Protein AF-G3B6I0-F1 (afdb_monomer_lite)

Radius of gyration: 33.05 Å; chains: 1; bounding box: 108×90×81 Å

Foldseek 3Di:
DDDDDDDDDDADQAFPVCVVVVHDFPNDQLTVVCVVVVNSVRRHGPPDDDDDDDDDDDDDDDDDDDDDDDPDDPDDDDDDDDDDDDDDDDDDDDDDDDDDDDDDDPPVVQLVVQFLFDDDDDQQDFFALCVQDPQWDCQDVPDTDGFASLFVVVVLSQFLLSVLVLLLVPVVDPVEVCVSVVNVVVVPDPDDPPQVVVVQLLCVLPPNNVVDDPVVVPPPDPPPDPPPPQPPDDDPVCVVVVNDDDPCVVVVVVLQVVLLVQAAFLQLLLLLLVLCQVQVCLVQVLFFSVVLQVLVCQFQNHNDNDRGRRPGGPDDDLLNLLSLLLSLLSSVLSLLLQDALDPVVLVCLLVPPDPDPVSVSSNVNSVGDRDPVSNVSSVVSLVSDPLVDQDDPSSLSSLVSSLVCLCLAQQHHCPSRNPCVVVSLLSSVVNLVVVVLLEQLVVDPVSPPALQVSLSSLVSVLVSQVVQLLSCLNTNDDRPDDPVRGDHDQRDDDVRRASGPPSPSSHLSSVLSVLCVQQVVLSVVLSVQRSDPPDGHRSVVNSNSVSVNSVSLCVSQNALVVLLDFPVPDPDPALVSSLSSNLVSLSVLSSSLSVLSSQLSSCLVVVNLVSVLSSLSVNLSSLFLRPLLCLCCQRVVCCGSRNSSNNSRRVSSVLSSLLVSLSSLLSVLSLLLLQLLVLVPDPCNVVCCVPPVSVLLSVLSVLLNLLSLLSSLSSLLSLLSSLLRHVVSLLSSQLSVVSSVVSPDCSSNVSDDSPSSNVSVVPDDPVSSVSSSVSSVSSLVSNVVVDVDDVVVVVVVVVVPDDDDDDDDDDDDDDDDDDDDDDDDDDDDDDDPPDDPCVSVVSVVSSVVSNPPPPSVVVSVVVSVVVVPVVDDDDDDDDDDDPVVVVPDDDDDDDSVSCSVVSD

InterPro domains:
  IPR001138 Zn(2)Cys(6) fungal-type DNA-binding domain [PF00172] (14-46)
  IPR001138 Zn(2)Cys(6) fungal-type DNA-binding domain [PS00463] (14-43)
  IPR001138 Zn(2)Cys(6) fungal-type DNA-binding domain [PS50048] (14-45)
  IPR001138 Zn(2)Cys(6) fungal-type DNA-binding domain [SM00066] (9-54)
  IPR001138 Zn(2)Cys(6) fungal-type DNA-binding domain [cd00067] (10-46)
  IPR007219 Xylanolytic transcriptional activator, regulatory domain [PF04082] (274-542)
  IPR036864 Zn(2)-C6 fungal-type DNA-binding domain superfamily [G3DSA:4.10.240.10] (7-47)
  IPR036864 Zn(2)-C6 fungal-type DNA-binding domain superfamily [SSF57701] (6-46)

Structure (mmCIF, N/CA/C/O backbone):
data_AF-G3B6I0-F1
#
_entry.id   AF-G3B6I0-F1
#
loop_
_atom_site.group_PDB
_atom_site.id
_atom_site.type_symbol
_atom_site.label_atom_id
_atom_site.label_alt_id
_atom_site.label_comp_id
_atom_site.label_asym_id
_atom_site.label_entity_id
_atom_site.label_seq_id
_atom_site.pdbx_PDB_ins_code
_atom_site.Cartn_x
_atom_site.Cartn_y
_atom_site.Cartn_z
_atom_site.occupancy
_atom_site.B_iso_or_equiv
_atom_site.auth_seq_id
_atom_site.auth_comp_id
_atom_site.auth_asym_id
_atom_site.auth_atom_id
_atom_site.pdbx_PDB_model_num
ATOM 1 N N . MET A 1 1 ? -33.763 -47.789 20.246 1.00 34.88 1 MET A N 1
ATOM 2 C CA . MET A 1 1 ? -33.576 -48.501 18.957 1.00 34.88 1 MET A CA 1
ATOM 3 C C . MET A 1 1 ? -32.457 -47.794 18.205 1.00 34.88 1 MET A C 1
ATOM 5 O O . MET A 1 1 ? -32.290 -46.603 18.428 1.00 34.88 1 MET A O 1
ATOM 9 N N . SER A 1 2 ? -31.655 -48.495 17.405 1.00 32.78 2 SER A N 1
ATOM 10 C CA . SER A 1 2 ? -30.485 -47.924 16.720 1.00 32.78 2 SER A CA 1
ATOM 11 C C . SER A 1 2 ? -30.821 -47.489 15.292 1.00 32.78 2 SER A C 1
ATOM 13 O O . SER A 1 2 ? -31.123 -48.325 14.442 1.00 32.78 2 SER A O 1
ATOM 15 N N . GLU A 1 3 ? -30.739 -46.189 15.009 1.00 36.25 3 GLU A N 1
ATOM 16 C CA . GLU A 1 3 ? -30.888 -45.678 13.643 1.00 36.25 3 GLU A CA 1
ATOM 17 C C . GLU A 1 3 ? -29.595 -45.860 12.831 1.00 36.25 3 GLU A C 1
ATOM 19 O O . GLU A 1 3 ? -28.481 -45.656 13.318 1.00 36.25 3 GLU A O 1
ATOM 24 N N . GLY A 1 4 ? -29.740 -46.310 11.582 1.00 38.72 4 GLY A N 1
ATOM 25 C CA . GLY A 1 4 ? -28.621 -46.753 10.750 1.00 38.72 4 GLY A CA 1
ATOM 26 C C . GLY A 1 4 ? -27.949 -45.628 9.959 1.00 38.72 4 GLY A C 1
ATOM 27 O O . GLY A 1 4 ? -28.597 -44.916 9.193 1.00 38.72 4 GLY A O 1
ATOM 28 N N . VAL A 1 5 ? -26.620 -45.531 10.058 1.00 39.25 5 VAL A N 1
ATOM 29 C CA . VAL A 1 5 ? -25.805 -44.575 9.287 1.00 39.25 5 VAL A CA 1
ATOM 30 C C . VAL A 1 5 ? -25.972 -44.796 7.774 1.00 39.25 5 VAL A C 1
ATOM 32 O O . VAL A 1 5 ? -25.608 -45.848 7.238 1.00 39.25 5 VAL A O 1
ATOM 35 N N . ARG A 1 6 ? -26.465 -43.777 7.054 1.00 46.31 6 ARG A N 1
ATOM 36 C CA . ARG A 1 6 ? -26.560 -43.784 5.582 1.00 46.31 6 ARG A CA 1
ATOM 37 C C . ARG A 1 6 ? -25.166 -43.908 4.946 1.00 46.31 6 ARG A C 1
ATOM 39 O O . ARG A 1 6 ? -24.341 -43.000 5.043 1.00 46.31 6 ARG A O 1
ATOM 46 N N . LYS A 1 7 ? -24.913 -45.013 4.236 1.00 38.62 7 LYS A N 1
ATOM 47 C CA . LYS A 1 7 ? -23.689 -45.202 3.433 1.00 38.62 7 LYS A CA 1
ATOM 48 C C . LYS A 1 7 ? -23.652 -44.200 2.270 1.00 38.62 7 LYS A C 1
ATOM 50 O O . LYS A 1 7 ? -24.627 -44.067 1.536 1.00 38.62 7 LYS A O 1
ATOM 55 N N . ARG A 1 8 ? -22.513 -43.523 2.077 1.00 47.44 8 ARG A N 1
ATOM 56 C CA . ARG A 1 8 ? -22.296 -42.575 0.966 1.00 47.44 8 ARG A CA 1
ATOM 57 C C . ARG A 1 8 ? -22.329 -43.308 -0.384 1.00 47.44 8 ARG A C 1
ATOM 59 O O . ARG A 1 8 ? -21.623 -44.301 -0.559 1.00 47.44 8 ARG A O 1
ATOM 66 N N . ASN A 1 9 ? -23.098 -42.799 -1.348 1.00 53.50 9 ASN A N 1
ATOM 67 C CA . ASN A 1 9 ? -23.122 -43.334 -2.712 1.00 53.50 9 ASN A CA 1
ATOM 68 C C . ASN A 1 9 ? -21.790 -43.052 -3.427 1.00 53.50 9 ASN A C 1
ATOM 70 O O . ASN A 1 9 ? -21.384 -41.900 -3.571 1.00 53.50 9 ASN A O 1
ATOM 74 N N . ARG A 1 10 ? -21.111 -44.100 -3.910 1.00 64.19 10 ARG A N 1
ATOM 75 C CA . ARG A 1 10 ? -19.871 -43.960 -4.689 1.00 64.19 10 ARG A CA 1
ATOM 76 C C . ARG A 1 10 ? -20.215 -43.631 -6.145 1.00 64.19 10 ARG A C 1
ATOM 78 O O . ARG A 1 10 ? -20.757 -44.480 -6.853 1.00 64.19 10 ARG A O 1
ATOM 85 N N . ILE A 1 11 ? -19.891 -42.413 -6.583 1.00 67.56 11 ILE A N 1
ATOM 86 C CA . ILE A 1 11 ? -20.127 -41.943 -7.959 1.00 67.56 11 ILE A CA 1
ATOM 87 C C . ILE A 1 11 ? -19.445 -42.890 -8.962 1.00 67.56 11 ILE A C 1
ATOM 89 O O . ILE A 1 11 ? -18.323 -43.357 -8.749 1.00 67.56 11 ILE A O 1
ATOM 93 N N . SER A 1 12 ? -20.149 -43.215 -10.048 1.00 74.31 12 SER A N 1
ATOM 94 C CA . SER A 1 12 ? -19.730 -44.233 -11.014 1.00 74.31 12 SER A CA 1
ATOM 95 C C . SER A 1 12 ? -19.114 -43.580 -12.251 1.00 74.31 12 SER A C 1
ATOM 97 O O . SER A 1 12 ? -19.819 -43.000 -13.068 1.00 74.31 12 SER A O 1
ATOM 99 N N . LEU A 1 13 ? -17.791 -43.699 -12.397 1.00 80.94 13 LEU A N 1
ATOM 100 C CA . LEU A 1 13 ? -16.996 -43.094 -13.479 1.00 80.94 13 LEU A CA 1
ATOM 101 C C . LEU A 1 13 ? -17.097 -43.875 -14.810 1.00 80.94 13 LEU A C 1
ATOM 103 O O . LEU A 1 13 ? -16.087 -44.209 -15.438 1.00 80.94 13 LEU A O 1
ATOM 107 N N . SER A 1 14 ? -18.306 -44.273 -15.198 1.00 90.19 14 SER A N 1
ATOM 108 C CA . SER A 1 14 ? -18.615 -45.011 -16.429 1.00 90.19 14 SER A CA 1
ATOM 109 C C . SER A 1 14 ? -20.039 -44.685 -16.864 1.00 90.19 14 SER A C 1
ATOM 111 O O . SER A 1 14 ? -20.930 -44.638 -16.015 1.00 90.19 14 SER A O 1
ATOM 113 N N . CYS A 1 15 ? -20.257 -44.485 -18.166 1.00 92.06 15 CYS A N 1
ATOM 114 C CA . CYS A 1 15 ? -21.578 -44.144 -18.688 1.00 92.06 15 CYS A CA 1
ATOM 115 C C . CYS A 1 15 ? -22.603 -45.246 -18.381 1.00 92.06 15 CYS A C 1
ATOM 117 O O . CYS A 1 15 ? -22.264 -46.428 -18.233 1.00 92.06 15 CYS A O 1
ATOM 119 N N . ASN A 1 16 ? -23.874 -44.860 -18.304 1.00 90.44 16 ASN A N 1
ATOM 120 C CA . ASN A 1 16 ? -24.972 -45.726 -17.888 1.00 90.44 16 ASN A CA 1
ATOM 121 C C . ASN A 1 16 ? -25.092 -46.981 -18.771 1.00 90.44 16 ASN A C 1
ATOM 123 O O . ASN A 1 16 ? -25.332 -48.076 -18.255 1.00 90.44 16 ASN A O 1
ATOM 127 N N . TYR A 1 17 ? -24.832 -46.860 -20.078 1.00 89.00 17 TYR A N 1
ATOM 128 C CA . TYR A 1 17 ? -24.827 -47.990 -21.009 1.00 89.00 17 TYR A CA 1
ATOM 129 C C . TYR A 1 17 ? -23.693 -48.993 -20.732 1.00 89.00 17 TYR A C 1
ATOM 131 O O . TYR A 1 17 ? -23.956 -50.181 -20.522 1.00 89.00 17 TYR A O 1
ATOM 139 N N . CYS A 1 18 ? -22.437 -48.534 -20.661 1.00 92.19 18 CYS A N 1
ATOM 140 C CA . CYS A 1 18 ? -21.289 -49.409 -20.395 1.00 92.19 18 CYS A CA 1
ATOM 141 C C . CYS A 1 18 ? -21.358 -50.040 -19.000 1.00 92.19 18 CYS A C 1
ATOM 143 O O . CYS A 1 18 ? -21.076 -51.230 -18.851 1.00 92.19 18 CYS A O 1
ATOM 145 N N . LYS A 1 19 ? -21.833 -49.284 -18.001 1.00 89.25 19 LYS A N 1
ATOM 146 C CA . LYS A 1 19 ? -22.135 -49.771 -16.648 1.00 89.25 19 LYS A CA 1
ATOM 147 C C . LYS A 1 19 ? -23.181 -50.893 -16.673 1.00 89.25 19 LYS A C 1
ATOM 149 O O . LYS A 1 19 ? -22.951 -51.941 -16.073 1.00 89.25 19 LYS A O 1
ATOM 154 N N . ARG A 1 20 ? -24.292 -50.722 -17.407 1.00 86.69 20 ARG A N 1
ATOM 155 C CA . ARG A 1 20 ? -25.352 -51.741 -17.551 1.00 86.69 20 ARG A CA 1
ATOM 156 C C . ARG A 1 20 ? -24.870 -52.994 -18.291 1.00 86.69 20 ARG A C 1
ATOM 158 O O . ARG A 1 20 ? -25.259 -54.093 -17.910 1.00 86.69 20 ARG A O 1
ATOM 165 N N . ARG A 1 21 ? -24.008 -52.850 -19.306 1.00 84.38 21 ARG A N 1
ATOM 166 C CA . ARG A 1 21 ? -23.401 -53.980 -20.041 1.00 84.38 21 ARG A CA 1
ATOM 167 C C . ARG A 1 21 ? -22.136 -54.570 -19.396 1.00 84.38 21 ARG A C 1
ATOM 169 O O . ARG A 1 21 ? -21.618 -55.548 -19.919 1.00 84.38 21 ARG A O 1
ATOM 176 N N . LYS A 1 22 ? -21.645 -54.014 -18.280 1.00 89.44 22 LYS A N 1
ATOM 177 C CA . LYS A 1 22 ? -20.380 -54.397 -17.612 1.00 89.44 22 LYS A CA 1
ATOM 178 C C . LYS A 1 22 ? -19.145 -54.371 -18.540 1.00 89.44 22 LYS A C 1
ATOM 180 O O . LYS A 1 22 ? -18.200 -55.127 -18.334 1.00 89.44 22 LYS A O 1
ATOM 185 N N . VAL A 1 23 ? -19.137 -53.495 -19.547 1.00 87.94 23 VAL A N 1
ATOM 186 C CA . VAL A 1 23 ? -18.010 -53.322 -20.487 1.00 87.94 23 VAL A CA 1
ATOM 187 C C . VAL A 1 23 ? -17.134 -52.130 -20.093 1.00 87.94 23 VAL A C 1
ATOM 189 O O . VAL A 1 23 ? -17.598 -51.193 -19.440 1.00 87.94 23 VAL A O 1
ATOM 192 N N . LYS A 1 24 ? -15.855 -52.145 -20.496 1.00 88.12 24 LYS A N 1
ATOM 193 C CA . LYS A 1 24 ? -14.908 -51.060 -20.194 1.00 88.12 24 LYS A CA 1
ATOM 194 C C . LYS A 1 24 ? -15.380 -49.742 -20.825 1.00 88.12 24 LYS A C 1
ATOM 196 O O . LYS A 1 24 ? -15.659 -49.680 -22.021 1.00 88.12 24 LYS A O 1
ATOM 201 N N . CYS A 1 25 ? -15.442 -48.695 -20.007 1.00 91.38 25 CYS A N 1
ATOM 202 C CA . CYS A 1 25 ? -15.733 -47.326 -20.418 1.00 91.38 25 CYS A CA 1
ATOM 203 C C . CYS A 1 25 ? -14.429 -46.518 -20.414 1.00 91.38 25 CYS A C 1
ATOM 205 O O . CYS A 1 25 ? -13.741 -46.464 -19.396 1.00 91.38 25 CYS A O 1
ATOM 207 N N . ASP A 1 26 ? -14.101 -45.899 -21.542 1.00 90.25 26 ASP A N 1
ATOM 208 C CA . ASP A 1 26 ? -12.949 -45.011 -21.760 1.00 90.25 26 ASP A CA 1
ATOM 209 C C . ASP A 1 26 ? -13.210 -43.551 -21.346 1.00 90.25 26 ASP A C 1
ATOM 211 O O . ASP A 1 26 ? -12.269 -42.777 -21.222 1.00 90.25 26 ASP A O 1
ATOM 215 N N . ARG A 1 27 ? -14.470 -43.217 -21.031 1.00 86.19 27 ARG A N 1
ATOM 216 C CA . ARG A 1 27 ? -14.943 -41.932 -20.471 1.00 86.19 27 ARG A CA 1
ATOM 217 C C . ARG A 1 27 ? -15.063 -40.751 -21.446 1.00 86.19 27 ARG A C 1
ATOM 219 O O . ARG A 1 27 ? -15.371 -39.653 -20.999 1.00 86.19 27 ARG A O 1
ATOM 226 N N . GLY A 1 28 ? -14.916 -40.970 -22.754 1.00 83.81 28 GLY A N 1
ATOM 227 C CA . GLY A 1 28 ? -15.345 -39.985 -23.758 1.00 83.81 28 GLY A CA 1
ATOM 228 C C . GLY A 1 28 ? -16.865 -39.756 -23.737 1.00 83.81 28 GLY A C 1
ATOM 229 O O . GLY A 1 28 ? -17.612 -40.595 -23.223 1.00 83.81 28 GLY A O 1
ATOM 230 N N . ASN A 1 29 ? -17.334 -38.650 -24.316 1.00 83.62 29 ASN A N 1
ATOM 231 C CA . ASN A 1 29 ? -18.758 -38.410 -24.560 1.00 83.62 29 ASN A CA 1
ATOM 232 C C . ASN A 1 29 ? -18.988 -38.072 -26.049 1.00 83.62 29 ASN A C 1
ATOM 234 O O . ASN A 1 29 ? -18.609 -36.977 -26.458 1.00 83.62 29 ASN A O 1
ATOM 238 N N . PRO A 1 30 ? -19.553 -38.985 -26.865 1.00 89.00 30 PRO A N 1
ATOM 239 C CA . PRO A 1 30 ? -19.850 -40.387 -26.558 1.00 89.00 30 PRO A CA 1
ATOM 240 C C . PRO A 1 30 ? -18.570 -41.218 -26.340 1.00 89.00 30 PRO A C 1
ATOM 242 O O . PRO A 1 30 ? -17.502 -40.915 -26.866 1.00 89.00 30 PRO A O 1
ATOM 245 N N . CYS A 1 31 ? -18.665 -42.291 -25.556 1.00 92.62 31 CYS A N 1
ATOM 246 C CA . CYS A 1 31 ? -17.526 -43.154 -25.236 1.00 92.62 31 CYS A CA 1
ATOM 247 C C . CYS A 1 31 ? -17.277 -44.169 -26.368 1.00 92.62 31 CYS A C 1
ATOM 249 O O . CYS A 1 31 ? -18.235 -44.624 -27.005 1.00 92.62 31 CYS A O 1
ATOM 251 N N . SER A 1 32 ? -16.026 -44.560 -26.645 1.00 91.81 32 SER A N 1
ATOM 252 C CA . SER A 1 32 ? -15.727 -45.386 -27.832 1.00 91.81 32 SER A CA 1
ATOM 253 C C . SER A 1 32 ? -16.381 -46.770 -27.787 1.00 91.81 32 SER A C 1
ATOM 255 O O . SER A 1 32 ? -16.706 -47.329 -28.834 1.00 91.81 32 SER A O 1
ATOM 257 N N . SER A 1 33 ? -16.676 -47.299 -26.595 1.00 90.44 33 SER A N 1
ATOM 258 C CA . SER A 1 33 ? -17.512 -48.496 -26.439 1.00 90.44 33 SER A CA 1
ATOM 259 C C . SER A 1 33 ? -18.953 -48.267 -26.924 1.00 90.44 33 SER A C 1
ATOM 261 O O . SER A 1 33 ? -19.486 -49.115 -27.635 1.00 90.44 33 SER A O 1
ATOM 263 N N . CYS A 1 34 ? -19.586 -47.130 -26.614 1.00 92.75 34 CYS A N 1
ATOM 264 C CA . CYS A 1 34 ? -20.923 -46.799 -27.127 1.00 92.75 34 CYS A CA 1
ATOM 265 C C . CYS A 1 34 ? -20.920 -46.553 -28.642 1.00 92.75 34 CYS A C 1
ATOM 267 O O . CYS A 1 34 ? -21.850 -46.986 -29.320 1.00 92.75 34 CYS A O 1
ATOM 269 N N . VAL A 1 35 ? -19.863 -45.935 -29.183 1.00 91.88 35 VAL A N 1
ATOM 270 C CA . VAL A 1 35 ? -19.677 -45.774 -30.637 1.00 91.88 35 VAL A CA 1
ATOM 271 C C . VAL A 1 35 ? -19.546 -47.142 -31.322 1.00 91.88 35 VAL A C 1
ATOM 273 O O . VAL A 1 35 ? -20.276 -47.424 -32.266 1.00 91.88 35 VAL A O 1
ATOM 276 N N . ARG A 1 36 ? -18.705 -48.049 -30.801 1.00 89.06 36 ARG A N 1
ATOM 277 C CA . ARG A 1 36 ? -18.533 -49.418 -31.338 1.00 89.06 36 ARG A CA 1
ATOM 278 C C . ARG A 1 36 ? -19.798 -50.276 -31.276 1.00 89.06 36 ARG A C 1
ATOM 280 O O . ARG A 1 36 ? -19.983 -51.131 -32.133 1.00 89.06 36 ARG A O 1
ATOM 287 N N . TYR A 1 37 ? -20.663 -50.062 -30.284 1.00 85.00 37 TYR A N 1
ATOM 28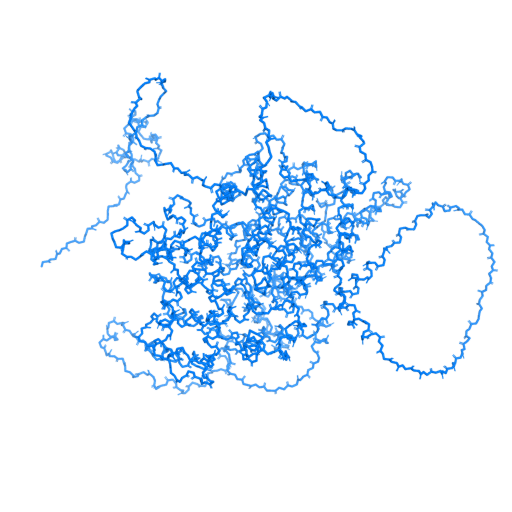8 C CA . TYR A 1 37 ? -21.975 -50.719 -30.206 1.00 85.00 37 TYR A CA 1
ATOM 289 C C . TYR A 1 37 ? -23.085 -49.974 -30.974 1.00 85.00 37 TYR A C 1
ATOM 291 O O . TYR A 1 37 ? -24.248 -50.345 -30.836 1.00 85.00 37 TYR A O 1
ATOM 299 N N . ASN A 1 38 ? -22.736 -48.951 -31.763 1.00 86.25 38 ASN A N 1
ATOM 300 C CA . ASN A 1 38 ? -23.633 -48.102 -32.552 1.00 86.25 38 ASN A CA 1
ATOM 301 C C . ASN A 1 38 ? -24.809 -47.510 -31.745 1.00 86.25 38 ASN A C 1
ATOM 303 O O . ASN A 1 38 ? -25.968 -47.554 -32.148 1.00 86.25 38 ASN A O 1
ATOM 307 N N . VAL A 1 39 ? -24.496 -47.003 -30.548 1.00 86.56 39 VAL A N 1
ATOM 308 C CA . VAL A 1 39 ? -25.444 -46.410 -29.585 1.00 86.56 39 VAL A CA 1
ATOM 309 C C . VAL A 1 39 ? -24.854 -45.163 -28.913 1.00 86.56 39 VAL A C 1
ATOM 311 O O . VAL A 1 39 ? -25.023 -44.947 -27.711 1.00 86.56 39 VAL A O 1
ATOM 314 N N . ALA A 1 40 ? -24.124 -44.348 -29.678 1.00 87.06 40 ALA A N 1
ATOM 315 C CA . ALA A 1 40 ? -23.478 -43.122 -29.200 1.00 87.06 40 ALA A CA 1
ATOM 316 C C . ALA A 1 40 ? -24.451 -42.206 -28.426 1.00 87.06 40 ALA A C 1
ATOM 318 O O . ALA A 1 40 ? -24.153 -41.804 -27.305 1.00 87.06 40 ALA A O 1
ATOM 319 N N . GLU A 1 41 ? -25.654 -42.007 -28.969 1.00 86.69 41 GLU A N 1
ATOM 320 C CA . GLU A 1 41 ? -26.785 -41.258 -28.390 1.00 86.69 41 GLU A CA 1
ATOM 321 C C . GLU A 1 41 ? -27.193 -41.710 -26.974 1.00 86.69 41 GLU A C 1
ATOM 323 O O . GLU A 1 41 ? -27.783 -40.953 -26.213 1.00 86.69 41 GLU A O 1
ATOM 328 N N . LYS A 1 42 ? -26.896 -42.959 -26.590 1.00 83.69 42 LYS A N 1
ATOM 329 C CA . LYS A 1 42 ? -27.319 -43.561 -25.310 1.00 83.69 42 LYS A CA 1
ATOM 330 C C . LYS A 1 42 ? -26.201 -43.527 -24.259 1.00 83.69 42 LYS A C 1
ATOM 332 O O . LYS A 1 42 ? -26.253 -44.248 -23.260 1.00 83.69 42 LYS A O 1
ATOM 337 N N . CYS A 1 43 ? -25.176 -42.702 -24.476 1.00 89.88 43 CYS A N 1
ATOM 338 C CA . CYS A 1 43 ? -23.961 -42.622 -23.666 1.00 89.88 43 CYS A CA 1
ATOM 339 C C . CYS A 1 43 ? -24.036 -41.627 -22.483 1.00 89.88 43 CYS A C 1
ATOM 341 O O . CYS A 1 43 ? -23.038 -40.997 -22.139 1.00 89.88 43 CYS A O 1
ATOM 343 N N . SER A 1 44 ? -25.179 -41.512 -21.801 1.00 89.06 44 SER A N 1
ATOM 344 C CA . SER A 1 44 ? -25.305 -40.601 -20.651 1.00 89.06 44 SER A CA 1
ATOM 345 C C . SER A 1 44 ? -24.435 -41.015 -19.453 1.00 89.06 44 SER A C 1
ATOM 347 O O . SER A 1 44 ? -24.241 -42.206 -19.176 1.00 89.06 44 SER A O 1
ATOM 349 N N . TYR A 1 45 ? -23.936 -40.028 -18.706 1.00 87.19 45 TYR A N 1
ATOM 350 C CA . TYR A 1 45 ? -23.219 -40.217 -17.441 1.00 87.19 45 TYR A CA 1
ATOM 351 C C . TYR A 1 45 ? -24.125 -39.859 -16.251 1.00 87.19 45 TYR A C 1
ATOM 353 O O . TYR A 1 45 ? -24.955 -38.963 -16.365 1.00 87.19 45 TYR A O 1
ATOM 361 N N . PRO A 1 46 ? -24.013 -40.553 -15.103 1.00 73.75 46 PRO A N 1
ATOM 362 C CA . PRO A 1 46 ? -24.843 -40.255 -13.938 1.00 73.75 46 PRO A CA 1
ATOM 363 C C . PRO A 1 46 ? -24.405 -38.941 -13.270 1.00 73.75 46 PRO A C 1
ATOM 365 O O . PRO A 1 46 ? -23.363 -38.915 -12.614 1.00 73.75 46 PRO A O 1
ATOM 368 N N . GLY A 1 47 ? -25.216 -37.886 -13.408 1.00 63.69 47 GLY A N 1
ATOM 369 C CA . GLY A 1 47 ? -24.987 -36.571 -12.787 1.00 63.69 47 GLY A CA 1
ATOM 370 C C . GLY A 1 47 ? -24.943 -35.375 -13.746 1.00 63.69 47 GLY A C 1
ATOM 371 O O . GLY A 1 47 ? -24.418 -34.337 -13.359 1.00 63.69 47 GLY A O 1
ATOM 372 N N . ILE A 1 48 ? -25.447 -35.516 -14.977 1.00 46.94 48 ILE A N 1
ATOM 373 C CA . ILE A 1 48 ? -25.664 -34.409 -15.918 1.00 46.94 48 ILE A CA 1
ATOM 374 C C . ILE A 1 48 ? -27.111 -34.524 -16.407 1.00 46.94 48 ILE A C 1
ATOM 376 O O . ILE A 1 48 ? -27.438 -35.495 -17.089 1.00 46.94 48 ILE A O 1
ATOM 380 N N . ASP A 1 49 ? -27.954 -33.563 -16.034 1.00 33.16 49 ASP A N 1
ATOM 381 C CA . ASP A 1 49 ? -29.307 -33.401 -16.569 1.00 33.16 49 ASP A CA 1
ATOM 382 C C . ASP A 1 49 ? -29.270 -32.275 -17.615 1.00 33.16 49 ASP A C 1
ATOM 384 O O . ASP A 1 49 ? -28.895 -31.143 -17.309 1.00 33.16 49 ASP A O 1
ATOM 388 N N . GLU A 1 50 ? -29.603 -32.599 -18.865 1.00 31.55 50 GLU A N 1
ATOM 389 C CA . GLU A 1 50 ? -29.542 -31.676 -20.003 1.00 31.55 50 GLU A CA 1
ATOM 390 C C . GLU A 1 50 ? -30.950 -31.172 -20.351 1.00 31.55 50 GLU A C 1
ATOM 392 O O . GLU A 1 50 ? -31.801 -31.945 -20.791 1.00 31.55 50 GLU A O 1
ATOM 397 N N . SER A 1 51 ? -31.201 -29.869 -20.181 1.00 27.17 51 SER A N 1
ATOM 398 C CA . SER A 1 51 ? -32.434 -29.224 -20.655 1.00 27.17 51 SER A CA 1
ATOM 399 C C . SER A 1 51 ? -32.222 -27.749 -21.021 1.00 27.17 51 SER A C 1
ATOM 401 O O . SER A 1 51 ? -32.537 -26.850 -20.238 1.00 27.17 51 SER A O 1
ATOM 403 N N . ASN A 1 52 ? -31.664 -27.499 -22.209 1.00 27.30 52 ASN A N 1
ATOM 404 C CA . ASN A 1 52 ? -32.354 -26.783 -23.299 1.00 27.30 52 ASN A CA 1
ATOM 405 C C . ASN A 1 52 ? -31.379 -26.392 -24.421 1.00 27.30 52 ASN A C 1
ATOM 407 O O . ASN A 1 52 ? -30.251 -25.964 -24.181 1.00 27.30 52 ASN A O 1
ATOM 411 N N . GLU A 1 53 ? -31.840 -26.540 -25.660 1.00 27.20 53 GLU A N 1
ATOM 412 C CA . GLU A 1 53 ? -31.073 -26.281 -26.878 1.00 27.20 53 GLU A CA 1
ATOM 413 C C . GLU A 1 53 ? -31.121 -24.796 -27.276 1.00 27.20 53 GLU A C 1
ATOM 415 O O . GLU A 1 53 ? -32.138 -24.126 -27.100 1.00 27.20 53 GLU A O 1
ATOM 420 N N . TYR A 1 54 ? -30.047 -24.296 -27.895 1.00 25.58 54 TYR A N 1
ATOM 421 C CA . TYR A 1 54 ? -30.052 -23.019 -28.616 1.00 25.58 54 TYR A CA 1
ATOM 422 C C . TYR A 1 54 ? -30.116 -23.273 -30.126 1.00 25.58 54 TYR A C 1
ATOM 424 O O . TYR A 1 54 ? -29.178 -23.818 -30.706 1.00 25.58 54 TYR A O 1
ATOM 432 N N . THR A 1 55 ? -31.184 -22.811 -30.779 1.00 23.61 55 THR A N 1
ATOM 433 C CA . THR A 1 55 ? -31.254 -22.651 -32.243 1.00 23.61 55 THR A CA 1
ATOM 434 C C . THR A 1 55 ? -31.875 -21.292 -32.607 1.00 23.61 55 THR A C 1
ATOM 436 O O . THR A 1 55 ? -32.544 -20.661 -31.791 1.00 23.61 55 THR A O 1
ATOM 439 N N . ASN A 1 56 ? -31.571 -20.785 -33.806 1.00 24.22 56 ASN A N 1
ATOM 440 C CA . ASN A 1 56 ? -31.887 -19.411 -34.233 1.00 24.22 56 ASN A CA 1
ATOM 441 C C . ASN A 1 56 ? -33.355 -19.224 -34.664 1.00 24.22 56 ASN A C 1
ATOM 443 O O . ASN A 1 56 ? -33.893 -20.101 -35.336 1.00 24.22 56 ASN A O 1
ATOM 447 N N . GLY A 1 57 ? -33.942 -18.030 -34.460 1.00 19.62 57 GLY A N 1
ATOM 448 C CA . GLY A 1 57 ? -35.148 -17.654 -35.222 1.00 19.62 57 GLY A CA 1
ATOM 449 C C . GLY A 1 57 ? -35.970 -16.421 -34.803 1.00 19.62 57 GLY A C 1
ATOM 450 O O . GLY A 1 57 ? -37.042 -16.592 -34.245 1.00 19.62 57 GLY A O 1
ATOM 451 N N . ASN A 1 58 ? -35.555 -15.223 -35.245 1.00 20.48 58 ASN A N 1
ATOM 452 C CA . ASN A 1 58 ? -36.389 -14.025 -35.516 1.00 20.48 58 ASN A CA 1
ATOM 453 C C . ASN A 1 58 ? -37.265 -13.372 -34.414 1.00 20.48 58 ASN A C 1
ATOM 455 O O . ASN A 1 58 ? -37.552 -13.911 -33.354 1.00 20.48 58 ASN A O 1
ATOM 459 N N . ALA A 1 59 ? -37.669 -12.125 -34.693 1.00 22.12 59 ALA A N 1
ATOM 460 C CA . ALA A 1 59 ? -38.377 -11.220 -33.784 1.00 22.12 59 ALA A CA 1
ATOM 461 C C . ALA A 1 59 ? -39.851 -10.987 -34.173 1.00 22.12 59 ALA A C 1
ATOM 463 O O . ALA A 1 59 ? -40.157 -10.950 -35.365 1.00 22.12 59 ALA A O 1
ATOM 464 N N . ASN A 1 60 ? -40.721 -10.736 -33.177 1.00 22.05 60 ASN A N 1
ATOM 465 C CA . ASN A 1 60 ? -41.675 -9.602 -33.089 1.00 22.05 60 ASN A CA 1
ATOM 466 C C . ASN A 1 60 ? -42.844 -9.870 -32.113 1.00 22.05 60 ASN A C 1
ATOM 468 O O . ASN A 1 60 ? -43.541 -10.868 -32.260 1.00 22.05 60 ASN A O 1
ATOM 472 N N . SER A 1 61 ? -43.153 -8.887 -31.246 1.00 22.00 61 SER A N 1
ATOM 473 C CA . SER A 1 61 ? -44.327 -8.804 -30.331 1.00 22.00 61 SER A CA 1
ATOM 474 C C . SER A 1 61 ? -44.446 -9.913 -29.256 1.00 22.00 61 SER A C 1
ATOM 476 O O . SER A 1 61 ? -43.968 -11.018 -29.456 1.00 22.00 61 SER A O 1
ATOM 478 N N . PHE A 1 62 ? -45.035 -9.718 -28.068 1.00 22.77 62 PHE A N 1
ATOM 479 C CA . PHE A 1 62 ? -45.640 -8.548 -27.394 1.00 22.77 62 PHE A CA 1
ATOM 480 C C . PHE A 1 62 ? -44.771 -8.187 -26.157 1.00 22.77 62 PHE A C 1
ATOM 482 O O . PHE A 1 62 ? -44.040 -9.041 -25.672 1.00 22.77 62 PHE A O 1
ATOM 489 N N . LYS A 1 63 ? -44.617 -6.946 -25.676 1.00 23.41 63 LYS A N 1
ATOM 490 C CA . LYS A 1 63 ? -45.548 -5.877 -25.247 1.00 23.41 63 LYS A CA 1
ATOM 491 C C . LYS A 1 63 ? -46.218 -6.071 -23.868 1.00 23.41 63 LYS A C 1
ATOM 493 O O . LYS A 1 63 ? -46.984 -7.002 -23.668 1.00 23.41 63 LYS A O 1
ATOM 498 N N . ASP A 1 64 ? -45.979 -5.051 -23.035 1.00 22.45 64 ASP A N 1
ATOM 499 C CA . ASP A 1 64 ? -46.708 -4.584 -21.845 1.00 22.45 64 ASP A CA 1
ATOM 500 C C . ASP A 1 64 ? -46.572 -5.329 -20.493 1.00 22.45 64 ASP A C 1
ATOM 502 O O . ASP A 1 64 ? -46.328 -6.526 -20.417 1.00 22.45 64 ASP A O 1
ATOM 506 N N . LEU A 1 65 ? -46.721 -4.529 -19.421 1.00 25.53 65 LEU A N 1
ATOM 507 C CA . LEU A 1 65 ? -46.578 -4.814 -17.977 1.00 25.53 65 LEU A CA 1
ATOM 508 C C . LEU A 1 65 ? -45.147 -5.156 -17.459 1.00 25.53 65 LEU A C 1
ATOM 510 O O . LEU A 1 65 ? -44.619 -6.231 -17.698 1.00 25.53 65 LEU A O 1
ATOM 514 N N . GLY A 1 66 ? -44.469 -4.315 -16.658 1.00 21.20 66 GLY A N 1
ATOM 515 C CA . GLY A 1 66 ? -44.816 -2.932 -16.292 1.00 21.20 66 GLY A CA 1
ATOM 516 C C . GLY A 1 66 ? -44.281 -2.367 -14.967 1.00 21.20 66 GLY A C 1
ATOM 517 O O . GLY A 1 66 ? -45.008 -1.595 -14.354 1.00 21.20 66 GLY A O 1
ATOM 518 N N . ALA A 1 67 ? -43.065 -2.688 -14.505 1.00 23.91 67 ALA A N 1
ATOM 519 C CA . ALA A 1 67 ? -42.439 -1.957 -13.390 1.00 23.91 67 ALA A CA 1
ATOM 520 C C . ALA A 1 67 ? -40.901 -2.039 -13.424 1.00 23.91 67 ALA A C 1
ATOM 522 O O . ALA A 1 67 ? -40.329 -3.109 -13.234 1.00 23.91 67 ALA A O 1
ATOM 523 N N . LYS A 1 68 ? -40.220 -0.903 -13.626 1.00 22.19 68 LYS A N 1
ATOM 524 C CA . LYS A 1 68 ? -38.779 -0.746 -13.357 1.00 22.19 68 LYS A CA 1
ATOM 525 C C . LYS A 1 68 ? -38.609 0.278 -12.229 1.00 22.19 68 LYS A C 1
ATOM 527 O O . LYS A 1 68 ? -39.080 1.402 -12.414 1.00 22.19 68 LYS A O 1
ATOM 532 N N . PRO A 1 69 ? -37.939 -0.036 -11.106 1.00 23.08 69 PRO A N 1
ATOM 533 C CA . PRO A 1 69 ? -37.531 0.996 -10.159 1.00 23.08 69 PRO A CA 1
ATOM 534 C C . PRO A 1 69 ? -36.484 1.897 -10.831 1.00 23.08 69 PRO A C 1
ATOM 536 O O . PRO A 1 69 ? -35.481 1.418 -11.358 1.00 23.08 69 PRO A O 1
ATOM 539 N N . ALA A 1 70 ? -36.739 3.205 -10.868 1.00 23.28 70 ALA A N 1
ATOM 540 C CA . ALA A 1 70 ? -35.854 4.159 -11.529 1.00 23.28 70 ALA A CA 1
ATOM 541 C C . ALA A 1 70 ? -34.665 4.520 -10.624 1.00 23.28 70 ALA A C 1
ATOM 543 O O . ALA A 1 70 ? -34.848 5.091 -9.549 1.00 23.28 70 ALA A O 1
ATOM 544 N N . PHE A 1 71 ? -33.444 4.236 -11.079 1.00 22.52 71 PHE A N 1
ATOM 545 C CA . PHE A 1 71 ? -32.218 4.638 -10.387 1.00 22.52 71 PHE A CA 1
ATOM 546 C C . PHE A 1 71 ? -31.937 6.129 -10.644 1.00 22.52 71 PHE A C 1
ATOM 548 O O . PHE A 1 71 ? -31.304 6.506 -11.631 1.00 22.52 71 PHE A O 1
ATOM 555 N N . VAL A 1 72 ? -32.479 7.002 -9.789 1.00 22.16 72 VAL A N 1
ATOM 556 C CA . VAL A 1 72 ? -32.359 8.460 -9.944 1.00 22.16 72 VAL A CA 1
ATOM 557 C C . VAL A 1 72 ? -31.015 8.947 -9.402 1.00 22.16 72 VAL A C 1
ATOM 559 O O . VAL A 1 72 ? -30.883 9.274 -8.223 1.00 22.16 72 VAL A O 1
ATOM 562 N N . VAL A 1 73 ? -30.026 9.068 -10.289 1.00 24.09 73 VAL A N 1
ATOM 563 C CA . VAL A 1 73 ? -28.771 9.777 -9.998 1.00 24.09 73 VAL A CA 1
ATOM 564 C C . VAL A 1 73 ? -29.076 11.264 -9.787 1.00 24.09 73 VAL A C 1
ATOM 566 O O . VAL A 1 73 ? -29.225 12.029 -10.741 1.00 24.09 73 VAL A O 1
ATOM 569 N N . ARG A 1 74 ? -29.169 11.701 -8.525 1.00 20.58 74 ARG A N 1
ATOM 570 C CA . ARG A 1 74 ? -29.249 13.127 -8.174 1.00 20.58 74 ARG A CA 1
ATOM 571 C C . ARG A 1 74 ? -27.873 13.782 -8.303 1.00 20.58 74 ARG A C 1
ATOM 573 O O . ARG A 1 74 ? -27.164 13.966 -7.320 1.00 20.58 74 ARG A O 1
ATOM 580 N N . THR A 1 75 ? -27.520 14.186 -9.521 1.00 22.14 75 THR A N 1
ATOM 581 C CA . THR A 1 75 ? -26.420 15.132 -9.745 1.00 22.14 75 THR A CA 1
ATOM 582 C C . THR A 1 75 ? -26.735 16.454 -9.039 1.00 22.14 75 THR A C 1
ATOM 584 O O . THR A 1 75 ? -27.667 17.157 -9.443 1.00 22.14 75 THR A O 1
ATOM 587 N N . PHE A 1 76 ? -25.967 16.819 -8.012 1.00 22.33 76 PHE A N 1
ATOM 588 C CA . PHE A 1 76 ? -26.037 18.162 -7.438 1.00 22.33 76 PHE A CA 1
ATOM 589 C C . PHE A 1 76 ? -25.550 19.181 -8.475 1.00 22.33 76 PHE A C 1
ATOM 591 O O . PHE A 1 76 ? -24.389 19.171 -8.876 1.00 22.33 76 PHE A O 1
ATOM 598 N N . LYS A 1 77 ? -26.447 20.066 -8.920 1.00 22.16 77 LYS A N 1
ATOM 599 C CA . LYS A 1 77 ? -26.077 21.232 -9.728 1.00 22.16 77 LYS A CA 1
ATOM 600 C C . LYS A 1 77 ? -25.647 22.358 -8.795 1.00 22.16 77 LYS A C 1
ATOM 602 O O . LYS A 1 77 ? -26.471 22.845 -8.025 1.00 22.16 77 LYS A O 1
ATOM 607 N N . SER A 1 78 ? -24.399 22.806 -8.914 1.00 23.17 78 SER A N 1
ATOM 608 C CA . SER A 1 78 ? -24.027 24.133 -8.417 1.00 23.17 78 SER A CA 1
ATOM 609 C C . SER A 1 78 ? -24.764 25.194 -9.239 1.00 23.17 78 SER A C 1
ATOM 611 O O . SER A 1 78 ? -24.840 25.094 -10.467 1.00 23.17 78 SER A O 1
ATOM 613 N N . THR A 1 79 ? -25.358 26.180 -8.573 1.00 20.33 79 THR A N 1
ATOM 614 C CA . THR A 1 79 ? -26.160 27.222 -9.219 1.00 20.33 79 THR A CA 1
ATOM 615 C C . THR A 1 79 ? -25.317 28.449 -9.540 1.00 20.33 79 THR A C 1
ATOM 617 O O . THR A 1 79 ? -25.075 29.276 -8.668 1.00 20.33 79 THR A O 1
ATOM 620 N N . ASN A 1 80 ? -24.959 28.609 -10.811 1.00 25.42 80 ASN A N 1
ATOM 621 C CA . ASN A 1 80 ? -24.784 29.917 -11.442 1.00 25.42 80 ASN A CA 1
ATOM 622 C C . ASN A 1 80 ? -25.146 29.774 -12.923 1.00 25.42 80 ASN A C 1
ATOM 624 O O . ASN A 1 80 ? -24.625 28.896 -13.607 1.00 25.42 80 ASN A O 1
ATOM 628 N N . GLY A 1 81 ? -26.098 30.579 -13.394 1.00 20.12 81 GLY A N 1
ATOM 629 C CA . GLY A 1 81 ? -26.689 30.430 -14.722 1.00 20.12 81 GLY A CA 1
ATOM 630 C C . GLY A 1 81 ? -26.492 31.666 -15.589 1.00 20.12 81 GLY A C 1
ATOM 631 O O . GLY A 1 81 ? -26.903 32.757 -15.208 1.00 20.12 81 GLY A O 1
ATOM 632 N N . ILE A 1 82 ? -25.946 31.463 -16.787 1.00 24.27 82 ILE A N 1
ATOM 633 C CA . ILE A 1 82 ? -26.144 32.341 -17.944 1.00 24.27 82 ILE A CA 1
ATOM 634 C C . ILE A 1 82 ? -26.566 31.436 -19.108 1.00 24.27 82 ILE A C 1
ATOM 636 O O . ILE A 1 82 ? -26.064 30.322 -19.254 1.00 24.27 82 ILE A O 1
ATOM 640 N N . ASN A 1 83 ? -27.547 31.883 -19.889 1.00 21.97 83 ASN A N 1
ATOM 641 C CA . ASN A 1 83 ? -28.172 31.077 -20.936 1.00 21.97 83 ASN A CA 1
ATOM 642 C C . ASN A 1 83 ? -27.288 30.963 -22.185 1.00 21.97 83 ASN A C 1
ATOM 644 O O . ASN A 1 83 ? -26.704 31.959 -22.605 1.00 21.97 83 ASN A O 1
ATOM 648 N N . ASN A 1 84 ? -27.330 29.807 -22.856 1.00 24.62 84 ASN A N 1
ATOM 649 C CA . ASN A 1 84 ? -27.701 29.747 -24.276 1.00 24.62 84 ASN A CA 1
ATOM 650 C C . ASN A 1 84 ? -28.063 28.316 -24.717 1.00 24.62 84 ASN A C 1
ATOM 652 O O . ASN A 1 84 ? -27.677 27.334 -24.084 1.00 24.62 84 ASN A O 1
ATOM 656 N N . SER A 1 85 ? -28.862 28.223 -25.782 1.00 21.77 85 SER A N 1
ATOM 657 C CA . SER A 1 85 ? -29.448 26.975 -26.299 1.00 21.77 85 SER A CA 1
ATOM 658 C C . SER A 1 85 ? -28.564 26.301 -27.365 1.00 21.77 85 SER A C 1
ATOM 660 O O . SER A 1 85 ? -27.772 26.989 -28.009 1.00 21.77 85 SER A O 1
ATOM 662 N N . PRO A 1 86 ? -28.688 24.975 -27.584 1.00 24.55 86 PRO A N 1
ATOM 663 C CA . PRO A 1 86 ? -27.795 24.226 -28.470 1.00 24.55 86 PRO A CA 1
ATOM 664 C C . PRO A 1 86 ? -28.213 24.263 -29.949 1.00 24.55 86 PRO A C 1
ATOM 666 O O . PRO A 1 86 ? -29.399 24.333 -30.276 1.00 24.55 86 PRO A O 1
ATOM 669 N N . THR A 1 87 ? -27.236 24.087 -30.840 1.00 20.70 87 THR A N 1
ATOM 670 C CA . THR A 1 87 ? -27.431 23.760 -32.262 1.00 20.70 87 THR A CA 1
ATOM 671 C C . THR A 1 87 ? -26.611 22.524 -32.638 1.00 20.70 87 THR A C 1
ATOM 673 O O . THR A 1 87 ? -25.478 22.354 -32.196 1.00 20.70 87 THR A O 1
ATOM 676 N N . ASN A 1 88 ? -27.205 21.630 -33.432 1.00 22.30 88 ASN A N 1
ATOM 677 C CA . ASN A 1 88 ? -26.579 20.373 -33.849 1.00 22.30 88 ASN A CA 1
ATOM 678 C C . ASN A 1 88 ? -25.568 20.592 -34.984 1.00 22.30 88 ASN A C 1
ATOM 680 O O . ASN A 1 88 ? -25.915 21.251 -35.964 1.00 22.30 88 ASN A O 1
ATOM 684 N N . THR A 1 89 ? -24.443 19.871 -34.954 1.00 21.39 89 THR A N 1
ATOM 685 C CA . THR A 1 89 ? -23.756 19.421 -36.179 1.00 21.39 89 THR A CA 1
ATOM 686 C C . THR A 1 89 ? -23.087 18.059 -35.953 1.00 21.39 89 THR A C 1
ATOM 688 O O . THR A 1 89 ? -22.935 17.608 -34.818 1.00 21.39 89 THR A O 1
ATOM 691 N N . THR A 1 90 ? -22.763 17.364 -37.042 1.00 20.78 90 THR A N 1
ATOM 692 C CA . THR A 1 90 ? -22.279 15.974 -37.075 1.00 20.78 90 THR A CA 1
ATOM 693 C C . THR A 1 90 ? -20.757 15.848 -36.927 1.00 20.78 90 THR A C 1
ATOM 695 O O . THR A 1 90 ? -20.030 16.834 -37.007 1.00 20.78 90 THR A O 1
ATOM 698 N N . ALA A 1 91 ? -20.273 14.615 -36.746 1.00 23.62 91 ALA A N 1
ATOM 699 C CA . ALA A 1 91 ? -18.849 14.273 -36.823 1.00 23.62 91 ALA A CA 1
ATOM 700 C C . ALA A 1 91 ? -18.250 14.527 -38.222 1.00 23.62 91 ALA A C 1
ATOM 702 O O . ALA A 1 91 ? -19.009 14.513 -39.188 1.00 23.62 91 ALA A O 1
ATOM 703 N N . TYR A 1 92 ? -16.917 14.680 -38.307 1.00 21.91 92 TYR A N 1
ATOM 704 C CA . TYR A 1 92 ? -16.016 13.967 -39.241 1.00 21.91 92 TYR A CA 1
ATOM 705 C C . TYR A 1 92 ? -14.523 14.212 -38.901 1.00 21.91 92 TYR A C 1
ATOM 707 O O . TYR A 1 92 ? -14.143 15.325 -38.555 1.00 21.91 92 TYR A O 1
ATOM 715 N N . ASP A 1 93 ? -13.729 13.144 -39.044 1.00 20.20 93 ASP A N 1
ATOM 716 C CA . ASP A 1 93 ? -12.321 13.037 -39.483 1.00 20.20 93 ASP A CA 1
ATOM 717 C C . ASP A 1 93 ? -11.127 13.729 -38.777 1.00 20.20 93 ASP A C 1
ATOM 719 O O . ASP A 1 93 ? -11.226 14.673 -37.998 1.00 20.20 93 ASP A O 1
ATOM 723 N N . LEU A 1 94 ? -9.943 13.157 -39.053 1.00 31.53 94 LEU A N 1
ATOM 724 C CA . LEU A 1 94 ? -8.624 13.537 -38.536 1.00 31.53 94 LEU A CA 1
ATOM 725 C C . LEU A 1 94 ? -7.954 14.597 -39.427 1.00 31.53 94 LEU A C 1
ATOM 727 O O . LEU A 1 94 ? -7.931 14.455 -40.648 1.00 31.53 94 LEU A O 1
ATOM 731 N N . ALA A 1 95 ? -7.256 15.554 -38.811 1.00 20.62 95 ALA A N 1
ATOM 732 C CA . ALA A 1 95 ? -6.196 16.334 -39.454 1.00 20.62 95 ALA A CA 1
ATOM 733 C C . ALA A 1 95 ? -5.099 16.710 -38.439 1.00 20.62 95 ALA A C 1
ATOM 735 O O . ALA A 1 95 ? -5.374 16.898 -37.254 1.00 20.62 95 ALA A O 1
ATOM 736 N N . SER A 1 96 ? -3.849 16.801 -38.901 1.00 21.91 96 SER A N 1
ATOM 737 C CA . SER A 1 96 ? -2.680 17.116 -38.065 1.00 21.91 96 SER A CA 1
ATOM 738 C C . SER A 1 96 ? -2.628 18.599 -37.657 1.00 21.91 96 SER A C 1
ATOM 740 O O . SER A 1 96 ? -2.968 19.454 -38.475 1.00 21.91 96 SER A O 1
ATOM 742 N N . PRO A 1 97 ? -2.139 18.944 -36.450 1.00 27.75 97 PRO A N 1
ATOM 743 C CA . PRO A 1 97 ? -1.930 20.334 -36.0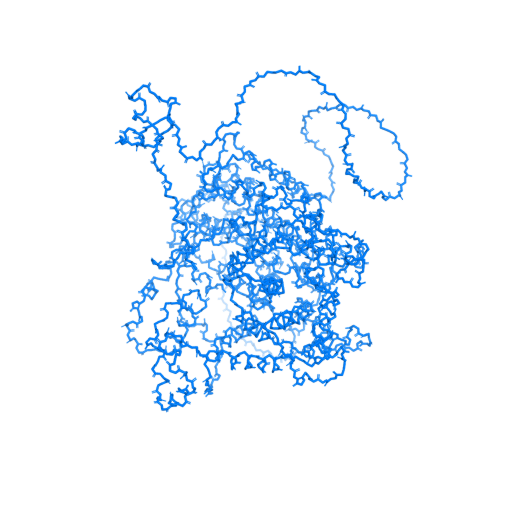54 1.00 27.75 97 PRO A CA 1
ATOM 744 C C . PRO A 1 97 ? -0.627 20.897 -36.644 1.00 27.75 97 PRO A C 1
ATOM 746 O O . PRO A 1 97 ? 0.418 20.248 -36.590 1.00 27.75 97 PRO A O 1
ATOM 749 N N . SER A 1 98 ? -0.661 22.135 -37.143 1.00 20.36 98 SER A N 1
ATOM 750 C CA . SER A 1 98 ? 0.538 22.853 -37.594 1.00 20.36 98 SER A CA 1
ATOM 751 C C . SER A 1 98 ? 0.520 24.334 -37.202 1.00 20.36 98 SER A C 1
ATOM 753 O O . SER A 1 98 ? -0.307 25.093 -37.703 1.00 20.36 98 SER A O 1
ATOM 755 N N . SER A 1 99 ? 1.536 24.736 -36.429 1.00 24.44 99 SER A N 1
ATOM 756 C CA . SER A 1 99 ? 2.002 26.112 -36.157 1.00 24.44 99 SER A CA 1
ATOM 757 C C . SER A 1 99 ? 1.133 27.064 -35.308 1.00 24.44 99 SER A C 1
ATOM 759 O O . SER A 1 99 ? -0.089 27.046 -35.380 1.00 24.44 99 SER A O 1
ATOM 761 N N . VAL A 1 100 ? 1.846 27.964 -34.603 1.00 25.53 100 VAL A N 1
ATOM 762 C CA . VAL A 1 100 ? 1.380 29.145 -33.836 1.00 25.53 100 VAL A CA 1
ATOM 763 C C . VAL A 1 100 ? 0.671 28.804 -32.497 1.00 25.53 100 VAL A C 1
ATOM 765 O O . VAL A 1 100 ? -0.188 27.934 -32.459 1.00 25.53 100 VAL A O 1
ATOM 768 N N . ASP A 1 101 ? 0.993 29.399 -31.337 1.00 22.50 101 ASP A N 1
ATOM 769 C CA . ASP A 1 101 ? 1.903 30.526 -31.033 1.00 22.50 101 ASP A CA 1
ATOM 770 C C . ASP A 1 101 ? 2.901 30.243 -29.881 1.00 22.50 101 ASP A C 1
ATOM 772 O O . ASP A 1 101 ? 2.816 29.226 -29.192 1.00 22.50 101 ASP A O 1
ATOM 776 N N . SER A 1 102 ? 3.867 31.145 -29.675 1.00 26.78 102 SER A N 1
ATOM 777 C CA . SER A 1 102 ? 5.044 30.947 -28.812 1.00 26.78 102 SER A CA 1
ATOM 778 C C . SER A 1 102 ? 4.991 31.737 -27.496 1.00 26.78 102 SER A C 1
ATOM 780 O O . SER A 1 102 ? 5.267 32.934 -27.475 1.00 26.78 102 SER A O 1
ATOM 782 N N . GLY A 1 103 ? 4.744 31.062 -26.366 1.00 25.38 103 GLY A N 1
ATOM 783 C CA . GLY A 1 103 ? 4.885 31.679 -25.038 1.00 25.38 103 GLY A CA 1
ATOM 784 C C . GLY A 1 103 ? 4.587 30.753 -23.852 1.00 25.38 103 GLY A C 1
ATOM 785 O O . GLY A 1 103 ? 3.457 30.319 -23.666 1.00 25.38 103 GLY A O 1
ATOM 786 N N . THR A 1 104 ? 5.603 30.484 -23.022 1.00 27.06 104 THR A N 1
ATOM 787 C CA . THR A 1 104 ? 5.475 30.030 -21.613 1.00 27.06 104 THR A CA 1
ATOM 788 C C . THR A 1 104 ? 4.522 28.850 -21.307 1.00 27.06 104 THR A C 1
ATOM 790 O O . THR A 1 104 ? 3.839 28.876 -20.288 1.00 27.06 104 THR A O 1
ATOM 793 N N . ALA A 1 105 ? 4.481 27.794 -22.135 1.00 27.70 105 ALA A N 1
ATOM 794 C CA . ALA A 1 105 ? 3.586 26.636 -21.913 1.00 27.70 105 ALA A CA 1
ATOM 795 C C . ALA A 1 105 ? 4.175 25.236 -22.240 1.00 27.70 105 ALA A C 1
ATOM 797 O O . ALA A 1 105 ? 3.451 24.242 -22.266 1.00 27.70 105 ALA A O 1
ATOM 798 N N . THR A 1 106 ? 5.480 25.116 -22.500 1.00 27.73 106 THR A N 1
ATOM 799 C CA . THR A 1 106 ? 6.061 23.952 -23.209 1.00 27.73 106 THR A CA 1
ATOM 800 C C . THR A 1 106 ? 6.201 22.646 -22.412 1.00 27.73 106 THR A C 1
ATOM 802 O O . THR A 1 106 ? 6.311 21.591 -23.028 1.00 27.73 106 THR A O 1
ATOM 805 N N . CYS A 1 107 ? 6.170 22.652 -21.072 1.00 31.84 107 CYS A N 1
ATOM 806 C CA . CYS A 1 107 ? 6.388 21.429 -20.273 1.00 31.84 107 CYS A CA 1
ATOM 807 C C . CYS A 1 107 ? 5.100 20.621 -19.976 1.00 31.84 107 CYS A C 1
ATOM 809 O O . CYS A 1 107 ? 5.166 19.424 -19.694 1.00 31.84 107 CYS A O 1
ATOM 811 N N . PHE A 1 108 ? 3.911 21.233 -20.060 1.00 34.09 108 PHE A N 1
ATOM 812 C CA . PHE A 1 108 ? 2.650 20.579 -19.662 1.00 34.09 108 PHE A CA 1
ATOM 813 C C . PHE A 1 108 ? 2.125 19.530 -20.654 1.00 34.09 108 PHE A C 1
ATOM 815 O O . PHE A 1 108 ? 1.306 18.692 -20.284 1.00 34.09 108 PHE A O 1
ATOM 822 N N . GLN A 1 109 ? 2.600 19.534 -21.901 1.00 41.78 109 GLN A N 1
ATOM 823 C CA . GLN A 1 109 ? 2.150 18.576 -22.917 1.00 41.78 109 GLN A CA 1
ATOM 824 C C . GLN A 1 109 ? 2.727 17.163 -22.702 1.00 41.78 109 GLN A C 1
ATOM 826 O O . GLN A 1 109 ? 2.081 16.181 -23.067 1.00 41.78 109 GLN A O 1
ATOM 831 N N . GLY A 1 110 ? 3.899 17.040 -22.062 1.00 44.97 110 GLY A N 1
ATOM 832 C CA . GLY A 1 110 ? 4.659 15.785 -21.966 1.00 44.97 110 GLY A CA 1
ATOM 833 C C . GLY A 1 110 ? 3.902 14.611 -21.330 1.00 44.97 110 GLY A C 1
ATOM 834 O O . GLY A 1 110 ? 3.946 13.495 -21.842 1.00 44.97 110 GLY A O 1
ATOM 835 N N . THR A 1 111 ? 3.157 14.846 -20.247 1.00 53.75 111 THR A N 1
ATOM 836 C CA . THR A 1 111 ? 2.409 13.782 -19.549 1.00 53.75 111 THR A CA 1
ATOM 837 C C . THR A 1 111 ? 1.109 13.394 -20.260 1.00 53.75 111 THR A C 1
ATOM 839 O O . THR A 1 111 ? 0.722 12.225 -20.243 1.00 53.75 111 THR A O 1
ATOM 842 N N . GLN A 1 112 ? 0.462 14.324 -20.972 1.00 60.28 112 GLN A N 1
ATOM 843 C CA . GLN A 1 112 ? -0.748 14.028 -21.753 1.00 60.28 112 GLN A CA 1
ATOM 844 C C . GLN A 1 112 ? -0.469 13.264 -23.061 1.00 60.28 112 GLN A C 1
ATOM 846 O O . GLN A 1 112 ? -1.391 12.694 -23.651 1.00 60.28 112 GLN A O 1
ATOM 851 N N . ILE A 1 113 ? 0.789 13.182 -23.516 1.00 66.81 113 ILE A N 1
ATOM 852 C CA . ILE A 1 113 ? 1.161 12.362 -24.681 1.00 66.81 113 ILE A CA 1
ATOM 853 C C . ILE A 1 113 ? 0.850 10.878 -24.435 1.00 66.81 113 ILE A C 1
ATOM 855 O O . ILE A 1 113 ? 0.316 10.228 -25.336 1.00 66.81 113 ILE A O 1
ATOM 859 N N . TYR A 1 114 ? 1.120 10.364 -23.233 1.00 77.94 114 TYR A N 1
ATOM 860 C CA . TYR A 1 114 ? 1.023 8.935 -22.901 1.00 77.94 114 TYR A CA 1
ATOM 861 C C . TYR A 1 114 ? -0.282 8.529 -22.195 1.00 77.94 114 TYR A C 1
ATOM 863 O O . TYR A 1 114 ? -0.612 7.339 -22.161 1.00 77.94 114 TYR A O 1
ATOM 871 N N . LEU A 1 115 ? -1.039 9.501 -21.671 1.00 80.81 115 LEU A N 1
ATOM 872 C CA . LEU A 1 115 ? -2.320 9.280 -20.995 1.00 80.81 115 LEU A CA 1
ATOM 873 C C . LEU A 1 115 ? -3.321 8.562 -21.913 1.00 80.81 115 LEU A C 1
ATOM 875 O O . LEU A 1 115 ? -3.623 9.029 -23.012 1.00 80.81 115 LEU A O 1
ATOM 879 N N . ALA A 1 116 ? -3.844 7.431 -21.437 1.00 80.62 116 ALA A N 1
ATOM 880 C CA . ALA A 1 116 ? -4.853 6.606 -22.096 1.00 80.62 116 ALA A CA 1
ATOM 881 C C . ALA A 1 116 ? -4.499 6.127 -23.517 1.00 80.62 116 ALA A C 1
ATOM 883 O O . ALA A 1 116 ? -5.379 5.703 -24.270 1.00 80.62 116 ALA A O 1
ATOM 884 N N . LYS A 1 117 ? -3.215 6.121 -23.887 1.00 86.88 117 LYS A N 1
ATOM 885 C CA . LYS A 1 117 ? -2.726 5.523 -25.136 1.00 86.88 117 LYS A CA 1
ATOM 886 C C . LYS A 1 117 ? -1.923 4.265 -24.821 1.00 86.88 117 LYS A C 1
ATOM 888 O O . LYS A 1 117 ? -1.025 4.287 -23.980 1.00 86.88 117 LYS A O 1
ATOM 893 N N . ASN A 1 118 ? -2.297 3.165 -25.468 1.00 90.50 118 ASN A N 1
ATOM 894 C CA . ASN A 1 118 ? -1.736 1.831 -25.267 1.00 90.50 118 ASN A CA 1
ATOM 895 C C . ASN A 1 118 ? -1.728 1.084 -26.624 1.00 90.50 118 ASN A C 1
ATOM 897 O O . ASN A 1 118 ? -2.716 0.432 -26.960 1.00 90.50 118 ASN A O 1
ATOM 901 N N . PRO A 1 119 ? -0.684 1.250 -27.455 1.00 90.50 119 PRO A N 1
ATOM 902 C CA . PRO A 1 119 ? -0.607 0.651 -28.788 1.00 90.50 119 PRO A CA 1
ATOM 903 C C . PRO A 1 119 ? -0.249 -0.848 -28.758 1.00 90.50 119 PRO A C 1
ATOM 905 O O . PRO A 1 119 ? 0.423 -1.330 -27.849 1.00 90.50 119 PRO A O 1
ATOM 908 N N . TYR A 1 120 ? -0.678 -1.580 -29.789 1.00 89.56 120 TYR A N 1
ATOM 909 C CA . TYR A 1 120 ? -0.457 -3.020 -29.982 1.00 89.56 120 TYR A CA 1
ATOM 910 C C . TYR A 1 120 ? -0.227 -3.336 -31.471 1.00 89.56 120 TYR A C 1
ATOM 912 O O . TYR A 1 120 ? -0.574 -2.519 -32.322 1.00 89.56 120 TYR A O 1
ATOM 920 N N . VAL A 1 121 ? 0.350 -4.501 -31.808 1.00 84.94 121 VAL A N 1
ATOM 921 C CA . VAL A 1 121 ? 0.736 -4.807 -33.204 1.00 84.94 121 VAL A CA 1
ATOM 922 C C . VAL A 1 121 ? -0.460 -5.222 -34.063 1.00 84.94 121 VAL A C 1
ATOM 924 O O . VAL A 1 121 ? -0.584 -4.801 -35.210 1.00 84.94 121 VAL A O 1
ATOM 927 N N . SER A 1 122 ? -1.331 -6.090 -33.539 1.00 85.12 122 SER A N 1
ATOM 928 C CA . SER A 1 122 ? -2.479 -6.631 -34.282 1.00 85.12 122 SER A CA 1
ATOM 929 C C . SER A 1 122 ? -3.608 -7.092 -33.355 1.00 85.12 122 SER A C 1
ATOM 931 O O . SER A 1 122 ? -3.389 -7.345 -32.171 1.00 85.12 122 SER A O 1
ATOM 933 N N . SER A 1 123 ? -4.824 -7.228 -33.895 1.00 80.69 123 SER A N 1
ATOM 934 C CA . SER A 1 123 ? -6.022 -7.683 -33.164 1.00 80.69 123 SER A CA 1
ATOM 935 C C . SER A 1 123 ? -5.894 -9.070 -32.535 1.00 80.69 123 SER A C 1
ATOM 937 O O . SER A 1 123 ? -6.549 -9.351 -31.531 1.00 80.69 123 SER A O 1
ATOM 939 N N . ASP A 1 124 ? -5.068 -9.923 -33.134 1.00 84.50 124 ASP A N 1
ATOM 940 C CA . ASP A 1 124 ? -4.889 -11.323 -32.756 1.00 84.50 124 ASP A CA 1
ATOM 941 C C . ASP A 1 124 ? -3.635 -11.546 -31.899 1.00 84.50 124 ASP A C 1
ATOM 943 O O . ASP A 1 124 ? -3.368 -12.666 -31.465 1.00 84.50 124 ASP A O 1
ATOM 947 N N . GLU A 1 125 ? -2.880 -10.481 -31.602 1.00 87.12 125 GLU A N 1
ATOM 948 C CA . GLU A 1 125 ? -1.749 -10.547 -30.684 1.00 87.12 125 GLU A CA 1
ATOM 949 C C . GLU A 1 125 ? -2.220 -10.925 -29.271 1.00 87.12 125 GLU A C 1
ATOM 951 O O . GLU A 1 125 ? -3.087 -10.271 -28.686 1.00 87.12 125 GLU A O 1
ATOM 956 N N . THR A 1 126 ? -1.597 -11.947 -28.682 1.00 88.19 126 THR A N 1
ATOM 957 C CA . THR A 1 126 ? -1.810 -12.337 -27.283 1.00 88.19 126 THR A CA 1
ATOM 958 C C . THR A 1 126 ? -0.596 -12.034 -26.409 1.00 88.19 126 THR A C 1
ATOM 960 O O . THR A 1 126 ? 0.545 -12.063 -26.875 1.00 88.19 126 THR A O 1
ATOM 963 N N . ILE A 1 127 ? -0.835 -11.796 -25.122 1.00 87.44 127 ILE A N 1
ATOM 964 C CA . ILE A 1 127 ? 0.165 -11.598 -24.071 1.00 87.44 127 ILE A CA 1
ATOM 965 C C . ILE A 1 127 ? -0.161 -12.491 -22.867 1.00 87.44 127 ILE A C 1
ATOM 967 O O . ILE A 1 127 ? -1.311 -12.574 -22.431 1.00 87.44 127 ILE A O 1
ATOM 971 N N . SER A 1 128 ? 0.856 -13.136 -22.299 1.00 85.62 128 SER A N 1
ATOM 972 C CA . SER A 1 128 ? 0.813 -13.675 -20.941 1.00 85.62 128 SER A CA 1
ATOM 973 C C . SER A 1 128 ? 1.834 -12.914 -20.096 1.00 85.62 128 SER A C 1
ATOM 975 O O . SER A 1 128 ? 2.998 -12.764 -20.464 1.00 85.62 128 SER A O 1
ATOM 977 N N . PHE A 1 129 ? 1.404 -12.388 -18.948 1.00 80.94 129 PHE A N 1
ATOM 978 C CA . PHE A 1 129 ? 2.302 -11.625 -18.075 1.00 80.94 129 PHE A CA 1
ATOM 979 C C . PHE A 1 129 ? 3.333 -12.521 -17.375 1.00 80.94 129 PHE A C 1
ATOM 981 O O . PHE A 1 129 ? 4.370 -12.013 -16.950 1.00 80.94 129 PHE A O 1
ATOM 988 N N . TYR A 1 130 ? 3.082 -13.833 -17.331 1.00 80.31 130 TYR A N 1
ATOM 989 C CA . TYR A 1 130 ? 3.971 -14.866 -16.798 1.00 80.31 130 TYR A CA 1
ATOM 990 C C . TYR A 1 130 ? 5.076 -15.284 -17.782 1.00 80.31 130 TYR A C 1
ATOM 992 O O . TYR A 1 130 ? 6.003 -15.988 -17.384 1.00 80.31 130 TYR A O 1
ATOM 1000 N N . ASP A 1 131 ? 5.018 -14.849 -19.045 1.00 74.81 131 ASP A N 1
ATOM 1001 C CA . ASP A 1 131 ? 6.015 -15.217 -20.051 1.00 74.81 131 ASP A CA 1
ATOM 1002 C C . ASP A 1 131 ? 7.400 -14.679 -19.649 1.00 74.81 131 ASP A C 1
ATOM 1004 O O . ASP A 1 131 ? 7.578 -13.491 -19.363 1.00 74.81 131 ASP A O 1
ATOM 1008 N N . GLY A 1 132 ? 8.381 -15.584 -19.582 1.00 62.16 132 GLY A N 1
ATOM 1009 C CA . GLY A 1 132 ? 9.735 -15.298 -19.099 1.00 62.16 132 GLY A CA 1
ATOM 1010 C C . GLY A 1 132 ? 9.909 -15.285 -17.571 1.00 62.16 132 GLY A C 1
ATOM 1011 O O . GLY A 1 132 ? 11.049 -15.217 -17.117 1.00 62.16 132 GLY A O 1
ATOM 1012 N N . ILE A 1 133 ? 8.839 -15.394 -16.769 1.00 61.53 133 ILE A N 1
ATOM 1013 C CA . ILE A 1 133 ? 8.942 -15.476 -15.302 1.00 61.53 133 ILE A CA 1
ATOM 1014 C C . ILE A 1 133 ? 8.978 -16.938 -14.849 1.00 61.53 133 ILE A C 1
ATOM 1016 O O . ILE A 1 133 ? 8.124 -17.740 -15.218 1.00 61.53 133 ILE A O 1
ATOM 1020 N N . ASN A 1 134 ? 9.892 -17.259 -13.935 1.00 60.12 134 ASN A N 1
ATOM 1021 C CA . ASN A 1 134 ? 9.671 -18.334 -12.973 1.00 60.12 134 ASN A CA 1
ATOM 1022 C C . ASN A 1 134 ? 9.330 -17.690 -11.621 1.00 60.12 134 ASN A C 1
ATOM 1024 O O . ASN A 1 134 ? 10.230 -17.300 -10.884 1.00 60.12 134 ASN A O 1
ATOM 1028 N N . SER A 1 135 ? 8.038 -17.523 -11.311 1.00 56.38 135 SER A N 1
ATOM 1029 C CA . SER A 1 135 ? 7.567 -16.838 -10.088 1.00 56.38 135 SER A CA 1
ATOM 1030 C C . SER A 1 135 ? 7.841 -17.620 -8.795 1.00 56.38 135 SER A C 1
ATOM 1032 O O . SER A 1 135 ? 7.538 -17.140 -7.703 1.00 56.38 135 SER A O 1
ATOM 1034 N N . LEU A 1 136 ? 8.391 -18.832 -8.922 1.00 57.44 136 LEU A N 1
ATOM 1035 C CA . LEU A 1 136 ? 8.709 -19.750 -7.840 1.00 57.44 136 LEU A CA 1
ATOM 1036 C C . LEU A 1 136 ? 10.144 -19.549 -7.345 1.00 57.44 136 LEU A C 1
ATOM 1038 O O . LEU A 1 136 ? 11.100 -20.035 -7.955 1.00 57.44 136 LEU A O 1
ATOM 1042 N N . LEU A 1 137 ? 10.279 -18.940 -6.170 1.00 55.28 137 LEU A N 1
ATOM 1043 C CA . LEU A 1 137 ? 11.497 -19.024 -5.376 1.00 55.28 137 LEU A CA 1
ATOM 1044 C C . LEU A 1 137 ? 11.589 -20.413 -4.730 1.00 55.28 137 LEU A C 1
ATOM 1046 O O . LEU A 1 137 ? 10.728 -20.817 -3.944 1.00 55.28 137 LEU A O 1
ATOM 1050 N N . LEU A 1 138 ? 12.657 -21.140 -5.058 1.00 48.69 138 LEU A N 1
ATOM 1051 C CA . LEU A 1 138 ? 13.029 -22.407 -4.432 1.00 48.69 138 LEU A CA 1
ATOM 1052 C C . LEU A 1 138 ? 14.007 -22.133 -3.279 1.00 48.69 138 LEU A C 1
ATOM 1054 O O . LEU A 1 138 ? 15.220 -22.121 -3.485 1.00 48.69 138 LEU A O 1
ATOM 1058 N N . ASN A 1 139 ? 13.488 -21.898 -2.070 1.00 44.94 139 ASN A N 1
ATOM 1059 C CA . ASN A 1 139 ? 14.324 -21.770 -0.875 1.00 44.94 139 ASN A CA 1
ATOM 1060 C C . ASN A 1 139 ? 14.630 -23.179 -0.334 1.00 44.94 139 ASN A C 1
ATOM 1062 O O . ASN A 1 139 ? 13.819 -23.792 0.371 1.00 44.94 139 ASN A O 1
ATOM 1066 N N . ASN A 1 140 ? 15.785 -23.716 -0.746 1.00 45.03 140 ASN A N 1
ATOM 1067 C CA . ASN A 1 140 ? 16.115 -25.143 -0.713 1.00 45.03 140 ASN A CA 1
ATOM 1068 C C . ASN A 1 140 ? 15.088 -26.025 -1.462 1.00 45.03 140 ASN A C 1
ATOM 1070 O O . ASN A 1 140 ? 14.012 -25.596 -1.877 1.00 45.03 140 ASN A O 1
ATOM 1074 N N . PHE A 1 141 ? 15.373 -27.322 -1.610 1.00 49.94 141 PHE A N 1
ATOM 1075 C CA . PHE A 1 141 ? 14.450 -28.280 -2.249 1.00 49.94 141 PHE A CA 1
ATOM 1076 C C . PHE A 1 141 ? 13.153 -28.559 -1.445 1.00 49.94 141 PHE A C 1
ATOM 1078 O O . PHE A 1 141 ? 12.414 -29.486 -1.781 1.00 49.94 141 PHE A O 1
ATOM 1085 N N . LYS A 1 142 ? 12.869 -27.786 -0.383 1.00 56.69 142 LYS A N 1
ATOM 1086 C CA . LYS A 1 142 ? 11.776 -28.023 0.579 1.00 56.69 142 LYS A CA 1
ATOM 1087 C C . LYS A 1 142 ? 10.753 -26.882 0.680 1.00 56.69 142 LYS A C 1
ATOM 1089 O O . LYS A 1 142 ? 9.570 -27.193 0.789 1.00 56.69 142 LYS A O 1
ATOM 1094 N N . ARG A 1 143 ? 11.152 -25.601 0.621 1.00 60.91 143 ARG A N 1
ATOM 1095 C CA . ARG A 1 143 ? 10.226 -24.451 0.690 1.00 60.91 143 ARG A CA 1
ATOM 1096 C C . ARG A 1 143 ? 10.078 -23.820 -0.696 1.00 60.91 143 ARG A C 1
ATOM 1098 O O . ARG A 1 143 ? 11.063 -23.557 -1.381 1.00 60.91 143 ARG A O 1
ATOM 1105 N N . ARG A 1 144 ? 8.834 -23.585 -1.120 1.00 66.88 144 ARG A N 1
ATOM 1106 C CA . ARG A 1 144 ? 8.509 -22.865 -2.360 1.00 66.88 144 ARG A CA 1
ATOM 1107 C C . ARG A 1 144 ? 7.700 -21.629 -2.010 1.00 66.88 144 ARG A C 1
ATOM 1109 O O . ARG A 1 144 ? 6.648 -21.764 -1.394 1.00 66.88 144 ARG A O 1
ATOM 1116 N N . ILE A 1 145 ? 8.179 -20.464 -2.419 1.00 68.81 145 ILE A N 1
ATOM 1117 C CA . ILE A 1 145 ? 7.468 -19.188 -2.292 1.00 68.81 145 ILE A CA 1
ATOM 1118 C C . ILE A 1 145 ? 7.073 -18.763 -3.708 1.00 68.81 145 ILE A C 1
ATOM 1120 O O . ILE A 1 145 ? 7.872 -18.905 -4.632 1.00 68.81 145 ILE A O 1
ATOM 1124 N N . ASN A 1 146 ? 5.833 -18.310 -3.901 1.00 75.25 146 ASN A N 1
ATOM 1125 C CA . ASN A 1 146 ? 5.356 -17.823 -5.195 1.00 75.25 146 ASN A CA 1
ATOM 1126 C C . ASN A 1 146 ? 5.053 -16.329 -5.111 1.00 75.25 146 ASN A C 1
ATOM 1128 O O . ASN A 1 146 ? 4.058 -15.943 -4.497 1.00 75.25 146 ASN A O 1
ATOM 1132 N N . PHE A 1 147 ? 5.853 -15.523 -5.797 1.00 76.00 147 PHE A N 1
ATOM 1133 C CA . PHE A 1 147 ? 5.638 -14.085 -5.896 1.00 76.00 147 PHE A CA 1
ATOM 1134 C C . PHE A 1 147 ? 4.556 -13.749 -6.934 1.00 76.00 147 PHE A C 1
ATOM 1136 O O . PHE A 1 147 ? 4.368 -14.466 -7.922 1.00 76.00 147 PHE A O 1
ATOM 1143 N N . GLY A 1 148 ? 3.803 -12.674 -6.695 1.00 79.12 148 GLY A N 1
ATOM 1144 C CA . GLY A 1 148 ? 2.804 -12.176 -7.643 1.00 79.12 148 GLY A CA 1
ATOM 1145 C C . GLY A 1 148 ? 3.442 -11.348 -8.766 1.00 79.12 148 GLY A C 1
ATOM 1146 O O . GLY A 1 148 ? 4.525 -10.796 -8.606 1.00 79.12 148 GLY A O 1
ATOM 1147 N N . ILE A 1 149 ? 2.769 -11.229 -9.913 1.00 82.88 149 ILE A N 1
ATOM 1148 C CA . ILE A 1 149 ? 3.342 -10.615 -11.134 1.00 82.88 149 ILE A CA 1
ATOM 1149 C C . ILE A 1 149 ? 3.621 -9.102 -11.057 1.00 82.88 149 ILE A C 1
ATOM 1151 O O . ILE A 1 149 ? 4.251 -8.563 -11.965 1.00 82.88 149 ILE A O 1
ATOM 1155 N N . PHE A 1 150 ? 3.155 -8.419 -10.009 1.00 86.00 150 PHE A N 1
ATOM 1156 C CA . PHE A 1 150 ? 3.433 -7.001 -9.746 1.00 86.00 150 PHE A CA 1
ATOM 1157 C C . PHE A 1 150 ? 4.249 -6.786 -8.461 1.00 86.00 150 PHE A C 1
ATOM 1159 O O . PHE A 1 150 ? 4.458 -5.637 -8.065 1.00 86.00 150 PHE A O 1
ATOM 1166 N N . SER A 1 151 ? 4.703 -7.860 -7.805 1.00 81.81 151 SER A N 1
ATOM 1167 C CA . SER A 1 151 ? 5.702 -7.785 -6.739 1.00 81.81 151 SER A CA 1
ATOM 1168 C C . SER A 1 151 ? 7.059 -7.399 -7.329 1.00 81.81 151 SER A C 1
ATOM 1170 O O . SER A 1 151 ? 7.306 -7.556 -8.532 1.00 81.81 151 SER A O 1
ATOM 1172 N N . TRP A 1 152 ? 7.949 -6.852 -6.503 1.00 76.12 152 TRP A N 1
ATOM 1173 C CA . TRP A 1 152 ? 9.231 -6.400 -7.019 1.00 76.12 152 TRP A CA 1
ATOM 1174 C C . TRP A 1 152 ? 10.234 -7.534 -7.231 1.00 76.12 152 TRP A C 1
ATOM 1176 O O . TRP A 1 152 ? 11.014 -7.451 -8.174 1.00 76.12 152 TRP A O 1
ATOM 1186 N N . GLN A 1 153 ? 10.185 -8.629 -6.468 1.00 73.69 153 GLN A N 1
ATOM 1187 C CA . GLN A 1 153 ? 10.987 -9.817 -6.761 1.00 73.69 153 GLN A CA 1
ATOM 1188 C C . GLN A 1 153 ? 10.593 -10.377 -8.132 1.00 73.69 153 GLN A C 1
ATOM 1190 O O . GLN A 1 153 ? 11.470 -10.691 -8.934 1.00 73.69 153 GLN A O 1
ATOM 1195 N N . ALA A 1 154 ? 9.297 -10.403 -8.474 1.00 76.62 154 ALA A N 1
ATOM 1196 C CA . ALA A 1 154 ? 8.857 -10.771 -9.821 1.00 76.62 154 ALA A CA 1
ATOM 1197 C C . ALA A 1 154 ? 9.376 -9.801 -10.903 1.00 76.62 154 ALA A C 1
ATOM 1199 O O . ALA A 1 154 ? 9.784 -10.254 -11.975 1.00 76.62 154 ALA A O 1
ATOM 1200 N N . PHE A 1 155 ? 9.437 -8.491 -10.624 1.00 79.19 155 PHE A N 1
ATOM 1201 C CA . PHE A 1 155 ? 10.085 -7.522 -11.517 1.00 79.19 155 PHE A CA 1
ATOM 1202 C C . PHE A 1 155 ? 11.592 -7.792 -11.680 1.00 79.19 155 PHE A C 1
ATOM 1204 O O . PHE A 1 155 ? 12.063 -7.852 -12.813 1.00 79.19 155 PHE A O 1
ATOM 1211 N N . ILE A 1 156 ? 12.341 -8.020 -10.594 1.00 76.00 156 ILE A N 1
ATOM 1212 C CA . ILE A 1 156 ? 13.790 -8.280 -10.645 1.00 76.00 156 ILE A CA 1
ATOM 1213 C C . ILE A 1 156 ? 14.106 -9.623 -11.333 1.00 76.00 156 ILE A C 1
ATOM 1215 O O . ILE A 1 156 ? 15.079 -9.712 -12.082 1.00 76.00 156 ILE A O 1
ATOM 1219 N N . VAL A 1 157 ? 13.268 -10.654 -11.152 1.00 73.06 157 VAL A N 1
ATOM 1220 C CA . VAL A 1 157 ? 13.353 -11.927 -11.896 1.00 73.06 157 VAL A CA 1
ATOM 1221 C C . VAL A 1 157 ? 13.133 -11.717 -13.396 1.00 73.06 157 VAL A C 1
ATOM 1223 O O . VAL A 1 157 ? 13.815 -12.349 -14.203 1.00 73.06 157 VAL A O 1
ATOM 1226 N N . LYS A 1 158 ? 12.167 -10.875 -13.782 1.00 75.38 158 LYS A N 1
ATOM 1227 C CA . LYS A 1 158 ? 11.726 -10.720 -15.176 1.00 75.38 158 LYS A CA 1
ATOM 1228 C C . LYS A 1 158 ? 12.582 -9.743 -15.983 1.00 75.38 158 LYS A C 1
ATOM 1230 O O . LYS A 1 158 ? 12.846 -9.983 -17.160 1.00 75.38 158 LYS A O 1
ATOM 1235 N N . ASP A 1 159 ? 12.996 -8.634 -15.381 1.00 81.56 159 ASP A N 1
ATOM 1236 C CA . ASP A 1 159 ? 13.631 -7.536 -16.100 1.00 81.56 159 ASP A CA 1
ATOM 1237 C C . ASP A 1 159 ? 15.080 -7.845 -16.500 1.00 81.56 159 ASP A C 1
ATOM 1239 O O . ASP A 1 159 ? 15.916 -8.200 -15.667 1.00 81.56 159 ASP A O 1
ATOM 1243 N N . ARG A 1 160 ? 15.428 -7.657 -17.782 1.00 79.81 160 ARG A N 1
ATOM 1244 C CA . ARG A 1 160 ? 16.785 -7.961 -18.262 1.00 79.81 160 ARG A CA 1
ATOM 1245 C C . ARG A 1 160 ? 17.875 -7.127 -17.576 1.00 79.81 160 ARG A C 1
ATOM 1247 O O . ARG A 1 160 ? 18.960 -7.662 -17.366 1.00 79.81 160 ARG A O 1
ATOM 1254 N N . GLY A 1 161 ? 17.587 -5.874 -17.218 1.00 78.88 161 GLY A N 1
ATOM 1255 C CA . GLY A 1 161 ? 18.504 -4.985 -16.503 1.00 78.88 161 GLY A CA 1
ATOM 1256 C C . GLY A 1 161 ? 18.639 -5.353 -15.028 1.00 78.88 161 GLY A C 1
ATOM 1257 O O . GLY A 1 161 ? 19.749 -5.552 -14.545 1.00 78.88 161 GLY A O 1
ATOM 1258 N N . ALA A 1 162 ? 17.517 -5.521 -14.322 1.00 79.19 162 ALA A N 1
ATOM 1259 C CA . ALA A 1 162 ? 17.535 -5.863 -12.898 1.00 79.19 162 ALA A CA 1
ATOM 1260 C C . ALA A 1 162 ? 18.157 -7.248 -12.621 1.00 79.19 162 ALA A C 1
ATOM 1262 O O . ALA A 1 162 ? 18.868 -7.411 -11.629 1.00 79.19 162 ALA A O 1
ATOM 1263 N N . ARG A 1 163 ? 18.008 -8.223 -13.534 1.00 77.44 163 ARG A N 1
ATOM 1264 C CA . ARG A 1 163 ? 18.712 -9.520 -13.454 1.00 77.44 163 ARG A CA 1
ATOM 1265 C C . ARG A 1 163 ? 20.242 -9.391 -13.369 1.00 77.44 163 ARG A C 1
ATOM 1267 O O . ARG A 1 163 ? 20.873 -10.316 -12.862 1.00 77.44 163 ARG A O 1
ATOM 1274 N N . LEU A 1 164 ? 20.853 -8.289 -13.828 1.00 76.00 164 LEU A N 1
ATOM 1275 C CA . LEU A 1 164 ? 22.301 -8.061 -13.677 1.00 76.00 164 LEU A CA 1
ATOM 1276 C C . LEU A 1 164 ? 22.706 -7.926 -12.200 1.00 76.00 164 LEU A C 1
ATOM 1278 O O . LEU A 1 164 ? 23.737 -8.470 -11.814 1.00 76.00 164 LEU A O 1
ATOM 1282 N N . VAL A 1 165 ? 21.861 -7.309 -11.362 1.00 73.50 165 VAL A N 1
ATOM 1283 C CA . VAL A 1 165 ? 22.066 -7.244 -9.902 1.00 73.50 165 VAL A CA 1
ATOM 1284 C C . VAL A 1 165 ? 22.130 -8.650 -9.313 1.00 73.50 165 VAL A C 1
ATOM 1286 O O . VAL A 1 165 ? 23.066 -8.976 -8.590 1.00 73.50 165 VAL A O 1
ATOM 1289 N N . MET A 1 166 ? 21.175 -9.513 -9.669 1.00 67.31 166 MET A N 1
ATOM 1290 C CA . MET A 1 166 ? 21.117 -10.879 -9.138 1.00 67.31 166 MET A CA 1
ATOM 1291 C C . MET A 1 166 ? 22.291 -11.742 -9.614 1.00 67.31 166 MET A C 1
ATOM 1293 O O . MET A 1 166 ? 22.793 -12.558 -8.843 1.00 67.31 166 MET A O 1
ATOM 1297 N N . LYS A 1 167 ? 22.770 -11.542 -10.854 1.00 71.44 167 LYS A N 1
ATOM 1298 C CA . LYS A 1 167 ? 24.010 -12.175 -11.331 1.00 71.44 167 LYS A CA 1
ATOM 1299 C C . LYS A 1 167 ? 25.204 -11.737 -10.475 1.00 71.44 167 LYS A C 1
ATOM 1301 O O . LYS A 1 167 ? 25.866 -12.609 -9.920 1.00 71.44 167 LYS A O 1
ATOM 1306 N N . TYR A 1 168 ? 25.415 -10.431 -10.304 1.00 72.06 168 TYR A N 1
ATOM 1307 C CA . TYR A 1 168 ? 26.530 -9.863 -9.534 1.00 72.06 168 TYR A CA 1
ATOM 1308 C C . TYR A 1 168 ? 26.528 -10.291 -8.055 1.00 72.06 168 TYR A C 1
ATOM 1310 O O . TYR A 1 168 ? 27.538 -10.763 -7.531 1.00 72.06 168 TYR A O 1
ATOM 1318 N N . LEU A 1 169 ? 25.366 -10.242 -7.393 1.00 66.19 169 LEU A N 1
ATOM 1319 C CA . LEU A 1 169 ? 25.209 -10.733 -6.017 1.00 66.19 169 LEU A CA 1
ATOM 1320 C C . LEU A 1 169 ? 25.526 -12.237 -5.885 1.00 66.19 169 LEU A C 1
ATOM 1322 O O . LEU A 1 169 ? 25.925 -12.675 -4.809 1.00 66.19 169 LEU A O 1
ATOM 1326 N N . SER A 1 170 ? 25.390 -13.020 -6.964 1.00 63.50 170 SER A N 1
ATOM 1327 C CA . SER A 1 170 ? 25.737 -14.451 -6.996 1.00 63.50 170 SER A CA 1
ATOM 1328 C C . SER A 1 170 ? 27.181 -14.758 -7.435 1.00 63.50 170 SER A C 1
ATOM 1330 O O . SER A 1 170 ? 27.682 -15.847 -7.147 1.00 63.50 170 SER A O 1
ATOM 1332 N N . SER A 1 171 ? 27.870 -13.838 -8.122 1.00 62.25 171 SER A N 1
ATOM 1333 C CA . SER A 1 171 ? 29.265 -14.013 -8.557 1.00 62.25 171 SER A CA 1
ATOM 1334 C C . SER A 1 171 ? 30.258 -13.584 -7.479 1.00 62.25 171 SER A C 1
ATOM 1336 O O . SER A 1 171 ? 31.159 -14.357 -7.151 1.00 62.25 171 SER A O 1
ATOM 1338 N N . SER A 1 172 ? 30.014 -12.428 -6.853 1.00 54.62 172 SER A N 1
ATOM 1339 C CA . SER A 1 172 ? 30.824 -11.840 -5.773 1.00 54.62 172 SER A CA 1
ATOM 1340 C C . SER A 1 172 ? 30.919 -12.721 -4.510 1.00 54.62 172 SER A C 1
ATOM 1342 O O . SER A 1 172 ? 31.802 -12.542 -3.672 1.00 54.62 172 SER A O 1
ATOM 1344 N N . LYS A 1 173 ? 30.012 -13.697 -4.354 1.00 54.38 173 LYS A N 1
ATOM 1345 C CA . LYS A 1 173 ? 29.725 -14.367 -3.077 1.00 54.38 173 LYS A CA 1
ATOM 1346 C C . LYS A 1 173 ? 29.610 -15.905 -3.174 1.00 54.38 173 LYS A C 1
ATOM 1348 O O . LYS A 1 173 ? 28.621 -16.504 -2.757 1.00 54.38 173 LYS A O 1
ATOM 1353 N N . ARG A 1 174 ? 30.627 -16.572 -3.738 1.00 39.12 174 ARG A N 1
ATOM 1354 C CA . ARG A 1 174 ? 30.592 -18.024 -4.042 1.00 39.12 174 ARG A CA 1
ATOM 1355 C C . ARG A 1 174 ? 30.843 -18.999 -2.885 1.00 39.12 174 ARG A C 1
ATOM 1357 O O . ARG A 1 174 ? 30.344 -20.118 -2.970 1.00 39.12 174 ARG A O 1
ATOM 1364 N N . ASP A 1 175 ? 31.561 -18.617 -1.828 1.00 37.75 175 ASP A N 1
ATOM 1365 C CA . ASP A 1 175 ? 32.034 -19.530 -0.754 1.00 37.75 175 ASP A CA 1
ATOM 1366 C C . ASP A 1 175 ? 30.916 -20.123 0.138 1.00 37.75 175 ASP A C 1
ATOM 1368 O O . ASP A 1 175 ? 31.175 -20.763 1.158 1.00 37.75 175 ASP A O 1
ATOM 1372 N N . MET A 1 176 ? 29.658 -19.867 -0.210 1.00 37.00 176 MET A N 1
ATOM 1373 C CA . MET A 1 176 ? 28.620 -19.609 0.778 1.00 37.00 176 MET A CA 1
ATOM 1374 C C . MET A 1 176 ? 27.398 -20.514 0.657 1.00 37.00 176 MET A C 1
ATOM 1376 O O . MET A 1 176 ? 26.842 -20.900 1.679 1.00 37.00 176 MET A O 1
ATOM 1380 N N . LEU A 1 177 ? 27.071 -20.972 -0.561 1.00 35.59 177 LEU A N 1
ATOM 1381 C CA . LEU A 1 177 ? 25.981 -21.925 -0.831 1.00 35.59 177 LEU A CA 1
ATOM 1382 C C . LEU A 1 177 ? 26.089 -23.235 -0.011 1.00 35.59 177 LEU A C 1
ATOM 1384 O O . LEU A 1 177 ? 25.119 -23.986 0.079 1.00 35.59 177 LEU A O 1
ATOM 1388 N N . GLU A 1 178 ? 27.249 -23.532 0.592 1.00 36.97 178 GLU A N 1
ATOM 1389 C CA . GLU A 1 178 ? 27.409 -24.639 1.544 1.00 36.97 178 GLU A CA 1
ATOM 1390 C C . GLU A 1 178 ? 26.683 -24.422 2.892 1.00 36.97 178 GLU A C 1
ATOM 1392 O O . GLU A 1 178 ? 26.389 -25.410 3.575 1.00 36.97 178 GLU A O 1
ATOM 1397 N N . LEU A 1 179 ? 26.398 -23.176 3.305 1.00 36.78 179 LEU A N 1
ATOM 1398 C CA . LEU A 1 179 ? 25.733 -22.873 4.579 1.00 36.78 179 LEU A CA 1
ATOM 1399 C C . LEU A 1 179 ? 24.258 -23.280 4.562 1.00 36.78 179 LEU A C 1
ATOM 1401 O O . LEU A 1 179 ? 23.831 -24.063 5.415 1.00 36.78 179 LEU A O 1
ATOM 1405 N N . VAL A 1 180 ? 23.489 -22.772 3.594 1.00 37.16 180 VAL A N 1
ATOM 1406 C CA . VAL A 1 180 ? 22.026 -22.957 3.520 1.00 37.16 180 VAL A CA 1
ATOM 1407 C C . VAL A 1 180 ? 21.615 -24.416 3.260 1.00 37.16 180 VAL A C 1
ATOM 1409 O O . VAL A 1 180 ? 20.523 -24.827 3.654 1.00 37.16 180 VAL A O 1
ATOM 1412 N N . ASP A 1 181 ? 22.513 -25.245 2.719 1.00 36.06 181 ASP A N 1
ATOM 1413 C CA . ASP A 1 181 ? 22.336 -26.702 2.576 1.00 36.06 181 ASP A CA 1
ATOM 1414 C C . ASP A 1 181 ? 22.602 -27.480 3.895 1.00 36.06 181 ASP A C 1
ATOM 1416 O O . ASP A 1 181 ? 22.704 -28.708 3.920 1.00 36.06 181 ASP A O 1
ATOM 1420 N N . GLY A 1 182 ? 22.762 -26.770 5.021 1.00 39.31 182 GLY A N 1
ATOM 1421 C CA . GLY A 1 182 ? 22.907 -27.313 6.379 1.00 39.31 182 GLY A CA 1
ATOM 1422 C C . GLY A 1 182 ? 24.268 -27.944 6.698 1.00 39.31 182 GLY A C 1
ATOM 1423 O O . GLY A 1 182 ? 24.510 -28.342 7.840 1.00 39.31 182 GLY A O 1
ATOM 1424 N N . LYS A 1 183 ? 25.178 -28.026 5.721 1.00 41.66 183 LYS A N 1
ATOM 1425 C CA . LYS A 1 183 ? 26.469 -28.727 5.832 1.00 41.66 183 LYS A CA 1
ATOM 1426 C C . LYS A 1 183 ? 27.459 -28.018 6.757 1.00 41.66 183 LYS A C 1
ATOM 1428 O O . LYS A 1 183 ? 28.201 -28.684 7.477 1.00 41.66 183 LYS A O 1
ATOM 1433 N N . VAL A 1 184 ? 27.454 -26.685 6.790 1.00 40.41 184 VAL A N 1
ATOM 1434 C CA . VAL A 1 184 ? 28.381 -25.905 7.635 1.00 40.41 184 VAL A CA 1
ATOM 1435 C C . VAL A 1 184 ? 28.041 -26.005 9.128 1.00 40.41 184 VAL A C 1
ATOM 1437 O O . VAL A 1 184 ? 28.950 -25.993 9.949 1.00 40.41 184 VAL A O 1
ATOM 1440 N N . LEU A 1 185 ? 26.782 -26.266 9.509 1.00 44.16 185 LEU A N 1
ATOM 1441 C CA . LEU A 1 185 ? 26.409 -26.539 10.912 1.00 44.16 185 LEU A CA 1
ATOM 1442 C C . LEU A 1 185 ? 27.029 -27.831 11.496 1.00 44.16 185 LEU A C 1
ATOM 1444 O O . LEU A 1 185 ? 26.888 -28.073 12.703 1.00 44.16 185 LEU A O 1
ATOM 1448 N N . ALA A 1 186 ? 27.711 -28.628 10.662 1.00 39.34 186 ALA A N 1
ATOM 1449 C CA . ALA A 1 186 ? 28.485 -29.817 11.021 1.00 39.34 186 ALA A CA 1
ATOM 1450 C C . ALA A 1 186 ? 30.019 -29.656 10.864 1.00 39.34 186 ALA A C 1
ATOM 1452 O O . ALA A 1 186 ? 30.751 -30.590 11.186 1.00 39.34 186 ALA A O 1
ATOM 1453 N N . LYS A 1 187 ? 30.520 -28.502 10.391 1.00 42.44 187 LYS A N 1
ATOM 1454 C CA . LYS A 1 187 ? 31.949 -28.143 10.432 1.00 42.44 187 LYS A CA 1
ATOM 1455 C C . LYS A 1 187 ? 32.176 -27.257 11.664 1.00 42.44 187 LYS A C 1
ATOM 1457 O O . LYS A 1 187 ? 31.849 -26.075 11.638 1.00 42.44 187 LYS A O 1
ATOM 1462 N N . ASP A 1 188 ? 32.713 -27.819 12.746 1.00 40.78 188 ASP A N 1
ATOM 1463 C CA . ASP A 1 188 ? 33.058 -27.042 13.945 1.00 40.78 188 ASP A CA 1
ATOM 1464 C C . ASP A 1 188 ? 34.341 -26.222 13.703 1.00 40.78 188 ASP A C 1
ATOM 1466 O O . ASP A 1 188 ? 35.446 -26.640 14.046 1.00 40.78 188 ASP A O 1
ATOM 1470 N N . THR A 1 189 ? 34.192 -25.043 13.094 1.00 40.44 189 THR A N 1
ATOM 1471 C CA . THR A 1 189 ? 35.257 -24.032 13.002 1.00 40.44 189 THR A CA 1
ATOM 1472 C C . THR A 1 189 ? 35.308 -23.244 14.320 1.00 40.44 189 THR A C 1
ATOM 1474 O O . THR A 1 189 ? 34.325 -22.578 14.651 1.00 40.44 189 THR A O 1
ATOM 1477 N N . PRO A 1 190 ? 36.399 -23.298 15.110 1.00 41.84 190 PRO A N 1
ATOM 1478 C CA . PRO A 1 190 ? 36.465 -22.638 16.413 1.00 41.84 190 PRO A CA 1
ATOM 1479 C C . PRO A 1 190 ? 36.795 -21.142 16.269 1.00 41.84 190 PRO A C 1
ATOM 1481 O O . PRO A 1 190 ? 37.918 -20.711 16.518 1.00 41.84 190 PRO A O 1
ATOM 1484 N N . GLY A 1 191 ? 35.798 -20.350 15.873 1.00 44.47 191 GLY A N 1
ATOM 1485 C CA . GLY A 1 191 ? 35.863 -18.890 15.776 1.00 44.47 191 GLY A CA 1
ATOM 1486 C C . GLY A 1 191 ? 34.486 -18.250 15.976 1.00 44.47 191 GLY A C 1
ATOM 1487 O O . GLY A 1 191 ? 33.468 -18.871 15.689 1.00 44.47 191 GLY A O 1
ATOM 1488 N N . ASN A 1 192 ? 34.474 -17.030 16.519 1.00 48.47 192 ASN A N 1
ATOM 1489 C CA . ASN A 1 192 ? 33.341 -16.098 16.601 1.00 48.47 192 ASN A CA 1
ATOM 1490 C C . ASN A 1 192 ? 31.963 -16.689 16.976 1.00 48.47 192 ASN A C 1
ATOM 1492 O O . ASN A 1 192 ? 31.091 -16.924 16.139 1.00 48.47 192 ASN A O 1
ATOM 1496 N N . ALA A 1 193 ? 31.690 -16.780 18.284 1.00 45.84 193 ALA A N 1
ATOM 1497 C CA . ALA A 1 193 ? 30.338 -17.055 18.788 1.00 45.84 193 ALA A CA 1
ATOM 1498 C C . ALA A 1 193 ? 29.292 -16.034 18.280 1.00 45.84 193 ALA A C 1
ATOM 1500 O O . ALA A 1 193 ? 28.163 -16.419 17.985 1.00 45.84 193 ALA A O 1
ATOM 1501 N N . GLN A 1 194 ? 29.691 -14.768 18.104 1.00 41.69 194 GLN A N 1
ATOM 1502 C CA . GLN A 1 194 ? 28.862 -13.694 17.539 1.00 41.69 194 GLN A CA 1
ATOM 1503 C C . GLN A 1 194 ? 28.450 -13.964 16.082 1.00 41.69 194 GLN A C 1
ATOM 1505 O O . GLN A 1 194 ? 27.299 -13.748 15.724 1.00 41.69 194 GLN A O 1
ATOM 1510 N N . GLU A 1 195 ? 29.350 -14.500 15.254 1.00 42.66 195 GLU A N 1
ATOM 1511 C CA . GLU A 1 195 ? 29.061 -14.866 13.859 1.00 42.66 195 GLU A CA 1
ATOM 1512 C C . GLU A 1 195 ? 28.039 -16.013 13.794 1.00 42.66 195 GLU A C 1
ATOM 1514 O O . GLU A 1 195 ? 27.129 -16.017 12.966 1.00 42.66 195 GLU A O 1
ATOM 1519 N N . ARG A 1 196 ? 28.132 -16.968 14.729 1.00 47.16 196 ARG A N 1
ATOM 1520 C CA . ARG A 1 196 ? 27.148 -18.047 14.889 1.00 47.16 196 ARG A CA 1
ATOM 1521 C C . ARG A 1 196 ? 25.799 -17.548 15.416 1.00 47.16 196 ARG A C 1
ATOM 1523 O O . ARG A 1 196 ? 24.773 -18.092 15.017 1.00 47.16 196 ARG A O 1
ATOM 1530 N N . GLU A 1 197 ? 25.781 -16.544 16.288 1.00 43.81 197 GLU A N 1
ATOM 1531 C CA . GLU A 1 197 ? 24.547 -15.908 16.763 1.00 43.81 197 GLU A CA 1
ATOM 1532 C C . GLU A 1 197 ? 23.874 -15.093 15.648 1.00 43.81 197 GLU A C 1
ATOM 1534 O O . GLU A 1 197 ? 22.673 -15.237 15.429 1.00 43.81 197 GLU A O 1
ATOM 1539 N N . PHE A 1 198 ? 24.650 -14.331 14.871 1.00 43.09 198 PHE A N 1
ATOM 1540 C CA . PHE A 1 198 ? 24.183 -13.645 13.664 1.00 43.09 198 PHE A CA 1
ATOM 1541 C C . PHE A 1 198 ? 23.587 -14.633 12.652 1.00 43.09 198 PHE A C 1
ATOM 1543 O O . PHE A 1 198 ? 22.476 -14.430 12.170 1.00 43.09 198 PHE A O 1
ATOM 1550 N N . LYS A 1 199 ? 24.274 -15.752 12.382 1.00 44.38 199 LYS A N 1
ATOM 1551 C CA . LYS A 1 199 ? 23.792 -16.806 11.470 1.00 44.38 199 LYS A CA 1
ATOM 1552 C C . LYS A 1 199 ? 22.504 -17.483 11.949 1.00 44.38 199 LYS A C 1
ATOM 1554 O O . LYS A 1 199 ? 21.759 -17.988 11.119 1.00 44.38 199 LYS A O 1
ATOM 1559 N N . ILE A 1 200 ? 22.214 -17.481 13.252 1.00 47.38 200 ILE A N 1
ATOM 1560 C CA . ILE A 1 200 ? 20.906 -17.903 13.777 1.00 47.38 200 ILE A CA 1
ATOM 1561 C C . ILE A 1 200 ? 19.871 -16.795 13.541 1.00 47.38 200 ILE A C 1
ATOM 1563 O O . ILE A 1 200 ? 18.846 -17.063 12.923 1.00 47.38 200 ILE A O 1
ATOM 1567 N N . LYS A 1 201 ? 20.176 -15.544 13.905 1.00 46.75 201 LYS A N 1
ATOM 1568 C CA . LYS A 1 201 ? 19.270 -14.395 13.731 1.00 46.75 201 LYS A CA 1
ATOM 1569 C C . LYS A 1 201 ? 18.867 -14.143 12.271 1.00 46.75 201 LYS A C 1
ATOM 1571 O O . LYS A 1 201 ? 17.715 -13.820 12.025 1.00 46.75 201 LYS A O 1
ATOM 1576 N N . ALA A 1 202 ? 19.751 -14.379 11.299 1.00 40.34 202 ALA A N 1
ATOM 1577 C CA . ALA A 1 202 ? 19.433 -14.302 9.864 1.00 40.34 202 ALA A CA 1
ATOM 1578 C C . ALA A 1 202 ? 18.520 -15.453 9.364 1.00 40.34 202 ALA A C 1
ATOM 1580 O O . ALA A 1 202 ? 17.771 -15.310 8.394 1.00 40.34 202 ALA A O 1
ATOM 1581 N N . ILE A 1 203 ? 18.554 -16.610 10.035 1.00 43.59 203 ILE A N 1
ATOM 1582 C CA . ILE A 1 203 ? 17.638 -17.737 9.781 1.00 43.59 203 ILE A CA 1
ATOM 1583 C C . ILE A 1 203 ? 16.289 -17.512 10.489 1.00 43.59 203 ILE A C 1
ATOM 1585 O O . ILE A 1 203 ? 15.276 -18.024 10.021 1.00 43.59 203 ILE A O 1
ATOM 1589 N N . GLU A 1 204 ? 16.268 -16.727 11.571 1.00 42.50 204 GLU A N 1
ATOM 1590 C CA . GLU A 1 204 ? 15.063 -16.295 12.298 1.00 42.50 204 GLU A CA 1
ATOM 1591 C C . GLU A 1 204 ? 14.366 -15.085 11.642 1.00 42.50 204 GLU A C 1
ATOM 1593 O O . GLU A 1 204 ? 13.142 -15.007 11.686 1.00 42.50 204 GLU A O 1
ATOM 1598 N N . SER A 1 205 ? 15.111 -14.171 11.002 1.00 38.75 205 SER A N 1
ATOM 1599 C CA . SER A 1 205 ? 14.570 -12.996 10.291 1.00 38.75 205 SER A CA 1
ATOM 1600 C C . SER A 1 205 ? 14.093 -13.293 8.865 1.00 38.75 205 SER A C 1
ATOM 1602 O O . SER A 1 205 ? 13.391 -12.484 8.263 1.00 38.75 205 SER A O 1
ATOM 1604 N N . THR A 1 206 ? 14.473 -14.445 8.311 1.00 43.91 206 THR A N 1
ATOM 1605 C CA . THR A 1 206 ? 13.798 -15.046 7.152 1.00 43.91 206 THR A CA 1
ATOM 1606 C C . THR A 1 206 ? 12.797 -16.092 7.647 1.00 43.91 206 THR A C 1
ATOM 1608 O O . THR A 1 206 ? 12.938 -16.600 8.755 1.00 43.91 206 THR A O 1
ATOM 1611 N N . ASP A 1 207 ? 11.832 -16.517 6.821 1.00 50.50 207 ASP A N 1
ATOM 1612 C CA . ASP A 1 207 ? 10.893 -17.605 7.173 1.00 50.50 207 ASP A CA 1
ATOM 1613 C C . ASP A 1 207 ? 11.553 -19.008 7.353 1.00 50.50 207 ASP A C 1
ATOM 1615 O O . ASP A 1 207 ? 10.924 -20.052 7.125 1.00 50.50 207 ASP A O 1
ATOM 1619 N N . SER A 1 208 ? 12.851 -19.073 7.641 1.00 48.94 208 SER A N 1
ATOM 1620 C CA . SER A 1 208 ? 13.668 -20.287 7.653 1.00 48.94 208 SER A CA 1
ATOM 1621 C C . SER A 1 208 ? 13.837 -20.880 9.058 1.00 48.94 208 SER A C 1
ATOM 1623 O O . SER A 1 208 ? 14.513 -21.900 9.202 1.00 48.94 208 SER A O 1
ATOM 1625 N N . SER A 1 209 ? 13.205 -20.293 10.079 1.00 52.44 209 SER A N 1
ATOM 1626 C CA . SER A 1 209 ? 13.280 -20.702 11.491 1.00 52.44 209 SER A CA 1
ATOM 1627 C C . SER A 1 209 ? 12.916 -22.177 11.732 1.00 52.44 209 SER A C 1
ATOM 1629 O O . SER A 1 209 ? 13.566 -22.844 12.538 1.00 52.44 209 SER A O 1
ATOM 1631 N N . ASP A 1 210 ? 11.987 -22.735 10.946 1.00 56.59 210 ASP A N 1
ATOM 1632 C CA . ASP A 1 210 ? 11.640 -24.171 10.901 1.00 56.59 210 ASP A CA 1
ATOM 1633 C C . ASP A 1 210 ? 12.845 -25.110 10.650 1.00 56.59 210 ASP A C 1
ATOM 1635 O O . ASP A 1 210 ? 12.769 -26.318 10.891 1.00 56.59 210 ASP A O 1
ATOM 1639 N N . LEU A 1 211 ? 13.958 -24.589 10.119 1.00 60.44 211 LEU A N 1
ATOM 1640 C CA . LEU A 1 211 ? 15.166 -25.356 9.801 1.00 60.44 211 LEU A CA 1
ATOM 1641 C C . LEU A 1 211 ? 16.184 -25.403 10.957 1.00 60.44 211 LEU A C 1
ATOM 1643 O O . LEU A 1 211 ? 17.173 -26.135 10.852 1.00 60.44 211 LEU A O 1
ATOM 1647 N N . ILE A 1 212 ? 15.965 -24.665 12.053 1.00 59.25 212 ILE A N 1
ATOM 1648 C CA . ILE A 1 212 ? 16.897 -24.568 13.188 1.00 59.25 212 ILE A CA 1
ATOM 1649 C C . ILE A 1 212 ? 16.911 -25.890 13.990 1.00 59.25 212 ILE A C 1
ATOM 1651 O O . ILE A 1 212 ? 15.899 -26.272 14.583 1.00 59.25 212 ILE A O 1
ATOM 1655 N N . PRO A 1 213 ? 18.043 -26.624 14.080 1.00 54.25 213 PRO A N 1
ATOM 1656 C CA . PRO A 1 213 ? 18.047 -27.932 14.736 1.00 54.25 213 PRO A CA 1
ATOM 1657 C C . PRO A 1 213 ? 17.981 -27.837 16.271 1.00 54.25 213 PRO A C 1
ATOM 1659 O O . PRO A 1 213 ? 18.973 -27.498 16.922 1.00 54.25 213 PRO A O 1
ATOM 1662 N N . TYR A 1 214 ? 16.857 -28.267 16.865 1.00 51.03 214 TYR A N 1
ATOM 1663 C CA . TYR A 1 214 ? 16.605 -28.282 18.322 1.00 51.03 214 TYR A CA 1
ATOM 1664 C C . TYR A 1 214 ? 17.788 -28.772 19.189 1.00 51.03 214 TYR A C 1
ATOM 1666 O O . TYR A 1 214 ? 18.021 -28.257 20.282 1.00 51.03 214 TYR A O 1
ATOM 1674 N N . LYS A 1 215 ? 18.581 -29.737 18.694 1.00 50.97 215 LYS A N 1
ATOM 1675 C CA . LYS A 1 215 ? 19.745 -30.317 19.396 1.00 50.97 215 LYS A CA 1
ATOM 1676 C C . LYS A 1 215 ? 20.857 -29.322 19.771 1.00 50.97 215 LYS A C 1
ATOM 1678 O O . LYS A 1 215 ? 21.693 -29.683 20.593 1.00 50.97 215 LYS A O 1
ATOM 1683 N N . LYS A 1 216 ? 20.909 -28.117 19.185 1.00 47.38 216 LYS A N 1
ATOM 1684 C CA . LYS A 1 216 ? 21.884 -27.065 19.549 1.00 47.38 216 LYS A CA 1
ATOM 1685 C C . LYS A 1 216 ? 21.294 -25.958 20.450 1.00 47.38 216 LYS A C 1
ATOM 1687 O O . LYS A 1 216 ? 22.018 -25.024 20.778 1.00 47.38 216 LYS A O 1
ATOM 1692 N N . VAL A 1 217 ? 20.035 -26.086 20.895 1.00 41.69 217 VAL A N 1
ATOM 1693 C CA . VAL A 1 217 ? 19.390 -25.193 21.890 1.00 41.69 217 VAL A CA 1
ATOM 1694 C C . VAL A 1 217 ? 19.432 -25.791 23.305 1.00 41.69 217 VAL A C 1
ATOM 1696 O O . VAL A 1 217 ? 19.564 -25.069 24.286 1.00 41.69 217 VAL A O 1
ATOM 1699 N N . SER A 1 218 ? 19.378 -27.120 23.434 1.00 34.47 218 SER A N 1
ATOM 1700 C CA . SER A 1 218 ? 19.261 -27.821 24.725 1.00 34.47 218 SER A CA 1
ATOM 1701 C C . SER A 1 218 ? 20.564 -27.967 25.531 1.00 34.47 218 SER A C 1
ATOM 1703 O O . SER A 1 218 ? 20.573 -28.669 26.538 1.00 34.47 218 SER A O 1
ATOM 1705 N N . SER A 1 219 ? 21.684 -27.381 25.096 1.00 36.94 219 SER A N 1
ATOM 1706 C CA . SER A 1 219 ? 23.004 -27.581 25.724 1.00 36.94 219 SER A CA 1
ATOM 1707 C C . SER A 1 219 ? 23.352 -26.583 26.838 1.00 36.94 219 SER A C 1
ATOM 1709 O O . SER A 1 219 ? 24.450 -26.660 27.379 1.00 36.94 219 SER A O 1
ATOM 1711 N N . SER A 1 220 ? 22.452 -25.656 27.182 1.00 37.47 220 SER A N 1
ATOM 1712 C CA . SER A 1 220 ? 22.678 -24.619 28.206 1.00 37.47 220 SER A CA 1
ATOM 1713 C C . SER A 1 220 ? 21.568 -24.507 29.267 1.00 37.47 220 SER A C 1
ATOM 1715 O O . SER A 1 220 ? 21.615 -23.599 30.091 1.00 37.47 220 SER A O 1
ATOM 1717 N N . SER A 1 221 ? 20.577 -25.410 29.283 1.00 37.47 221 SER A N 1
ATOM 1718 C CA . SER A 1 221 ? 19.380 -25.267 30.139 1.00 37.47 221 SER A CA 1
ATOM 1719 C C . SER A 1 221 ? 18.761 -26.588 30.639 1.00 37.47 221 SER A C 1
ATOM 1721 O O . SER A 1 221 ? 17.546 -26.691 30.798 1.00 37.47 221 SER A O 1
ATOM 1723 N N . VAL A 1 222 ? 19.577 -27.609 30.945 1.00 31.11 222 VAL A N 1
ATOM 1724 C CA . VAL A 1 222 ? 19.100 -28.891 31.523 1.00 31.11 222 VAL A CA 1
ATOM 1725 C C . VAL A 1 222 ? 19.762 -29.207 32.873 1.00 31.11 222 VAL A C 1
ATOM 1727 O O . VAL A 1 222 ? 20.409 -30.235 33.045 1.00 31.11 222 VAL A O 1
ATOM 1730 N N . ASN A 1 223 ? 19.538 -28.342 33.869 1.00 31.20 223 ASN A N 1
ATOM 1731 C CA . ASN A 1 223 ? 19.639 -28.719 35.287 1.00 31.20 223 ASN A CA 1
ATOM 1732 C C . ASN A 1 223 ? 18.257 -29.198 35.766 1.00 31.20 223 ASN A C 1
ATOM 1734 O O . ASN A 1 223 ? 17.445 -28.439 36.295 1.00 31.20 223 ASN A O 1
ATOM 1738 N N . SER A 1 224 ? 17.948 -30.466 35.494 1.00 38.91 224 SER A N 1
ATOM 1739 C CA . SER A 1 224 ? 16.591 -31.016 35.580 1.00 38.91 224 SER A CA 1
ATOM 1740 C C . SER A 1 224 ? 16.207 -31.550 36.970 1.00 38.91 224 SER A C 1
ATOM 1742 O O . SER A 1 224 ? 16.057 -32.761 37.139 1.00 38.91 224 SER A O 1
ATOM 1744 N N . GLU A 1 225 ? 15.979 -30.667 37.949 1.00 33.62 225 GLU A N 1
ATOM 1745 C CA . GLU A 1 225 ? 15.401 -31.060 39.256 1.00 33.62 225 GLU A CA 1
ATOM 1746 C C . GLU A 1 225 ? 14.007 -30.465 39.559 1.00 33.62 225 GLU A C 1
ATOM 1748 O O . GLU A 1 225 ? 13.293 -30.984 40.415 1.00 33.62 225 GLU A O 1
ATOM 1753 N N . GLY A 1 226 ? 13.545 -29.449 38.817 1.00 31.41 226 GLY A N 1
ATOM 1754 C CA . GLY A 1 226 ? 12.260 -28.779 39.094 1.00 31.41 226 GLY A CA 1
ATOM 1755 C C . GLY A 1 226 ? 10.980 -29.514 38.646 1.00 31.41 226 GLY A C 1
ATOM 1756 O O . GLY A 1 226 ? 9.898 -29.242 39.161 1.00 31.41 226 GLY A O 1
ATOM 1757 N N . SER A 1 227 ? 11.051 -30.454 37.697 1.00 32.19 227 SER A N 1
ATOM 1758 C CA . SER A 1 227 ? 9.873 -30.925 36.935 1.00 32.19 227 SER A CA 1
ATOM 1759 C C . SER A 1 227 ? 8.982 -31.983 37.616 1.00 32.19 227 SER A C 1
ATOM 1761 O O . SER A 1 227 ? 8.119 -32.569 36.964 1.00 32.19 227 SER A O 1
ATOM 1763 N N . LYS A 1 228 ? 9.146 -32.245 38.921 1.00 34.06 228 LYS A N 1
ATOM 1764 C CA . LYS A 1 228 ? 8.415 -33.312 39.644 1.00 34.06 228 LYS A CA 1
ATOM 1765 C C . LYS A 1 228 ? 7.161 -32.864 40.412 1.00 34.06 228 LYS A C 1
ATOM 1767 O O . LYS A 1 228 ? 6.529 -33.708 41.048 1.00 34.06 228 LYS A O 1
ATOM 1772 N N . LEU A 1 229 ? 6.773 -31.583 40.364 1.00 35.22 229 LEU A N 1
ATOM 1773 C CA . LEU A 1 229 ? 5.688 -31.041 41.206 1.00 35.22 229 LEU A CA 1
ATOM 1774 C C . LEU A 1 229 ? 4.391 -30.630 40.473 1.00 35.22 229 LEU A C 1
ATOM 1776 O O . LEU A 1 229 ? 3.476 -30.134 41.119 1.00 35.22 229 LEU A O 1
ATOM 1780 N N . SER A 1 230 ? 4.260 -30.883 39.165 1.00 35.00 230 SER A N 1
ATOM 1781 C CA . SER A 1 230 ? 3.078 -30.499 38.359 1.00 35.00 230 SER A CA 1
ATOM 1782 C C . SER A 1 230 ? 2.205 -31.668 37.861 1.00 35.00 230 SER A C 1
ATOM 1784 O O . SER A 1 230 ? 1.270 -31.456 37.098 1.00 35.00 230 SER A O 1
ATOM 1786 N N . GLN A 1 231 ? 2.445 -32.908 38.310 1.00 40.44 231 GLN A N 1
ATOM 1787 C CA . GLN A 1 231 ? 1.651 -34.099 37.930 1.00 40.44 231 GLN A CA 1
ATOM 1788 C C . GLN A 1 231 ? 0.582 -34.507 38.968 1.00 40.44 231 GLN A C 1
ATOM 1790 O O . GLN A 1 231 ? 0.300 -35.687 39.180 1.00 40.44 231 GLN A O 1
ATOM 1795 N N . LYS A 1 232 ? -0.042 -33.521 39.617 1.00 43.69 232 LYS A N 1
ATOM 1796 C CA . LYS A 1 232 ? -1.288 -33.668 40.389 1.00 43.69 232 LYS A CA 1
ATOM 1797 C C . LYS A 1 232 ? -2.187 -32.492 39.978 1.00 43.69 232 LYS A C 1
ATOM 1799 O O . LYS A 1 232 ? -1.739 -31.363 40.090 1.00 43.69 232 LYS A O 1
ATOM 1804 N N . ILE A 1 233 ? -3.417 -32.666 39.494 1.00 45.34 233 ILE A N 1
ATOM 1805 C CA . ILE A 1 233 ? -4.320 -33.826 39.571 1.00 45.34 233 ILE A CA 1
ATOM 1806 C C . ILE A 1 233 ? -4.834 -34.176 38.163 1.00 45.34 233 ILE A C 1
ATOM 1808 O O . ILE A 1 233 ? -5.525 -33.371 37.550 1.00 45.34 233 ILE A O 1
ATOM 1812 N N . ILE A 1 234 ? -4.581 -35.399 37.686 1.00 48.47 234 ILE A N 1
ATOM 1813 C CA . ILE A 1 234 ? -5.263 -35.966 36.510 1.00 48.47 234 ILE A CA 1
ATOM 1814 C C . ILE A 1 234 ? -6.143 -37.113 37.010 1.00 48.47 234 ILE A C 1
ATOM 1816 O O . ILE A 1 234 ? -5.659 -37.991 37.727 1.00 48.47 234 ILE A O 1
ATOM 1820 N N . SER A 1 235 ? -7.435 -37.122 36.670 1.00 51.56 235 SER A N 1
ATOM 1821 C CA . SER A 1 235 ? -8.318 -38.220 37.077 1.00 51.56 235 SER A CA 1
ATOM 1822 C C . SER A 1 235 ? -7.964 -39.502 36.317 1.00 51.56 235 SER A C 1
ATOM 1824 O O . SER A 1 235 ? -7.741 -39.489 35.104 1.00 51.56 235 SER A O 1
ATOM 1826 N N . SER A 1 236 ? -7.925 -40.638 37.018 1.00 50.44 236 SER A N 1
ATOM 1827 C CA . SER A 1 236 ? -7.595 -41.939 36.414 1.00 50.44 236 SER A CA 1
ATOM 1828 C C . SER A 1 236 ? -8.546 -42.306 35.270 1.00 50.44 236 SER A C 1
ATOM 1830 O O . SER A 1 236 ? -8.115 -42.881 34.272 1.00 50.44 236 SER A O 1
ATOM 1832 N N . THR A 1 237 ? -9.812 -41.891 35.365 1.00 51.31 237 THR A N 1
ATOM 1833 C CA . THR A 1 237 ? -10.826 -42.034 34.313 1.00 51.31 237 THR A CA 1
ATOM 1834 C C . THR A 1 237 ? -10.447 -41.287 33.032 1.00 51.31 237 THR A C 1
ATOM 1836 O O . THR A 1 237 ? -10.584 -41.846 31.946 1.00 51.31 237 THR A O 1
ATOM 1839 N N . ALA A 1 238 ? -9.915 -40.063 33.135 1.00 50.34 238 ALA A N 1
ATOM 1840 C CA . ALA A 1 238 ? -9.469 -39.288 31.978 1.00 50.34 238 ALA A CA 1
ATOM 1841 C C . ALA A 1 238 ? -8.240 -39.929 31.309 1.00 50.34 238 ALA A C 1
ATOM 1843 O O . ALA A 1 238 ? -8.222 -40.092 30.089 1.00 50.34 238 ALA A O 1
ATOM 1844 N N . VAL A 1 239 ? -7.270 -40.405 32.103 1.00 56.41 239 VAL A N 1
ATOM 1845 C CA . VAL A 1 239 ? -6.104 -41.157 31.596 1.00 56.41 239 VAL A CA 1
ATOM 1846 C C . VAL A 1 239 ? -6.536 -42.445 30.887 1.00 56.41 239 VAL A C 1
ATOM 1848 O O . VAL A 1 239 ? -6.064 -42.723 29.789 1.00 56.41 239 VAL A O 1
ATOM 1851 N N . SER A 1 240 ? -7.477 -43.207 31.459 1.00 50.41 240 SER A N 1
ATOM 1852 C CA . SER A 1 240 ? -7.972 -44.461 30.860 1.00 50.41 240 SER A CA 1
ATOM 1853 C C . SER A 1 240 ? -8.759 -44.274 29.555 1.00 50.41 240 SER A C 1
ATOM 1855 O O . SER A 1 240 ? -8.887 -45.217 28.778 1.00 50.41 240 SER A O 1
ATOM 1857 N N . LEU A 1 241 ? -9.247 -43.056 29.292 1.00 54.00 241 LEU A N 1
ATOM 1858 C CA . LEU A 1 241 ? -9.882 -42.652 28.034 1.00 54.00 241 LEU A CA 1
ATOM 1859 C C . LEU A 1 241 ? -8.900 -41.981 27.051 1.00 54.00 241 LEU A C 1
ATOM 1861 O O . LEU A 1 241 ? -9.304 -41.614 25.951 1.00 54.00 241 LEU A O 1
ATOM 1865 N N . GLY A 1 242 ? -7.630 -41.793 27.433 1.00 46.91 242 GLY A N 1
ATOM 1866 C CA . GLY A 1 242 ? -6.632 -41.055 26.646 1.00 46.91 242 GLY A CA 1
ATOM 1867 C C . GLY A 1 242 ? -6.834 -39.532 26.623 1.00 46.91 242 GLY A C 1
ATOM 1868 O O . GLY A 1 242 ? -6.190 -38.841 25.839 1.00 46.91 242 GLY A O 1
ATOM 1869 N N . LEU A 1 243 ? -7.715 -38.996 27.473 1.00 43.88 243 LEU A N 1
ATOM 1870 C CA . LEU A 1 243 ? -8.131 -37.591 27.501 1.00 43.88 243 LEU A CA 1
ATOM 1871 C C . LEU A 1 243 ? -7.341 -36.791 28.548 1.00 43.88 243 LEU A C 1
ATOM 1873 O O . LEU A 1 243 ? -7.900 -36.300 29.528 1.00 43.88 243 LEU A O 1
ATOM 1877 N N . VAL A 1 244 ? -6.026 -36.662 28.357 1.00 53.88 244 VAL A N 1
ATOM 1878 C CA . VAL A 1 244 ? -5.194 -35.803 29.216 1.00 53.88 244 VAL A CA 1
ATOM 1879 C C . VAL A 1 244 ? -5.375 -34.337 28.809 1.00 53.88 244 VAL A C 1
ATOM 1881 O O . VAL A 1 244 ? -4.915 -33.920 27.749 1.00 53.88 244 VAL A O 1
ATOM 1884 N N . MET A 1 245 ? -6.041 -33.562 29.666 1.00 45.28 245 MET A N 1
ATOM 1885 C CA . MET A 1 245 ? -6.117 -32.100 29.584 1.00 45.28 245 MET A CA 1
ATOM 1886 C C . MET A 1 245 ? -5.028 -31.478 30.467 1.00 45.28 245 MET A C 1
ATOM 1888 O O . MET A 1 245 ? -4.948 -31.806 31.651 1.00 45.28 245 MET A O 1
ATOM 1892 N N . ASN A 1 246 ? -4.254 -30.540 29.920 1.00 46.81 246 ASN A N 1
ATOM 1893 C CA . ASN A 1 246 ? -3.472 -29.585 30.714 1.00 46.81 246 ASN A CA 1
ATOM 1894 C C . ASN A 1 246 ? -4.365 -28.375 31.067 1.00 46.81 246 ASN A C 1
ATOM 1896 O O . ASN A 1 246 ? -5.323 -28.086 30.347 1.00 46.81 246 ASN A O 1
ATOM 1900 N N . SER A 1 247 ? -4.076 -27.661 32.157 1.00 48.41 247 SER A N 1
ATOM 1901 C CA . SER A 1 247 ? -4.909 -26.558 32.659 1.00 48.41 247 SER A CA 1
ATOM 1902 C C . SER A 1 247 ? -4.692 -25.236 31.901 1.00 48.41 247 SER A C 1
ATOM 1904 O O . SER A 1 247 ? -4.016 -24.331 32.376 1.00 48.41 247 SER A O 1
ATOM 1906 N N . SER A 1 248 ? -5.331 -25.081 30.735 1.00 54.19 248 SER A N 1
ATOM 1907 C CA . SER A 1 248 ? -5.245 -23.846 29.924 1.00 54.19 248 SER A CA 1
ATOM 1908 C C . SER A 1 248 ? -5.713 -22.574 30.650 1.00 54.19 248 SER A C 1
ATOM 1910 O O . SER A 1 248 ? -5.275 -21.478 30.316 1.00 54.19 248 SER A O 1
ATOM 1912 N N . ILE A 1 249 ? -6.581 -22.717 31.657 1.00 56.31 249 ILE A N 1
ATOM 1913 C CA . ILE A 1 249 ? -7.131 -21.611 32.459 1.00 56.31 249 ILE A CA 1
ATOM 1914 C C . ILE A 1 249 ? -6.014 -20.832 33.177 1.00 56.31 249 ILE A C 1
ATOM 1916 O O . ILE A 1 249 ? -6.097 -19.611 33.298 1.00 56.31 249 ILE A O 1
ATOM 1920 N N . ASP A 1 250 ? -4.947 -21.517 33.605 1.00 59.19 250 ASP A N 1
ATOM 1921 C CA . ASP A 1 250 ? -3.818 -20.867 34.275 1.00 59.19 250 ASP A CA 1
ATOM 1922 C C . ASP A 1 250 ? -3.064 -19.922 33.324 1.00 59.19 250 ASP A C 1
ATOM 1924 O O . ASP A 1 250 ? -2.497 -18.930 33.770 1.00 59.19 250 ASP A O 1
ATOM 1928 N N . ASP A 1 251 ? -3.042 -20.214 32.021 1.00 63.94 251 ASP A N 1
ATOM 1929 C CA . ASP A 1 251 ? -2.349 -19.401 31.016 1.00 63.94 251 ASP A CA 1
ATOM 1930 C C . ASP A 1 251 ? -3.220 -18.244 30.497 1.00 63.94 251 ASP A C 1
ATOM 1932 O O . ASP A 1 251 ? -2.702 -17.146 30.286 1.00 63.94 251 ASP A O 1
ATOM 1936 N N . GLU A 1 252 ? -4.542 -18.438 30.399 1.00 67.38 252 GLU A N 1
ATOM 1937 C CA . GLU A 1 252 ? -5.505 -17.357 30.124 1.00 67.38 252 GLU A CA 1
ATOM 1938 C C . GLU A 1 252 ? -5.442 -16.265 31.220 1.00 67.38 252 GLU A C 1
ATOM 1940 O O . GLU A 1 252 ? -5.356 -15.071 30.912 1.00 67.38 252 GLU A O 1
ATOM 1945 N N . LEU A 1 253 ? -5.389 -16.649 32.504 1.00 69.62 253 LEU A N 1
ATOM 1946 C CA . LEU A 1 253 ? -5.273 -15.692 33.618 1.00 69.62 253 LEU A CA 1
ATOM 1947 C C . LEU A 1 253 ? -3.929 -14.942 33.617 1.00 69.62 253 LEU A C 1
ATOM 1949 O O . LEU A 1 253 ? -3.922 -13.715 33.708 1.00 69.62 253 LEU A O 1
ATOM 1953 N N . LYS A 1 254 ? -2.801 -15.640 33.401 1.00 79.00 254 LYS A N 1
ATOM 1954 C CA . LYS A 1 254 ? -1.476 -14.998 33.249 1.00 79.00 254 LYS A CA 1
ATOM 1955 C C . LYS A 1 254 ? -1.442 -13.989 32.098 1.00 79.00 254 LYS A C 1
ATOM 1957 O O . LYS A 1 254 ? -0.680 -13.026 32.161 1.00 79.00 254 LYS A O 1
ATOM 1962 N N . LEU A 1 255 ? -2.223 -14.197 31.033 1.00 83.94 255 LEU A N 1
ATOM 1963 C CA . LEU A 1 255 ? -2.321 -13.230 29.940 1.00 83.94 255 LEU A CA 1
ATOM 1964 C C . LEU A 1 255 ? -3.065 -11.958 30.367 1.00 83.94 255 LEU A C 1
ATOM 1966 O O . LEU A 1 255 ? -2.631 -10.869 30.002 1.00 83.94 255 LEU A O 1
ATOM 1970 N N . ALA A 1 256 ? -4.132 -12.065 31.165 1.00 83.38 256 ALA A N 1
ATOM 1971 C CA . ALA A 1 256 ? -4.833 -10.890 31.688 1.00 83.38 256 ALA A CA 1
ATOM 1972 C C . ALA A 1 256 ? -3.908 -10.020 32.565 1.00 83.38 256 ALA A C 1
ATOM 1974 O O . ALA A 1 256 ? -3.870 -8.802 32.386 1.00 83.38 256 ALA A O 1
ATOM 1975 N N . ASP A 1 257 ? -3.092 -10.642 33.424 1.00 83.81 257 ASP A N 1
ATOM 1976 C CA . ASP A 1 257 ? -2.091 -9.941 34.243 1.00 83.81 257 ASP A CA 1
ATOM 1977 C C . ASP A 1 257 ? -0.989 -9.281 33.387 1.00 83.81 257 ASP A C 1
ATOM 1979 O O . ASP A 1 257 ? -0.575 -8.149 33.649 1.00 83.81 257 ASP A O 1
ATOM 1983 N N . LYS A 1 258 ? -0.540 -9.945 32.309 1.00 85.69 258 LYS A N 1
ATOM 1984 C CA . LYS A 1 258 ? 0.417 -9.366 31.347 1.00 85.69 258 LYS A CA 1
ATOM 1985 C C . LYS A 1 258 ? -0.164 -8.165 30.604 1.00 85.69 258 LYS A C 1
ATOM 1987 O O . LYS A 1 258 ? 0.507 -7.141 30.511 1.00 85.69 258 LYS A O 1
ATOM 1992 N N . VAL A 1 259 ? -1.409 -8.242 30.130 1.00 87.50 259 VAL A N 1
ATOM 1993 C CA . VAL A 1 259 ? -2.092 -7.097 29.502 1.00 87.50 259 VAL A CA 1
ATOM 1994 C C . VAL A 1 259 ? -2.210 -5.934 30.491 1.00 87.50 259 VAL A C 1
ATOM 1996 O O . VAL A 1 259 ? -1.931 -4.795 30.122 1.00 87.50 259 VAL A O 1
ATOM 1999 N N . LEU A 1 260 ? -2.549 -6.212 31.754 1.00 88.06 260 LEU A N 1
ATOM 2000 C CA . LEU A 1 260 ? -2.653 -5.198 32.805 1.00 88.06 260 LEU A CA 1
ATOM 2001 C C . LEU A 1 260 ? -1.332 -4.440 33.032 1.00 88.06 260 LEU A C 1
ATOM 2003 O O . LEU A 1 260 ? -1.368 -3.236 33.262 1.00 88.06 260 LEU A O 1
ATOM 2007 N N . SER A 1 261 ? -0.174 -5.098 32.893 1.00 86.50 261 SER A N 1
ATOM 2008 C CA . SER A 1 261 ? 1.139 -4.432 32.989 1.00 86.50 261 SER A CA 1
ATOM 2009 C C . SER A 1 261 ? 1.522 -3.543 31.793 1.00 86.50 261 SER A C 1
ATOM 2011 O O . SER A 1 261 ? 2.454 -2.750 31.913 1.00 86.50 261 SER A O 1
ATOM 2013 N N . VAL A 1 262 ? 0.821 -3.653 30.656 1.00 87.38 262 VAL A N 1
ATOM 2014 C CA . VAL A 1 262 ? 1.097 -2.884 29.422 1.00 87.38 262 VAL A CA 1
ATOM 2015 C C . VAL A 1 262 ? 0.014 -1.825 29.142 1.00 87.38 262 VAL A C 1
ATOM 2017 O O . VAL A 1 262 ? 0.238 -0.900 28.359 1.00 87.38 262 VAL A O 1
ATOM 2020 N N . LEU A 1 263 ? -1.153 -1.909 29.793 1.00 88.44 263 LEU A N 1
ATOM 2021 C CA . LEU A 1 263 ? -2.202 -0.891 29.690 1.00 88.44 263 LEU A CA 1
ATOM 2022 C C . LEU A 1 263 ? -1.758 0.452 30.313 1.00 88.44 263 LEU A C 1
ATOM 2024 O O . LEU A 1 263 ? -1.313 0.478 31.461 1.00 88.44 263 LEU A O 1
ATOM 2028 N N . PRO A 1 264 ? -1.922 1.587 29.605 1.00 88.69 264 PRO A N 1
ATOM 2029 C CA . PRO A 1 264 ? -1.644 2.907 30.161 1.00 88.69 264 PRO A CA 1
ATOM 2030 C C . PRO A 1 264 ? -2.768 3.369 31.110 1.00 88.69 264 PRO A C 1
ATOM 2032 O O . PRO A 1 264 ? -3.815 2.730 31.235 1.00 88.69 264 PRO A O 1
ATOM 2035 N N . CYS A 1 265 ? -2.573 4.511 31.775 1.00 89.44 265 CYS A N 1
ATOM 2036 C CA . CYS A 1 265 ? -3.559 5.070 32.704 1.00 89.44 265 CYS A CA 1
ATOM 2037 C C . CYS A 1 265 ? -4.897 5.427 32.020 1.00 89.44 265 CYS A C 1
ATOM 2039 O O . CYS A 1 265 ? -4.934 5.746 30.827 1.00 89.44 265 CYS A O 1
ATOM 2041 N N . LYS A 1 266 ? -6.000 5.409 32.787 1.00 88.31 266 LYS A N 1
ATOM 2042 C CA . LYS A 1 266 ? -7.388 5.579 32.303 1.00 88.31 266 LYS A CA 1
ATOM 2043 C C . LYS A 1 266 ? -7.529 6.786 31.367 1.00 88.31 266 LYS A C 1
ATOM 2045 O O . LYS A 1 266 ? -8.042 6.648 30.256 1.00 88.31 266 LYS A O 1
ATOM 2050 N N . LYS A 1 267 ? -6.969 7.937 31.761 1.00 90.00 267 LYS A N 1
ATOM 2051 C CA . LYS A 1 267 ? -6.952 9.167 30.954 1.00 90.00 267 LYS A CA 1
ATOM 2052 C C . LYS A 1 267 ? -6.334 8.971 29.560 1.00 90.00 267 LYS A C 1
ATOM 2054 O O . LYS A 1 267 ? -6.877 9.481 28.584 1.00 90.00 267 LYS A O 1
ATOM 2059 N N . VAL A 1 268 ? -5.206 8.263 29.449 1.00 91.50 268 VAL A N 1
ATOM 2060 C CA . VAL A 1 268 ? -4.543 7.999 28.155 1.00 91.50 268 VAL A CA 1
ATOM 2061 C C . VAL A 1 268 ? -5.388 7.053 27.304 1.00 91.50 268 VAL A C 1
ATOM 2063 O O . VAL A 1 268 ? -5.564 7.318 26.116 1.00 91.50 268 VAL A O 1
ATOM 2066 N N . VAL A 1 269 ? -5.967 6.006 27.908 1.00 93.06 269 VAL A N 1
ATOM 2067 C CA . VAL A 1 269 ? -6.866 5.071 27.209 1.00 93.06 269 VAL A CA 1
ATOM 2068 C C . VAL A 1 269 ? -8.048 5.819 26.588 1.00 93.06 269 VAL A C 1
ATOM 2070 O O . VAL A 1 269 ? -8.255 5.743 25.378 1.00 93.06 269 VAL A O 1
ATOM 2073 N N . TRP A 1 270 ? -8.795 6.589 27.382 1.00 94.12 270 TRP A N 1
ATOM 2074 C CA . TRP A 1 270 ? -10.003 7.264 26.903 1.00 94.12 270 TRP A CA 1
ATOM 2075 C C . TRP A 1 270 ? -9.713 8.417 25.933 1.00 94.12 270 TRP A C 1
ATOM 2077 O O . TRP A 1 270 ? -10.458 8.589 24.967 1.00 94.12 270 TRP A O 1
ATOM 2087 N N . LEU A 1 271 ? -8.606 9.154 26.097 1.00 93.12 271 LEU A N 1
ATOM 2088 C CA . LEU A 1 271 ? -8.167 10.141 25.100 1.00 93.12 271 LEU A CA 1
ATOM 2089 C C . LEU A 1 271 ? -7.831 9.489 23.749 1.00 93.12 271 LEU A C 1
ATOM 2091 O O . LEU A 1 271 ? -8.277 9.984 22.714 1.00 93.12 271 LEU A O 1
ATOM 2095 N N . LEU A 1 272 ? -7.094 8.373 23.737 1.00 94.56 272 LEU A N 1
ATOM 2096 C CA . LEU A 1 272 ? -6.734 7.672 22.499 1.00 94.56 272 LEU A CA 1
ATOM 2097 C C . LEU A 1 272 ? -7.934 6.975 21.843 1.00 94.56 272 LEU A C 1
ATOM 2099 O O . LEU A 1 272 ? -8.056 7.027 20.623 1.00 94.56 272 LEU A O 1
ATOM 2103 N N . VAL A 1 273 ? -8.860 6.396 22.617 1.00 95.25 273 VAL A N 1
ATOM 2104 C CA . VAL A 1 273 ? -10.124 5.850 22.083 1.00 95.25 273 VAL A CA 1
ATOM 2105 C C . VAL A 1 273 ? -10.964 6.958 21.444 1.00 95.25 273 VAL A C 1
ATOM 2107 O O . VAL A 1 273 ? -11.431 6.800 20.318 1.00 95.25 273 VAL A O 1
ATOM 2110 N N . ASN A 1 274 ? -11.118 8.110 22.104 1.00 93.88 274 ASN A N 1
ATOM 2111 C CA . ASN A 1 274 ? -11.818 9.252 21.513 1.00 93.88 274 ASN A CA 1
ATOM 2112 C C . ASN A 1 274 ? -11.118 9.750 20.236 1.00 93.88 274 ASN A C 1
ATOM 2114 O O . ASN A 1 274 ? -11.782 9.987 19.227 1.00 93.88 274 ASN A O 1
ATOM 2118 N N . LYS A 1 275 ? -9.782 9.819 20.233 1.00 92.62 275 LYS A N 1
ATOM 2119 C CA . LYS A 1 275 ? -8.993 10.203 19.056 1.00 92.62 275 LYS A CA 1
ATOM 2120 C C . LYS A 1 275 ? -9.098 9.203 17.900 1.00 92.62 275 LYS A C 1
ATOM 2122 O O . LYS A 1 275 ? -9.175 9.631 16.751 1.00 92.62 275 LYS A O 1
ATOM 2127 N N . PHE A 1 276 ? -9.179 7.899 18.179 1.00 95.69 276 PHE A N 1
ATOM 2128 C CA . PHE A 1 276 ? -9.429 6.878 17.158 1.00 95.69 276 PHE A CA 1
ATOM 2129 C C . PHE A 1 276 ? -10.726 7.175 16.396 1.00 95.69 276 PHE A C 1
ATOM 2131 O O . PHE A 1 276 ? -10.713 7.213 15.167 1.00 95.69 276 PHE A O 1
ATOM 2138 N N . PHE A 1 277 ? -11.823 7.455 17.107 1.00 95.31 277 PHE A N 1
ATOM 2139 C CA . PHE A 1 277 ? -13.110 7.746 16.471 1.00 95.31 277 PHE A CA 1
ATOM 2140 C C . PHE A 1 277 ? -13.154 9.096 15.736 1.00 95.31 277 PHE A C 1
ATOM 2142 O O . PHE A 1 277 ? -13.881 9.204 14.755 1.00 95.31 277 PHE A O 1
ATOM 2149 N N . MET A 1 278 ? -12.359 10.096 16.131 1.00 92.00 278 MET A N 1
ATOM 2150 C CA . MET A 1 278 ? -12.275 11.368 15.394 1.00 92.00 278 MET A CA 1
ATOM 2151 C C . MET A 1 278 ? -11.389 11.284 14.139 1.00 92.00 278 MET A C 1
ATOM 2153 O O . MET A 1 278 ? -11.806 11.715 13.066 1.00 92.00 278 MET A O 1
ATOM 2157 N N . ASP A 1 279 ? -10.176 10.731 14.255 1.00 91.19 279 ASP A N 1
ATOM 2158 C CA . ASP A 1 279 ? -9.143 10.850 13.213 1.00 91.19 279 ASP A CA 1
ATOM 2159 C C . ASP A 1 279 ? -8.923 9.578 12.383 1.00 91.19 279 ASP A C 1
ATOM 2161 O O . ASP A 1 279 ? -8.562 9.668 11.208 1.00 91.19 279 ASP A O 1
ATOM 2165 N N . VAL A 1 280 ? -9.091 8.390 12.978 1.00 94.81 280 VAL A N 1
ATOM 2166 C CA . VAL A 1 280 ? -8.682 7.102 12.377 1.00 94.81 280 VAL A CA 1
ATOM 2167 C C . VAL A 1 280 ? -9.878 6.317 11.829 1.00 94.81 280 VAL A C 1
ATOM 2169 O O . VAL A 1 280 ? -9.776 5.701 10.765 1.00 94.81 280 VAL A O 1
ATOM 2172 N N . TYR A 1 281 ? -11.034 6.395 12.494 1.00 95.19 281 TYR A N 1
ATOM 2173 C CA . TYR A 1 281 ? -12.286 5.744 12.094 1.00 95.19 281 TYR A CA 1
ATOM 2174 C C . TYR A 1 281 ? -12.681 5.987 10.626 1.00 95.19 281 TYR A C 1
ATOM 2176 O O . TYR A 1 281 ? -13.078 5.014 9.989 1.00 95.19 281 TYR A O 1
ATOM 2184 N N . PRO A 1 282 ? -12.506 7.173 10.002 1.00 93.50 282 PRO A N 1
ATOM 2185 C CA . PRO A 1 282 ? -12.822 7.346 8.580 1.00 93.50 282 PRO A CA 1
ATOM 2186 C C . PRO A 1 282 ? -12.062 6.413 7.622 1.00 93.50 282 PRO A C 1
ATOM 2188 O O . PRO A 1 282 ? -12.522 6.158 6.510 1.00 93.50 282 PRO A O 1
ATOM 2191 N N . PHE A 1 283 ? -10.918 5.873 8.052 1.00 93.25 283 PHE A N 1
ATOM 2192 C CA . PHE A 1 283 ? -10.117 4.896 7.311 1.00 93.25 283 PHE A CA 1
ATOM 2193 C C . PHE A 1 283 ? -10.382 3.442 7.745 1.00 93.25 283 PHE A C 1
ATOM 2195 O O . PHE A 1 283 ? -9.897 2.517 7.091 1.00 93.25 283 PHE A O 1
ATOM 2202 N N . MET A 1 284 ? -11.118 3.242 8.846 1.00 93.88 284 MET A N 1
ATOM 2203 C CA . MET A 1 284 ? -11.302 1.973 9.565 1.00 93.88 284 MET A CA 1
ATOM 2204 C C . MET A 1 284 ? -12.726 1.850 10.153 1.00 93.88 284 MET A C 1
ATOM 2206 O O . MET A 1 284 ? -12.912 1.418 11.290 1.00 93.88 284 MET A O 1
ATOM 2210 N N . SER A 1 285 ? -13.750 2.254 9.395 1.00 93.19 285 SER A N 1
ATOM 2211 C CA . SER A 1 285 ? -15.115 2.522 9.891 1.00 93.19 285 SER A CA 1
ATOM 2212 C C . SER A 1 285 ? -15.985 1.281 10.156 1.00 93.19 285 SER A C 1
ATOM 2214 O O . SER A 1 285 ? -17.206 1.319 10.033 1.00 93.19 285 SER A O 1
ATOM 2216 N N . PHE A 1 286 ? -15.365 0.162 10.531 1.00 93.75 286 PHE A N 1
ATOM 2217 C CA . PHE A 1 286 ? -16.012 -1.126 10.814 1.00 93.75 286 PHE A CA 1
ATOM 2218 C C . PHE A 1 286 ? -16.208 -1.397 12.321 1.00 93.75 286 PHE A C 1
ATOM 2220 O O . PHE A 1 286 ? -16.379 -2.546 12.727 1.00 93.75 286 PHE A O 1
ATOM 2227 N N . PHE A 1 287 ? -16.233 -0.342 13.145 1.00 94.94 287 PHE A N 1
ATOM 2228 C CA . PHE A 1 287 ? -16.612 -0.374 14.566 1.00 94.94 287 PHE A CA 1
ATOM 2229 C C . PHE A 1 287 ? -17.842 0.493 14.852 1.00 94.94 287 PHE A C 1
ATOM 2231 O O . PHE A 1 287 ? -18.161 1.389 14.077 1.00 94.94 287 PHE A O 1
ATOM 2238 N N . ASP A 1 288 ? -18.504 0.242 15.980 1.00 94.69 288 ASP A N 1
ATOM 2239 C CA . ASP A 1 288 ? -19.591 1.073 16.499 1.00 94.69 288 ASP A CA 1
ATOM 2240 C C . ASP A 1 288 ? -19.127 1.797 17.767 1.00 94.69 288 ASP A C 1
ATOM 2242 O O . ASP A 1 288 ? -18.686 1.147 18.717 1.00 94.69 288 ASP A O 1
ATOM 2246 N N . GLU A 1 289 ? -19.187 3.131 17.782 1.00 94.69 289 GLU A N 1
ATOM 2247 C CA . GLU A 1 289 ? -18.610 3.945 18.861 1.00 94.69 289 GLU A CA 1
ATOM 2248 C C . GLU A 1 289 ? -19.251 3.642 20.223 1.00 94.69 289 GLU A C 1
ATOM 2250 O O . GLU A 1 289 ? -18.564 3.539 21.240 1.00 94.69 289 GLU A O 1
ATOM 2255 N N . GLU A 1 290 ? -20.574 3.490 20.254 1.00 93.44 290 GLU A N 1
ATOM 2256 C CA . GLU A 1 290 ? -21.338 3.345 21.494 1.00 93.44 290 GLU A CA 1
ATOM 2257 C C . GLU A 1 290 ? -21.229 1.924 22.046 1.00 93.44 290 GLU A C 1
ATOM 2259 O O . GLU A 1 290 ? -20.929 1.746 23.228 1.00 93.44 290 GLU A O 1
ATOM 2264 N N . SER A 1 291 ? -21.394 0.912 21.184 1.00 93.19 291 SER A N 1
ATOM 2265 C CA . SER A 1 291 ? -21.229 -0.487 21.587 1.00 93.19 291 SER A CA 1
ATOM 2266 C C . SER A 1 291 ? -19.800 -0.775 22.050 1.00 93.19 291 SER A C 1
ATOM 2268 O O . SER A 1 291 ? -19.624 -1.435 23.074 1.00 93.19 291 SER A O 1
ATOM 2270 N N . PHE A 1 292 ? -18.783 -0.261 21.347 1.00 94.69 292 PHE A N 1
ATOM 2271 C CA . PHE A 1 292 ? -17.390 -0.473 21.737 1.00 94.69 292 PHE A CA 1
ATOM 2272 C C . PHE A 1 292 ? -17.081 0.182 23.087 1.00 94.69 292 PHE A C 1
ATOM 2274 O O . PHE A 1 292 ? -16.567 -0.484 23.983 1.00 94.69 292 PHE A O 1
ATOM 2281 N N . LYS A 1 293 ? -17.452 1.456 23.281 1.00 95.00 293 LYS A N 1
ATOM 2282 C CA . LYS A 1 293 ? -17.225 2.151 24.558 1.00 95.00 293 LYS A CA 1
ATOM 2283 C C . LYS A 1 293 ? -17.949 1.480 25.725 1.00 95.00 293 LYS A C 1
ATOM 2285 O O . LYS A 1 293 ? -17.351 1.356 26.787 1.00 95.00 293 LYS A O 1
ATOM 2290 N N . SER A 1 294 ? -19.171 0.979 25.522 1.00 94.25 294 SER A N 1
ATOM 2291 C CA . SER A 1 294 ? -19.904 0.221 26.546 1.00 94.25 294 SER A CA 1
ATOM 2292 C C . SER A 1 294 ? -19.162 -1.052 26.979 1.00 94.25 294 SER A C 1
ATOM 2294 O O . SER A 1 294 ? -19.039 -1.317 28.176 1.00 94.25 294 SER A O 1
ATOM 2296 N N . GLU A 1 295 ? -18.629 -1.830 26.033 1.00 93.38 295 GLU A N 1
ATOM 2297 C CA . GLU A 1 295 ? -17.869 -3.045 26.355 1.00 93.38 295 GLU A CA 1
ATOM 2298 C C . GLU A 1 295 ? -16.517 -2.729 27.007 1.00 93.38 295 GLU A C 1
ATOM 2300 O O . GLU A 1 295 ? -16.161 -3.360 28.000 1.00 93.38 295 GLU A O 1
ATOM 2305 N N . ILE A 1 296 ? -15.794 -1.701 26.551 1.00 93.69 296 ILE A N 1
ATOM 2306 C CA . ILE A 1 296 ? -14.567 -1.262 27.234 1.00 93.69 296 ILE A CA 1
ATOM 2307 C C . ILE A 1 296 ? -14.876 -0.773 28.660 1.00 93.69 296 ILE A C 1
ATOM 2309 O O . ILE A 1 296 ? -14.168 -1.151 29.594 1.00 93.69 296 ILE A O 1
ATOM 2313 N N . THR A 1 297 ? -15.981 -0.049 28.876 1.00 93.56 297 THR A N 1
ATOM 2314 C CA . THR A 1 297 ? -16.429 0.352 30.220 1.00 93.56 297 THR A CA 1
ATOM 2315 C C . THR A 1 297 ? -16.697 -0.843 31.145 1.00 93.56 297 THR A C 1
ATOM 2317 O O . THR A 1 297 ? -16.346 -0.785 32.325 1.00 93.56 297 THR A O 1
ATOM 2320 N N . ARG A 1 298 ? -17.249 -1.953 30.631 1.00 93.81 298 ARG A N 1
ATOM 2321 C CA . ARG A 1 298 ? -17.421 -3.206 31.396 1.00 93.81 298 ARG A CA 1
ATOM 2322 C C . ARG A 1 298 ? -16.084 -3.855 31.781 1.00 93.81 298 ARG A C 1
ATOM 2324 O O . ARG A 1 298 ? -16.005 -4.502 32.824 1.00 93.81 298 ARG A O 1
ATOM 2331 N N . LEU A 1 299 ? -15.056 -3.713 30.943 1.00 89.81 299 LEU A N 1
ATOM 2332 C CA . LEU A 1 299 ? -13.784 -4.431 31.074 1.00 89.81 299 LEU A CA 1
ATOM 2333 C C . LEU A 1 299 ? -12.740 -3.707 31.937 1.00 89.81 299 LEU A C 1
ATOM 2335 O O . LEU A 1 299 ? -12.038 -4.385 32.689 1.00 89.81 299 LEU A O 1
ATOM 2339 N N . ILE A 1 300 ? -12.633 -2.373 31.845 1.00 88.50 300 ILE A N 1
ATOM 2340 C CA . ILE A 1 300 ? -11.611 -1.568 32.557 1.00 88.50 300 ILE A CA 1
ATOM 2341 C C . ILE A 1 300 ? -12.176 -0.496 33.509 1.00 88.50 300 ILE A C 1
ATOM 2343 O O . ILE A 1 300 ? -11.405 0.186 34.184 1.00 88.50 300 ILE A O 1
ATOM 2347 N N . GLY A 1 301 ? -13.502 -0.339 33.578 1.00 86.06 301 GLY A N 1
ATOM 2348 C CA . GLY A 1 301 ? -14.172 0.704 34.362 1.00 86.06 301 GLY A CA 1
ATOM 2349 C C . GLY A 1 301 ? -14.614 1.925 33.534 1.00 86.06 301 GLY A C 1
ATOM 2350 O O . GLY A 1 301 ? -14.409 1.962 32.321 1.00 86.06 301 GLY A O 1
ATOM 2351 N N . PRO A 1 302 ? -15.272 2.917 34.166 1.00 86.69 302 PRO A N 1
ATOM 2352 C CA . PRO A 1 302 ? -15.928 4.039 33.482 1.00 86.69 302 PRO A CA 1
ATOM 2353 C C . PRO A 1 302 ? -14.982 4.949 32.681 1.00 86.69 302 PRO A C 1
ATOM 2355 O O . PRO A 1 302 ? -13.768 4.962 32.896 1.00 86.69 302 PRO A O 1
ATOM 2358 N N . GLU A 1 303 ? -15.566 5.746 31.775 1.00 85.62 303 GLU A N 1
ATOM 2359 C CA . GLU A 1 303 ? -14.865 6.837 31.084 1.00 85.62 303 GLU A CA 1
ATOM 2360 C C . GLU A 1 303 ? -14.461 7.920 32.095 1.00 85.62 303 GLU A C 1
ATOM 2362 O O . GLU A 1 303 ? -15.281 8.728 32.531 1.00 85.62 303 GLU A O 1
ATOM 2367 N N . ASP A 1 304 ? -13.185 7.899 32.483 1.00 82.25 304 ASP A N 1
ATOM 2368 C CA . ASP A 1 304 ? -12.593 8.784 33.484 1.00 82.25 304 ASP A CA 1
ATOM 2369 C C . ASP A 1 304 ? -11.238 9.333 33.003 1.00 82.25 304 ASP A C 1
ATOM 2371 O O . ASP A 1 304 ? -10.450 8.657 32.335 1.00 82.25 304 ASP A O 1
ATOM 2375 N N . TYR A 1 305 ? -10.984 10.587 33.362 1.00 83.19 305 TYR A N 1
ATOM 2376 C CA . TYR A 1 305 ? -9.835 11.397 32.972 1.00 83.19 305 TYR A CA 1
ATOM 2377 C C . TYR A 1 305 ? -8.868 11.655 34.142 1.00 83.19 305 TYR A C 1
ATOM 2379 O O . TYR A 1 305 ? -7.903 12.409 33.987 1.00 83.19 305 TYR A O 1
ATOM 2387 N N . VAL A 1 306 ? -9.089 11.025 35.301 1.00 82.62 306 VAL A N 1
ATOM 2388 C CA . VAL A 1 306 ? -8.127 10.968 36.412 1.00 82.62 306 VAL A CA 1
ATOM 2389 C C . VAL A 1 306 ? -6.854 10.201 36.003 1.00 82.62 306 VAL A C 1
ATOM 2391 O O . VAL A 1 306 ? -6.877 9.272 35.191 1.00 82.62 306 VAL A O 1
ATOM 2394 N N . LEU A 1 307 ? -5.711 10.597 36.576 1.00 80.31 307 LEU A N 1
ATOM 2395 C CA . LEU A 1 307 ? -4.394 9.972 36.375 1.00 80.31 307 LEU A CA 1
ATOM 2396 C C . LEU A 1 307 ? -4.224 8.685 37.207 1.00 80.31 307 LEU A C 1
ATOM 2398 O O . LEU A 1 307 ? -3.250 8.521 37.936 1.00 80.31 307 LEU A O 1
ATOM 2402 N N . GLU A 1 308 ? -5.187 7.777 37.093 1.00 83.62 308 GLU A N 1
ATOM 2403 C CA . GLU A 1 308 ? -5.170 6.454 37.720 1.00 83.62 308 GLU A CA 1
ATOM 2404 C C . GLU A 1 308 ? -4.852 5.364 36.696 1.00 83.62 308 GLU A C 1
ATOM 2406 O O . GLU A 1 308 ? -5.302 5.411 35.547 1.00 83.62 308 GLU A O 1
ATOM 2411 N N . ASN A 1 309 ? -4.120 4.341 37.128 1.00 83.50 309 ASN A N 1
ATOM 2412 C CA . ASN A 1 309 ? -3.956 3.116 36.353 1.00 83.50 309 ASN A CA 1
ATOM 2413 C C . ASN A 1 309 ? -5.247 2.282 36.390 1.00 83.50 309 ASN A C 1
ATOM 2415 O O . ASN A 1 309 ? -6.107 2.464 37.254 1.00 83.50 309 ASN A O 1
ATOM 2419 N N . VAL A 1 310 ? -5.392 1.350 35.448 1.00 81.62 310 VAL A N 1
ATOM 2420 C CA . VAL A 1 310 ? -6.404 0.293 35.567 1.00 81.62 310 VAL A CA 1
ATOM 2421 C C . VAL A 1 310 ? -5.962 -0.631 36.707 1.00 81.62 310 VAL A C 1
ATOM 2423 O O . VAL A 1 310 ? -4.829 -1.100 36.703 1.00 81.62 310 VAL A O 1
ATOM 2426 N N . GLU A 1 311 ? -6.820 -0.871 37.701 1.00 79.25 311 GLU A N 1
ATOM 2427 C CA . GLU A 1 311 ? -6.478 -1.731 38.851 1.00 79.25 311 GLU A CA 1
ATOM 2428 C C . GLU A 1 311 ? -6.676 -3.222 38.548 1.00 79.25 311 GLU A C 1
ATOM 2430 O O . GLU A 1 311 ? -5.973 -4.076 39.085 1.00 79.25 311 GLU A O 1
ATOM 2435 N N . LYS A 1 312 ? -7.664 -3.544 37.703 1.00 82.62 312 LYS A N 1
ATOM 2436 C CA . LYS A 1 312 ? -8.040 -4.908 37.327 1.00 82.62 312 LYS A CA 1
ATOM 2437 C C . LYS A 1 312 ? -8.808 -4.905 36.004 1.00 82.62 312 LYS A C 1
ATOM 2439 O O . LYS A 1 312 ? -9.629 -4.022 35.776 1.00 82.62 312 LYS A O 1
ATOM 2444 N N . ILE A 1 313 ? -8.601 -5.936 35.184 1.00 85.00 313 ILE A N 1
ATOM 2445 C CA . ILE A 1 313 ? -9.432 -6.231 34.006 1.00 85.00 313 ILE A CA 1
ATOM 2446 C C . ILE A 1 313 ? -10.518 -7.246 34.397 1.00 85.00 313 ILE A C 1
ATOM 2448 O O . ILE A 1 313 ? -10.213 -8.290 34.979 1.00 85.00 313 ILE A O 1
ATOM 2452 N N . ASN A 1 314 ? -11.785 -6.971 34.083 1.00 86.19 314 ASN A N 1
ATOM 2453 C CA . ASN A 1 314 ? -12.900 -7.886 34.357 1.00 86.19 314 ASN A CA 1
ATOM 2454 C C . ASN A 1 314 ? -13.171 -8.837 33.174 1.00 86.19 314 ASN A C 1
ATOM 2456 O O . ASN A 1 314 ? -14.137 -8.667 32.434 1.00 86.19 314 ASN A O 1
ATOM 2460 N N . VAL A 1 315 ? -12.304 -9.837 32.987 1.00 86.25 315 VAL A N 1
ATOM 2461 C CA . VAL A 1 315 ? -12.493 -10.891 31.974 1.00 86.25 315 VAL A CA 1
ATOM 2462 C C . VAL A 1 315 ? -13.531 -11.908 32.466 1.00 86.25 315 VAL A C 1
ATOM 2464 O O . VAL A 1 315 ? -13.289 -12.640 33.422 1.00 86.25 315 VAL A O 1
ATOM 2467 N N . GLU A 1 316 ? -14.680 -11.976 31.793 1.00 85.88 316 GLU A N 1
ATOM 2468 C CA . GLU A 1 316 ? -15.751 -12.952 32.058 1.00 85.88 316 GLU A CA 1
ATOM 2469 C C . GLU A 1 316 ? -15.790 -14.067 31.008 1.00 85.88 316 GLU A C 1
ATOM 2471 O O . GLU A 1 316 ? -16.217 -15.190 31.284 1.00 85.88 316 GLU A O 1
ATOM 2476 N N . LYS A 1 317 ? -15.433 -13.730 29.765 1.00 88.25 317 LYS A N 1
ATOM 2477 C CA . LYS A 1 317 ? -15.645 -14.562 28.577 1.00 88.25 317 LYS A CA 1
ATOM 2478 C C . LYS A 1 317 ? -14.389 -14.550 27.721 1.00 88.25 317 LYS A C 1
ATOM 2480 O O . LYS A 1 317 ? -13.758 -13.516 27.548 1.00 88.25 317 LYS A O 1
ATOM 2485 N N . ARG A 1 318 ? -14.107 -15.659 27.036 1.00 86.56 318 ARG A N 1
ATOM 2486 C CA . ARG A 1 318 ? -13.004 -15.746 26.061 1.00 86.56 318 ARG A CA 1
ATOM 2487 C C . ARG A 1 318 ? -13.093 -14.702 24.934 1.00 86.56 318 ARG A C 1
ATOM 2489 O O . ARG A 1 318 ? -12.069 -14.301 24.404 1.00 86.56 318 ARG A O 1
ATOM 2496 N N . LEU A 1 319 ? -14.297 -14.219 24.600 1.00 90.25 319 LEU A N 1
ATOM 2497 C CA . LEU A 1 319 ? -14.506 -13.108 23.657 1.00 90.25 319 LEU A CA 1
ATOM 2498 C C . LEU A 1 319 ? -13.985 -11.753 24.169 1.00 90.25 319 LEU A C 1
ATOM 2500 O O . LEU A 1 319 ? -13.691 -10.883 23.354 1.00 90.25 319 LEU A O 1
ATOM 2504 N N . ASP A 1 320 ? -13.824 -11.576 25.480 1.00 92.44 320 ASP A N 1
ATOM 2505 C CA . ASP A 1 320 ? -13.335 -10.327 26.070 1.00 92.44 320 ASP A CA 1
ATOM 2506 C C . ASP A 1 320 ? -11.881 -10.054 25.648 1.00 92.44 320 ASP A C 1
ATOM 2508 O O . ASP A 1 320 ? -11.531 -8.905 25.393 1.00 92.44 320 ASP A O 1
ATOM 2512 N N . TYR A 1 321 ? -11.069 -11.098 25.415 1.00 92.56 321 TYR A N 1
ATOM 2513 C CA . TYR A 1 321 ? -9.732 -10.966 24.814 1.00 92.56 321 TYR A CA 1
ATOM 2514 C C . TYR A 1 321 ? -9.753 -10.363 23.399 1.00 92.56 321 TYR A C 1
ATOM 2516 O O . TYR A 1 321 ? -8.781 -9.724 23.007 1.00 92.56 321 TYR A O 1
ATOM 2524 N N . ALA A 1 322 ? -10.847 -10.495 22.636 1.00 94.06 322 ALA A N 1
ATOM 2525 C CA . ALA A 1 322 ? -10.977 -9.830 21.336 1.00 94.06 322 ALA A CA 1
ATOM 2526 C C . ALA A 1 322 ? -11.355 -8.346 21.482 1.00 94.06 322 ALA A C 1
ATOM 2528 O O . ALA A 1 322 ? -10.885 -7.522 20.702 1.00 94.06 322 ALA A O 1
ATOM 2529 N N . TYR A 1 323 ? -12.151 -7.967 22.489 1.00 95.25 323 TYR A N 1
ATOM 2530 C CA . TYR A 1 323 ? -12.397 -6.551 22.804 1.00 95.25 323 TYR A CA 1
ATOM 2531 C C . TYR A 1 323 ? -11.138 -5.865 23.353 1.00 95.25 323 TYR A C 1
ATOM 2533 O O . TYR A 1 323 ? -10.799 -4.768 22.914 1.00 95.25 323 TYR A O 1
ATOM 2541 N N . ILE A 1 324 ? -10.404 -6.547 24.236 1.00 94.69 324 ILE A N 1
ATOM 2542 C CA . ILE A 1 324 ? -9.085 -6.130 24.728 1.00 94.69 324 ILE A CA 1
ATOM 2543 C C . ILE A 1 324 ? -8.107 -5.991 23.557 1.00 94.69 324 ILE A C 1
ATOM 2545 O O . ILE A 1 324 ? -7.515 -4.933 23.391 1.00 94.69 324 ILE A O 1
ATOM 2549 N N . GLY A 1 325 ? -7.980 -7.007 22.700 1.00 95.12 325 GLY A N 1
ATOM 2550 C CA . GLY A 1 325 ? -7.110 -6.965 21.524 1.00 95.12 325 GLY A CA 1
ATOM 2551 C C . GLY A 1 325 ? -7.429 -5.804 20.576 1.00 95.12 325 GLY A C 1
ATOM 2552 O O . GLY A 1 325 ? -6.524 -5.070 20.179 1.00 95.12 325 GLY A O 1
ATOM 2553 N N . ASN A 1 326 ? -8.716 -5.570 20.286 1.00 96.44 326 ASN A N 1
ATOM 2554 C CA . ASN A 1 326 ? -9.161 -4.391 19.539 1.00 96.44 326 ASN A CA 1
ATOM 2555 C C . ASN A 1 326 ? -8.724 -3.085 20.223 1.00 96.44 326 ASN A C 1
ATOM 2557 O O . ASN A 1 326 ? -8.174 -2.215 19.552 1.00 96.44 326 ASN A O 1
ATOM 2561 N N . LEU A 1 327 ? -8.910 -2.953 21.543 1.00 96.62 327 LEU A N 1
ATOM 2562 C CA . LEU A 1 327 ? -8.468 -1.778 22.300 1.00 96.62 327 LEU A CA 1
ATOM 2563 C C . LEU A 1 327 ? -6.952 -1.566 22.184 1.00 96.62 327 LEU A C 1
ATOM 2565 O O . LEU A 1 327 ? -6.528 -0.479 21.806 1.00 96.62 327 LEU A O 1
ATOM 2569 N N . LEU A 1 328 ? -6.141 -2.590 22.458 1.00 95.94 328 LEU A N 1
ATOM 2570 C CA . LEU A 1 328 ? -4.675 -2.513 22.408 1.00 95.94 328 LEU A CA 1
ATOM 2571 C C . LEU A 1 328 ? -4.172 -2.012 21.041 1.00 95.94 328 LEU A C 1
ATOM 2573 O O . LEU A 1 328 ? -3.318 -1.123 20.981 1.00 95.94 328 LEU A O 1
ATOM 2577 N N . VAL A 1 329 ? -4.754 -2.511 19.944 1.00 95.75 329 VAL A N 1
ATOM 2578 C CA . VAL A 1 329 ? -4.404 -2.065 18.587 1.00 95.75 329 VAL A CA 1
ATOM 2579 C C . VAL A 1 329 ? -4.962 -0.665 18.283 1.00 95.75 329 VAL A C 1
ATOM 2581 O O . VAL A 1 329 ? -4.225 0.162 17.749 1.00 95.75 329 VAL A O 1
ATOM 2584 N N . MET A 1 330 ? -6.199 -0.329 18.678 1.00 96.44 330 MET A N 1
ATOM 2585 C CA . MET A 1 330 ? -6.743 1.037 18.535 1.00 96.44 330 MET A CA 1
ATOM 2586 C C . MET A 1 330 ? -5.874 2.085 19.239 1.00 96.44 330 MET A C 1
ATOM 2588 O O . MET A 1 330 ? -5.602 3.134 18.656 1.00 96.44 330 MET A O 1
ATOM 2592 N N . LEU A 1 331 ? -5.403 1.798 20.460 1.00 95.56 331 LEU A N 1
ATOM 2593 C CA . LEU A 1 331 ? -4.505 2.679 21.212 1.00 95.56 331 LEU A CA 1
ATOM 2594 C C . LEU A 1 331 ? -3.191 2.909 20.454 1.00 95.56 331 LEU A C 1
ATOM 2596 O O . LEU A 1 331 ? -2.740 4.051 20.352 1.00 95.56 331 LEU A O 1
ATOM 2600 N N . ARG A 1 332 ? -2.598 1.856 19.866 1.00 94.56 332 ARG A N 1
ATOM 2601 C CA . ARG A 1 332 ? -1.382 1.995 19.050 1.00 94.56 332 ARG A CA 1
ATOM 2602 C C . ARG A 1 332 ? -1.637 2.829 17.794 1.00 94.56 332 ARG A C 1
ATOM 2604 O O . ARG A 1 332 ? -0.883 3.761 17.532 1.00 94.56 332 ARG A O 1
ATOM 2611 N N . LEU A 1 333 ? -2.708 2.544 17.054 1.00 94.25 333 LEU A N 1
ATOM 2612 C CA . LEU A 1 333 ? -3.069 3.255 15.821 1.00 94.25 333 LEU A CA 1
ATOM 2613 C C . LEU A 1 333 ? -3.357 4.748 16.067 1.00 94.25 333 LEU A C 1
ATOM 2615 O O . LEU A 1 333 ? -2.844 5.594 15.339 1.00 94.25 333 LEU A O 1
ATOM 2619 N N . ALA A 1 334 ? -4.121 5.082 17.111 1.00 94.62 334 ALA A N 1
ATOM 2620 C CA . ALA A 1 334 ? -4.451 6.465 17.471 1.00 94.62 334 ALA A CA 1
ATOM 2621 C C . ALA A 1 334 ? -3.253 7.261 18.017 1.00 94.62 334 ALA A C 1
ATOM 2623 O O . ALA A 1 334 ? -3.203 8.481 17.875 1.00 94.62 334 ALA A O 1
ATOM 2624 N N . TYR A 1 335 ? -2.275 6.582 18.625 1.00 93.44 335 TYR A N 1
ATOM 2625 C CA . TYR A 1 335 ? -1.004 7.191 19.015 1.00 93.44 335 TYR A CA 1
ATOM 2626 C C . TYR A 1 335 ? -0.123 7.460 17.783 1.00 93.44 335 TYR A C 1
ATOM 2628 O O . TYR A 1 335 ? 0.383 8.565 17.596 1.00 93.44 335 TYR A O 1
ATOM 2636 N N . LEU A 1 336 ? 0.009 6.477 16.886 1.00 91.19 336 LEU A N 1
ATOM 2637 C CA . LEU A 1 336 ? 0.808 6.592 15.660 1.00 91.19 336 LEU A CA 1
ATOM 2638 C C . LEU A 1 336 ? 0.255 7.611 14.651 1.00 91.19 336 LEU A C 1
ATOM 2640 O O . LEU A 1 336 ? 1.029 8.195 13.886 1.00 91.19 336 LEU A O 1
ATOM 2644 N N . SER A 1 337 ? -1.055 7.876 14.673 1.00 91.19 337 SER A N 1
ATOM 2645 C CA . SER A 1 337 ? -1.699 8.867 13.806 1.00 91.19 337 SER A CA 1
ATOM 2646 C C . SER A 1 337 ? -1.337 10.324 14.128 1.00 91.19 337 SER A C 1
ATOM 2648 O O . SER A 1 337 ? -1.669 11.215 13.349 1.00 91.19 337 SER A O 1
ATOM 2650 N N . MET A 1 338 ? -0.668 10.575 15.259 1.00 87.25 338 MET A N 1
ATOM 2651 C CA . MET A 1 338 ? -0.265 11.911 15.719 1.00 87.25 338 MET A CA 1
ATOM 2652 C C . MET A 1 338 ? 1.052 12.413 15.128 1.00 87.25 338 MET A C 1
ATOM 2654 O O . MET A 1 338 ? 1.301 13.617 15.117 1.00 87.25 338 MET A O 1
ATOM 2658 N N . PHE A 1 339 ? 1.923 11.503 14.698 1.00 86.69 339 PHE A N 1
ATOM 2659 C CA . PHE A 1 339 ? 3.294 11.842 14.337 1.00 86.69 339 PHE A CA 1
ATOM 2660 C C . PHE A 1 339 ? 3.365 12.372 12.908 1.00 86.69 339 PHE A C 1
ATOM 2662 O O . PHE A 1 339 ? 2.926 11.691 11.976 1.00 86.69 339 PHE A O 1
ATOM 2669 N N . SER A 1 340 ? 4.006 13.527 12.713 1.00 85.00 340 SER A N 1
ATOM 2670 C CA . SER A 1 340 ? 4.415 13.958 11.376 1.00 85.00 340 SER A CA 1
ATOM 2671 C C . SER A 1 340 ? 5.735 13.302 10.963 1.00 85.00 340 SER A C 1
ATOM 2673 O O . SER A 1 340 ? 6.513 12.834 11.798 1.00 85.00 340 SER A O 1
ATOM 2675 N N . ASN A 1 341 ? 6.011 13.322 9.662 1.00 82.69 341 ASN A N 1
ATOM 2676 C CA . ASN A 1 341 ? 7.325 13.052 9.080 1.00 82.69 341 ASN A CA 1
ATOM 2677 C C . ASN A 1 341 ? 8.407 14.050 9.535 1.00 82.69 341 ASN A C 1
ATOM 2679 O O . ASN A 1 341 ? 9.587 13.704 9.565 1.00 82.69 341 ASN A O 1
ATOM 2683 N N . ARG A 1 342 ? 8.039 15.289 9.902 1.00 78.94 342 ARG A N 1
ATOM 2684 C CA . ARG A 1 342 ? 8.996 16.270 10.441 1.00 78.94 342 ARG A CA 1
ATOM 2685 C C . ARG A 1 342 ? 9.223 16.040 11.937 1.00 78.94 342 ARG A C 1
ATOM 2687 O O . ARG A 1 342 ? 8.360 16.372 12.747 1.00 78.94 342 ARG A O 1
ATOM 2694 N N . GLN A 1 343 ? 10.422 15.583 12.307 1.00 77.81 343 GLN A N 1
ATOM 2695 C CA . GLN A 1 343 ? 10.866 15.510 13.709 1.00 77.81 343 GLN A CA 1
ATOM 2696 C C . GLN A 1 343 ? 10.694 16.852 14.441 1.00 77.81 343 GLN A C 1
ATOM 2698 O O . GLN A 1 343 ? 10.260 16.868 15.585 1.00 77.81 343 GLN A O 1
ATOM 2703 N N . GLU A 1 344 ? 10.964 17.970 13.764 1.00 76.06 344 GLU A N 1
ATOM 2704 C CA . GLU A 1 344 ? 10.816 19.328 14.310 1.00 76.06 344 GLU A CA 1
ATOM 2705 C C . GLU A 1 344 ? 9.396 19.607 14.806 1.00 76.06 344 GLU A C 1
ATOM 2707 O O . GLU A 1 344 ? 9.229 20.030 15.942 1.00 76.06 344 GLU A O 1
ATOM 2712 N N . VAL A 1 345 ? 8.378 19.266 14.011 1.00 77.75 345 VAL A N 1
ATOM 2713 C CA . VAL A 1 345 ? 6.963 19.440 14.382 1.00 77.75 345 VAL A CA 1
ATOM 2714 C C . VAL A 1 345 ? 6.595 18.541 15.570 1.00 77.75 345 VAL A C 1
ATOM 2716 O O . VAL A 1 345 ? 5.829 18.939 16.445 1.00 77.75 345 VAL A O 1
ATOM 2719 N N . ASN A 1 346 ? 7.177 17.341 15.655 1.00 83.38 346 ASN A N 1
ATOM 2720 C CA . ASN A 1 346 ? 6.964 16.436 16.787 1.00 83.38 346 ASN A CA 1
ATOM 2721 C C . ASN A 1 346 ? 7.641 16.963 18.076 1.00 83.38 346 ASN A C 1
ATOM 2723 O O . ASN A 1 346 ? 7.049 16.888 19.153 1.00 83.38 346 ASN A O 1
ATOM 2727 N N . GLU A 1 347 ? 8.843 17.543 17.976 1.00 82.25 347 GLU A N 1
ATOM 2728 C CA . GLU A 1 347 ? 9.533 18.208 19.092 1.00 82.25 347 GLU A CA 1
ATOM 2729 C C . GLU A 1 347 ? 8.830 19.501 19.533 1.00 82.25 347 GLU A C 1
ATOM 2731 O O . GLU A 1 347 ? 8.738 19.766 20.732 1.00 82.25 347 GLU A O 1
ATOM 2736 N N . GLU A 1 348 ? 8.303 20.288 18.594 1.00 80.31 348 GLU A N 1
ATOM 2737 C CA . GLU A 1 348 ? 7.479 21.471 18.864 1.00 80.31 348 GLU A CA 1
ATOM 2738 C C . GLU A 1 348 ? 6.186 21.085 19.589 1.00 80.31 348 GLU A C 1
ATOM 2740 O O . GLU A 1 348 ? 5.882 21.668 20.627 1.00 80.31 348 GLU A O 1
ATOM 2745 N N . ASN A 1 349 ? 5.479 20.045 19.135 1.00 81.50 349 ASN A N 1
ATOM 2746 C CA . ASN A 1 349 ? 4.285 19.525 19.810 1.00 81.50 349 ASN A CA 1
ATOM 2747 C C . ASN A 1 349 ? 4.590 19.030 21.237 1.00 81.50 349 ASN A C 1
ATOM 2749 O O . ASN A 1 349 ? 3.837 19.324 22.167 1.00 81.50 349 ASN A O 1
ATOM 2753 N N . LEU A 1 350 ? 5.717 18.335 21.443 1.00 82.31 350 LEU A N 1
ATOM 2754 C CA . LEU A 1 350 ? 6.155 17.881 22.768 1.00 82.31 350 LEU A CA 1
ATOM 2755 C C . LEU A 1 350 ? 6.544 19.053 23.692 1.00 82.31 350 LEU A C 1
ATOM 2757 O O . LEU A 1 350 ? 6.272 19.019 24.893 1.00 82.31 350 LEU A O 1
ATOM 2761 N N . ARG A 1 351 ? 7.170 20.107 23.154 1.00 83.69 351 ARG A N 1
ATOM 2762 C CA . ARG A 1 351 ? 7.605 21.289 23.923 1.00 83.69 351 ARG A CA 1
ATOM 2763 C C . ARG A 1 351 ? 6.534 22.381 24.037 1.00 83.69 351 ARG A C 1
ATOM 2765 O O . ARG A 1 351 ? 6.707 23.280 24.856 1.00 83.69 351 ARG A O 1
ATOM 2772 N N . SER A 1 352 ? 5.431 22.279 23.291 1.00 78.94 352 SER A N 1
ATOM 2773 C CA . SER A 1 352 ? 4.436 23.342 23.084 1.00 78.94 352 SER A CA 1
ATOM 2774 C C . SER A 1 352 ? 3.976 24.030 24.371 1.00 78.94 352 SER A C 1
ATOM 2776 O O . SER A 1 352 ? 3.715 23.386 25.392 1.00 78.94 352 SER A O 1
ATOM 2778 N N . THR A 1 353 ? 3.875 25.355 24.313 1.00 74.12 353 THR A N 1
ATOM 2779 C CA . THR A 1 353 ? 3.371 26.230 25.382 1.00 74.12 353 THR A CA 1
ATOM 2780 C C . THR A 1 353 ? 1.955 26.743 25.109 1.00 74.12 353 THR A C 1
ATOM 2782 O O . THR A 1 353 ? 1.455 27.568 25.871 1.00 74.12 353 THR A O 1
ATOM 2785 N N . ASP A 1 354 ? 1.307 26.260 24.044 1.00 77.38 354 ASP A N 1
ATOM 2786 C CA . ASP A 1 354 ? -0.074 26.607 23.717 1.00 77.38 354 ASP A CA 1
ATOM 2787 C C . ASP A 1 354 ? -1.042 26.170 24.836 1.00 77.38 354 ASP A C 1
ATOM 2789 O O . ASP A 1 354 ? -0.894 25.121 25.473 1.00 77.38 354 ASP A O 1
ATOM 2793 N N . THR A 1 355 ? -2.037 27.015 25.094 1.00 78.38 355 THR A N 1
ATOM 2794 C CA . THR A 1 355 ? -3.102 26.786 26.073 1.00 78.38 355 THR A CA 1
ATOM 2795 C C . THR A 1 355 ? -4.349 26.156 25.456 1.00 78.38 355 THR A C 1
ATOM 2797 O O . THR A 1 355 ? -5.281 25.828 26.192 1.00 78.38 355 THR A O 1
ATOM 2800 N N . SER A 1 356 ? -4.381 25.945 24.133 1.00 84.19 356 SER A N 1
ATOM 2801 C CA . SER A 1 356 ? -5.452 25.191 23.484 1.00 84.19 356 SER A CA 1
ATOM 2802 C C . SER A 1 356 ? -5.528 23.751 24.008 1.00 84.19 356 SER A C 1
ATOM 2804 O O . SER A 1 356 ? -4.519 23.080 24.249 1.00 84.19 356 SER A O 1
ATOM 2806 N N . ARG A 1 357 ? -6.758 23.256 24.186 1.00 80.25 357 ARG A N 1
ATOM 2807 C CA . ARG A 1 357 ? -7.008 21.911 24.722 1.00 80.25 357 ARG A CA 1
ATOM 2808 C C . ARG A 1 357 ? -6.377 20.824 23.852 1.00 80.25 357 ARG A C 1
ATOM 2810 O O . ARG A 1 357 ? -5.772 19.900 24.379 1.00 80.25 357 ARG A O 1
ATOM 2817 N N . GLU A 1 358 ? -6.477 20.960 22.533 1.00 77.69 358 GLU A N 1
ATOM 2818 C CA . GLU A 1 358 ? -5.950 19.990 21.570 1.00 77.69 358 GLU A CA 1
ATOM 2819 C C . GLU A 1 358 ? -4.419 19.903 21.617 1.00 77.69 358 GLU A C 1
ATOM 2821 O O . GLU A 1 358 ? -3.875 18.798 21.572 1.00 77.69 358 GLU A O 1
ATOM 2826 N N . ALA A 1 359 ? -3.717 21.031 21.786 1.00 78.69 359 ALA A N 1
ATOM 2827 C CA . ALA A 1 359 ? -2.268 21.038 21.979 1.00 78.69 359 ALA A CA 1
ATOM 2828 C C . ALA A 1 359 ? -1.865 20.432 23.334 1.00 78.69 359 ALA A C 1
ATOM 2830 O O . ALA A 1 359 ? -0.894 19.678 23.401 1.00 78.69 359 ALA A O 1
ATOM 2831 N N . GLN A 1 360 ? -2.620 20.699 24.406 1.00 83.44 360 GLN A N 1
ATOM 2832 C CA . GLN A 1 360 ? -2.351 20.123 25.729 1.00 83.44 360 GLN A CA 1
ATOM 2833 C C . GLN A 1 360 ? -2.615 18.614 25.788 1.00 83.44 360 GLN A C 1
ATOM 2835 O O . GLN A 1 360 ? -1.775 17.879 26.310 1.00 83.44 360 GLN A O 1
ATOM 2840 N N . ASP A 1 361 ? -3.723 18.135 25.218 1.00 84.00 361 ASP A N 1
ATOM 2841 C CA . ASP A 1 361 ? -4.024 16.704 25.115 1.00 84.00 361 ASP A CA 1
ATOM 2842 C C . ASP A 1 361 ? -3.003 16.004 24.187 1.00 84.00 361 ASP A C 1
ATOM 2844 O O . ASP A 1 361 ? -2.486 14.942 24.536 1.00 84.00 361 ASP A O 1
ATOM 2848 N N . THR A 1 362 ? -2.595 16.638 23.076 1.00 83.88 362 THR A N 1
ATOM 2849 C CA . THR A 1 362 ? -1.505 16.155 22.197 1.00 83.88 362 THR A CA 1
ATOM 2850 C C . THR A 1 362 ? -0.181 16.016 22.951 1.00 83.88 362 THR A C 1
ATOM 2852 O O . THR A 1 362 ? 0.435 14.950 22.934 1.00 83.88 362 THR A O 1
ATOM 2855 N N . LYS A 1 363 ? 0.249 17.065 23.659 1.00 86.38 363 LYS A N 1
ATOM 2856 C CA . LYS A 1 363 ? 1.478 17.079 24.465 1.00 86.38 363 LYS A CA 1
ATOM 2857 C C . LYS A 1 363 ? 1.445 16.041 25.586 1.00 86.38 363 LYS A C 1
ATOM 2859 O O . LYS A 1 363 ? 2.444 15.366 25.829 1.00 86.38 363 LYS A O 1
ATOM 2864 N N . PHE A 1 364 ? 0.304 15.890 26.257 1.00 87.38 364 PHE A N 1
ATOM 2865 C CA . PHE A 1 364 ? 0.096 14.878 27.291 1.00 87.38 364 PHE A CA 1
ATOM 2866 C C . PHE A 1 364 ? 0.226 13.450 26.737 1.00 87.38 364 PHE A C 1
ATOM 2868 O O . PHE A 1 364 ? 0.927 12.638 27.337 1.00 87.38 364 PHE A O 1
ATOM 2875 N N . LEU A 1 365 ? -0.375 13.154 25.581 1.00 87.31 365 LEU A N 1
ATOM 2876 C CA . LEU A 1 365 ? -0.258 11.850 24.919 1.00 87.31 365 LEU A CA 1
ATOM 2877 C C . LEU A 1 365 ? 1.172 11.570 24.429 1.00 87.31 365 LEU A C 1
ATOM 2879 O O . LEU A 1 365 ? 1.695 10.488 24.677 1.00 87.31 365 LEU A O 1
ATOM 2883 N N . LEU A 1 366 ? 1.856 12.550 23.827 1.00 86.06 366 LEU A N 1
ATOM 2884 C CA . LEU A 1 366 ? 3.274 12.416 23.447 1.00 86.06 366 LEU A CA 1
ATOM 2885 C C . LEU A 1 366 ? 4.197 12.184 24.658 1.00 86.06 366 LEU A C 1
ATOM 2887 O O . LEU A 1 366 ? 5.232 11.537 24.520 1.00 86.06 366 LEU A O 1
ATOM 2891 N N . SER A 1 367 ? 3.807 12.668 25.842 1.00 86.50 367 SER A N 1
ATOM 2892 C CA . SER A 1 367 ? 4.533 12.464 27.106 1.00 86.50 367 SER A CA 1
ATOM 2893 C C . SER A 1 367 ? 4.246 11.106 27.774 1.00 86.50 367 SER A C 1
ATOM 2895 O O . SER A 1 367 ? 4.924 10.752 28.734 1.00 86.50 367 SER A O 1
ATOM 2897 N N . ASN A 1 368 ? 3.252 10.349 27.292 1.00 86.81 368 ASN A N 1
ATOM 2898 C CA . ASN A 1 368 ? 2.865 9.026 27.796 1.00 86.81 368 ASN A CA 1
ATOM 2899 C C . ASN A 1 368 ? 2.930 8.009 26.637 1.00 86.81 368 ASN A C 1
ATOM 2901 O O . ASN A 1 368 ? 1.890 7.620 26.097 1.00 86.81 368 ASN A O 1
ATOM 2905 N N . PRO A 1 369 ? 4.142 7.623 26.192 1.00 86.94 369 PRO A N 1
ATOM 2906 C CA . PRO A 1 369 ? 4.322 6.831 24.984 1.00 86.94 369 PRO A CA 1
ATOM 2907 C C . PRO A 1 369 ? 3.726 5.428 25.111 1.00 86.94 369 PRO A C 1
ATOM 2909 O O . PRO A 1 369 ? 3.986 4.702 26.068 1.00 86.94 369 PRO A O 1
ATOM 2912 N N . ILE A 1 370 ? 2.981 5.016 24.087 1.00 88.12 370 ILE A N 1
ATOM 2913 C CA . ILE A 1 370 ? 2.556 3.625 23.932 1.00 88.12 370 ILE A CA 1
ATOM 2914 C C . ILE A 1 370 ? 3.770 2.784 23.493 1.00 88.12 370 ILE A C 1
ATOM 2916 O O . ILE A 1 370 ? 4.469 3.157 22.547 1.00 88.12 370 ILE A O 1
ATOM 2920 N N . SER A 1 371 ? 4.028 1.651 24.154 1.00 85.38 371 SER A N 1
ATOM 2921 C CA . SER A 1 371 ? 5.066 0.684 23.743 1.00 85.38 371 SER A CA 1
ATOM 2922 C C . SER A 1 371 ? 4.606 -0.139 22.533 1.00 85.38 371 SER A C 1
ATOM 2924 O O . SER A 1 371 ? 3.413 -0.396 22.379 1.00 85.38 371 SER A O 1
ATOM 2926 N N . ILE A 1 372 ? 5.536 -0.613 21.697 1.00 81.62 372 ILE A N 1
ATOM 2927 C CA . ILE A 1 372 ? 5.227 -1.600 20.644 1.00 81.62 372 ILE A CA 1
ATOM 2928 C C . ILE A 1 372 ? 4.749 -2.942 21.224 1.00 81.62 372 ILE A C 1
ATOM 2930 O O . ILE A 1 372 ? 3.897 -3.603 20.632 1.00 81.62 372 ILE A O 1
ATOM 2934 N N . GLN A 1 373 ? 5.195 -3.297 22.434 1.00 82.88 373 GLN A N 1
ATOM 2935 C CA . GLN A 1 373 ? 4.789 -4.523 23.135 1.00 82.88 373 GLN A CA 1
ATOM 2936 C C . GLN A 1 373 ? 3.263 -4.640 23.314 1.00 82.88 373 GLN A C 1
ATOM 2938 O O . GLN A 1 373 ? 2.753 -5.744 23.493 1.00 82.88 373 GLN A O 1
ATOM 2943 N N . ILE A 1 374 ? 2.517 -3.531 23.211 1.00 88.88 374 ILE A N 1
ATOM 2944 C CA . ILE A 1 374 ? 1.049 -3.528 23.235 1.00 88.88 374 ILE A CA 1
ATOM 2945 C C . ILE A 1 374 ? 0.438 -4.358 22.092 1.00 88.88 374 ILE A C 1
ATOM 2947 O O . ILE A 1 374 ? -0.600 -4.986 22.286 1.00 88.88 374 ILE A O 1
ATOM 2951 N N . VAL A 1 375 ? 1.089 -4.408 20.922 1.00 88.44 375 VAL A N 1
ATOM 2952 C CA . VAL A 1 375 ? 0.614 -5.187 19.769 1.00 88.44 375 VAL A CA 1
ATOM 2953 C C . VAL A 1 375 ? 0.990 -6.653 19.917 1.00 88.44 375 VAL A C 1
ATOM 2955 O O . VAL A 1 375 ? 0.128 -7.501 19.727 1.00 88.44 375 VAL A O 1
ATOM 2958 N N . TYR A 1 376 ? 2.201 -6.965 20.384 1.00 85.81 376 TYR A N 1
ATOM 2959 C CA . TYR A 1 376 ? 2.563 -8.342 20.734 1.00 85.81 376 TYR A CA 1
ATOM 2960 C C . TYR A 1 376 ? 1.612 -8.923 21.800 1.00 85.81 376 TYR A C 1
ATOM 2962 O O . TYR A 1 376 ? 1.157 -10.060 21.687 1.00 85.81 376 TYR A O 1
ATOM 2970 N N . MET A 1 377 ? 1.195 -8.130 22.798 1.00 88.12 377 MET A N 1
ATOM 2971 C CA . MET A 1 377 ? 0.142 -8.543 23.741 1.00 88.12 377 MET A CA 1
ATOM 2972 C C . MET A 1 377 ? -1.230 -8.729 23.073 1.00 88.12 377 MET A C 1
ATOM 2974 O O . MET A 1 377 ? -1.979 -9.625 23.470 1.00 88.12 377 MET A O 1
ATOM 2978 N N . ALA A 1 378 ? -1.560 -7.949 22.041 1.00 91.75 378 ALA A N 1
ATOM 2979 C CA . ALA A 1 378 ? -2.751 -8.180 21.230 1.00 91.75 378 ALA A CA 1
ATOM 2980 C C . ALA A 1 378 ? -2.644 -9.501 20.438 1.00 91.75 378 ALA A C 1
ATOM 2982 O O . ALA A 1 378 ? -3.577 -10.298 20.465 1.00 91.75 378 ALA A O 1
ATOM 2983 N N . GLU A 1 379 ? -1.504 -9.814 19.823 1.00 89.69 379 GLU A N 1
ATOM 2984 C CA . GLU A 1 379 ? -1.271 -11.108 19.165 1.00 89.69 379 GLU A CA 1
ATOM 2985 C C . GLU A 1 379 ? -1.433 -12.281 20.137 1.00 89.69 379 GLU A C 1
ATOM 2987 O O . GLU A 1 379 ? -2.118 -13.251 19.815 1.00 89.69 379 GLU A O 1
ATOM 2992 N N . GLN A 1 380 ? -0.910 -12.174 21.365 1.00 88.00 380 GLN A N 1
ATOM 2993 C CA . GLN A 1 380 ? -1.144 -13.184 22.405 1.00 88.00 380 GLN A CA 1
ATOM 2994 C C . GLN A 1 380 ? -2.635 -13.323 22.766 1.00 88.00 380 GLN A C 1
ATOM 2996 O O . GLN A 1 380 ? -3.088 -14.434 23.050 1.00 88.00 380 GLN A O 1
ATOM 3001 N N . CYS A 1 381 ? -3.418 -12.237 22.700 1.00 91.06 381 CYS A N 1
ATOM 3002 C CA . CYS A 1 381 ? -4.881 -12.278 22.815 1.00 91.06 381 CYS A CA 1
ATOM 3003 C C . CYS A 1 381 ? -5.552 -12.929 21.591 1.00 91.06 381 CYS A C 1
ATOM 3005 O O . CYS A 1 381 ? -6.553 -13.624 21.754 1.00 91.06 381 CYS A O 1
ATOM 3007 N N . LEU A 1 382 ? -5.010 -12.767 20.378 1.00 90.31 382 LEU A N 1
ATOM 3008 C CA . LEU A 1 382 ? -5.527 -13.423 19.170 1.00 90.31 382 LEU A CA 1
ATOM 3009 C C . LEU A 1 382 ? -5.223 -14.929 19.158 1.00 90.31 382 LEU A C 1
ATOM 3011 O O . LEU A 1 382 ? -6.075 -15.725 18.766 1.00 90.31 382 LEU A O 1
ATOM 3015 N N . LEU A 1 383 ? -4.055 -15.334 19.664 1.00 87.88 383 LEU A N 1
ATOM 3016 C CA . LEU A 1 383 ? -3.685 -16.738 19.872 1.00 87.88 383 LEU A CA 1
ATOM 3017 C C . LEU A 1 383 ? -4.577 -17.446 20.910 1.00 87.88 383 LEU A C 1
ATOM 3019 O O . LEU A 1 383 ? -4.638 -18.676 20.920 1.00 87.88 383 LEU A O 1
ATOM 3023 N N . GLN A 1 384 ? -5.357 -16.705 21.711 1.00 86.38 384 GLN A N 1
ATOM 3024 C CA . GLN A 1 384 ? -6.440 -17.288 22.510 1.00 86.38 384 GLN A CA 1
ATOM 3025 C C . GLN A 1 384 ? -7.652 -17.723 21.668 1.00 86.38 384 GLN A C 1
ATOM 3027 O O . GLN A 1 384 ? -8.636 -18.192 22.236 1.00 86.38 384 GLN A O 1
ATOM 3032 N N . PHE A 1 385 ? -7.637 -17.651 20.335 1.00 87.62 385 PHE A N 1
ATOM 3033 C CA . PHE A 1 385 ? -8.725 -18.143 19.480 1.00 87.62 385 PHE A CA 1
ATOM 3034 C C . PHE A 1 385 ? -8.254 -19.256 18.536 1.00 87.62 385 PHE A C 1
ATOM 3036 O O . PHE A 1 385 ? -7.182 -19.191 17.945 1.00 87.62 385 PHE A O 1
ATOM 3043 N N . ASP A 1 386 ? -9.078 -20.297 18.366 1.00 83.19 386 ASP A N 1
ATOM 3044 C CA . ASP A 1 386 ? -8.818 -21.352 17.378 1.00 83.19 386 ASP A CA 1
ATOM 3045 C C . ASP A 1 386 ? -9.220 -20.843 15.983 1.00 83.19 386 ASP A C 1
ATOM 3047 O O . ASP A 1 386 ? -10.354 -21.030 15.532 1.00 83.19 386 ASP A O 1
ATOM 3051 N N . LEU A 1 387 ? -8.277 -20.160 15.326 1.00 83.38 387 LEU A N 1
ATOM 3052 C CA . LEU A 1 387 ? -8.440 -19.518 14.013 1.00 83.38 387 LEU A CA 1
ATOM 3053 C C . LEU A 1 387 ? -8.729 -20.509 12.865 1.00 83.38 387 LEU A C 1
ATOM 3055 O O . LEU A 1 387 ? -8.994 -20.090 11.741 1.00 83.38 387 LEU A O 1
ATOM 3059 N N . LEU A 1 388 ? -8.690 -21.822 13.128 1.00 81.75 388 LEU A N 1
ATOM 3060 C CA . LEU A 1 388 ? -9.055 -22.875 12.175 1.00 81.75 388 LEU A CA 1
ATOM 3061 C C . LEU A 1 388 ? -10.529 -23.310 12.307 1.00 81.75 388 LEU A C 1
ATOM 3063 O O . LEU A 1 388 ? -10.971 -24.228 11.610 1.00 81.75 388 LEU A O 1
ATOM 3067 N N . ARG A 1 389 ? -11.306 -22.672 13.197 1.00 81.56 389 ARG A N 1
ATOM 3068 C CA . ARG A 1 389 ? -12.749 -22.905 13.392 1.00 81.56 389 ARG A CA 1
ATOM 3069 C C . ARG A 1 389 ? -13.582 -21.684 12.993 1.00 81.56 389 ARG A C 1
ATOM 3071 O O . ARG A 1 389 ? -13.104 -20.739 12.381 1.00 81.56 389 ARG A O 1
ATOM 3078 N N . LYS A 1 390 ? -14.880 -21.730 13.308 1.00 80.25 390 LYS A N 1
ATOM 3079 C CA . LYS A 1 390 ? -15.807 -20.615 13.097 1.00 80.25 390 LYS A CA 1
ATOM 3080 C C . LYS A 1 390 ? -15.472 -19.451 14.035 1.00 80.25 390 LYS A C 1
ATOM 3082 O O . LYS A 1 390 ? -15.757 -19.527 15.230 1.00 80.25 390 LYS A O 1
ATOM 3087 N N . SER A 1 391 ? -14.908 -18.391 13.470 1.00 87.00 391 SER A N 1
ATOM 3088 C CA . SER A 1 391 ? -14.692 -17.093 14.117 1.00 87.00 391 SER A CA 1
ATOM 3089 C C . SER A 1 391 ? -16.013 -16.404 14.490 1.00 87.00 391 SER A C 1
ATOM 3091 O O . SER A 1 391 ? -17.062 -16.686 13.909 1.00 87.00 391 SER A O 1
ATOM 3093 N N . SER A 1 392 ? -15.957 -15.471 15.443 1.00 91.38 392 SER A N 1
ATOM 3094 C CA . SER A 1 392 ? -17.040 -14.519 15.725 1.00 91.38 392 SER A CA 1
ATOM 3095 C C . SER A 1 392 ? -16.773 -13.172 15.043 1.00 91.38 392 SER A C 1
ATOM 3097 O O . SER A 1 392 ? -15.652 -12.901 14.612 1.00 91.38 392 SER A O 1
ATOM 3099 N N . PHE A 1 393 ? -17.782 -12.297 14.988 1.00 91.69 393 PHE A N 1
ATOM 3100 C CA . PHE A 1 393 ? -17.648 -10.964 14.388 1.00 91.69 393 PHE A CA 1
ATOM 3101 C C . PHE A 1 393 ? -16.559 -10.115 15.055 1.00 91.69 393 PHE A C 1
ATOM 3103 O O . PHE A 1 393 ? -15.711 -9.570 14.359 1.00 91.69 393 PHE A O 1
ATOM 3110 N N . VAL A 1 394 ? -16.508 -10.097 16.390 1.00 93.69 394 VAL A N 1
ATOM 3111 C CA . VAL A 1 394 ? -15.500 -9.338 17.155 1.00 93.69 394 VAL A CA 1
ATOM 3112 C C . VAL A 1 394 ? -14.081 -9.861 16.905 1.00 93.69 394 VAL A C 1
ATOM 3114 O O . VAL A 1 394 ? -13.139 -9.076 16.821 1.00 93.69 394 VAL A O 1
ATOM 3117 N N . VAL A 1 395 ? -13.922 -11.179 16.722 1.00 94.31 395 VAL A N 1
ATOM 3118 C CA . VAL A 1 395 ? -12.634 -11.791 16.347 1.00 94.31 395 VAL A CA 1
ATOM 3119 C C . VAL A 1 395 ? -12.257 -11.435 14.906 1.00 94.31 395 VAL A C 1
ATOM 3121 O O . VAL A 1 395 ? -11.099 -11.128 14.653 1.00 94.31 395 VAL A O 1
ATOM 3124 N N . LEU A 1 396 ? -13.211 -11.396 13.969 1.00 94.12 396 LEU A N 1
ATOM 3125 C CA . LEU A 1 396 ? -12.948 -10.977 12.587 1.00 94.12 396 LEU A CA 1
ATOM 3126 C C . LEU A 1 396 ? -12.590 -9.482 12.489 1.00 94.12 396 LEU A C 1
ATOM 3128 O O . LEU A 1 396 ? -11.629 -9.140 11.803 1.00 94.12 396 LEU A O 1
ATOM 3132 N N . GLN A 1 397 ? -13.300 -8.605 13.212 1.00 94.88 397 GLN A N 1
ATOM 3133 C CA . GLN A 1 397 ? -12.931 -7.191 13.367 1.00 94.88 397 GLN A CA 1
ATOM 3134 C C . GLN A 1 397 ? -11.504 -7.059 13.913 1.00 94.88 397 GLN A C 1
ATOM 3136 O O . GLN A 1 397 ? -10.723 -6.269 13.391 1.00 94.88 397 GLN A O 1
ATOM 3141 N N . PHE A 1 398 ? -11.151 -7.869 14.916 1.00 95.38 398 PHE A N 1
ATOM 3142 C CA . PHE A 1 398 ? -9.834 -7.839 15.541 1.00 95.38 398 PHE A CA 1
ATOM 3143 C C . PHE A 1 398 ? -8.716 -8.314 14.600 1.00 95.38 398 PHE A C 1
ATOM 3145 O O . PHE A 1 398 ? -7.728 -7.603 14.426 1.00 95.38 398 PHE A O 1
ATOM 3152 N N . MET A 1 399 ? -8.892 -9.455 13.924 1.00 93.25 399 MET A N 1
ATOM 3153 C CA . MET A 1 399 ? -7.958 -9.939 12.894 1.00 93.25 399 MET A CA 1
ATOM 3154 C C . MET A 1 399 ? -7.735 -8.894 11.793 1.00 93.25 399 MET A C 1
ATOM 3156 O O . MET A 1 399 ? -6.609 -8.715 11.321 1.00 93.25 399 MET A O 1
ATOM 3160 N N . TYR A 1 400 ? -8.797 -8.188 11.394 1.00 93.69 400 TYR A N 1
ATOM 3161 C CA . TYR A 1 400 ? -8.720 -7.176 10.348 1.00 93.69 400 TYR A CA 1
ATOM 3162 C C . TYR A 1 400 ? -8.048 -5.886 10.837 1.00 93.69 400 TYR A C 1
ATOM 3164 O O . TYR A 1 400 ? -7.172 -5.368 10.149 1.00 93.69 400 TYR A O 1
ATOM 3172 N N . LEU A 1 401 ? -8.359 -5.411 12.048 1.00 95.06 401 LEU A N 1
ATOM 3173 C CA . LEU A 1 401 ? -7.689 -4.256 12.655 1.00 95.06 401 LEU A CA 1
ATOM 3174 C C . LEU A 1 401 ? -6.190 -4.512 12.883 1.00 95.06 401 LEU A C 1
ATOM 3176 O O . LEU A 1 401 ? -5.374 -3.638 12.601 1.00 95.06 401 LEU A O 1
ATOM 3180 N N . LEU A 1 402 ? -5.820 -5.719 13.321 1.00 92.06 402 LEU A N 1
ATOM 3181 C CA . LEU A 1 402 ? -4.424 -6.140 13.448 1.00 92.06 402 LEU A CA 1
ATOM 3182 C C . LEU A 1 402 ? -3.732 -6.205 12.072 1.00 92.06 402 LEU A C 1
ATOM 3184 O O . LEU A 1 402 ? -2.653 -5.646 11.902 1.00 92.06 402 LEU A O 1
ATOM 3188 N N . THR A 1 403 ? -4.387 -6.764 11.047 1.00 90.25 403 THR A N 1
ATOM 3189 C CA . THR A 1 403 ? -3.865 -6.751 9.662 1.00 90.25 403 THR A CA 1
ATOM 3190 C C . THR A 1 403 ? -3.669 -5.321 9.130 1.00 90.25 403 THR A C 1
ATOM 3192 O O . THR A 1 403 ? -2.704 -5.056 8.417 1.00 90.25 403 THR A O 1
ATOM 3195 N N . LEU A 1 404 ? -4.536 -4.372 9.504 1.00 91.25 404 LEU A N 1
ATOM 3196 C CA . LEU A 1 404 ? -4.343 -2.953 9.193 1.00 91.25 404 LEU A CA 1
ATOM 3197 C C . LEU A 1 404 ? -3.181 -2.335 9.984 1.00 91.25 404 LEU A C 1
ATOM 3199 O O . LEU A 1 404 ? -2.477 -1.493 9.429 1.00 91.25 404 LEU A O 1
ATOM 3203 N N . TYR A 1 405 ? -2.923 -2.758 11.226 1.00 91.50 405 TYR A N 1
ATOM 3204 C CA . TYR A 1 405 ? -1.726 -2.331 11.952 1.00 91.50 405 TYR A CA 1
ATOM 3205 C C . TYR A 1 405 ? -0.443 -2.735 11.217 1.00 91.50 405 TYR A C 1
ATOM 3207 O O . TYR A 1 405 ? 0.326 -1.840 10.886 1.00 91.50 405 TYR A O 1
ATOM 3215 N N . HIS A 1 406 ? -0.256 -4.001 10.825 1.00 86.44 406 HIS A N 1
ATOM 3216 C CA . HIS A 1 406 ? 0.941 -4.404 10.059 1.00 86.44 406 HIS A CA 1
ATOM 3217 C C . HIS A 1 406 ? 1.041 -3.732 8.664 1.00 86.44 406 HIS A C 1
ATOM 3219 O O . HIS A 1 406 ? 2.062 -3.842 7.994 1.00 86.44 406 HIS A O 1
ATOM 3225 N N . LYS A 1 407 ? -0.002 -3.027 8.190 1.00 86.06 407 LYS A N 1
ATOM 3226 C CA . LYS A 1 407 ? 0.019 -2.232 6.943 1.00 86.06 407 LYS A CA 1
ATOM 3227 C C . LYS A 1 407 ? 0.406 -0.763 7.156 1.00 86.06 407 LYS A C 1
ATOM 3229 O O . LYS A 1 407 ? 1.015 -0.165 6.270 1.00 86.06 407 LYS A O 1
ATOM 3234 N N . PHE A 1 408 ? 0.013 -0.168 8.283 1.00 89.06 408 PHE A N 1
ATOM 3235 C CA . PHE A 1 408 ? 0.247 1.249 8.606 1.00 89.06 408 PHE A CA 1
ATOM 3236 C C . PHE A 1 408 ? 1.327 1.473 9.680 1.00 89.06 408 PHE A C 1
ATOM 3238 O O . PHE A 1 408 ? 1.724 2.613 9.930 1.00 89.06 408 PHE A O 1
ATOM 3245 N N . GLY A 1 409 ? 1.803 0.400 10.310 1.00 86.06 409 GLY A N 1
ATOM 3246 C CA . GLY A 1 409 ? 2.851 0.408 11.318 1.00 86.06 409 GLY A CA 1
ATOM 3247 C C . GLY A 1 409 ? 4.165 1.001 10.790 1.00 86.06 409 GLY A C 1
ATOM 3248 O O . GLY A 1 409 ? 4.571 0.725 9.659 1.00 86.06 409 GLY A O 1
ATOM 3249 N N . PRO A 1 410 ? 4.849 1.848 11.576 1.00 83.62 410 PRO A N 1
ATOM 3250 C CA . PRO A 1 410 ? 6.234 2.206 11.304 1.00 83.62 410 PRO A CA 1
ATOM 3251 C C . PRO A 1 410 ? 7.219 1.042 11.467 1.00 83.62 410 PRO A C 1
ATOM 3253 O O . PRO A 1 410 ? 8.249 1.010 10.797 1.00 83.62 410 PRO A O 1
ATOM 3256 N N . GLU A 1 411 ? 6.936 0.122 12.382 1.00 74.88 411 GLU A N 1
ATOM 3257 C CA . GLU A 1 411 ? 7.903 -0.851 12.892 1.00 74.88 411 GLU A CA 1
ATOM 3258 C C . GLU A 1 411 ? 7.873 -2.146 12.074 1.00 74.88 411 GLU A C 1
ATOM 3260 O O . GLU A 1 411 ? 8.914 -2.657 11.669 1.00 74.88 411 GLU A O 1
ATOM 3265 N N . GLU A 1 412 ? 6.665 -2.593 11.734 1.00 63.19 412 GLU A N 1
ATOM 3266 C CA . GLU A 1 412 ? 6.398 -3.613 10.727 1.00 63.19 412 GLU A CA 1
ATOM 3267 C C . GLU A 1 412 ? 5.550 -3.011 9.605 1.00 63.19 412 GLU A C 1
ATOM 3269 O O . GLU A 1 412 ? 4.542 -2.352 9.861 1.00 63.19 412 GLU A O 1
ATOM 3274 N N . GLY A 1 413 ? 5.951 -3.261 8.359 1.00 64.75 413 GLY A N 1
ATOM 3275 C CA . GLY A 1 413 ? 5.103 -3.036 7.189 1.00 64.75 413 GLY A CA 1
ATOM 3276 C C . GLY A 1 413 ? 4.596 -4.359 6.614 1.00 64.75 413 GLY A C 1
ATOM 3277 O O . GLY A 1 413 ? 5.036 -5.430 7.023 1.00 64.75 413 GLY A O 1
ATOM 3278 N N . GLU A 1 414 ? 3.774 -4.287 5.561 1.00 60.03 414 GLU A N 1
ATOM 3279 C CA . GLU A 1 414 ? 3.224 -5.437 4.808 1.00 60.03 414 GLU A CA 1
ATOM 3280 C C . GLU A 1 414 ? 4.284 -6.361 4.157 1.00 60.03 414 GLU A C 1
ATOM 3282 O O . GLU A 1 414 ? 3.957 -7.281 3.407 1.00 60.03 414 GLU A O 1
ATOM 3287 N N . GLY A 1 415 ? 5.567 -6.111 4.409 1.00 58.44 415 GLY A N 1
ATOM 3288 C CA . GLY A 1 415 ? 6.685 -6.735 3.734 1.00 58.44 415 GLY A CA 1
ATOM 3289 C C . GLY A 1 415 ? 6.812 -6.302 2.273 1.00 58.44 415 GLY A C 1
ATOM 3290 O O . GLY A 1 415 ? 6.059 -5.490 1.728 1.00 58.44 415 GLY A O 1
ATOM 3291 N N . ALA A 1 416 ? 7.808 -6.893 1.631 1.00 53.97 416 ALA A N 1
ATOM 3292 C CA . ALA A 1 416 ? 8.157 -6.664 0.240 1.00 53.97 416 ALA A CA 1
ATOM 3293 C C . ALA A 1 416 ? 7.054 -7.085 -0.760 1.00 53.97 416 ALA A C 1
ATOM 3295 O O . ALA A 1 416 ? 6.827 -6.382 -1.746 1.00 53.97 416 ALA A O 1
ATOM 3296 N N . ASP A 1 417 ? 6.346 -8.185 -0.469 1.00 59.34 417 ASP A N 1
ATOM 3297 C CA . ASP A 1 417 ? 5.374 -8.855 -1.358 1.00 59.34 417 ASP A CA 1
ATOM 3298 C C . ASP A 1 417 ? 3.930 -8.899 -0.830 1.00 59.34 417 ASP A C 1
ATOM 3300 O O . ASP A 1 417 ? 3.086 -9.583 -1.409 1.00 59.34 417 ASP A O 1
ATOM 3304 N N . GLY A 1 418 ? 3.648 -8.262 0.309 1.00 58.84 418 GLY A N 1
ATOM 3305 C CA . GLY A 1 418 ? 2.408 -8.489 1.065 1.00 58.84 418 GLY A CA 1
ATOM 3306 C C . GLY A 1 418 ? 2.516 -9.639 2.077 1.00 58.84 418 GLY A C 1
ATOM 3307 O O . GLY A 1 418 ? 1.563 -9.889 2.812 1.00 58.84 418 GLY A O 1
ATOM 3308 N N . GLY A 1 419 ? 3.668 -10.325 2.131 1.00 63.19 419 GLY A N 1
ATOM 3309 C CA . GLY A 1 419 ? 4.121 -11.192 3.230 1.00 63.19 419 GLY A CA 1
ATOM 3310 C C . GLY A 1 419 ? 3.034 -12.048 3.892 1.00 63.19 419 GLY A C 1
ATOM 3311 O O . GLY A 1 419 ? 2.282 -12.772 3.235 1.00 63.19 419 GLY A O 1
ATOM 3312 N N . THR A 1 420 ? 2.937 -11.943 5.219 1.00 63.62 420 THR A N 1
ATOM 3313 C CA . THR A 1 420 ? 1.925 -12.628 6.039 1.00 63.62 420 THR A CA 1
ATOM 3314 C C . THR A 1 420 ? 0.496 -12.164 5.728 1.00 63.62 420 THR A C 1
ATOM 3316 O O . THR A 1 420 ? -0.449 -12.939 5.895 1.00 63.62 420 THR A O 1
ATOM 3319 N N . ALA A 1 421 ? 0.309 -10.938 5.221 1.00 70.81 421 ALA A N 1
ATOM 3320 C CA . ALA A 1 421 ? -1.012 -10.370 4.958 1.00 70.81 421 ALA A CA 1
ATOM 3321 C C . ALA A 1 421 ? -1.780 -11.121 3.857 1.00 70.81 421 ALA A C 1
ATOM 3323 O O . ALA A 1 421 ? -3.010 -11.160 3.896 1.00 70.81 421 ALA A O 1
ATOM 3324 N N . LEU A 1 422 ? -1.108 -11.791 2.912 1.00 76.81 422 LEU A N 1
ATOM 3325 C CA . LEU A 1 422 ? -1.785 -12.693 1.968 1.00 76.81 422 LEU A CA 1
ATOM 3326 C C . LEU A 1 422 ? -2.464 -13.873 2.692 1.00 76.81 422 LEU A C 1
ATOM 3328 O O . LEU A 1 422 ? -3.579 -14.268 2.344 1.00 76.81 422 LEU A O 1
ATOM 3332 N N . ILE A 1 423 ? -1.812 -14.417 3.723 1.00 81.25 423 ILE A N 1
ATOM 3333 C CA . ILE A 1 423 ? -2.314 -15.552 4.508 1.00 81.25 423 ILE A CA 1
ATOM 3334 C C . ILE A 1 423 ? -3.444 -15.094 5.439 1.00 81.25 423 ILE A C 1
ATOM 3336 O O . ILE A 1 423 ? -4.498 -15.737 5.469 1.00 81.25 423 ILE A O 1
ATOM 3340 N N . THR A 1 424 ? -3.279 -13.968 6.148 1.00 82.50 424 THR A N 1
ATOM 3341 C CA . THR A 1 424 ? -4.329 -13.451 7.045 1.00 82.50 424 THR A CA 1
ATOM 3342 C C . THR A 1 424 ? -5.572 -13.020 6.271 1.00 82.50 424 THR A C 1
ATOM 3344 O O . THR A 1 424 ? -6.673 -13.406 6.663 1.00 82.50 424 THR A O 1
ATOM 3347 N N . ASN A 1 425 ? -5.434 -12.324 5.131 1.00 86.69 425 ASN A N 1
ATOM 3348 C CA . ASN A 1 425 ? -6.573 -12.007 4.260 1.00 86.69 425 ASN A CA 1
ATOM 3349 C C . ASN A 1 425 ? -7.296 -13.287 3.809 1.00 86.69 425 ASN A C 1
ATOM 3351 O O . ASN A 1 425 ? -8.519 -13.359 3.920 1.00 86.69 425 ASN A O 1
ATOM 3355 N N . GLY A 1 426 ? -6.568 -14.333 3.402 1.00 88.12 426 GLY A N 1
ATOM 3356 C CA . GLY A 1 426 ? -7.161 -15.631 3.062 1.00 88.12 426 GLY A CA 1
ATOM 3357 C C . GLY A 1 426 ? -7.992 -16.244 4.200 1.00 88.12 426 GLY A C 1
ATOM 3358 O O . GLY A 1 426 ? -9.131 -16.661 3.978 1.00 88.12 426 GLY A O 1
ATOM 3359 N N . MET A 1 427 ? -7.466 -16.254 5.430 1.00 88.38 427 MET A N 1
ATOM 3360 C CA . MET A 1 427 ? -8.175 -16.760 6.618 1.00 88.38 427 MET A CA 1
ATOM 3361 C C . MET A 1 427 ? -9.405 -15.913 6.983 1.00 88.38 427 MET A C 1
ATOM 3363 O O . MET A 1 427 ? -10.474 -16.457 7.282 1.00 88.38 427 MET A O 1
ATOM 3367 N N . MET A 1 428 ? -9.282 -14.585 6.923 1.00 91.31 428 MET A N 1
ATOM 3368 C CA . MET A 1 428 ? -10.383 -13.658 7.196 1.00 91.31 428 MET A CA 1
ATOM 3369 C C . MET A 1 428 ? -11.508 -13.807 6.170 1.00 91.31 428 MET A C 1
ATOM 3371 O O . MET A 1 428 ? -12.668 -13.923 6.556 1.00 91.31 428 MET A O 1
ATOM 3375 N N . ILE A 1 429 ? -11.187 -13.880 4.875 1.00 92.50 429 ILE A N 1
ATOM 3376 C CA . ILE A 1 429 ? -12.173 -14.028 3.792 1.00 92.50 429 ILE A CA 1
ATOM 3377 C C . ILE A 1 429 ? -12.951 -15.343 3.939 1.00 92.50 429 ILE A C 1
ATOM 3379 O O . ILE A 1 429 ? -14.179 -15.342 3.849 1.00 92.50 429 ILE A O 1
ATOM 3383 N N . GLN A 1 430 ? -12.278 -16.454 4.259 1.00 91.06 430 GLN A N 1
ATOM 3384 C CA . GLN A 1 430 ? -12.971 -17.716 4.552 1.00 91.06 430 GLN A CA 1
ATOM 3385 C C . GLN A 1 430 ? -13.844 -17.627 5.817 1.00 91.06 430 GLN A C 1
ATOM 3387 O O . GLN A 1 430 ? -14.956 -18.156 5.822 1.00 91.06 430 GLN A O 1
ATOM 3392 N N . SER A 1 431 ? -13.403 -16.907 6.856 1.00 91.06 431 SER A N 1
ATOM 3393 C CA . SER A 1 431 ? -14.223 -16.642 8.051 1.00 91.06 431 SER A CA 1
ATOM 3394 C C . SER A 1 431 ? -15.481 -15.827 7.717 1.00 91.06 431 SER A C 1
ATOM 3396 O O . SER A 1 431 ? -16.576 -16.202 8.133 1.00 91.06 431 SER A O 1
ATOM 3398 N N . ALA A 1 432 ? -15.363 -14.772 6.904 1.00 93.00 432 ALA A N 1
ATOM 3399 C CA . ALA A 1 432 ? -16.492 -13.948 6.467 1.00 93.00 432 ALA A CA 1
ATOM 3400 C C . ALA A 1 432 ? -17.518 -14.740 5.634 1.00 93.00 432 ALA A C 1
ATOM 3402 O O . ALA A 1 432 ? -18.721 -14.568 5.834 1.00 93.00 432 ALA A O 1
ATOM 3403 N N . TYR A 1 433 ? -17.064 -15.664 4.775 1.00 92.31 433 TYR A N 1
ATOM 3404 C CA . TYR A 1 433 ? -17.946 -16.607 4.074 1.00 92.31 433 TYR A CA 1
ATOM 3405 C C . TYR A 1 433 ? -18.639 -17.597 5.031 1.00 92.31 433 TYR A C 1
ATOM 3407 O O . TYR A 1 433 ? -19.826 -17.871 4.865 1.00 92.31 433 TYR A O 1
ATOM 3415 N N . GLN A 1 434 ? -17.952 -18.113 6.062 1.00 90.38 434 GLN A N 1
ATOM 3416 C CA . GLN A 1 434 ? -18.581 -18.962 7.097 1.00 90.38 434 GLN A CA 1
ATOM 3417 C C . GLN A 1 434 ? -19.611 -18.210 7.956 1.00 90.38 434 GLN A C 1
ATOM 3419 O O . GLN A 1 434 ? -20.494 -18.842 8.541 1.00 90.38 434 GLN A O 1
ATOM 3424 N N . MET A 1 435 ? -19.490 -16.884 8.026 1.00 90.12 435 MET A N 1
ATOM 3425 C CA . MET A 1 435 ? -20.396 -15.966 8.717 1.00 90.12 435 MET A CA 1
ATOM 3426 C C . MET A 1 435 ? -21.475 -15.346 7.810 1.00 90.12 435 MET A C 1
ATOM 3428 O O . MET A 1 435 ? -22.301 -14.585 8.302 1.00 90.12 435 MET A O 1
ATOM 3432 N N . ALA A 1 436 ? -21.474 -15.648 6.507 1.00 91.25 436 ALA A N 1
ATOM 3433 C CA . ALA A 1 436 ? -22.385 -15.088 5.504 1.00 91.25 436 ALA A CA 1
ATOM 3434 C C . ALA A 1 436 ? -22.390 -13.543 5.374 1.00 91.25 436 ALA A C 1
ATOM 3436 O O . ALA A 1 436 ? -23.353 -12.980 4.864 1.00 91.25 436 ALA A O 1
ATOM 3437 N N . ILE A 1 437 ? -21.311 -12.840 5.753 1.00 91.81 437 ILE A N 1
ATOM 3438 C CA . ILE A 1 437 ? -21.206 -11.360 5.628 1.00 91.81 437 ILE A CA 1
ATOM 3439 C C . ILE A 1 437 ? -21.162 -10.920 4.144 1.00 91.81 437 ILE A C 1
ATOM 3441 O O . ILE A 1 437 ? -21.511 -9.796 3.783 1.00 91.81 437 ILE A O 1
ATOM 3445 N N . ASN A 1 438 ? -20.803 -11.850 3.255 1.00 93.50 438 ASN A N 1
ATOM 3446 C CA . ASN A 1 438 ? -20.918 -11.729 1.800 1.00 93.50 438 ASN A CA 1
ATOM 3447 C C . ASN A 1 438 ? -22.373 -11.757 1.283 1.00 93.50 438 ASN A C 1
ATOM 3449 O O . ASN A 1 438 ? -22.589 -11.753 0.068 1.00 93.50 438 ASN A O 1
ATOM 3453 N N . ARG A 1 439 ? -23.365 -11.864 2.172 1.00 92.44 439 ARG A N 1
ATOM 3454 C CA . ARG A 1 439 ? -24.786 -11.844 1.836 1.00 92.44 439 ARG A CA 1
ATOM 3455 C C . ARG A 1 439 ? -25.453 -10.594 2.390 1.00 92.44 439 ARG A C 1
ATOM 3457 O O . ARG A 1 439 ? -25.152 -10.162 3.497 1.00 92.44 439 ARG A O 1
ATOM 3464 N N . GLU A 1 440 ? -26.390 -10.043 1.628 1.00 92.38 440 GLU A N 1
ATOM 3465 C CA . GLU A 1 440 ? -27.186 -8.888 2.045 1.00 92.38 440 GLU A CA 1
ATOM 3466 C C . GLU A 1 440 ? -28.025 -9.214 3.304 1.00 92.38 440 GLU A C 1
ATOM 3468 O O . GLU A 1 440 ? -28.918 -10.061 3.212 1.00 92.38 440 GLU A O 1
ATOM 3473 N N . PRO A 1 441 ? -27.791 -8.568 4.469 1.00 88.25 441 PRO A N 1
ATOM 3474 C CA . PRO A 1 441 ? -28.434 -8.967 5.727 1.00 88.25 441 PRO A CA 1
ATOM 3475 C C . PRO A 1 441 ? -29.968 -8.925 5.701 1.00 88.25 441 PRO A C 1
ATOM 3477 O O . PRO A 1 441 ? -30.622 -9.809 6.251 1.00 88.25 441 PRO A O 1
ATOM 3480 N N . GLU A 1 442 ? -30.554 -7.968 4.973 1.00 85.31 442 GLU A N 1
ATOM 3481 C CA . GLU A 1 442 ? -32.012 -7.827 4.809 1.00 85.31 442 GLU A CA 1
ATOM 3482 C C . GLU A 1 442 ? -32.685 -9.031 4.111 1.00 85.31 442 GLU A C 1
ATOM 3484 O O . GLU A 1 442 ? -33.914 -9.141 4.112 1.00 85.31 442 GLU A O 1
ATOM 3489 N N . ALA A 1 443 ? -31.908 -9.934 3.496 1.00 84.12 443 ALA A N 1
ATOM 3490 C CA . ALA A 1 443 ? -32.418 -11.155 2.871 1.00 84.12 443 ALA A CA 1
ATOM 3491 C C . ALA A 1 443 ? -32.801 -12.253 3.885 1.00 84.12 443 ALA A C 1
ATOM 3493 O O . ALA A 1 443 ? -33.541 -13.173 3.530 1.00 84.12 443 ALA A O 1
ATOM 3494 N N . PHE A 1 444 ? -32.316 -12.169 5.127 1.00 84.44 444 PHE A N 1
ATOM 3495 C CA . PHE A 1 444 ? -32.607 -13.121 6.202 1.00 84.44 444 PHE A CA 1
ATOM 3496 C C . PHE A 1 444 ? -33.715 -12.586 7.116 1.00 84.44 444 PHE A C 1
ATOM 3498 O O . PHE A 1 444 ? -33.955 -11.383 7.181 1.00 84.44 444 PHE A O 1
ATOM 3505 N N . GLU A 1 445 ? -34.421 -13.461 7.835 1.00 76.06 445 GLU A N 1
ATOM 3506 C CA . GLU A 1 445 ? -35.435 -13.012 8.803 1.00 76.06 445 GLU A CA 1
ATOM 3507 C C . GLU A 1 445 ? -34.789 -12.401 10.049 1.00 76.06 445 GLU A C 1
ATOM 3509 O O . GLU A 1 445 ? -35.211 -11.340 10.492 1.00 76.06 445 GLU A O 1
ATOM 3514 N N . GLU A 1 446 ? -33.698 -13.009 10.517 1.00 71.62 446 GLU A N 1
ATOM 3515 C CA . GLU A 1 446 ? -32.878 -12.567 11.654 1.00 71.62 446 GLU A CA 1
ATOM 3516 C C . GLU A 1 446 ? -32.168 -11.222 11.394 1.00 71.62 446 GLU A C 1
ATOM 3518 O O . GLU A 1 446 ? -31.816 -10.506 12.325 1.00 71.62 446 GLU A O 1
ATOM 3523 N N . GLY A 1 447 ? -31.967 -10.858 10.122 1.00 69.06 447 GLY A N 1
ATOM 3524 C CA . GLY A 1 447 ? -31.277 -9.635 9.699 1.00 69.06 447 GLY A CA 1
ATOM 3525 C C . GLY A 1 447 ? -32.179 -8.408 9.543 1.00 69.06 447 GLY A C 1
ATOM 3526 O O . GLY A 1 447 ? -31.780 -7.453 8.882 1.00 69.06 447 GLY A O 1
ATOM 3527 N N . LYS A 1 448 ? -33.405 -8.416 10.082 1.00 72.69 448 LYS A N 1
ATOM 3528 C CA . LYS A 1 448 ? -34.374 -7.308 9.925 1.00 72.69 448 LYS A CA 1
ATOM 3529 C C . LYS A 1 448 ? -34.438 -6.349 11.115 1.00 72.69 448 LYS A C 1
ATOM 3531 O O . LYS A 1 448 ? -34.939 -5.241 10.945 1.00 72.69 448 LYS A O 1
ATOM 3536 N N . ASP A 1 449 ? -33.917 -6.752 12.273 1.00 75.38 449 ASP A N 1
ATOM 3537 C CA . ASP A 1 449 ? -34.153 -6.044 13.538 1.00 75.38 449 ASP A CA 1
ATOM 3538 C C . ASP A 1 449 ? -33.063 -5.013 13.902 1.00 75.38 449 ASP A C 1
ATOM 3540 O O . ASP A 1 449 ? -33.357 -4.055 14.615 1.00 75.38 449 ASP A O 1
ATOM 3544 N N . ASP A 1 450 ? -31.827 -5.156 13.398 1.00 86.25 450 ASP A N 1
ATOM 3545 C CA . ASP A 1 450 ? -30.702 -4.253 13.707 1.00 86.25 450 ASP A CA 1
ATOM 3546 C C . ASP A 1 450 ? -30.083 -3.617 12.448 1.00 86.25 450 ASP A C 1
ATOM 3548 O O . ASP A 1 450 ? -29.151 -4.132 11.822 1.00 86.25 450 ASP A O 1
ATOM 3552 N N . GLU A 1 451 ? -30.584 -2.436 12.080 1.00 87.50 451 GLU A N 1
ATOM 3553 C CA . GLU A 1 451 ? -30.063 -1.669 10.942 1.00 87.50 451 GLU A CA 1
ATOM 3554 C C . GLU A 1 451 ? -28.639 -1.125 11.167 1.00 87.50 451 GLU A C 1
ATOM 3556 O O . GLU A 1 451 ? -27.907 -0.923 10.191 1.00 87.50 451 GLU A O 1
ATOM 3561 N N . LYS A 1 452 ? -28.230 -0.922 12.427 1.00 90.31 452 LYS A N 1
ATOM 3562 C CA . LYS A 1 452 ? -26.928 -0.364 12.827 1.00 90.31 452 LYS A CA 1
ATOM 3563 C C . LYS A 1 452 ? -25.823 -1.409 12.647 1.00 90.31 452 LYS A C 1
ATOM 3565 O O . LYS A 1 452 ? -24.786 -1.122 12.042 1.00 90.31 452 LYS A O 1
ATOM 3570 N N . PHE A 1 453 ? -26.085 -2.644 13.075 1.00 91.00 453 PHE A N 1
ATOM 3571 C CA . PHE A 1 453 ? -25.231 -3.807 12.832 1.00 91.00 453 PHE A CA 1
ATOM 3572 C C . PHE A 1 453 ? -25.220 -4.209 11.351 1.00 91.00 453 PHE A C 1
ATOM 3574 O O . PHE A 1 453 ? -24.153 -4.468 10.798 1.00 91.00 453 PHE A O 1
ATOM 3581 N N . ASN A 1 454 ? -26.364 -4.162 10.657 1.00 91.69 454 ASN A N 1
ATOM 3582 C CA . ASN A 1 454 ? -26.422 -4.415 9.212 1.00 91.69 454 ASN A CA 1
ATOM 3583 C C . ASN A 1 454 ? -25.530 -3.461 8.402 1.00 91.69 454 ASN A C 1
ATOM 3585 O O . ASN A 1 454 ? -24.840 -3.893 7.477 1.00 91.69 454 ASN A O 1
ATOM 3589 N N . ASN A 1 455 ? -25.512 -2.167 8.741 1.00 92.00 455 ASN A N 1
ATOM 3590 C CA . ASN A 1 455 ? -24.615 -1.203 8.099 1.00 92.00 455 ASN A CA 1
ATOM 3591 C C . ASN A 1 455 ? -23.137 -1.547 8.375 1.00 92.00 455 ASN A C 1
ATOM 3593 O O . ASN A 1 455 ? -22.307 -1.514 7.464 1.00 92.00 455 ASN A O 1
ATOM 3597 N N . LEU A 1 456 ? -22.825 -1.982 9.600 1.00 93.31 456 LEU A N 1
ATOM 3598 C CA . LEU A 1 456 ? -21.488 -2.414 10.011 1.00 93.31 456 LEU A CA 1
ATOM 3599 C C . LEU A 1 456 ? -21.001 -3.668 9.258 1.00 93.31 456 LEU A C 1
ATOM 3601 O O . LEU A 1 456 ? -19.854 -3.704 8.806 1.00 93.31 456 LEU A O 1
ATOM 3605 N N . LEU A 1 457 ? -21.878 -4.660 9.051 1.00 93.44 457 LEU A N 1
ATOM 3606 C CA . LEU A 1 457 ? -21.612 -5.848 8.228 1.00 93.44 457 LEU A CA 1
ATOM 3607 C C . LEU A 1 457 ? -21.262 -5.458 6.783 1.00 93.44 457 LEU A C 1
ATOM 3609 O O . LEU A 1 457 ? -20.249 -5.919 6.250 1.00 93.44 457 LEU A O 1
ATOM 3613 N N . ARG A 1 458 ? -22.051 -4.561 6.166 1.00 93.75 458 ARG A N 1
ATOM 3614 C CA . ARG A 1 458 ? -21.783 -4.045 4.809 1.00 93.75 458 ARG A CA 1
ATOM 3615 C C . ARG A 1 458 ? -20.427 -3.340 4.744 1.00 93.75 458 ARG A C 1
ATOM 3617 O O . ARG A 1 458 ? -19.635 -3.639 3.852 1.00 93.75 458 ARG A O 1
ATOM 3624 N N . LYS A 1 459 ? -20.118 -2.451 5.699 1.00 94.31 459 LYS A N 1
ATOM 3625 C CA . LYS A 1 459 ? -18.817 -1.759 5.759 1.00 94.31 459 LYS A CA 1
ATOM 3626 C C . LYS A 1 459 ? -17.655 -2.748 5.859 1.00 94.31 459 LYS A C 1
ATOM 3628 O O . LYS A 1 459 ? -16.725 -2.646 5.063 1.00 94.31 459 LYS A O 1
ATOM 3633 N N . LEU A 1 460 ? -17.709 -3.719 6.779 1.00 94.94 460 LEU A N 1
ATOM 3634 C CA . LEU A 1 460 ? -16.634 -4.705 6.951 1.00 94.94 460 LEU A CA 1
ATOM 3635 C C . LEU A 1 460 ? -16.425 -5.549 5.682 1.00 94.94 460 LEU A C 1
ATOM 3637 O O . LEU A 1 460 ? -15.283 -5.724 5.258 1.00 94.94 460 LEU A O 1
ATOM 3641 N N . TRP A 1 461 ? -17.503 -6.004 5.029 1.00 95.44 461 TRP A N 1
ATOM 3642 C CA . TRP A 1 461 ? -17.400 -6.732 3.758 1.00 95.44 461 TRP A CA 1
ATOM 3643 C C . TRP A 1 461 ? -16.705 -5.905 2.671 1.00 95.44 461 TRP A C 1
ATOM 3645 O O . TRP A 1 461 ? -15.758 -6.378 2.042 1.00 95.44 461 TRP 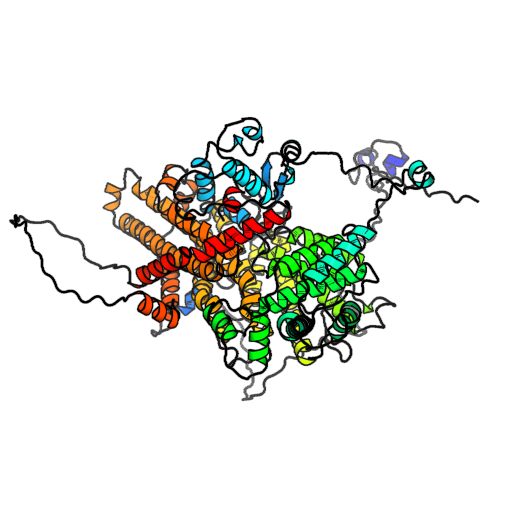A O 1
ATOM 3655 N N . PHE A 1 462 ? -17.118 -4.647 2.484 1.00 94.31 462 PHE A N 1
ATOM 3656 C CA . PHE A 1 462 ? -16.493 -3.772 1.493 1.00 94.31 462 PHE A CA 1
ATOM 3657 C C . PHE A 1 462 ? -15.041 -3.417 1.845 1.00 94.31 462 PHE A C 1
ATOM 3659 O O . PHE A 1 462 ? -14.214 -3.347 0.940 1.00 94.31 462 PHE A O 1
ATOM 3666 N N . PHE A 1 463 ? -14.682 -3.277 3.126 1.00 93.88 463 PHE A N 1
ATOM 3667 C CA . PHE A 1 463 ? -13.283 -3.132 3.543 1.00 93.88 463 PHE A CA 1
ATOM 3668 C C . PHE A 1 463 ? -12.431 -4.356 3.176 1.00 93.88 463 PHE A C 1
ATOM 3670 O O . PHE A 1 463 ? -11.354 -4.196 2.603 1.00 93.88 463 PHE A O 1
ATOM 3677 N N . MET A 1 464 ? -12.917 -5.571 3.438 1.00 93.38 464 MET A N 1
ATOM 3678 C CA . MET A 1 464 ? -12.210 -6.804 3.069 1.00 93.38 464 MET A CA 1
ATOM 3679 C C . MET A 1 464 ? -12.067 -6.958 1.547 1.00 93.38 464 MET A C 1
ATOM 3681 O O . MET A 1 464 ? -11.017 -7.369 1.062 1.00 93.38 464 MET A O 1
ATOM 3685 N N . LEU A 1 465 ? -13.089 -6.561 0.789 1.00 93.75 465 LEU A N 1
ATOM 3686 C CA . LEU A 1 465 ? -13.081 -6.542 -0.675 1.00 93.75 465 LEU A CA 1
ATOM 3687 C C . LEU A 1 465 ? -12.092 -5.492 -1.231 1.00 93.75 465 LEU A C 1
ATOM 3689 O O . LEU A 1 465 ? -11.371 -5.778 -2.188 1.00 93.75 465 LEU A O 1
ATOM 3693 N N . ILE A 1 466 ? -11.980 -4.321 -0.590 1.00 92.25 466 ILE A N 1
ATOM 3694 C CA . ILE A 1 466 ? -10.942 -3.309 -0.864 1.00 92.25 466 ILE A CA 1
ATOM 3695 C C . ILE A 1 466 ? -9.533 -3.847 -0.539 1.00 92.25 466 ILE A C 1
ATOM 3697 O O . ILE A 1 466 ? -8.591 -3.550 -1.276 1.00 92.25 466 ILE A O 1
ATOM 3701 N N . SER A 1 467 ? -9.378 -4.647 0.524 1.00 90.88 467 SER A N 1
ATOM 3702 C CA . SER A 1 467 ? -8.106 -5.297 0.886 1.00 90.88 467 SER A CA 1
ATOM 3703 C C . SER A 1 467 ? -7.675 -6.333 -0.160 1.00 90.88 467 SER A C 1
ATOM 3705 O O . SER A 1 467 ? -6.560 -6.250 -0.674 1.00 90.88 467 SER A O 1
ATOM 3707 N N . ASP A 1 468 ? -8.572 -7.252 -0.541 1.00 92.00 468 ASP A N 1
ATOM 3708 C CA . ASP A 1 468 ? -8.317 -8.310 -1.533 1.00 92.00 468 ASP A CA 1
ATOM 3709 C C . ASP A 1 468 ? -7.915 -7.727 -2.896 1.00 92.00 468 ASP A C 1
ATOM 3711 O O . ASP A 1 468 ? -6.822 -8.003 -3.392 1.00 92.00 468 ASP A O 1
ATOM 3715 N N . ILE A 1 469 ? -8.728 -6.825 -3.467 1.00 91.88 469 ILE A N 1
ATOM 3716 C CA . ILE A 1 469 ? -8.373 -6.178 -4.742 1.00 91.88 469 ILE A CA 1
ATOM 3717 C C . ILE A 1 469 ? -7.078 -5.361 -4.621 1.00 91.88 469 ILE A C 1
ATOM 3719 O O . ILE A 1 469 ? -6.306 -5.309 -5.579 1.00 91.88 469 ILE A O 1
ATOM 3723 N N . GLY A 1 470 ? -6.823 -4.790 -3.435 1.00 90.50 470 GLY A N 1
ATOM 3724 C CA . GLY A 1 470 ? -5.564 -4.162 -3.041 1.00 90.50 470 GLY A CA 1
ATOM 3725 C C . GLY A 1 470 ? -4.371 -5.072 -3.298 1.00 90.50 470 GLY A C 1
ATOM 3726 O O . GLY A 1 470 ? -3.543 -4.751 -4.145 1.00 90.50 470 GLY A O 1
ATOM 3727 N N . GLN A 1 471 ? -4.318 -6.234 -2.640 1.00 87.88 471 GLN A N 1
ATOM 3728 C CA . GLN A 1 471 ? -3.240 -7.216 -2.827 1.00 87.88 471 GLN A CA 1
ATOM 3729 C C . GLN A 1 471 ? -3.070 -7.610 -4.309 1.00 87.88 471 GLN A C 1
ATOM 3731 O O . GLN A 1 471 ? -1.946 -7.678 -4.816 1.00 87.88 471 GLN A O 1
ATOM 3736 N N . VAL A 1 472 ? -4.180 -7.789 -5.038 1.00 90.56 472 VAL A N 1
ATOM 3737 C CA . VAL A 1 472 ? -4.160 -8.200 -6.452 1.00 90.56 472 VAL A CA 1
ATOM 3738 C C . VAL A 1 472 ? -3.528 -7.144 -7.368 1.00 90.56 472 VAL A C 1
ATOM 3740 O O . VAL A 1 472 ? -2.682 -7.509 -8.182 1.00 90.56 472 VAL A O 1
ATOM 3743 N N . TYR A 1 473 ? -3.863 -5.849 -7.267 1.00 90.75 473 TYR A N 1
ATOM 3744 C CA . TYR A 1 473 ? -3.203 -4.829 -8.111 1.00 90.75 473 TYR A CA 1
ATOM 3745 C C . TYR A 1 473 ? -1.828 -4.397 -7.577 1.00 90.75 473 TYR A C 1
ATOM 3747 O O . TYR A 1 473 ? -0.975 -3.968 -8.355 1.00 90.75 473 TYR A O 1
ATOM 3755 N N . GLN A 1 474 ? -1.603 -4.499 -6.263 1.00 87.12 474 GLN A N 1
ATOM 3756 C CA . GLN A 1 474 ? -0.369 -4.081 -5.592 1.00 87.12 474 GLN A CA 1
ATOM 3757 C C . GLN A 1 474 ? 0.770 -5.078 -5.857 1.00 87.12 474 GLN A C 1
ATOM 3759 O O . GLN A 1 474 ? 1.881 -4.656 -6.197 1.00 87.12 474 GLN A O 1
ATOM 3764 N N . TYR A 1 475 ? 0.474 -6.383 -5.789 1.00 85.44 475 TYR A N 1
ATOM 3765 C CA . TYR A 1 475 ? 1.456 -7.467 -5.901 1.00 85.44 475 TYR A CA 1
ATOM 3766 C C . TYR A 1 475 ? 1.169 -8.480 -7.017 1.00 85.44 475 TYR A C 1
ATOM 3768 O O . TYR A 1 475 ? 2.083 -9.187 -7.423 1.00 85.44 475 TYR A O 1
ATOM 3776 N N . GLY A 1 476 ? -0.040 -8.560 -7.580 1.00 86.56 476 GLY A N 1
ATOM 3777 C CA . GLY A 1 476 ? -0.354 -9.526 -8.647 1.00 86.56 476 GLY A CA 1
ATOM 3778 C C . GLY A 1 476 ? -0.676 -10.933 -8.134 1.00 86.56 476 GLY A C 1
ATOM 3779 O O . GLY A 1 476 ? -0.323 -11.922 -8.782 1.00 86.56 476 GLY A O 1
ATOM 3780 N N . THR A 1 477 ? -1.292 -11.023 -6.954 1.00 85.31 477 THR A N 1
ATOM 3781 C CA . THR A 1 477 ? -1.820 -12.259 -6.355 1.00 85.31 477 THR A CA 1
ATOM 3782 C C . THR A 1 477 ? -3.146 -12.694 -7.013 1.00 85.31 477 THR A C 1
ATOM 3784 O O . THR A 1 477 ? -3.745 -11.924 -7.766 1.00 85.31 477 THR A O 1
ATOM 3787 N N . PRO A 1 478 ? -3.640 -13.927 -6.779 1.00 85.81 478 PRO A N 1
ATOM 3788 C CA . PRO A 1 478 ? -4.972 -14.337 -7.227 1.00 85.81 478 PRO A CA 1
ATOM 3789 C C . PRO A 1 478 ? -6.088 -13.648 -6.425 1.00 85.81 478 PRO A C 1
ATOM 3791 O O . PRO A 1 478 ? -6.031 -13.626 -5.201 1.00 85.81 478 PRO A O 1
ATOM 3794 N N . LEU A 1 479 ? -7.128 -13.164 -7.112 1.00 88.62 479 LEU A N 1
ATOM 3795 C CA . LEU A 1 479 ? -8.330 -12.580 -6.497 1.00 88.62 479 LEU A CA 1
ATOM 3796 C C . LEU A 1 479 ? -9.117 -13.633 -5.697 1.00 88.62 479 LEU A C 1
ATOM 3798 O O . LEU A 1 479 ? -9.565 -14.630 -6.277 1.00 88.62 479 LEU A O 1
ATOM 3802 N N . ALA A 1 480 ? -9.308 -13.409 -4.393 1.00 89.75 480 ALA A N 1
ATOM 3803 C CA . ALA A 1 480 ? -10.001 -14.350 -3.512 1.00 89.75 480 ALA A CA 1
ATOM 3804 C C . ALA A 1 480 ? -11.526 -14.134 -3.478 1.00 89.75 480 ALA A C 1
ATOM 3806 O O . ALA A 1 480 ? -12.278 -15.111 -3.446 1.00 89.75 480 ALA A O 1
ATOM 3807 N N . ILE A 1 481 ? -11.993 -12.882 -3.525 1.00 92.06 481 ILE A N 1
ATOM 3808 C CA . ILE A 1 481 ? -13.413 -12.514 -3.565 1.00 92.06 481 ILE A CA 1
ATOM 3809 C C . ILE A 1 481 ? -13.840 -12.331 -5.022 1.00 92.06 481 ILE A C 1
ATOM 3811 O O . ILE A 1 481 ? -13.483 -11.360 -5.691 1.00 92.06 481 ILE A O 1
ATOM 3815 N N . GLN A 1 482 ? -14.653 -13.258 -5.525 1.00 88.69 482 GLN A N 1
ATOM 3816 C CA . GLN A 1 482 ? -15.215 -13.157 -6.873 1.00 88.69 482 GLN A CA 1
ATOM 3817 C C . GLN A 1 482 ? -16.579 -12.434 -6.821 1.00 88.69 482 GLN A C 1
ATOM 3819 O O . GLN A 1 482 ? -17.401 -12.799 -5.974 1.00 88.69 482 GLN A O 1
ATOM 3824 N N . PRO A 1 483 ? -16.852 -11.454 -7.713 1.00 88.00 483 PRO A N 1
ATOM 3825 C CA . PRO A 1 483 ? -18.159 -10.789 -7.849 1.00 88.00 483 PRO A CA 1
ATOM 3826 C C . PRO A 1 483 ? -19.364 -11.732 -7.926 1.00 88.00 483 PRO A C 1
ATOM 3828 O O . PRO A 1 483 ? -20.473 -11.378 -7.551 1.00 88.00 483 PRO A O 1
ATOM 3831 N N . GLU A 1 484 ? -19.137 -12.951 -8.400 1.00 90.56 484 GLU A N 1
ATOM 3832 C CA . GLU A 1 484 ? -20.125 -14.008 -8.557 1.00 90.56 484 GLU A CA 1
ATOM 3833 C C . GLU A 1 484 ? -20.584 -14.656 -7.223 1.00 90.56 484 GLU A C 1
ATOM 3835 O O . GLU A 1 484 ? -21.515 -15.462 -7.234 1.00 90.56 484 GLU A O 1
ATOM 3840 N N . PHE A 1 485 ? -19.963 -14.322 -6.078 1.00 91.19 485 PHE A N 1
ATOM 3841 C CA . PHE A 1 485 ? -20.228 -14.941 -4.764 1.00 91.19 485 PHE A CA 1
ATOM 3842 C C . PHE A 1 485 ? -20.651 -13.971 -3.642 1.00 91.19 485 PHE A C 1
ATOM 3844 O O . PHE A 1 485 ? -20.609 -14.352 -2.467 1.00 91.19 485 PHE A O 1
ATOM 3851 N N . TYR A 1 486 ? -21.076 -12.743 -3.952 1.00 93.62 486 TYR A N 1
ATOM 3852 C CA . TYR A 1 486 ? -21.682 -11.846 -2.959 1.00 93.62 486 TYR A CA 1
ATOM 3853 C C . TYR A 1 486 ? -22.871 -11.058 -3.523 1.00 93.62 486 TYR A C 1
ATOM 3855 O O . TYR A 1 486 ? -22.917 -10.765 -4.713 1.00 93.62 486 TYR A O 1
ATOM 3863 N N . ASP A 1 487 ? -23.831 -10.715 -2.660 1.00 93.25 487 ASP A N 1
ATOM 3864 C CA . ASP A 1 487 ? -24.966 -9.832 -2.994 1.00 93.25 487 ASP A CA 1
ATOM 3865 C C . ASP A 1 487 ? -25.167 -8.667 -2.004 1.00 93.25 487 ASP A C 1
ATOM 3867 O O . ASP A 1 487 ? -26.087 -7.864 -2.172 1.00 93.25 487 ASP A O 1
ATOM 3871 N N . THR A 1 488 ? -24.263 -8.525 -1.025 1.00 93.06 488 THR A N 1
ATOM 3872 C CA . THR A 1 488 ? -24.170 -7.391 -0.093 1.00 93.06 488 THR A CA 1
ATOM 3873 C C . THR A 1 488 ? -24.139 -6.051 -0.833 1.00 93.06 488 THR A C 1
ATOM 3875 O O . THR A 1 488 ? -23.248 -5.801 -1.649 1.00 93.06 488 THR A O 1
ATOM 3878 N N . ARG A 1 489 ? -25.088 -5.162 -0.525 1.00 91.69 489 ARG A N 1
ATOM 3879 C CA . ARG A 1 489 ? -25.157 -3.809 -1.099 1.00 91.69 489 ARG A CA 1
ATOM 3880 C C . ARG A 1 489 ? -24.088 -2.896 -0.494 1.00 91.69 489 ARG A C 1
ATOM 3882 O O . ARG A 1 489 ? -23.627 -3.120 0.626 1.00 91.69 489 ARG A O 1
ATOM 3889 N N . LEU A 1 490 ? -23.754 -1.820 -1.213 1.00 91.75 490 LEU A N 1
ATOM 3890 C CA . LEU A 1 490 ? -22.956 -0.713 -0.674 1.00 91.75 490 LEU A CA 1
ATOM 3891 C C . LEU A 1 490 ? -23.532 -0.221 0.673 1.00 91.75 490 LEU A C 1
ATOM 3893 O O . LEU A 1 490 ? -24.760 -0.158 0.812 1.00 91.75 490 LEU A O 1
ATOM 3897 N N . PRO A 1 491 ? -22.685 0.180 1.642 1.00 92.81 491 PRO A N 1
ATOM 3898 C CA . PRO A 1 491 ? -23.128 0.932 2.813 1.00 92.81 491 PRO A CA 1
ATOM 3899 C C . PRO A 1 491 ? -23.946 2.162 2.398 1.00 92.81 491 PRO A C 1
ATOM 3901 O O . PRO A 1 491 ? -23.628 2.822 1.408 1.00 92.81 491 PRO A O 1
ATOM 3904 N N . PHE A 1 492 ? -24.998 2.482 3.149 1.00 92.12 492 PHE A N 1
ATOM 3905 C CA . PHE A 1 492 ? -25.870 3.621 2.861 1.00 92.12 492 PHE A CA 1
ATOM 3906 C C . PHE A 1 492 ? -26.347 4.280 4.151 1.00 92.12 492 PHE A C 1
ATOM 3908 O O . PHE A 1 492 ? -26.609 3.603 5.141 1.00 92.12 492 PHE A O 1
ATOM 3915 N N . TYR A 1 493 ? -26.491 5.604 4.133 1.00 92.69 493 TYR A N 1
ATOM 3916 C CA . TYR A 1 493 ? -26.968 6.358 5.289 1.00 92.69 493 TYR A CA 1
ATOM 3917 C C . TYR A 1 493 ? -28.497 6.296 5.396 1.00 92.69 493 TYR A C 1
ATOM 3919 O O . TYR A 1 493 ? -29.211 6.636 4.446 1.00 92.69 493 TYR A O 1
ATOM 3927 N N . LYS A 1 494 ? -29.001 5.947 6.580 1.00 89.50 494 LYS A N 1
ATOM 3928 C CA . LYS A 1 494 ? -30.406 6.063 6.975 1.00 89.50 494 LYS A CA 1
ATOM 3929 C C . LYS A 1 494 ? -30.455 6.435 8.457 1.00 89.50 494 LYS A C 1
ATOM 3931 O O . LYS A 1 494 ? -29.738 5.852 9.255 1.00 89.50 494 LYS A O 1
ATOM 3936 N N . LYS A 1 495 ? -31.331 7.369 8.842 1.00 88.38 495 LYS A N 1
ATOM 3937 C CA . LYS A 1 495 ? -31.464 7.765 10.252 1.00 88.38 495 LYS A CA 1
ATOM 3938 C C . LYS A 1 495 ? -31.811 6.548 11.124 1.00 88.38 495 LYS A C 1
ATOM 3940 O O . LYS A 1 495 ? -32.893 5.988 10.952 1.00 88.38 495 LYS A O 1
ATOM 3945 N N . GLY A 1 496 ? -30.925 6.201 12.054 1.00 86.06 496 GLY A N 1
ATOM 3946 C CA . GLY A 1 496 ? -30.966 4.998 12.887 1.00 86.06 496 GLY A CA 1
ATOM 3947 C C . GLY A 1 496 ? -29.874 3.959 12.581 1.00 86.06 496 GLY A C 1
ATOM 3948 O O . GLY A 1 496 ? -29.773 2.992 13.330 1.00 86.06 496 GLY A O 1
ATOM 3949 N N . ASN A 1 497 ? -29.071 4.126 11.519 1.00 90.12 497 ASN A N 1
ATOM 3950 C CA . ASN A 1 497 ? -27.998 3.195 11.137 1.00 90.12 497 ASN A CA 1
ATOM 3951 C C . ASN A 1 497 ? -26.568 3.760 11.260 1.00 90.12 497 ASN A C 1
ATOM 3953 O O . ASN A 1 497 ? -25.613 3.139 10.785 1.00 90.12 497 ASN A O 1
ATOM 3957 N N . GLU A 1 498 ? -26.421 4.924 11.894 1.00 91.56 498 GLU A N 1
ATOM 3958 C CA . GLU A 1 498 ? -25.148 5.605 12.118 1.00 91.56 498 GLU A CA 1
ATOM 3959 C C . GLU A 1 498 ? -24.288 4.871 13.167 1.00 91.56 498 GLU A C 1
ATOM 3961 O O . GLU A 1 498 ? -24.746 4.628 14.282 1.00 91.56 498 GLU A O 1
ATOM 3966 N N . ASN A 1 499 ? -23.026 4.550 12.847 1.00 93.38 499 ASN A N 1
ATOM 3967 C CA . ASN A 1 499 ? -22.115 3.853 13.778 1.00 93.38 499 ASN A CA 1
ATOM 3968 C C . ASN A 1 499 ? -21.215 4.783 14.625 1.00 93.38 499 ASN A C 1
ATOM 3970 O O . ASN A 1 499 ? -20.432 4.310 15.450 1.00 93.38 499 ASN A O 1
ATOM 3974 N N . ILE A 1 500 ? -21.307 6.101 14.429 1.00 93.69 500 ILE A N 1
ATOM 3975 C CA . ILE A 1 500 ? -20.514 7.133 15.116 1.00 93.69 500 ILE A CA 1
ATOM 3976 C C . ILE A 1 500 ? -21.391 8.359 15.411 1.00 93.69 500 ILE A C 1
ATOM 3978 O O . ILE A 1 500 ? -22.335 8.637 14.671 1.00 93.69 500 ILE A O 1
ATOM 3982 N N . LYS A 1 501 ? -21.077 9.117 16.472 1.00 90.69 501 LYS A N 1
ATOM 3983 C CA . LYS A 1 501 ? -21.848 10.314 16.862 1.00 90.69 501 LYS A CA 1
ATOM 3984 C C . LYS A 1 501 ? -21.796 11.465 15.851 1.00 90.69 501 LYS A C 1
ATOM 3986 O O . LYS A 1 501 ? -22.754 12.234 15.778 1.00 90.69 501 LYS A O 1
ATOM 3991 N N . ASP A 1 502 ? -20.723 11.599 15.065 1.00 92.25 502 ASP A N 1
ATOM 3992 C CA . ASP A 1 502 ? -20.698 12.550 13.944 1.00 92.25 502 ASP A CA 1
ATOM 3993 C C . ASP A 1 502 ? -21.426 11.961 12.722 1.00 92.25 502 ASP A C 1
ATOM 3995 O O . ASP A 1 502 ? -20.847 11.349 11.823 1.00 92.25 502 ASP A O 1
ATOM 3999 N N . VAL A 1 503 ? -22.736 12.208 12.709 1.00 91.44 503 VAL A N 1
ATOM 4000 C CA . VAL A 1 503 ? -23.700 11.896 11.642 1.00 91.44 503 VAL A CA 1
ATOM 4001 C C . VAL A 1 503 ? -23.274 12.428 10.263 1.00 91.44 503 VAL A C 1
ATOM 4003 O O . VAL A 1 503 ? -23.728 11.921 9.237 1.00 91.44 503 VAL A O 1
ATOM 4006 N N . GLU A 1 504 ? -22.432 13.459 10.202 1.00 92.38 504 GLU A N 1
ATOM 4007 C CA . GLU A 1 504 ? -21.997 14.083 8.952 1.00 92.38 504 GLU A CA 1
ATOM 4008 C C . GLU A 1 504 ? -20.674 13.486 8.456 1.00 92.38 504 GLU A C 1
ATOM 4010 O O . GLU A 1 504 ? -20.542 13.218 7.261 1.00 92.38 504 GLU A O 1
ATOM 4015 N N . MET A 1 505 ? -19.749 13.164 9.366 1.00 91.81 505 MET A N 1
ATOM 4016 C CA . MET A 1 505 ? -18.581 12.329 9.062 1.00 91.81 505 MET A CA 1
ATOM 4017 C C . MET A 1 505 ? -19.016 10.954 8.537 1.00 91.81 505 MET A C 1
ATOM 4019 O O . MET A 1 505 ? -18.491 10.491 7.529 1.00 91.81 505 MET A O 1
ATOM 4023 N N . GLU A 1 506 ? -20.017 10.327 9.162 1.00 92.50 506 GLU A N 1
ATOM 4024 C CA . GLU A 1 506 ? -20.593 9.045 8.731 1.00 92.50 506 GLU A CA 1
ATOM 4025 C C . GLU A 1 506 ? -21.099 9.090 7.275 1.00 92.50 506 GLU A C 1
ATOM 4027 O O . GLU A 1 506 ? -20.861 8.158 6.504 1.00 92.50 506 GLU A O 1
ATOM 4032 N N . LYS A 1 507 ? -21.737 10.194 6.853 1.00 92.19 507 LYS A N 1
ATOM 4033 C CA . LYS A 1 507 ? -22.195 10.391 5.463 1.00 92.19 507 LYS A CA 1
ATOM 4034 C C . LYS A 1 507 ? -21.033 10.521 4.484 1.00 92.19 507 LYS A C 1
ATOM 4036 O O . LYS A 1 507 ? -21.056 9.870 3.438 1.00 92.19 507 LYS A O 1
ATOM 4041 N N . ASP A 1 508 ? -20.023 11.322 4.816 1.00 91.25 508 ASP A N 1
ATOM 4042 C CA . ASP A 1 508 ? -18.845 11.491 3.961 1.00 91.25 508 ASP A CA 1
ATOM 4043 C C . ASP A 1 508 ? -18.050 10.176 3.860 1.00 91.25 508 ASP A C 1
ATOM 4045 O O . ASP A 1 508 ? -17.655 9.793 2.757 1.00 91.25 508 ASP A O 1
ATOM 4049 N N . VAL A 1 509 ? -17.909 9.419 4.958 1.00 91.88 509 VAL A N 1
ATOM 4050 C CA . VAL A 1 509 ? -17.321 8.065 4.980 1.00 91.88 509 VAL A CA 1
ATOM 4051 C C . VAL A 1 509 ? -18.092 7.120 4.060 1.00 91.88 509 VAL A C 1
ATOM 4053 O O . VAL A 1 509 ? -17.486 6.494 3.189 1.00 91.88 509 VAL A O 1
ATOM 4056 N N . ILE A 1 510 ? -19.422 7.059 4.184 1.00 91.81 510 ILE A N 1
ATOM 4057 C CA . ILE A 1 510 ? -20.290 6.255 3.310 1.00 91.81 510 ILE A CA 1
ATOM 4058 C C . ILE A 1 510 ? -20.127 6.664 1.836 1.00 91.81 510 ILE A C 1
ATOM 4060 O O . ILE A 1 510 ? -20.048 5.797 0.964 1.00 91.81 510 ILE A O 1
ATOM 4064 N N . SER A 1 511 ? -19.975 7.962 1.542 1.00 88.88 511 SER A N 1
ATOM 4065 C CA . SER A 1 511 ? -19.743 8.445 0.173 1.00 88.88 511 SER A CA 1
ATOM 4066 C C . SER A 1 511 ? -18.455 7.894 -0.457 1.00 88.88 511 SER A C 1
ATOM 4068 O O . SER A 1 511 ? -18.401 7.714 -1.676 1.00 88.88 511 SER A O 1
ATOM 4070 N N . THR A 1 512 ? -17.430 7.560 0.343 1.00 87.88 512 THR A N 1
ATOM 4071 C CA . THR A 1 512 ? -16.151 7.067 -0.198 1.00 87.88 512 THR A CA 1
ATOM 4072 C C . THR A 1 512 ? -16.270 5.710 -0.894 1.00 87.88 512 THR A C 1
ATOM 4074 O O . THR A 1 512 ? -15.571 5.471 -1.882 1.00 87.88 512 THR A O 1
ATOM 4077 N N . PHE A 1 513 ? -17.202 4.854 -0.458 1.00 88.69 513 PHE A N 1
ATOM 4078 C CA . PHE A 1 513 ? -17.454 3.547 -1.074 1.00 88.69 513 PHE A CA 1
ATOM 4079 C C . PHE A 1 513 ? -18.060 3.669 -2.485 1.00 88.69 513 PHE A C 1
ATOM 4081 O O . PHE A 1 513 ? -17.802 2.819 -3.338 1.00 88.69 513 PHE A O 1
ATOM 4088 N N . ALA A 1 514 ? -18.786 4.753 -2.785 1.00 85.00 514 ALA A N 1
ATOM 4089 C CA . ALA A 1 514 ? -19.328 4.996 -4.125 1.00 85.00 514 ALA A CA 1
ATOM 4090 C C . ALA A 1 514 ? -18.227 5.323 -5.156 1.00 85.00 514 ALA A C 1
ATOM 4092 O O . ALA A 1 514 ? -18.320 4.914 -6.314 1.00 85.00 514 ALA A O 1
ATOM 4093 N N . TYR A 1 515 ? -17.142 6.000 -4.750 1.00 82.44 515 TYR A N 1
ATOM 4094 C CA . TYR A 1 515 ? -15.986 6.209 -5.636 1.00 82.44 515 TYR A CA 1
ATOM 4095 C C . TYR A 1 515 ? -15.280 4.890 -5.973 1.00 82.44 515 TYR A C 1
ATOM 4097 O O . TYR A 1 515 ? -14.758 4.743 -7.076 1.00 82.44 515 TYR A O 1
ATOM 4105 N N . PHE A 1 516 ? -15.264 3.940 -5.033 1.00 84.19 516 PHE A N 1
ATOM 4106 C CA . PHE A 1 516 ? -14.651 2.629 -5.222 1.00 84.19 516 PHE A CA 1
ATOM 4107 C C . PHE A 1 516 ? -15.395 1.784 -6.267 1.00 84.19 516 PHE A C 1
ATOM 4109 O O . PHE A 1 516 ? -14.760 1.268 -7.187 1.00 84.19 516 PHE A O 1
ATOM 4116 N N . GLU A 1 517 ? -16.730 1.705 -6.194 1.00 80.88 517 GLU A N 1
ATOM 4117 C CA . GLU A 1 517 ? -17.551 0.982 -7.184 1.00 80.88 517 GLU A CA 1
ATOM 4118 C C . GLU A 1 517 ? -17.253 1.440 -8.625 1.00 80.88 517 GLU A C 1
ATOM 4120 O O . GLU A 1 517 ? -17.055 0.610 -9.518 1.00 80.88 517 GLU A O 1
ATOM 4125 N N . GLY A 1 518 ? -17.126 2.758 -8.831 1.00 80.56 518 GLY A N 1
ATOM 4126 C CA . GLY A 1 518 ? -16.902 3.374 -10.142 1.00 80.56 518 GLY A CA 1
ATOM 4127 C C . GLY A 1 518 ? -15.622 2.940 -10.872 1.00 80.56 518 GLY A C 1
ATOM 4128 O O . GLY A 1 518 ? -15.582 3.011 -12.102 1.00 80.56 518 GLY A O 1
ATOM 4129 N N . PHE A 1 519 ? -14.596 2.457 -10.157 1.00 87.88 519 PHE A N 1
ATOM 4130 C CA . PHE A 1 519 ? -13.376 1.907 -10.768 1.00 87.88 519 PHE A CA 1
ATOM 4131 C C . PHE A 1 519 ? -13.182 0.398 -10.535 1.00 87.88 519 PHE A C 1
ATOM 4133 O O . PHE A 1 519 ? -12.521 -0.251 -11.350 1.00 87.88 519 PHE A O 1
ATOM 4140 N N . TYR A 1 520 ? -13.780 -0.182 -9.487 1.00 90.31 520 TYR A N 1
ATOM 4141 C CA . TYR A 1 520 ? -13.632 -1.595 -9.116 1.00 90.31 520 TYR A CA 1
ATOM 4142 C C . TYR A 1 520 ? -13.958 -2.558 -10.265 1.00 90.31 520 TYR A C 1
ATOM 4144 O O . TYR A 1 520 ? -13.144 -3.419 -10.596 1.00 90.31 520 TYR A O 1
ATOM 4152 N N . ILE A 1 521 ? -15.108 -2.384 -10.929 1.00 89.25 521 ILE A N 1
ATOM 4153 C CA . ILE A 1 521 ? -15.569 -3.301 -11.988 1.00 89.25 521 ILE A CA 1
ATOM 4154 C C . ILE A 1 521 ? -14.586 -3.320 -13.172 1.00 89.25 521 ILE A C 1
ATOM 4156 O O . ILE A 1 521 ? -14.270 -4.387 -13.709 1.00 89.25 521 ILE A O 1
ATOM 4160 N N . LYS A 1 522 ? -14.050 -2.152 -13.553 1.00 92.19 522 LYS A N 1
ATOM 4161 C CA . LYS A 1 522 ? -13.042 -2.027 -14.619 1.00 92.19 522 LYS A CA 1
ATOM 4162 C C . LYS A 1 522 ? -11.727 -2.695 -14.211 1.00 92.19 522 LYS A C 1
ATOM 4164 O O . LYS A 1 522 ? -11.194 -3.507 -14.967 1.00 92.19 522 LYS A O 1
ATOM 4169 N N . LEU A 1 523 ? -11.256 -2.418 -12.994 1.00 93.25 523 LEU A N 1
ATOM 4170 C CA . LEU A 1 523 ? -10.017 -2.965 -12.441 1.00 93.25 523 LEU A CA 1
ATOM 4171 C C . LEU A 1 523 ? -10.055 -4.499 -12.344 1.00 93.25 523 LEU A C 1
ATOM 4173 O O . LEU A 1 523 ? -9.168 -5.164 -12.875 1.00 93.25 523 LEU A O 1
ATOM 4177 N N . VAL A 1 524 ? -11.119 -5.076 -11.770 1.00 92.81 524 VAL A N 1
ATOM 4178 C CA . VAL A 1 524 ? -11.335 -6.536 -11.722 1.00 92.81 524 VAL A CA 1
ATOM 4179 C C . VAL A 1 524 ? -11.351 -7.145 -13.121 1.00 92.81 524 VAL A C 1
ATOM 4181 O O . VAL A 1 524 ? -10.785 -8.217 -13.325 1.00 92.81 524 VAL A O 1
ATOM 4184 N N . SER A 1 525 ? -11.967 -6.475 -14.098 1.00 92.31 525 SER A N 1
ATOM 4185 C CA . SER A 1 525 ? -12.054 -6.985 -15.471 1.00 92.31 525 SER A CA 1
ATOM 4186 C C . SER A 1 525 ? -10.690 -7.013 -16.175 1.00 92.31 525 SER A C 1
ATOM 4188 O O . SER A 1 525 ? -10.399 -7.971 -16.892 1.00 92.31 525 SER A O 1
ATOM 4190 N N . ILE A 1 526 ? -9.831 -6.010 -15.944 1.00 93.69 526 ILE A N 1
ATOM 4191 C CA . ILE A 1 526 ? -8.433 -6.012 -16.414 1.00 93.69 526 ILE A CA 1
ATOM 4192 C C . ILE A 1 526 ? -7.661 -7.141 -15.721 1.00 93.69 526 ILE A C 1
ATOM 4194 O O . ILE A 1 526 ? -7.046 -7.976 -16.384 1.00 93.69 526 ILE A O 1
ATOM 4198 N N . LEU A 1 527 ? -7.736 -7.217 -14.390 1.00 92.88 527 LEU A N 1
ATOM 4199 C CA . LEU A 1 527 ? -6.992 -8.197 -13.598 1.00 92.88 527 LEU A CA 1
ATOM 4200 C C . LEU A 1 527 ? -7.390 -9.639 -13.951 1.00 92.88 527 LEU A C 1
ATOM 4202 O O . LEU A 1 527 ? -6.502 -10.442 -14.227 1.00 92.88 527 LEU A O 1
ATOM 4206 N N . LYS A 1 528 ? -8.690 -9.955 -14.087 1.00 90.75 528 LYS A N 1
ATOM 4207 C CA . LYS A 1 528 ? -9.186 -11.275 -14.542 1.00 90.75 528 LYS A CA 1
ATOM 4208 C C . LYS A 1 528 ? -8.596 -11.706 -15.905 1.00 90.75 528 LYS A C 1
ATOM 4210 O O . LYS A 1 528 ? -8.485 -12.907 -16.144 1.00 90.75 528 LYS A O 1
ATOM 4215 N N . LYS A 1 529 ? -8.183 -10.775 -16.783 1.00 90.88 529 LYS A N 1
ATOM 4216 C CA . LYS A 1 529 ? -7.433 -11.076 -18.025 1.00 90.88 529 LYS A CA 1
ATOM 4217 C C . LYS A 1 529 ? -5.921 -11.215 -17.805 1.00 90.88 529 LYS A C 1
ATOM 4219 O O . LYS A 1 529 ? -5.292 -12.023 -18.486 1.00 90.88 529 LYS A O 1
ATOM 4224 N N . VAL A 1 530 ? -5.339 -10.428 -16.903 1.00 90.00 530 VAL A N 1
ATOM 4225 C CA . VAL A 1 530 ? -3.882 -10.307 -16.715 1.00 90.00 530 VAL A CA 1
ATOM 4226 C C . VAL A 1 530 ? -3.295 -11.417 -15.829 1.00 90.00 530 VAL A C 1
ATOM 4228 O O . VAL A 1 530 ? -2.273 -11.992 -16.197 1.00 90.00 530 VAL A O 1
ATOM 4231 N N . ILE A 1 531 ? -3.963 -11.810 -14.734 1.00 87.88 531 ILE A N 1
ATOM 4232 C CA . ILE A 1 531 ? -3.538 -12.937 -13.869 1.00 87.88 531 ILE A CA 1
ATOM 4233 C C . ILE A 1 531 ? -3.984 -14.323 -14.397 1.00 87.88 531 ILE A C 1
ATOM 4235 O O . ILE A 1 531 ? -4.099 -15.292 -13.644 1.00 87.88 531 ILE A O 1
ATOM 4239 N N . ASN A 1 532 ? -4.275 -14.448 -15.698 1.00 86.12 532 ASN A N 1
ATOM 4240 C CA . ASN A 1 532 ? -4.759 -15.696 -16.293 1.00 86.12 532 ASN A CA 1
ATOM 4241 C C . ASN A 1 532 ? -3.608 -16.647 -16.671 1.00 86.12 532 ASN A C 1
ATOM 4243 O O . ASN A 1 532 ? -3.032 -16.560 -17.750 1.00 86.12 532 ASN A O 1
ATOM 4247 N N . LEU A 1 533 ? -3.333 -17.620 -15.799 1.00 84.00 533 LEU A N 1
ATOM 4248 C CA . LEU A 1 533 ? -2.336 -18.681 -16.013 1.00 84.00 533 LEU A CA 1
ATOM 4249 C C . LEU A 1 533 ? -2.711 -19.737 -17.076 1.00 84.00 533 LEU A C 1
ATOM 4251 O O . LEU A 1 533 ? -1.880 -20.580 -17.403 1.00 84.00 533 LEU A O 1
ATOM 4255 N N . ARG A 1 534 ? -3.960 -19.779 -17.569 1.00 83.75 534 ARG A N 1
ATOM 4256 C CA . ARG A 1 534 ? -4.441 -20.863 -18.456 1.00 83.75 534 ARG A CA 1
ATOM 4257 C C . ARG A 1 534 ? -4.449 -20.510 -19.937 1.00 83.75 534 ARG A C 1
ATOM 4259 O O . ARG A 1 534 ? -4.360 -21.414 -20.765 1.00 83.75 534 ARG A O 1
ATOM 4266 N N . GLN A 1 535 ? -4.649 -19.240 -20.268 1.00 84.69 535 GLN A N 1
ATOM 4267 C CA . GLN A 1 535 ? -4.771 -18.756 -21.641 1.00 84.69 535 GLN A CA 1
ATOM 4268 C C . GLN A 1 535 ? -4.147 -17.359 -21.726 1.00 84.69 535 GLN A C 1
ATOM 4270 O O . GLN A 1 535 ? -4.512 -16.509 -20.911 1.00 84.69 535 GLN A O 1
ATOM 4275 N N . PRO A 1 536 ? -3.249 -17.094 -22.693 1.00 84.94 536 PRO A N 1
ATOM 4276 C CA . PRO A 1 536 ? -2.734 -15.751 -22.905 1.00 84.94 536 PRO A CA 1
ATOM 4277 C C . PRO A 1 536 ? -3.875 -14.860 -23.410 1.00 84.94 536 PRO A C 1
ATOM 4279 O O . PRO A 1 536 ? -4.659 -15.247 -24.281 1.00 84.94 536 PRO A O 1
ATOM 4282 N N . SER A 1 537 ? -3.994 -13.667 -22.839 1.00 89.69 537 SER A N 1
ATOM 4283 C CA . SER A 1 537 ? -5.080 -12.739 -23.149 1.00 89.69 537 SER A CA 1
ATOM 4284 C C . SER A 1 537 ? -4.761 -11.924 -24.397 1.00 89.69 537 SER A C 1
ATOM 4286 O O . SER A 1 537 ? -3.601 -11.624 -24.673 1.00 89.69 537 SER A O 1
ATOM 4288 N N . ARG A 1 538 ? -5.786 -11.524 -25.155 1.00 90.56 538 ARG A N 1
ATOM 4289 C CA . ARG A 1 538 ? -5.615 -10.618 -26.300 1.00 90.56 538 ARG A CA 1
ATOM 4290 C C . ARG A 1 538 ? -5.079 -9.267 -25.835 1.00 90.56 538 ARG A C 1
ATOM 4292 O O . ARG A 1 538 ? -5.626 -8.673 -24.905 1.00 90.56 538 ARG A O 1
ATOM 4299 N N . MET A 1 539 ? -4.030 -8.791 -26.503 1.00 90.31 539 MET A N 1
ATOM 4300 C CA . MET A 1 539 ? -3.376 -7.516 -26.215 1.00 90.31 539 MET A CA 1
ATOM 4301 C C . MET A 1 539 ? -4.379 -6.371 -26.367 1.00 90.31 539 MET A C 1
ATOM 4303 O O . MET A 1 539 ? -4.568 -5.614 -25.418 1.00 90.31 539 MET A O 1
ATOM 4307 N N . LYS A 1 540 ? -5.101 -6.343 -27.502 1.00 91.50 540 LYS A N 1
ATOM 4308 C CA . LYS A 1 540 ? -6.175 -5.387 -27.809 1.00 91.50 540 LYS A CA 1
ATOM 4309 C C . LYS A 1 540 ? -7.120 -5.169 -26.624 1.00 91.50 540 LYS A C 1
ATOM 4311 O O . LYS A 1 540 ? -7.234 -4.044 -26.140 1.00 91.50 540 LYS A O 1
ATOM 4316 N N . ASP A 1 541 ? -7.747 -6.244 -26.138 1.00 91.94 541 ASP A N 1
ATOM 4317 C CA . ASP A 1 541 ? -8.711 -6.194 -25.037 1.00 91.94 541 ASP A CA 1
ATOM 4318 C C . ASP A 1 541 ? -8.123 -5.488 -23.804 1.00 91.94 541 ASP A C 1
ATOM 4320 O O . ASP A 1 541 ? -8.750 -4.600 -23.232 1.00 91.94 541 ASP A O 1
ATOM 4324 N N . ILE A 1 542 ? -6.906 -5.871 -23.394 1.00 93.00 542 ILE A N 1
ATOM 4325 C CA . ILE A 1 542 ? -6.252 -5.303 -22.209 1.00 93.00 542 ILE A CA 1
ATOM 4326 C C . ILE A 1 542 ? -5.891 -3.835 -22.456 1.00 93.00 542 ILE A C 1
ATOM 4328 O O . ILE A 1 542 ? -6.112 -3.009 -21.574 1.00 93.00 542 ILE A O 1
ATOM 4332 N N . THR A 1 543 ? -5.371 -3.488 -23.636 1.00 93.06 543 THR A N 1
ATOM 4333 C CA . THR A 1 543 ? -4.988 -2.107 -23.961 1.00 93.06 543 THR A CA 1
ATOM 4334 C C . THR A 1 543 ? -6.183 -1.157 -24.022 1.00 93.06 543 THR A C 1
ATOM 4336 O O . THR A 1 543 ? -6.105 -0.062 -23.471 1.00 93.06 543 THR A O 1
ATOM 4339 N N . GLU A 1 544 ? -7.307 -1.578 -24.611 1.00 93.19 544 GLU A N 1
ATOM 4340 C CA . GLU A 1 544 ? -8.530 -0.768 -24.695 1.00 93.19 544 GLU A CA 1
ATOM 4341 C C . GLU A 1 544 ? -9.155 -0.573 -23.305 1.00 93.19 544 GLU A C 1
ATOM 4343 O O . GLU A 1 544 ? -9.512 0.547 -22.932 1.00 93.19 544 GLU A O 1
ATOM 4348 N N . MET A 1 545 ? -9.202 -1.636 -22.493 1.00 94.50 545 MET A N 1
ATOM 4349 C CA . MET A 1 545 ? -9.688 -1.569 -21.112 1.00 94.50 545 MET A CA 1
ATOM 4350 C C . MET A 1 545 ? -8.778 -0.717 -20.213 1.00 94.50 545 MET A C 1
ATOM 4352 O O . MET A 1 545 ? -9.286 0.047 -19.393 1.00 94.50 545 MET A O 1
ATOM 4356 N N . LEU A 1 546 ? -7.451 -0.795 -20.373 1.00 94.62 546 LEU A N 1
ATOM 4357 C CA . LEU A 1 546 ? -6.507 0.036 -19.620 1.00 94.62 546 LEU A CA 1
ATOM 4358 C C . LEU A 1 546 ? -6.608 1.514 -20.023 1.00 94.62 546 LEU A C 1
ATOM 4360 O O . LEU A 1 546 ? -6.577 2.376 -19.152 1.00 94.62 546 LEU A O 1
ATOM 4364 N N . SER A 1 547 ? -6.806 1.820 -21.307 1.00 94.00 547 SER A N 1
ATOM 4365 C CA . SER A 1 547 ? -7.032 3.191 -21.780 1.00 94.00 547 SER A CA 1
ATOM 4366 C C . SER A 1 547 ? -8.312 3.819 -21.208 1.00 94.00 547 SER A C 1
ATOM 4368 O O . SER A 1 547 ? -8.282 4.956 -20.734 1.00 94.00 547 SER A O 1
ATOM 4370 N N . ASP A 1 548 ? -9.428 3.084 -21.182 1.00 93.25 548 ASP A N 1
ATOM 4371 C CA . ASP A 1 548 ? -10.659 3.530 -20.511 1.00 93.25 548 ASP A CA 1
ATOM 4372 C C . ASP A 1 548 ? -10.465 3.676 -18.986 1.00 93.25 548 ASP A C 1
ATOM 4374 O O . ASP A 1 548 ? -10.973 4.617 -18.369 1.00 93.25 548 ASP A O 1
ATOM 4378 N N . PHE A 1 549 ? -9.670 2.799 -18.368 1.00 93.81 549 PHE A N 1
ATOM 4379 C CA . PHE A 1 549 ? -9.323 2.881 -16.949 1.00 93.81 549 PHE A CA 1
ATOM 4380 C C . PHE A 1 549 ? -8.467 4.116 -16.618 1.00 93.81 549 PHE A C 1
ATOM 4382 O O . PHE A 1 549 ? -8.818 4.858 -15.703 1.00 93.81 549 PHE A O 1
ATOM 4389 N N . GLU A 1 550 ? -7.426 4.410 -17.403 1.00 92.88 550 GLU A N 1
ATOM 4390 C CA . GLU A 1 550 ? -6.610 5.632 -17.296 1.00 92.88 550 GLU A CA 1
ATOM 4391 C C . GLU A 1 550 ? -7.475 6.901 -17.415 1.00 92.88 550 GLU A C 1
ATOM 4393 O O . GLU A 1 550 ? -7.390 7.792 -16.566 1.00 92.88 550 GLU A O 1
ATOM 4398 N N . MET A 1 551 ? -8.389 6.958 -18.396 1.00 91.38 551 MET A N 1
ATOM 4399 C CA . MET A 1 551 ? -9.348 8.069 -18.508 1.00 91.38 551 MET A CA 1
ATOM 4400 C C . MET A 1 551 ? -10.325 8.148 -17.331 1.00 91.38 551 MET A C 1
ATOM 4402 O O . MET A 1 551 ? -10.801 9.238 -17.013 1.00 91.38 551 MET A O 1
ATOM 4406 N N . THR A 1 552 ? -10.661 7.019 -16.703 1.00 91.38 552 THR A N 1
ATOM 4407 C CA . THR A 1 552 ? -11.548 6.980 -15.531 1.00 91.38 552 THR A CA 1
ATOM 4408 C C . THR A 1 552 ? -10.831 7.539 -14.303 1.00 91.38 552 THR A C 1
ATOM 4410 O O . THR A 1 552 ? -11.375 8.426 -13.653 1.00 91.38 552 THR A O 1
ATOM 4413 N N . ILE A 1 553 ? -9.586 7.115 -14.043 1.00 90.62 553 ILE A N 1
ATOM 4414 C CA . ILE A 1 553 ? -8.744 7.657 -12.962 1.00 90.62 553 ILE A CA 1
ATOM 4415 C C . ILE A 1 553 ? -8.637 9.180 -13.092 1.00 90.62 553 ILE A C 1
ATOM 4417 O O . ILE A 1 553 ? -8.977 9.898 -12.152 1.00 90.62 553 ILE A O 1
ATOM 4421 N N . TYR A 1 554 ? -8.239 9.674 -14.270 1.00 89.56 554 TYR A N 1
ATOM 4422 C CA . TYR A 1 554 ? -8.045 11.106 -14.507 1.00 89.56 554 TYR A CA 1
ATOM 4423 C C . TYR A 1 554 ? -9.331 11.922 -14.283 1.00 89.56 554 TYR A C 1
ATOM 4425 O O . TYR A 1 554 ? -9.305 12.954 -13.617 1.00 89.56 554 TYR A O 1
ATOM 4433 N N . LYS A 1 555 ? -10.485 11.432 -14.762 1.00 89.44 555 LYS A N 1
ATOM 4434 C CA . LYS A 1 555 ? -11.789 12.098 -14.571 1.00 89.44 555 LYS A CA 1
ATOM 4435 C C . LYS A 1 555 ? -12.303 12.068 -13.127 1.00 89.44 555 LYS A C 1
ATOM 4437 O O . LYS A 1 555 ? -13.105 12.926 -12.769 1.00 89.44 555 LYS A O 1
ATOM 4442 N N . THR A 1 556 ? -11.906 11.083 -12.319 1.00 88.25 556 THR A N 1
ATOM 4443 C CA . THR A 1 556 ? -12.395 10.912 -10.938 1.00 88.25 556 THR A CA 1
ATOM 4444 C C . THR A 1 556 ? -11.488 11.568 -9.895 1.00 88.25 556 THR A C 1
ATOM 4446 O O . THR A 1 556 ? -11.995 12.062 -8.885 1.00 88.25 556 THR A O 1
ATOM 4449 N N . PHE A 1 557 ? -10.172 11.584 -10.123 1.00 88.00 557 PHE A N 1
ATOM 4450 C CA . PHE A 1 557 ? -9.182 12.028 -9.135 1.00 88.00 557 PHE A CA 1
ATOM 4451 C C . PHE A 1 557 ? -8.365 13.260 -9.548 1.00 88.00 557 PHE A C 1
ATOM 4453 O O . PHE A 1 557 ? -7.791 13.881 -8.661 1.00 88.00 557 PHE A O 1
ATOM 4460 N N . GLY A 1 558 ? -8.338 13.645 -10.830 1.00 86.38 558 GLY A N 1
ATOM 4461 C CA . GLY A 1 558 ? -7.545 14.782 -11.311 1.00 86.38 558 GLY A CA 1
ATOM 4462 C C . GLY A 1 558 ? -6.047 14.480 -11.429 1.00 86.38 558 GLY A C 1
ATOM 4463 O O . GLY A 1 558 ? -5.642 13.335 -11.646 1.00 86.38 558 GLY A O 1
ATOM 4464 N N . ASN A 1 559 ? -5.226 15.522 -11.309 1.00 86.25 559 ASN A N 1
ATOM 4465 C CA . ASN A 1 559 ? -3.768 15.443 -11.250 1.00 86.25 559 ASN A CA 1
ATOM 4466 C C . ASN A 1 559 ? -3.279 15.365 -9.799 1.00 86.25 559 ASN A C 1
ATOM 4468 O O . ASN A 1 559 ? -3.943 15.819 -8.871 1.00 86.25 559 ASN A O 1
ATOM 4472 N N . ILE A 1 560 ? -2.047 14.887 -9.598 1.00 87.44 560 ILE A N 1
ATOM 4473 C CA . ILE A 1 560 ? -1.405 14.942 -8.277 1.00 87.44 560 ILE A CA 1
ATOM 4474 C C . ILE A 1 560 ? -1.214 16.394 -7.789 1.00 87.44 560 ILE A C 1
ATOM 4476 O O . ILE A 1 560 ? -1.289 16.650 -6.591 1.00 87.44 560 ILE A O 1
ATOM 4480 N N . GLU A 1 561 ? -1.060 17.358 -8.707 1.00 85.88 561 GLU A N 1
ATOM 4481 C CA . GLU A 1 561 ? -0.936 18.794 -8.403 1.00 85.88 561 GLU A CA 1
ATOM 4482 C C . GLU A 1 561 ? -2.148 19.363 -7.653 1.00 85.88 561 GLU A C 1
ATOM 4484 O O . GLU A 1 561 ? -1.968 20.171 -6.742 1.00 85.88 561 GLU A O 1
ATOM 4489 N N . ASP A 1 562 ? -3.358 18.883 -7.958 1.00 85.25 562 ASP A N 1
ATOM 4490 C CA . ASP A 1 562 ? -4.610 19.353 -7.350 1.00 85.25 562 ASP A CA 1
ATOM 4491 C C . ASP A 1 562 ? -4.646 19.078 -5.831 1.00 85.25 562 ASP A C 1
ATOM 4493 O O . ASP A 1 562 ? -5.298 19.784 -5.061 1.00 85.25 562 ASP A O 1
ATOM 4497 N N . PHE A 1 563 ? -3.884 18.081 -5.369 1.00 86.88 563 PHE A N 1
ATOM 4498 C CA . PHE A 1 563 ? -3.769 17.729 -3.955 1.00 86.88 563 PHE A CA 1
ATOM 4499 C C . PHE A 1 563 ? -2.726 18.555 -3.187 1.00 86.88 563 PHE A C 1
ATOM 4501 O O . PHE A 1 563 ? -2.707 18.485 -1.958 1.00 86.88 563 PHE A O 1
ATOM 4508 N N . MET A 1 564 ? -1.895 19.358 -3.867 1.00 86.19 564 MET A N 1
ATOM 4509 C CA . MET A 1 564 ? -0.862 20.194 -3.227 1.00 86.19 564 MET A CA 1
ATOM 4510 C C . MET A 1 564 ? -1.399 21.510 -2.644 1.00 86.19 564 MET A C 1
ATOM 4512 O O . MET A 1 564 ? -0.666 22.237 -1.976 1.00 86.19 564 MET A O 1
ATOM 4516 N N . ILE A 1 565 ? -2.680 21.811 -2.868 1.00 82.75 565 ILE A N 1
ATOM 4517 C CA . ILE A 1 565 ? -3.388 22.931 -2.237 1.00 82.75 565 ILE A CA 1
ATOM 4518 C C . ILE A 1 565 ? -3.452 22.697 -0.714 1.00 82.75 565 ILE A C 1
ATOM 4520 O O . ILE A 1 565 ? -3.637 21.566 -0.261 1.00 82.75 565 ILE A O 1
ATOM 4524 N N . SER A 1 566 ? -3.310 23.756 0.086 1.00 81.38 566 SER A N 1
ATOM 4525 C CA . SER A 1 566 ? -3.478 23.711 1.550 1.00 81.38 566 SER A CA 1
ATOM 4526 C C . SER A 1 566 ? -4.903 23.283 1.921 1.00 81.38 566 SER A C 1
ATOM 4528 O O . SER A 1 566 ? -5.865 23.759 1.325 1.00 81.38 566 SER A O 1
ATOM 4530 N N . PHE A 1 567 ? -5.070 22.410 2.924 1.00 80.94 567 PHE A N 1
ATOM 4531 C CA . PHE A 1 567 ? -6.403 21.941 3.336 1.00 80.94 567 PHE A CA 1
ATOM 4532 C C . PHE A 1 567 ? -7.314 23.084 3.826 1.00 80.94 567 PHE A C 1
ATOM 4534 O O . PHE A 1 567 ? -8.531 22.995 3.702 1.00 80.94 567 PHE A O 1
ATOM 4541 N N . LYS A 1 568 ? -6.738 24.179 4.342 1.00 74.88 568 LYS A N 1
ATOM 4542 C CA . LYS A 1 568 ? -7.494 25.352 4.824 1.00 74.88 568 LYS A CA 1
ATOM 4543 C C . LYS A 1 568 ? -8.164 26.151 3.702 1.00 74.88 568 LYS A C 1
ATOM 4545 O O . LYS A 1 568 ? -9.088 26.908 3.977 1.00 74.88 568 LYS A O 1
ATOM 4550 N N . ASP A 1 569 ? -7.686 25.980 2.474 1.00 69.06 569 ASP A N 1
ATOM 4551 C CA . ASP A 1 569 ? -8.083 26.733 1.282 1.00 69.06 569 ASP A CA 1
ATOM 4552 C C . ASP A 1 569 ? -8.856 25.840 0.285 1.00 69.06 569 ASP A C 1
ATOM 4554 O O . ASP A 1 569 ? -9.057 26.202 -0.874 1.00 69.06 569 ASP A O 1
ATOM 4558 N N . ASP A 1 570 ? -9.261 24.646 0.733 1.00 71.75 570 ASP A N 1
ATOM 4559 C CA . ASP A 1 570 ? -9.845 23.571 -0.069 1.00 71.75 570 ASP A CA 1
ATOM 4560 C C . ASP A 1 570 ? -11.366 23.434 0.162 1.00 71.75 570 ASP A C 1
ATOM 4562 O O . ASP A 1 570 ? -11.923 23.908 1.150 1.00 71.75 570 ASP A O 1
ATOM 4566 N N . ALA A 1 571 ? -12.060 22.749 -0.747 1.00 77.88 571 ALA A N 1
ATOM 4567 C CA . ALA A 1 571 ? -13.510 22.546 -0.706 1.00 77.88 571 ALA A CA 1
ATOM 4568 C C . ALA A 1 571 ? -13.953 21.317 0.120 1.00 77.88 571 ALA A C 1
ATOM 4570 O O . ALA A 1 571 ? -15.149 21.019 0.189 1.00 77.88 571 ALA A O 1
ATOM 4571 N N . TYR A 1 572 ? -13.021 20.569 0.724 1.00 81.44 572 TYR A N 1
ATOM 4572 C CA . TYR A 1 572 ? -13.330 19.380 1.527 1.00 81.44 572 TYR A CA 1
ATOM 4573 C C . TYR A 1 572 ? -13.667 19.733 2.978 1.00 81.44 572 TYR A C 1
ATOM 4575 O O . TYR A 1 572 ? -12.867 20.331 3.687 1.00 81.44 572 TYR A O 1
ATOM 4583 N N . ARG A 1 573 ? -14.826 19.263 3.454 1.00 84.44 573 ARG A N 1
ATOM 4584 C CA . ARG A 1 573 ? -15.270 19.437 4.845 1.00 84.44 573 ARG A CA 1
ATOM 4585 C C . ARG A 1 573 ? -14.377 18.722 5.865 1.00 84.44 573 ARG A C 1
ATOM 4587 O O . ARG A 1 573 ? -14.104 19.275 6.925 1.00 84.44 573 ARG A O 1
ATOM 4594 N N . TYR A 1 574 ? -13.944 17.501 5.550 1.00 86.44 574 TYR A N 1
ATOM 4595 C CA . TYR A 1 574 ? -13.073 16.688 6.401 1.00 86.44 574 TYR A CA 1
ATOM 4596 C C . TYR A 1 574 ? -11.782 16.314 5.649 1.00 86.44 574 TYR A C 1
ATOM 4598 O O . TYR A 1 574 ? -11.847 16.020 4.448 1.00 86.44 574 TYR A O 1
ATOM 4606 N N . PRO A 1 575 ? -10.613 16.242 6.319 1.00 87.69 575 PRO A N 1
ATOM 4607 C CA . PRO A 1 575 ? -9.347 15.985 5.630 1.00 87.69 575 PRO A CA 1
ATOM 4608 C C . PRO A 1 575 ? -9.248 14.572 5.032 1.00 87.69 575 PRO A C 1
ATOM 4610 O O . PRO A 1 575 ? -8.628 14.375 3.983 1.00 87.69 575 PRO A O 1
ATOM 4613 N N . PHE A 1 576 ? -9.908 13.580 5.648 1.00 90.69 576 PHE A N 1
ATOM 4614 C CA . PHE A 1 576 ? -9.845 12.182 5.203 1.00 90.69 576 PHE A CA 1
ATOM 4615 C C . PHE A 1 576 ? -10.347 11.981 3.766 1.00 90.69 576 PHE A C 1
ATOM 4617 O O . PHE A 1 576 ? -9.798 11.152 3.041 1.00 90.69 576 PHE A O 1
ATOM 4624 N N . THR A 1 577 ? -11.335 12.763 3.317 1.00 89.81 577 THR A N 1
ATOM 4625 C CA . THR A 1 577 ? -11.895 12.668 1.959 1.00 89.81 577 THR A CA 1
ATOM 4626 C C . THR A 1 577 ? -10.846 13.021 0.899 1.00 89.81 577 THR A C 1
ATOM 4628 O O . THR A 1 577 ? -10.766 12.365 -0.143 1.00 89.81 577 THR A O 1
ATOM 4631 N N . LYS A 1 578 ? -9.979 14.001 1.189 1.00 91.06 578 LYS A N 1
ATOM 4632 C CA . LYS A 1 578 ? -8.839 14.369 0.338 1.00 91.06 578 LYS A CA 1
ATOM 4633 C C . LYS A 1 578 ? -7.728 13.315 0.394 1.00 91.06 578 LYS A C 1
ATOM 4635 O O . LYS A 1 578 ? -7.233 12.897 -0.653 1.00 91.06 578 LYS A O 1
ATOM 4640 N N . ILE A 1 579 ? -7.393 12.833 1.597 1.00 92.69 579 ILE A N 1
ATOM 4641 C CA . ILE A 1 579 ? -6.402 11.762 1.819 1.00 92.69 579 ILE A CA 1
ATOM 4642 C C . ILE A 1 579 ? -6.782 10.496 1.034 1.00 92.69 579 ILE A C 1
ATOM 4644 O O . ILE A 1 579 ? -5.950 9.948 0.315 1.00 92.69 579 ILE A O 1
ATOM 4648 N N . MET A 1 580 ? -8.041 10.050 1.113 1.00 90.88 580 MET A N 1
ATOM 4649 C CA . MET A 1 580 ? -8.526 8.844 0.428 1.00 90.88 580 MET A CA 1
ATOM 4650 C C . MET A 1 580 ? -8.475 8.967 -1.100 1.00 90.88 580 MET A C 1
ATOM 4652 O O . MET A 1 580 ? -8.104 8.007 -1.775 1.00 90.88 580 MET A O 1
ATOM 4656 N N . LYS A 1 581 ? -8.784 10.145 -1.659 1.00 91.00 581 LYS A N 1
ATOM 4657 C CA . LYS A 1 581 ? -8.627 10.403 -3.099 1.00 91.00 581 LYS A CA 1
ATOM 4658 C C . LYS A 1 581 ? -7.157 10.369 -3.535 1.00 91.00 581 LYS A C 1
ATOM 4660 O O . LYS A 1 581 ? -6.844 9.687 -4.507 1.00 91.00 581 LYS A O 1
ATOM 4665 N N . CYS A 1 582 ? -6.261 11.023 -2.791 1.00 92.94 582 CYS A N 1
ATOM 4666 C CA . CYS A 1 582 ? -4.819 11.022 -3.066 1.00 92.94 582 CYS A CA 1
ATOM 4667 C C . CYS A 1 582 ? -4.217 9.604 -2.987 1.00 92.94 582 CYS A C 1
ATOM 4669 O O . CYS A 1 582 ? -3.579 9.144 -3.933 1.00 92.94 582 CYS A O 1
ATOM 4671 N N . LYS A 1 583 ? -4.515 8.861 -1.910 1.00 92.31 583 LYS A N 1
ATOM 4672 C CA . LYS A 1 583 ? -4.172 7.437 -1.736 1.00 92.31 583 LYS A CA 1
ATOM 4673 C C . LYS A 1 583 ? -4.577 6.599 -2.953 1.00 92.31 583 LYS A C 1
ATOM 4675 O O . LYS A 1 583 ? -3.767 5.832 -3.473 1.00 92.31 583 LYS A O 1
ATOM 4680 N N . ASN A 1 584 ? -5.823 6.740 -3.408 1.00 92.12 584 ASN A N 1
ATOM 4681 C CA . ASN A 1 584 ? -6.328 5.980 -4.548 1.00 92.12 584 ASN A CA 1
ATOM 4682 C C . ASN A 1 584 ? -5.610 6.372 -5.850 1.00 92.12 584 ASN A C 1
ATOM 4684 O O . ASN A 1 584 ? -5.232 5.484 -6.611 1.00 92.12 584 ASN A O 1
ATOM 4688 N N . LEU A 1 585 ? -5.346 7.664 -6.081 1.00 92.94 585 LEU A N 1
ATOM 4689 C CA . LEU A 1 585 ? -4.577 8.125 -7.242 1.00 92.94 585 LEU A CA 1
ATOM 4690 C C . LEU A 1 585 ? -3.158 7.530 -7.266 1.00 92.94 585 LEU A C 1
ATOM 4692 O O . LEU A 1 585 ? -2.758 6.982 -8.292 1.00 92.94 585 LEU A O 1
ATOM 4696 N N . ILE A 1 586 ? -2.423 7.570 -6.146 1.00 92.94 586 ILE A N 1
ATOM 4697 C CA . ILE A 1 586 ? -1.066 7.000 -6.032 1.00 92.94 586 ILE A CA 1
ATOM 4698 C C . ILE A 1 586 ? -1.083 5.497 -6.354 1.00 92.94 586 ILE A C 1
ATOM 4700 O O . ILE A 1 586 ? -0.325 5.030 -7.208 1.00 92.94 586 ILE A O 1
ATOM 4704 N N . ASN A 1 587 ? -1.991 4.744 -5.728 1.00 91.50 587 ASN A N 1
ATOM 4705 C CA . ASN A 1 587 ? -2.098 3.294 -5.902 1.00 91.50 587 ASN A CA 1
ATOM 4706 C C . ASN A 1 587 ? -2.452 2.883 -7.336 1.00 91.50 587 ASN A C 1
ATOM 4708 O O . ASN A 1 587 ? -1.795 2.017 -7.917 1.00 91.50 587 ASN A O 1
ATOM 4712 N N . LEU A 1 588 ? -3.468 3.516 -7.932 1.00 92.38 588 LEU A N 1
ATOM 4713 C CA . LEU A 1 588 ? -3.908 3.180 -9.286 1.00 92.38 588 LEU A CA 1
ATOM 4714 C C . LEU A 1 588 ? -2.883 3.623 -10.346 1.00 92.38 588 LEU A C 1
ATOM 4716 O O . LEU A 1 588 ? -2.671 2.903 -11.321 1.00 92.38 588 LEU A O 1
ATOM 4720 N N . THR A 1 589 ? -2.165 4.727 -10.117 1.00 91.31 589 THR A N 1
ATOM 4721 C CA . THR A 1 589 ? -1.019 5.136 -10.953 1.00 91.31 589 THR A CA 1
ATOM 4722 C C . THR A 1 589 ? 0.132 4.128 -10.849 1.00 91.31 589 THR A C 1
ATOM 4724 O O . THR A 1 589 ? 0.730 3.762 -11.862 1.00 91.31 589 THR A O 1
ATOM 4727 N N . GLY A 1 590 ? 0.402 3.593 -9.651 1.00 91.31 590 GLY A N 1
ATOM 4728 C CA . GLY A 1 590 ? 1.383 2.522 -9.435 1.00 91.31 590 GLY A CA 1
ATOM 4729 C C . GLY A 1 590 ? 1.033 1.222 -10.169 1.00 91.31 590 GLY A C 1
ATOM 4730 O O . GLY A 1 590 ? 1.920 0.561 -10.720 1.00 91.31 590 GLY A O 1
ATOM 4731 N N . PHE A 1 591 ? -0.256 0.882 -10.252 1.00 93.06 591 PHE A N 1
ATOM 4732 C CA . PHE A 1 591 ? -0.743 -0.229 -11.074 1.00 93.06 591 PHE A CA 1
ATOM 4733 C C . PHE A 1 591 ? -0.561 0.036 -12.580 1.00 93.06 591 PHE A C 1
ATOM 4735 O O . PHE A 1 591 ? -0.014 -0.818 -13.276 1.00 93.06 591 PHE A O 1
ATOM 4742 N N . VAL A 1 592 ? -0.921 1.224 -13.086 1.00 92.75 592 VAL A N 1
ATOM 4743 C CA . VAL A 1 592 ? -0.700 1.603 -14.502 1.00 92.75 592 VAL A CA 1
ATOM 4744 C C . VAL A 1 592 ? 0.791 1.555 -14.871 1.00 92.75 592 VAL A C 1
ATOM 4746 O O . VAL A 1 592 ? 1.146 1.031 -15.926 1.00 92.75 592 VAL A O 1
ATOM 4749 N N . SER A 1 593 ? 1.676 2.017 -13.982 1.00 91.25 593 SER A N 1
ATOM 4750 C CA . SER A 1 593 ? 3.135 1.915 -14.149 1.00 91.25 593 SER A CA 1
ATOM 4751 C C . SER A 1 593 ? 3.616 0.453 -14.196 1.00 91.25 593 SER A C 1
ATOM 4753 O O . SER A 1 593 ? 4.371 0.065 -15.091 1.00 91.25 593 SER A O 1
ATOM 4755 N N . SER A 1 594 ? 3.096 -0.399 -13.301 1.00 91.12 594 SER A N 1
ATOM 4756 C CA . SER A 1 594 ? 3.392 -1.843 -13.279 1.00 91.12 594 SER A CA 1
ATOM 4757 C C . SER A 1 594 ? 2.930 -2.547 -14.570 1.00 91.12 594 SER A C 1
ATOM 4759 O O . SER A 1 594 ? 3.667 -3.358 -15.133 1.00 91.12 594 SER A O 1
ATOM 4761 N N . MET A 1 595 ? 1.752 -2.187 -15.092 1.00 92.25 595 MET A N 1
ATOM 4762 C CA . MET A 1 595 ? 1.231 -2.668 -16.379 1.00 92.25 595 MET A CA 1
ATOM 4763 C C . MET A 1 595 ? 2.107 -2.230 -17.563 1.00 92.25 595 MET A C 1
ATOM 4765 O O . MET A 1 595 ? 2.460 -3.062 -18.399 1.00 92.25 595 MET A O 1
ATOM 4769 N N . ALA A 1 596 ? 2.503 -0.953 -17.622 1.00 92.19 596 ALA A N 1
ATOM 4770 C CA . ALA A 1 596 ? 3.367 -0.423 -18.680 1.00 92.19 596 ALA A CA 1
ATOM 4771 C C . ALA A 1 596 ? 4.744 -1.112 -18.714 1.00 92.19 596 ALA A C 1
ATOM 4773 O O . ALA A 1 596 ? 5.233 -1.455 -19.790 1.00 92.19 596 ALA A O 1
ATOM 4774 N N . SER A 1 597 ? 5.329 -1.393 -17.545 1.00 89.75 597 SER A N 1
ATOM 4775 C CA . SER A 1 597 ? 6.586 -2.145 -17.425 1.00 89.75 597 SER A CA 1
ATOM 4776 C C . SER A 1 597 ? 6.437 -3.599 -17.903 1.00 89.75 597 SER A C 1
ATOM 4778 O O . SER A 1 597 ? 7.254 -4.094 -18.683 1.00 89.75 597 SER A O 1
ATOM 4780 N N . GLY A 1 598 ? 5.324 -4.258 -17.556 1.00 89.44 598 GLY A N 1
ATOM 4781 C CA . GLY A 1 598 ? 4.997 -5.593 -18.066 1.00 89.44 598 GLY A CA 1
ATOM 4782 C C . GLY A 1 598 ? 4.829 -5.651 -19.593 1.00 89.44 598 GLY A C 1
ATOM 4783 O O . GLY A 1 598 ? 5.257 -6.627 -20.215 1.00 89.44 598 GLY A O 1
ATOM 4784 N N . PHE A 1 599 ? 4.271 -4.601 -20.211 1.00 91.44 599 PHE A N 1
ATOM 4785 C CA . PHE A 1 599 ? 4.185 -4.474 -21.670 1.00 91.44 599 PHE A CA 1
ATOM 4786 C C . PHE A 1 599 ? 5.551 -4.238 -22.325 1.00 91.44 599 PHE A C 1
ATOM 4788 O O . PHE A 1 599 ? 5.876 -4.940 -23.285 1.00 91.44 599 PHE A O 1
ATOM 4795 N N . MET A 1 600 ? 6.368 -3.320 -21.789 1.00 90.69 600 MET A N 1
ATOM 4796 C CA . MET A 1 600 ? 7.746 -3.066 -22.244 1.00 90.69 600 MET A CA 1
ATOM 4797 C C . MET A 1 600 ? 8.536 -4.380 -22.341 1.00 90.69 600 MET A C 1
ATOM 4799 O O . MET A 1 600 ? 9.100 -4.699 -23.387 1.00 90.69 600 MET A O 1
ATOM 4803 N N . GLN A 1 601 ? 8.490 -5.193 -21.283 1.00 86.94 601 GLN A N 1
ATOM 4804 C CA . GLN A 1 601 ? 9.179 -6.483 -21.211 1.00 86.94 601 GLN A CA 1
ATOM 4805 C C . GLN A 1 601 ? 8.613 -7.527 -22.191 1.00 86.94 601 GLN A C 1
ATOM 4807 O O . GLN A 1 601 ? 9.371 -8.296 -22.776 1.00 86.94 601 GLN A O 1
ATOM 4812 N N . ASN A 1 602 ? 7.297 -7.544 -22.434 1.00 88.31 602 ASN A N 1
ATOM 4813 C CA . ASN A 1 602 ? 6.691 -8.390 -23.472 1.00 88.31 602 ASN A CA 1
ATOM 4814 C C . ASN A 1 602 ? 7.199 -8.028 -24.883 1.00 88.31 602 ASN A C 1
ATOM 4816 O O . ASN A 1 602 ? 7.464 -8.927 -25.681 1.00 88.31 602 ASN A O 1
ATOM 4820 N N . PHE A 1 603 ? 7.377 -6.742 -25.200 1.00 89.06 603 PHE A N 1
ATOM 4821 C CA . PHE A 1 603 ? 7.898 -6.332 -26.510 1.00 89.06 603 PHE A CA 1
ATOM 4822 C C . PHE A 1 603 ? 9.416 -6.548 -26.641 1.00 89.06 603 PHE A C 1
ATOM 4824 O O . PHE A 1 603 ? 9.866 -6.987 -27.702 1.00 89.06 603 PHE A O 1
ATOM 4831 N N . GLU A 1 604 ? 10.170 -6.407 -25.544 1.00 86.88 604 GLU A N 1
ATOM 4832 C CA . GLU A 1 604 ? 11.580 -6.822 -25.412 1.00 86.88 604 GLU A CA 1
ATOM 4833 C C . GLU A 1 604 ? 11.791 -8.351 -25.580 1.00 86.88 604 GLU A C 1
ATOM 4835 O O . GLU A 1 604 ? 12.858 -8.805 -26.013 1.00 86.88 604 GLU A O 1
ATOM 4840 N N . LEU A 1 605 ? 10.778 -9.168 -25.266 1.00 84.12 605 LEU A N 1
ATOM 4841 C CA . LEU A 1 605 ? 10.766 -10.611 -25.549 1.00 84.12 605 LEU A CA 1
ATOM 4842 C C . LEU A 1 605 ? 10.357 -10.923 -27.000 1.00 84.12 605 LEU A C 1
ATOM 4844 O O . LEU A 1 605 ? 10.923 -11.831 -27.606 1.00 84.12 605 LEU A O 1
ATOM 4848 N N . LYS A 1 606 ? 9.400 -10.176 -27.568 1.00 85.00 606 LYS A N 1
ATOM 4849 C CA . LYS A 1 606 ? 8.862 -10.393 -28.927 1.00 85.00 606 LYS A CA 1
ATOM 4850 C C . LYS A 1 606 ? 9.711 -9.820 -30.067 1.00 85.00 606 LYS A C 1
ATOM 4852 O O . LYS A 1 606 ? 9.467 -10.174 -31.216 1.00 85.00 606 LYS A O 1
ATOM 4857 N N . GLY A 1 607 ? 10.678 -8.946 -29.786 1.00 85.19 607 GLY A N 1
ATOM 4858 C CA . GLY A 1 607 ? 11.524 -8.339 -30.823 1.00 85.19 607 GLY A CA 1
ATOM 4859 C C . GLY A 1 607 ? 10.950 -7.074 -31.477 1.00 85.19 607 GLY A C 1
ATOM 4860 O O . GLY A 1 607 ? 11.437 -6.678 -32.531 1.00 85.19 607 GLY A O 1
ATOM 4861 N N . ASN A 1 608 ? 9.934 -6.430 -30.885 1.00 89.88 608 ASN A N 1
ATOM 4862 C CA . ASN A 1 608 ? 9.373 -5.180 -31.411 1.00 89.88 608 ASN A CA 1
ATOM 4863 C C . ASN A 1 608 ? 10.028 -3.957 -30.741 1.00 89.88 608 ASN A C 1
ATOM 4865 O O . ASN A 1 608 ? 9.732 -3.648 -29.586 1.00 89.88 608 ASN A O 1
ATOM 4869 N N . MET A 1 609 ? 10.895 -3.259 -31.482 1.00 88.88 609 MET A N 1
ATOM 4870 C CA . MET A 1 609 ? 11.628 -2.081 -31.001 1.00 88.88 609 MET A CA 1
ATOM 4871 C C . MET A 1 609 ? 10.729 -0.854 -30.780 1.00 88.88 609 MET A C 1
ATOM 4873 O O . MET A 1 609 ? 10.850 -0.186 -29.757 1.00 88.88 609 MET A O 1
ATOM 4877 N N . GLU A 1 610 ? 9.801 -0.570 -31.696 1.00 91.00 610 GLU A N 1
ATOM 4878 C CA . GLU A 1 610 ? 8.947 0.628 -31.645 1.00 91.00 610 GLU A CA 1
ATOM 4879 C C . GLU A 1 610 ? 8.044 0.631 -30.403 1.00 91.00 610 GLU A C 1
ATOM 4881 O O . GLU A 1 610 ? 7.987 1.612 -29.658 1.00 91.00 610 GLU A O 1
ATOM 4886 N N . LEU A 1 611 ? 7.382 -0.498 -30.127 1.00 91.56 611 LEU A N 1
ATOM 4887 C CA . LEU A 1 611 ? 6.520 -0.651 -28.954 1.00 91.56 611 LEU A CA 1
ATOM 4888 C C . LEU A 1 611 ? 7.327 -0.795 -27.658 1.00 91.56 611 LEU A C 1
ATOM 4890 O O . LEU A 1 611 ? 6.889 -0.299 -26.621 1.00 91.56 611 LEU A O 1
ATOM 4894 N N . PHE A 1 612 ? 8.520 -1.401 -27.702 1.00 92.06 612 PHE A N 1
ATOM 4895 C CA . PHE A 1 612 ? 9.444 -1.389 -26.565 1.00 92.06 612 PHE A CA 1
ATOM 4896 C C . PHE A 1 612 ? 9.818 0.047 -26.167 1.00 92.06 612 PHE A C 1
ATOM 4898 O O . PHE A 1 612 ? 9.651 0.411 -25.003 1.00 92.06 612 PHE A O 1
ATOM 4905 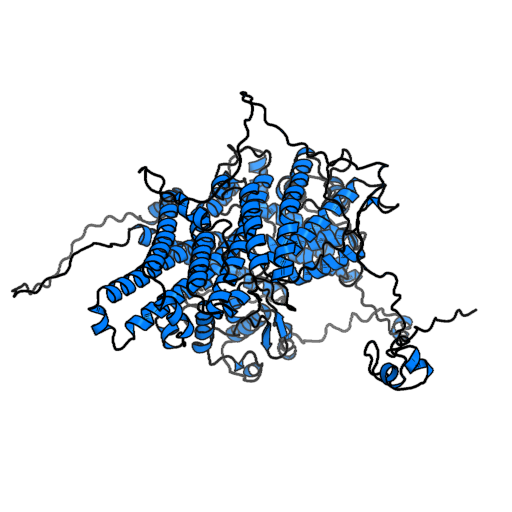N N . ILE A 1 613 ? 10.235 0.884 -27.125 1.00 91.88 613 ILE A N 1
ATOM 4906 C CA . ILE A 1 613 ? 10.580 2.294 -26.891 1.00 91.88 613 ILE A CA 1
ATOM 4907 C C . ILE A 1 613 ? 9.358 3.083 -26.401 1.00 91.88 613 ILE A C 1
ATOM 4909 O O . ILE A 1 613 ? 9.474 3.847 -25.442 1.00 91.88 613 ILE A O 1
ATOM 4913 N N . TYR A 1 614 ? 8.175 2.873 -26.991 1.00 93.50 614 TYR A N 1
ATOM 4914 C CA . TYR A 1 614 ? 6.944 3.523 -26.533 1.00 93.50 614 TYR A CA 1
ATOM 4915 C C . TYR A 1 614 ? 6.641 3.221 -25.057 1.00 93.50 614 TYR A C 1
ATOM 4917 O O . TYR A 1 614 ? 6.407 4.135 -24.262 1.00 93.50 614 TYR A O 1
ATOM 4925 N N . TYR A 1 615 ? 6.665 1.943 -24.666 1.00 93.31 615 TYR A N 1
ATOM 4926 C CA . TYR A 1 615 ? 6.358 1.552 -23.291 1.00 93.31 615 TYR A CA 1
ATOM 4927 C C . TYR A 1 615 ? 7.480 1.911 -22.306 1.00 93.31 615 TYR A C 1
ATOM 4929 O O . TYR A 1 615 ? 7.171 2.304 -21.182 1.00 93.31 615 TYR A O 1
ATOM 4937 N N . LEU A 1 616 ? 8.748 1.906 -22.732 1.00 92.75 616 LEU A N 1
ATOM 4938 C CA . LEU A 1 616 ? 9.876 2.471 -21.980 1.00 92.75 616 LEU A CA 1
ATOM 4939 C C . LEU A 1 616 ? 9.635 3.952 -21.641 1.00 92.75 616 LEU A C 1
ATOM 4941 O O . LEU A 1 616 ? 9.711 4.342 -20.473 1.00 92.75 616 LEU A O 1
ATOM 4945 N N . LYS A 1 617 ? 9.273 4.773 -22.636 1.00 92.69 617 LYS A N 1
ATOM 4946 C CA . LYS A 1 617 ? 8.939 6.188 -22.416 1.00 92.69 617 LYS A CA 1
ATOM 4947 C C . LYS A 1 617 ? 7.709 6.349 -21.515 1.00 92.69 617 LYS A C 1
ATOM 4949 O O . LYS A 1 617 ? 7.746 7.175 -20.605 1.00 92.69 617 LYS A O 1
ATOM 4954 N N . LYS A 1 618 ? 6.664 5.521 -21.668 1.00 93.31 618 LYS A N 1
ATOM 4955 C CA . LYS A 1 618 ? 5.487 5.537 -20.772 1.00 93.31 618 LYS A CA 1
ATOM 4956 C C . LYS A 1 618 ? 5.847 5.195 -19.317 1.00 93.31 618 LYS A C 1
ATOM 4958 O O . LYS A 1 618 ? 5.341 5.856 -18.411 1.00 93.31 618 LYS A O 1
ATOM 4963 N N . VAL A 1 619 ? 6.748 4.236 -19.075 1.00 91.94 619 VAL A N 1
ATOM 4964 C CA . VAL A 1 619 ? 7.252 3.908 -17.724 1.00 91.94 619 VAL A CA 1
ATOM 4965 C C . VAL A 1 619 ? 8.009 5.088 -17.108 1.00 91.94 619 VAL A C 1
ATOM 4967 O O . VAL A 1 619 ? 7.739 5.429 -15.959 1.00 91.94 619 VAL A O 1
ATOM 4970 N N . VAL A 1 620 ? 8.889 5.764 -17.855 1.00 92.69 620 VAL A N 1
ATOM 4971 C CA . VAL A 1 620 ? 9.589 6.975 -17.372 1.00 92.69 620 VAL A CA 1
ATOM 4972 C C . VAL A 1 620 ? 8.608 8.131 -17.127 1.00 92.69 620 VAL A C 1
ATOM 4974 O O . VAL A 1 620 ? 8.684 8.813 -16.105 1.00 92.69 620 VAL A O 1
ATOM 4977 N N . CYS A 1 621 ? 7.641 8.333 -18.022 1.00 91.75 621 CYS A N 1
ATOM 4978 C CA . CYS A 1 621 ? 6.644 9.394 -17.915 1.00 91.75 621 CYS A CA 1
ATOM 4979 C C . CYS A 1 621 ? 5.768 9.248 -16.655 1.00 91.75 621 CYS A C 1
ATOM 4981 O O . CYS A 1 621 ? 5.620 10.200 -15.884 1.00 91.75 621 CYS A O 1
ATOM 4983 N N . VAL A 1 622 ? 5.222 8.052 -16.406 1.00 89.06 622 VAL A N 1
ATOM 4984 C CA . VAL A 1 622 ? 4.366 7.773 -15.238 1.00 89.06 622 VAL A CA 1
ATOM 4985 C C . VAL A 1 622 ? 5.205 7.606 -13.967 1.00 89.06 622 VAL A C 1
ATOM 4987 O O . VAL A 1 622 ? 4.963 8.275 -12.965 1.00 89.06 622 VAL A O 1
ATOM 4990 N N . GLY A 1 623 ? 6.219 6.737 -14.006 1.00 85.06 623 GLY A N 1
ATOM 4991 C CA . GLY A 1 623 ? 7.042 6.375 -12.851 1.00 85.06 623 GLY A CA 1
ATOM 4992 C C . GLY A 1 623 ? 7.907 7.515 -12.314 1.00 85.06 623 GLY A C 1
ATOM 4993 O O . GLY A 1 623 ? 8.093 7.598 -11.098 1.00 85.06 623 GLY A O 1
ATOM 4994 N N . THR A 1 624 ? 8.391 8.395 -13.197 1.00 88.50 624 THR A N 1
ATOM 4995 C CA . THR A 1 624 ? 9.325 9.479 -12.861 1.00 88.50 624 THR A CA 1
ATOM 4996 C C . THR A 1 624 ? 8.667 10.851 -13.016 1.00 88.50 624 THR A C 1
ATOM 4998 O O . THR A 1 624 ? 8.328 11.477 -12.011 1.00 88.50 624 THR A O 1
ATOM 5001 N N . LEU A 1 625 ? 8.428 11.308 -14.252 1.00 88.06 625 LEU A N 1
ATOM 5002 C CA . LEU A 1 625 ? 8.057 12.704 -14.551 1.00 88.06 625 LEU A CA 1
ATOM 5003 C C . LEU A 1 625 ? 6.739 13.157 -13.893 1.00 88.06 625 LEU A C 1
ATOM 5005 O O . LEU A 1 625 ? 6.599 14.328 -13.536 1.00 88.06 625 LEU A O 1
ATOM 5009 N N . SER A 1 626 ? 5.780 12.242 -13.733 1.00 86.31 626 SER A N 1
ATOM 5010 C CA . SER A 1 626 ? 4.447 12.545 -13.192 1.00 86.31 626 SER A CA 1
ATOM 5011 C C . SER A 1 626 ? 4.376 12.577 -11.662 1.00 86.31 626 SER A C 1
ATOM 5013 O O . SER A 1 626 ? 3.444 13.167 -11.128 1.00 86.31 626 SER A O 1
ATOM 5015 N N . MET A 1 627 ? 5.320 11.943 -10.952 1.00 88.38 627 MET A N 1
ATOM 5016 C CA . MET A 1 627 ? 5.200 11.685 -9.505 1.00 88.38 627 MET A CA 1
ATOM 5017 C C . MET A 1 627 ? 6.424 12.099 -8.683 1.00 88.38 627 MET A C 1
ATOM 5019 O O . MET A 1 627 ? 6.257 12.662 -7.603 1.00 88.38 627 MET A O 1
ATOM 5023 N N . VAL A 1 628 ? 7.645 11.885 -9.186 1.00 90.12 628 VAL A N 1
ATOM 5024 C CA . VAL A 1 628 ? 8.879 12.184 -8.438 1.00 90.12 628 VAL A CA 1
ATOM 5025 C C . VAL A 1 628 ? 8.978 13.656 -8.004 1.00 90.12 628 VAL A C 1
ATOM 5027 O O . VAL A 1 628 ? 9.299 13.882 -6.838 1.00 90.12 628 VAL A O 1
ATOM 5030 N N . PRO A 1 629 ? 8.632 14.672 -8.830 1.00 90.31 629 PRO A N 1
ATOM 5031 C CA . PRO A 1 629 ? 8.708 16.078 -8.412 1.00 90.31 629 PRO A CA 1
ATOM 5032 C C . PRO A 1 629 ? 7.852 16.454 -7.193 1.00 90.31 629 PRO A C 1
ATOM 5034 O O . PRO A 1 629 ? 8.049 17.523 -6.620 1.00 90.31 629 PRO A O 1
ATOM 5037 N N . PHE A 1 630 ? 6.916 15.590 -6.793 1.00 89.25 630 PHE A N 1
ATOM 5038 C CA . PHE A 1 630 ? 5.980 15.819 -5.694 1.00 89.25 630 PHE A CA 1
ATOM 5039 C C . PHE A 1 630 ? 6.413 15.186 -4.374 1.00 89.25 630 PHE A C 1
ATOM 5041 O O . PHE A 1 630 ? 5.819 15.499 -3.344 1.00 89.25 630 PHE A O 1
ATOM 5048 N N . TYR A 1 631 ? 7.446 14.334 -4.358 1.00 89.94 631 TYR A N 1
ATOM 5049 C CA . TYR A 1 631 ? 7.853 13.608 -3.149 1.00 89.94 631 TYR A CA 1
ATOM 5050 C C . TYR A 1 631 ? 8.238 14.546 -1.991 1.00 89.94 631 TYR A C 1
ATOM 5052 O O . TYR A 1 631 ? 7.908 14.255 -0.847 1.00 89.94 631 TYR A O 1
ATOM 5060 N N . SER A 1 632 ? 8.853 15.709 -2.254 1.00 85.25 632 SER A N 1
ATOM 5061 C CA . SER A 1 632 ? 9.155 16.684 -1.186 1.00 85.25 632 SER A CA 1
ATOM 5062 C C . SER A 1 632 ? 7.884 17.231 -0.518 1.00 85.25 632 SER A C 1
ATOM 5064 O O . SER A 1 632 ? 7.838 17.402 0.699 1.00 85.25 632 SER A O 1
ATOM 5066 N N . GLU A 1 633 ? 6.822 17.474 -1.289 1.00 85.25 633 GLU A N 1
ATOM 5067 C CA . GLU A 1 633 ? 5.556 18.008 -0.775 1.00 85.25 633 GLU A CA 1
ATOM 5068 C C . GLU A 1 633 ? 4.725 16.904 -0.096 1.00 85.25 633 GLU A C 1
ATOM 5070 O O . GLU A 1 633 ? 4.274 17.091 1.035 1.00 85.25 633 GLU A O 1
ATOM 5075 N N . LEU A 1 634 ? 4.652 15.722 -0.720 1.00 86.81 634 LEU A N 1
ATOM 5076 C CA . LEU A 1 634 ? 4.009 14.496 -0.215 1.00 86.81 634 LEU A CA 1
ATOM 5077 C C . LEU A 1 634 ? 4.710 13.845 0.994 1.00 86.81 634 LEU A C 1
ATOM 5079 O O . LEU A 1 634 ? 4.222 12.841 1.508 1.00 86.81 634 LEU A O 1
ATOM 5083 N N . ILE A 1 635 ? 5.847 14.382 1.446 1.00 86.00 635 ILE A N 1
ATOM 5084 C CA . ILE A 1 635 ? 6.551 13.936 2.660 1.00 86.00 635 ILE A CA 1
ATOM 5085 C C . ILE A 1 635 ? 6.623 15.066 3.688 1.00 86.00 635 ILE A C 1
ATOM 5087 O O . ILE A 1 635 ? 6.294 14.848 4.852 1.00 86.00 635 ILE A O 1
ATOM 5091 N N . CYS A 1 636 ? 7.027 16.277 3.287 1.00 81.19 636 CYS A N 1
ATOM 5092 C CA . CYS A 1 636 ? 7.313 17.366 4.227 1.00 81.19 636 CYS A CA 1
ATOM 5093 C C . CYS A 1 636 ? 6.134 18.326 4.471 1.00 81.19 636 CYS A C 1
ATOM 5095 O O . CYS A 1 636 ? 6.187 19.090 5.436 1.00 81.19 636 CYS A O 1
ATOM 5097 N N . ARG A 1 637 ? 5.089 18.326 3.625 1.00 80.44 637 ARG A N 1
ATOM 5098 C CA . ARG A 1 637 ? 3.944 19.264 3.706 1.00 80.44 637 ARG A CA 1
ATOM 5099 C C . ARG A 1 637 ? 2.580 18.605 3.914 1.00 80.44 637 ARG A C 1
ATOM 5101 O O . ARG A 1 637 ? 1.579 19.316 3.967 1.00 80.44 637 ARG A O 1
ATOM 5108 N N . ASN A 1 638 ? 2.515 17.287 4.101 1.00 81.88 638 ASN A N 1
ATOM 5109 C CA . ASN A 1 638 ? 1.248 16.570 4.283 1.00 81.88 638 ASN A CA 1
ATOM 5110 C C . ASN A 1 638 ? 0.345 17.174 5.369 1.00 81.88 638 ASN A C 1
ATOM 5112 O O . ASN A 1 638 ? -0.842 17.378 5.130 1.00 81.88 638 ASN A O 1
ATOM 5116 N N . HIS A 1 639 ? 0.912 17.542 6.521 1.00 78.12 639 HIS A N 1
ATOM 5117 C CA . HIS A 1 639 ? 0.178 18.175 7.622 1.00 78.12 639 HIS A CA 1
ATOM 5118 C C . HIS A 1 639 ? -0.500 19.511 7.238 1.00 78.12 639 HIS A C 1
ATOM 5120 O O . HIS A 1 639 ? -1.493 19.886 7.857 1.00 78.12 639 HIS A O 1
ATOM 5126 N N . ILE A 1 640 ? -0.012 20.204 6.200 1.00 82.88 640 ILE A N 1
ATOM 5127 C CA . ILE A 1 640 ? -0.597 21.436 5.639 1.00 82.88 640 ILE A CA 1
ATOM 5128 C C . ILE A 1 640 ? -1.621 21.097 4.545 1.00 82.88 640 ILE A C 1
ATOM 5130 O O . ILE A 1 640 ? -2.738 21.615 4.542 1.00 82.88 640 ILE A O 1
ATOM 5134 N N . ASN A 1 641 ? -1.248 20.213 3.618 1.00 84.50 641 ASN A N 1
ATOM 5135 C CA . ASN A 1 641 ? -2.034 19.910 2.419 1.00 84.50 641 ASN A CA 1
ATOM 5136 C C . ASN A 1 641 ? -3.245 19.003 2.716 1.00 84.50 641 ASN A C 1
ATOM 5138 O O . ASN A 1 641 ? -4.250 19.058 2.008 1.00 84.50 641 ASN A O 1
ATOM 5142 N N . PHE A 1 642 ? -3.162 18.189 3.773 1.00 83.94 642 PHE A N 1
ATOM 5143 C CA . PHE A 1 642 ? -4.111 17.121 4.109 1.00 83.94 642 PHE A CA 1
ATOM 5144 C C . PHE A 1 642 ? -4.434 16.988 5.614 1.00 83.94 642 PHE A C 1
ATOM 5146 O O . PHE A 1 642 ? -5.229 16.123 5.974 1.00 83.94 642 PHE A O 1
ATOM 5153 N N . GLY A 1 643 ? -3.835 17.787 6.505 1.00 82.88 643 GLY A N 1
ATOM 5154 C CA . GLY A 1 643 ? -4.033 17.665 7.959 1.00 82.88 643 GLY A CA 1
ATOM 5155 C C . GLY A 1 643 ? -3.197 16.558 8.638 1.00 82.88 643 GLY A C 1
ATOM 5156 O O . GLY A 1 643 ? -2.445 15.844 7.972 1.00 82.88 643 GLY A O 1
ATOM 5157 N N . PRO A 1 644 ? -3.284 16.419 9.977 1.00 76.44 644 PRO A N 1
ATOM 5158 C CA . PRO A 1 644 ? -2.304 15.677 10.785 1.00 76.44 644 PRO A CA 1
ATOM 5159 C C . PRO A 1 644 ? -2.230 14.176 10.465 1.00 76.44 644 PRO A C 1
ATOM 5161 O O . PRO A 1 644 ? -1.140 13.638 10.286 1.00 76.44 644 PRO A O 1
ATOM 5164 N N . THR A 1 645 ? -3.375 13.507 10.307 1.00 86.56 645 THR A N 1
ATOM 5165 C CA . THR A 1 645 ? -3.478 12.052 10.071 1.00 86.56 645 THR A CA 1
ATOM 5166 C C . THR A 1 645 ? -2.856 11.596 8.739 1.00 86.56 645 THR A C 1
ATOM 5168 O O . THR A 1 645 ? -2.645 10.402 8.515 1.00 86.56 645 THR A O 1
ATOM 5171 N N . ALA A 1 646 ? -2.558 12.523 7.824 1.00 89.38 646 ALA A N 1
ATOM 5172 C CA . ALA A 1 646 ? -2.097 12.213 6.475 1.00 89.38 646 ALA A CA 1
ATOM 5173 C C . ALA A 1 646 ? -0.755 11.465 6.435 1.00 89.38 646 ALA A C 1
ATOM 5175 O O . ALA A 1 646 ? -0.621 10.516 5.663 1.00 89.38 646 ALA A O 1
ATOM 5176 N N . ASP A 1 647 ? 0.200 11.816 7.306 1.00 89.88 647 ASP A N 1
ATOM 5177 C CA . ASP A 1 647 ? 1.497 11.124 7.406 1.00 89.88 647 ASP A CA 1
ATOM 5178 C C . ASP A 1 647 ? 1.358 9.672 7.901 1.00 89.88 647 ASP A C 1
ATOM 5180 O O . ASP A 1 647 ? 2.227 8.832 7.665 1.00 89.88 647 ASP A O 1
ATOM 5184 N N . PHE A 1 648 ? 0.265 9.321 8.574 1.00 90.38 648 PHE A N 1
ATOM 5185 C CA . PHE A 1 648 ? 0.011 7.933 8.957 1.00 90.38 648 PHE A CA 1
ATOM 5186 C C . PHE A 1 648 ? -0.601 7.119 7.809 1.00 90.38 648 PHE A C 1
ATOM 5188 O O . PHE A 1 648 ? -0.207 5.980 7.577 1.00 90.38 648 PHE A O 1
ATOM 5195 N N . ILE A 1 649 ? -1.519 7.712 7.040 1.00 92.38 649 ILE A N 1
ATOM 5196 C CA . ILE A 1 649 ? -2.279 6.984 6.013 1.00 92.38 649 ILE A CA 1
ATOM 5197 C C . ILE A 1 649 ? -1.596 6.965 4.637 1.00 92.38 649 ILE A C 1
ATOM 5199 O O . ILE A 1 649 ? -1.723 5.971 3.924 1.00 92.38 649 ILE A O 1
ATOM 5203 N N . LEU A 1 650 ? -0.900 8.031 4.226 1.00 92.69 650 LEU A N 1
ATOM 5204 C CA . LEU A 1 650 ? -0.308 8.124 2.880 1.00 92.69 650 LEU A CA 1
ATOM 5205 C C . LEU A 1 650 ? 1.049 7.420 2.768 1.00 92.69 650 LEU A C 1
ATOM 5207 O O . LEU A 1 650 ? 1.345 6.836 1.724 1.00 92.69 650 LEU A O 1
ATOM 5211 N N . ASN A 1 651 ? 1.857 7.454 3.831 1.00 91.62 651 ASN A N 1
ATOM 5212 C CA . ASN A 1 651 ? 3.254 7.016 3.796 1.00 91.62 651 ASN A CA 1
ATOM 5213 C C . ASN A 1 651 ? 3.467 5.575 3.291 1.00 91.62 651 ASN A C 1
ATOM 5215 O O . ASN A 1 651 ? 4.328 5.418 2.430 1.00 91.62 651 ASN A O 1
ATOM 5219 N N . PRO A 1 652 ? 2.714 4.533 3.711 1.00 89.19 652 PRO A N 1
ATOM 5220 C CA . PRO A 1 652 ? 2.939 3.171 3.207 1.00 89.19 652 PRO A CA 1
ATOM 5221 C C . PRO A 1 652 ? 2.729 3.034 1.689 1.00 89.19 652 PRO A C 1
ATOM 5223 O O . PRO A 1 652 ? 3.520 2.389 1.000 1.00 89.19 652 PRO A O 1
ATOM 5226 N N . TYR A 1 653 ? 1.699 3.692 1.143 1.00 90.12 653 TYR A N 1
ATOM 5227 C CA . TYR A 1 653 ? 1.401 3.672 -0.295 1.00 90.12 653 TYR A CA 1
ATOM 5228 C C . TYR A 1 653 ? 2.417 4.492 -1.098 1.00 90.12 653 TYR A C 1
ATOM 5230 O O . TYR A 1 653 ? 2.880 4.052 -2.151 1.00 90.12 653 TYR A O 1
ATOM 5238 N N . LEU A 1 654 ? 2.807 5.662 -0.578 1.00 91.81 654 LEU A N 1
ATOM 5239 C CA . LEU A 1 654 ? 3.853 6.492 -1.171 1.00 91.81 654 LEU A CA 1
ATOM 5240 C C . LEU A 1 654 ? 5.201 5.759 -1.174 1.00 91.81 654 LEU A C 1
ATOM 5242 O O . LEU A 1 654 ? 5.874 5.732 -2.198 1.00 91.81 654 LEU A O 1
ATOM 5246 N N . LEU A 1 655 ? 5.570 5.115 -0.066 1.00 89.94 655 LEU A N 1
ATOM 5247 C CA . LEU A 1 655 ? 6.800 4.341 0.083 1.00 89.94 655 LEU A CA 1
ATOM 5248 C C . LEU A 1 655 ? 6.873 3.183 -0.918 1.00 89.94 655 LEU A C 1
ATOM 5250 O O . LEU A 1 655 ? 7.901 3.011 -1.572 1.00 89.94 655 LEU A O 1
ATOM 5254 N N . LEU A 1 656 ? 5.781 2.436 -1.111 1.00 87.25 656 LEU A N 1
ATOM 5255 C CA . LEU A 1 656 ? 5.737 1.380 -2.124 1.00 87.25 656 LEU A CA 1
ATOM 5256 C C . LEU A 1 656 ? 5.850 1.939 -3.554 1.00 87.25 656 LEU A C 1
ATOM 5258 O O . LEU A 1 656 ? 6.545 1.353 -4.388 1.00 87.25 656 LEU A O 1
ATOM 5262 N N . TYR A 1 657 ? 5.213 3.082 -3.841 1.00 90.75 657 TYR A N 1
ATOM 5263 C CA . TYR A 1 657 ? 5.359 3.760 -5.133 1.00 90.75 657 TYR A CA 1
ATOM 5264 C C . TYR A 1 657 ? 6.808 4.216 -5.368 1.00 90.75 657 TYR A C 1
ATOM 5266 O O . TYR A 1 657 ? 7.374 3.948 -6.429 1.00 90.75 657 TYR A O 1
ATOM 5274 N N . MET A 1 658 ? 7.435 4.845 -4.366 1.00 91.38 658 MET A N 1
ATOM 5275 C CA . MET A 1 658 ? 8.837 5.272 -4.407 1.00 91.38 658 MET A CA 1
ATOM 5276 C C . MET A 1 658 ? 9.787 4.085 -4.612 1.00 91.38 658 MET A C 1
ATOM 5278 O O . MET A 1 658 ? 10.696 4.184 -5.436 1.00 91.38 658 MET A O 1
ATOM 5282 N N . HIS A 1 659 ? 9.552 2.954 -3.934 1.00 88.19 659 HIS A N 1
ATOM 5283 C CA . HIS A 1 659 ? 10.339 1.730 -4.102 1.00 88.19 659 HIS A CA 1
ATOM 5284 C C . HIS A 1 659 ? 10.285 1.242 -5.562 1.00 88.19 659 HIS A C 1
ATOM 5286 O O . HIS A 1 659 ? 11.329 1.158 -6.212 1.00 88.19 659 HIS A O 1
ATOM 5292 N N . LYS A 1 660 ? 9.082 1.038 -6.127 1.00 86.12 660 LYS A N 1
ATOM 5293 C CA . LYS A 1 660 ? 8.910 0.615 -7.533 1.00 86.12 660 LYS A CA 1
ATOM 5294 C C . LYS A 1 660 ? 9.504 1.621 -8.535 1.00 86.12 660 LYS A C 1
ATOM 5296 O O . LYS A 1 660 ? 10.238 1.229 -9.438 1.00 86.12 660 LYS A O 1
ATOM 5301 N N . SER A 1 661 ? 9.245 2.920 -8.358 1.00 89.00 661 SER A N 1
ATOM 5302 C CA . SER A 1 661 ? 9.796 4.012 -9.187 1.00 89.00 661 SER A CA 1
ATOM 5303 C C . SER A 1 661 ? 11.336 4.025 -9.189 1.00 89.00 661 SER A C 1
ATOM 5305 O O . SER A 1 661 ? 11.978 4.140 -10.241 1.00 89.00 661 SER A O 1
ATOM 5307 N N . SER A 1 662 ? 11.947 3.821 -8.018 1.00 88.94 662 SER A N 1
ATOM 5308 C CA . SER A 1 662 ? 13.399 3.747 -7.872 1.00 88.94 662 SER A CA 1
ATOM 5309 C C . SER A 1 662 ? 13.985 2.471 -8.493 1.00 88.94 662 SER A C 1
ATOM 5311 O O . SER A 1 662 ? 15.007 2.566 -9.168 1.00 88.94 662 SER A O 1
ATOM 5313 N N . GLN A 1 663 ? 13.324 1.314 -8.373 1.00 86.12 663 GLN A N 1
ATOM 5314 C CA . GLN A 1 663 ? 13.749 0.069 -9.034 1.00 86.12 663 GLN A CA 1
ATOM 5315 C C . GLN A 1 663 ? 13.680 0.145 -10.563 1.00 86.12 663 GLN A C 1
ATOM 5317 O O . GLN A 1 663 ? 14.614 -0.295 -11.237 1.00 86.12 663 GLN A O 1
ATOM 5322 N N . PHE A 1 664 ? 12.611 0.726 -11.126 1.00 88.81 664 PHE A N 1
ATOM 5323 C CA . PHE A 1 664 ? 12.532 0.964 -12.570 1.00 88.81 664 PHE A CA 1
ATOM 5324 C C . PHE A 1 664 ? 13.694 1.856 -13.026 1.00 88.81 664 PHE A C 1
ATOM 5326 O O . PHE A 1 664 ? 14.388 1.514 -13.980 1.00 88.81 664 PHE A O 1
ATOM 5333 N N . THR A 1 665 ? 13.974 2.947 -12.304 1.00 90.06 665 THR A N 1
ATOM 5334 C CA . THR A 1 665 ? 15.094 3.844 -12.637 1.00 90.06 665 THR A CA 1
ATOM 5335 C C . THR A 1 665 ? 16.452 3.135 -12.534 1.00 90.06 665 THR A C 1
ATOM 5337 O O . THR A 1 665 ? 17.269 3.265 -13.441 1.00 90.06 665 THR A O 1
ATOM 5340 N N . LEU A 1 666 ? 16.679 2.323 -11.496 1.00 88.19 666 LEU A N 1
ATOM 5341 C CA . LEU A 1 666 ? 17.908 1.541 -11.317 1.00 88.19 666 LEU A CA 1
ATOM 5342 C C . LEU A 1 666 ? 18.122 0.507 -12.440 1.00 88.19 666 LEU A C 1
ATOM 5344 O O . LEU A 1 666 ? 19.236 0.375 -12.946 1.00 88.19 666 LEU A O 1
ATOM 5348 N N . SER A 1 667 ? 17.065 -0.185 -12.886 1.00 88.56 667 SER A N 1
ATOM 5349 C CA . SER A 1 667 ? 17.134 -1.066 -14.064 1.00 88.56 667 SER A CA 1
ATOM 5350 C C . SER A 1 667 ? 17.589 -0.297 -15.311 1.00 88.56 667 SER A C 1
ATOM 5352 O O . SER A 1 667 ? 18.486 -0.752 -16.025 1.00 88.56 667 SER A O 1
ATOM 5354 N N . LEU A 1 668 ? 17.023 0.890 -15.558 1.00 89.75 668 LEU A N 1
ATOM 5355 C CA . LEU A 1 668 ? 17.401 1.713 -16.708 1.00 89.75 668 LEU A CA 1
ATOM 5356 C C . LEU A 1 668 ? 18.849 2.215 -16.614 1.00 89.75 668 LEU A C 1
ATOM 5358 O O . LEU A 1 668 ? 19.558 2.155 -17.616 1.00 89.75 668 LEU A O 1
ATOM 5362 N N . ILE A 1 669 ? 19.322 2.601 -15.424 1.00 90.00 669 ILE A N 1
ATOM 5363 C CA . ILE A 1 669 ? 20.735 2.938 -15.171 1.00 90.00 669 ILE A CA 1
ATOM 5364 C C . ILE A 1 669 ? 21.650 1.773 -15.561 1.00 90.00 669 ILE A C 1
ATOM 5366 O O . ILE A 1 669 ? 22.602 1.971 -16.312 1.00 90.00 669 ILE A O 1
ATOM 5370 N N . LEU A 1 670 ? 21.352 0.549 -15.113 1.00 87.94 670 LEU A N 1
ATOM 5371 C CA . LEU A 1 670 ? 22.150 -0.639 -15.436 1.00 87.94 670 LEU A CA 1
ATOM 5372 C C . LEU A 1 670 ? 22.143 -0.947 -16.943 1.00 87.94 670 LEU A C 1
ATOM 5374 O O . LEU A 1 670 ? 23.183 -1.288 -17.507 1.00 87.94 670 LEU A O 1
ATOM 5378 N N . ARG A 1 671 ? 20.997 -0.779 -17.619 1.00 88.31 671 ARG A N 1
ATOM 5379 C CA . ARG A 1 671 ? 20.859 -0.975 -19.075 1.00 88.31 671 ARG A CA 1
ATOM 5380 C C . ARG A 1 671 ? 21.654 0.064 -19.884 1.00 88.31 671 ARG A C 1
ATOM 5382 O O . ARG A 1 671 ? 22.353 -0.295 -20.837 1.00 88.31 671 ARG A O 1
ATOM 5389 N N . VAL A 1 672 ? 21.612 1.335 -19.477 1.00 89.44 672 VAL A N 1
ATOM 5390 C CA . VAL A 1 672 ? 22.397 2.424 -20.087 1.00 89.44 672 VAL A CA 1
ATOM 5391 C C . VAL A 1 672 ? 23.894 2.240 -19.818 1.00 89.44 672 VAL A C 1
ATOM 5393 O O . VAL A 1 672 ? 24.693 2.332 -20.749 1.00 89.44 672 VAL A O 1
ATOM 5396 N N . ASN A 1 673 ? 24.298 1.909 -18.591 1.00 88.19 673 ASN A N 1
ATOM 5397 C CA . ASN A 1 673 ? 25.714 1.790 -18.239 1.00 88.19 673 ASN A CA 1
ATOM 5398 C C . ASN A 1 673 ? 26.383 0.531 -18.787 1.00 88.19 673 ASN A C 1
ATOM 5400 O O . ASN A 1 673 ? 27.511 0.631 -19.267 1.00 88.19 673 ASN A O 1
ATOM 5404 N N . ALA A 1 674 ? 25.682 -0.605 -18.869 1.00 86.44 674 ALA A N 1
ATOM 5405 C CA . ALA A 1 674 ? 26.163 -1.756 -19.636 1.00 86.44 674 ALA A CA 1
ATOM 5406 C C . ALA A 1 674 ? 26.416 -1.381 -21.110 1.00 86.44 674 ALA A C 1
ATOM 5408 O O . ALA A 1 674 ? 27.401 -1.814 -21.711 1.00 86.44 674 ALA A O 1
ATOM 5409 N N . THR A 1 675 ? 25.572 -0.514 -21.682 1.00 87.31 675 THR A N 1
ATOM 5410 C CA . THR A 1 675 ? 25.726 -0.022 -23.060 1.00 87.31 675 THR A CA 1
ATOM 5411 C C . THR A 1 675 ? 26.938 0.900 -23.201 1.00 87.31 675 THR A C 1
ATOM 5413 O O . THR A 1 675 ? 27.764 0.688 -24.088 1.00 87.31 675 THR A O 1
ATOM 5416 N N . VAL A 1 676 ? 27.117 1.867 -22.293 1.00 86.56 676 VAL A N 1
ATOM 5417 C CA . VAL A 1 676 ? 28.312 2.732 -22.240 1.00 86.56 676 VAL A CA 1
ATOM 5418 C C . VAL A 1 676 ? 29.590 1.908 -22.037 1.00 86.56 676 VAL A C 1
ATOM 5420 O O . VAL A 1 676 ? 30.603 2.180 -22.684 1.00 86.56 676 VAL A O 1
ATOM 5423 N N . HIS A 1 677 ? 29.555 0.883 -21.183 1.00 84.88 677 HIS A N 1
ATOM 5424 C CA . HIS A 1 677 ? 30.681 -0.014 -20.931 1.00 84.88 677 HIS A CA 1
ATOM 5425 C C . HIS A 1 677 ? 31.037 -0.854 -22.166 1.00 84.88 677 HIS A C 1
ATOM 5427 O O . HIS A 1 677 ? 32.196 -0.890 -22.578 1.00 84.88 677 HIS A O 1
ATOM 5433 N N . SER A 1 678 ? 30.038 -1.447 -22.827 1.00 84.25 678 SER A N 1
ATOM 5434 C CA . SER A 1 678 ? 30.225 -2.176 -24.085 1.00 84.25 678 SER A CA 1
ATOM 5435 C C . SER A 1 678 ? 30.827 -1.301 -25.186 1.00 84.25 678 SER A C 1
ATOM 5437 O O . SER A 1 678 ? 31.736 -1.751 -25.883 1.00 84.25 678 SER A O 1
ATOM 5439 N N . LEU A 1 679 ? 30.377 -0.046 -25.311 1.00 82.75 679 LEU A N 1
ATOM 5440 C CA . LEU A 1 679 ? 30.934 0.904 -26.276 1.00 82.75 679 LEU A CA 1
ATOM 5441 C C . LEU A 1 679 ? 32.412 1.203 -25.979 1.00 82.75 679 LEU A C 1
ATOM 5443 O O . LEU A 1 679 ? 33.223 1.106 -26.895 1.00 82.75 679 LEU A O 1
ATOM 5447 N N . LYS A 1 680 ? 32.780 1.476 -24.714 1.00 83.56 680 LYS A N 1
ATOM 5448 C CA . LYS A 1 680 ? 34.184 1.680 -24.286 1.00 83.56 680 LYS A CA 1
ATOM 5449 C C . LYS A 1 680 ? 35.078 0.463 -24.552 1.00 83.56 680 LYS A C 1
ATOM 5451 O O . LYS A 1 680 ? 36.240 0.629 -24.908 1.00 83.56 680 LYS A O 1
ATOM 5456 N N . ARG A 1 681 ? 34.553 -0.750 -24.337 1.00 80.75 681 ARG A N 1
ATOM 5457 C CA . ARG A 1 681 ? 35.300 -2.019 -24.426 1.00 80.75 681 ARG A CA 1
ATOM 5458 C C . ARG A 1 681 ? 35.398 -2.573 -25.860 1.00 80.75 681 ARG A C 1
ATOM 5460 O O . ARG A 1 681 ? 36.095 -3.564 -26.072 1.00 80.75 681 ARG A O 1
ATOM 5467 N N . SER A 1 682 ? 34.754 -1.944 -26.850 1.00 79.19 682 SER A N 1
ATOM 5468 C CA . SER A 1 682 ? 34.927 -2.310 -28.264 1.00 79.19 682 SER A CA 1
ATOM 5469 C C . SER A 1 682 ? 36.346 -2.008 -28.753 1.00 79.19 682 SER A C 1
ATOM 5471 O O . SER A 1 682 ? 36.861 -0.906 -28.563 1.00 79.19 682 SER A O 1
ATOM 5473 N N . THR A 1 683 ? 36.956 -2.944 -29.482 1.00 72.12 683 THR A N 1
ATOM 5474 C CA . THR A 1 683 ? 38.268 -2.745 -30.128 1.00 72.12 683 THR A CA 1
ATOM 5475 C C . THR A 1 683 ? 38.256 -1.633 -31.180 1.00 72.12 683 THR A C 1
ATOM 5477 O O . THR A 1 683 ? 39.308 -1.083 -31.501 1.00 72.12 683 THR A O 1
ATOM 5480 N N . THR A 1 684 ? 37.078 -1.267 -31.690 1.00 76.62 684 THR A N 1
ATOM 5481 C CA . THR A 1 684 ? 36.881 -0.176 -32.654 1.00 76.62 684 THR A CA 1
ATOM 5482 C C . THR A 1 684 ? 36.694 1.198 -32.003 1.00 76.62 684 THR A C 1
ATOM 5484 O O . THR A 1 684 ? 36.789 2.199 -32.706 1.00 76.62 684 THR A O 1
ATOM 5487 N N . HIS A 1 685 ? 36.493 1.291 -30.679 1.00 81.06 685 HIS A N 1
ATOM 5488 C CA . HIS A 1 685 ? 36.066 2.517 -29.979 1.00 81.06 685 HIS A CA 1
ATOM 5489 C C . HIS A 1 685 ? 36.923 3.759 -30.296 1.00 81.06 685 HIS A C 1
ATOM 5491 O O . HIS A 1 685 ? 36.393 4.837 -30.556 1.00 81.06 685 HIS A O 1
ATOM 5497 N N . SER A 1 686 ? 38.250 3.608 -30.347 1.00 73.88 686 SER A N 1
ATOM 5498 C CA . SER A 1 686 ? 39.209 4.685 -30.664 1.00 73.88 686 SER A CA 1
ATOM 5499 C C . SER A 1 686 ? 39.206 5.134 -32.135 1.00 73.88 686 SER A C 1
ATOM 5501 O O . SER A 1 686 ? 39.760 6.184 -32.475 1.00 73.88 686 SER A O 1
ATOM 5503 N N . THR A 1 687 ? 38.592 4.345 -33.017 1.00 75.75 687 THR A N 1
ATOM 5504 C CA . THR A 1 687 ? 38.368 4.664 -34.432 1.00 75.75 687 THR A CA 1
ATOM 5505 C C . THR A 1 687 ? 36.963 5.223 -34.631 1.00 75.75 687 THR A C 1
ATOM 5507 O O . THR A 1 687 ? 36.817 6.280 -35.241 1.00 75.75 687 THR A O 1
ATOM 5510 N N . ASP A 1 688 ? 35.953 4.586 -34.036 1.00 78.19 688 ASP A N 1
ATOM 5511 C CA . ASP A 1 688 ? 34.548 4.994 -34.118 1.00 78.19 688 ASP A CA 1
ATOM 5512 C C . ASP A 1 688 ? 34.300 6.356 -33.455 1.00 78.19 688 ASP A C 1
ATOM 5514 O O . ASP A 1 688 ? 33.472 7.123 -33.933 1.00 78.19 688 ASP A O 1
ATOM 5518 N N . MET A 1 689 ? 35.083 6.727 -32.433 1.00 78.69 689 MET A N 1
ATOM 5519 C CA . MET A 1 689 ? 35.079 8.071 -31.831 1.00 78.69 689 MET A CA 1
ATOM 5520 C C . MET A 1 689 ? 35.428 9.219 -32.793 1.00 78.69 689 MET A C 1
ATOM 5522 O O . MET A 1 689 ? 35.254 10.382 -32.440 1.00 78.69 689 MET A O 1
ATOM 5526 N N . LYS A 1 690 ? 35.902 8.918 -34.009 1.00 78.81 690 LYS A N 1
ATOM 5527 C CA . LYS A 1 690 ? 36.097 9.903 -35.088 1.00 78.81 690 LYS A CA 1
ATOM 5528 C C . LYS A 1 690 ? 34.834 10.107 -35.934 1.00 78.81 690 LYS A C 1
ATOM 5530 O O . LYS A 1 690 ? 34.789 11.034 -36.738 1.00 78.81 690 LYS A O 1
ATOM 5535 N N . SER A 1 691 ? 33.825 9.248 -35.777 1.00 85.44 691 SER A N 1
ATOM 5536 C CA . SER A 1 691 ? 32.505 9.397 -36.385 1.00 85.44 691 SER A CA 1
ATOM 5537 C C . SER A 1 691 ? 31.606 10.236 -35.482 1.00 85.44 691 SER A C 1
ATOM 5539 O O . SER A 1 691 ? 31.376 9.890 -34.321 1.00 85.44 691 SER A O 1
ATOM 5541 N N . TYR A 1 692 ? 31.069 11.324 -36.035 1.00 83.25 692 TYR A N 1
ATOM 5542 C CA . TYR A 1 692 ? 30.207 12.265 -35.320 1.00 83.25 692 TYR A CA 1
ATOM 5543 C C . TYR A 1 692 ? 28.996 11.572 -34.674 1.00 83.25 692 TYR A C 1
ATOM 5545 O O . TYR A 1 692 ? 28.748 11.752 -33.484 1.00 83.25 692 TYR A O 1
ATOM 5553 N N . ASP A 1 693 ? 28.301 10.701 -35.410 1.00 82.12 693 ASP A N 1
ATOM 5554 C CA . ASP A 1 693 ? 27.101 10.011 -34.918 1.00 82.12 693 ASP A CA 1
ATOM 5555 C C . ASP A 1 693 ? 27.401 9.079 -33.734 1.00 82.12 693 ASP A C 1
ATOM 5557 O O . ASP A 1 693 ? 26.620 9.001 -32.784 1.00 82.12 693 ASP A O 1
ATOM 5561 N N . TYR A 1 694 ? 28.548 8.391 -33.756 1.00 84.81 694 TYR A N 1
ATOM 5562 C CA . TYR A 1 694 ? 28.984 7.517 -32.662 1.00 84.81 694 TYR A CA 1
ATOM 5563 C C . TYR A 1 694 ? 29.396 8.332 -31.432 1.00 84.81 694 TYR A C 1
ATOM 5565 O O . TYR A 1 694 ? 28.982 8.022 -30.314 1.00 84.81 694 TYR A O 1
ATOM 5573 N N . GLN A 1 695 ? 30.161 9.407 -31.644 1.00 85.25 695 GLN A N 1
ATOM 5574 C CA . GLN A 1 695 ? 30.584 10.336 -30.599 1.00 85.25 695 GLN A CA 1
ATOM 5575 C C . GLN A 1 695 ? 29.371 10.975 -29.895 1.00 85.25 695 GLN A C 1
ATOM 5577 O O . GLN A 1 695 ? 29.264 10.924 -28.668 1.00 85.25 695 GLN A O 1
ATOM 5582 N N . VAL A 1 696 ? 28.415 11.510 -30.663 1.00 86.06 696 VAL A N 1
ATOM 5583 C CA . VAL A 1 696 ? 27.171 12.104 -30.147 1.00 86.06 696 VAL A CA 1
ATOM 5584 C C . VAL A 1 696 ? 26.330 11.063 -29.408 1.00 86.06 696 VAL A C 1
ATOM 5586 O O . VAL A 1 696 ? 25.906 11.316 -28.280 1.00 86.06 696 VAL A O 1
ATOM 5589 N N . ARG A 1 697 ? 26.127 9.870 -29.985 1.00 86.56 697 ARG A N 1
ATOM 5590 C CA . ARG A 1 697 ? 25.394 8.768 -29.340 1.00 86.56 697 ARG A CA 1
ATOM 5591 C C . ARG A 1 697 ? 26.019 8.373 -27.997 1.00 86.56 697 ARG A C 1
ATOM 5593 O O . ARG A 1 697 ? 25.297 8.216 -27.014 1.00 86.56 697 ARG A O 1
ATOM 5600 N N . PHE A 1 698 ? 27.345 8.251 -27.928 1.00 87.31 698 PHE A N 1
ATOM 5601 C CA . PHE A 1 698 ? 28.059 7.933 -26.690 1.00 87.31 698 PHE A CA 1
ATOM 5602 C C . PHE A 1 698 ? 27.870 9.013 -25.616 1.00 87.31 698 PHE A C 1
ATOM 5604 O O . PHE A 1 698 ? 27.515 8.689 -24.479 1.00 87.31 698 PHE A O 1
ATOM 5611 N N . TYR A 1 699 ? 28.052 10.292 -25.970 1.00 88.00 699 TYR A N 1
ATOM 5612 C CA . TYR A 1 699 ? 27.844 11.392 -25.026 1.00 88.00 699 TYR A CA 1
ATOM 5613 C C . TYR A 1 699 ? 26.392 11.469 -24.535 1.00 88.00 699 TYR A C 1
ATOM 5615 O O . TYR A 1 699 ? 26.184 11.696 -23.344 1.00 88.00 699 TYR A O 1
ATOM 5623 N N . LYS A 1 700 ? 25.397 11.193 -25.391 1.00 89.25 700 LYS A N 1
ATOM 5624 C CA . LYS A 1 700 ? 23.981 11.152 -24.990 1.00 89.25 700 LYS A CA 1
ATOM 5625 C C . LYS A 1 700 ? 23.685 10.060 -23.957 1.00 89.25 700 LYS A C 1
ATOM 5627 O O . LYS A 1 700 ? 23.047 10.361 -22.952 1.00 89.25 700 LYS A O 1
ATOM 5632 N N . TYR A 1 701 ? 24.194 8.830 -24.105 1.00 89.50 701 TYR A N 1
ATOM 5633 C CA . TYR A 1 701 ? 24.029 7.813 -23.048 1.00 89.50 701 TYR A CA 1
ATOM 5634 C C . TYR A 1 701 ? 24.748 8.196 -21.746 1.00 89.50 701 TYR A C 1
ATOM 5636 O O . TYR A 1 701 ? 24.192 8.016 -20.664 1.00 89.50 701 TYR A O 1
ATOM 5644 N N . ALA A 1 702 ? 25.957 8.764 -21.831 1.00 88.00 702 ALA A N 1
ATOM 5645 C CA . ALA A 1 702 ? 26.692 9.226 -20.652 1.00 88.00 702 ALA A CA 1
ATOM 5646 C C . ALA A 1 702 ? 25.975 10.387 -19.928 1.00 88.00 702 ALA A C 1
ATOM 5648 O O . ALA A 1 702 ? 25.996 10.459 -18.699 1.00 88.00 702 ALA A O 1
ATOM 5649 N N . GLN A 1 703 ? 25.309 11.273 -20.672 1.00 91.19 703 GLN A N 1
ATOM 5650 C CA . GLN A 1 703 ? 24.470 12.347 -20.139 1.00 91.19 703 GLN A CA 1
ATOM 5651 C C . GLN A 1 703 ? 23.174 11.804 -19.516 1.00 91.19 703 GLN A C 1
ATOM 5653 O O . GLN A 1 703 ? 22.834 12.180 -18.394 1.00 91.19 703 GLN A O 1
ATOM 5658 N N . LEU A 1 704 ? 22.487 10.882 -20.201 1.00 91.88 704 LEU A N 1
ATOM 5659 C CA . LEU A 1 704 ? 21.274 10.231 -19.703 1.00 91.88 704 LEU A CA 1
ATOM 5660 C C . LEU A 1 704 ? 21.535 9.495 -18.382 1.00 91.88 704 LEU A C 1
ATOM 5662 O O . LEU A 1 704 ? 20.780 9.684 -17.431 1.00 91.88 704 LEU A O 1
ATOM 5666 N N . SER A 1 705 ? 22.638 8.739 -18.288 1.00 90.25 705 SER A N 1
ATOM 5667 C CA . SER A 1 705 ? 23.039 8.066 -17.046 1.00 90.25 705 SER A CA 1
ATOM 5668 C C . SER A 1 705 ? 23.179 9.050 -15.883 1.00 90.25 705 SER A C 1
ATOM 5670 O O . SER A 1 705 ? 22.612 8.812 -14.822 1.00 90.25 705 SER A O 1
ATOM 5672 N N . LYS A 1 706 ? 23.872 10.182 -16.075 1.00 89.56 706 LYS A N 1
ATOM 5673 C CA . LYS A 1 706 ? 24.050 11.200 -15.021 1.00 89.56 706 LYS A CA 1
ATOM 5674 C C . LYS A 1 706 ? 22.724 11.810 -14.553 1.00 89.56 706 LYS A C 1
ATOM 5676 O O . LYS A 1 706 ? 22.547 12.042 -13.359 1.00 89.56 706 LYS A O 1
ATOM 5681 N N . TYR A 1 707 ? 21.771 12.052 -15.457 1.00 92.06 707 TYR A N 1
ATOM 5682 C CA . TYR A 1 707 ? 20.447 12.546 -15.056 1.00 92.06 707 TYR A CA 1
ATOM 5683 C C . TYR A 1 707 ? 19.607 11.471 -14.343 1.00 92.06 707 TYR A C 1
ATOM 5685 O O . TYR A 1 707 ? 18.925 11.787 -13.366 1.00 92.06 707 TYR A O 1
ATOM 5693 N N . MET A 1 708 ? 19.687 10.204 -14.766 1.00 92.00 708 MET A N 1
ATOM 5694 C CA . MET A 1 708 ? 19.054 9.078 -14.063 1.00 92.00 708 MET A CA 1
ATOM 5695 C C . MET A 1 708 ? 19.644 8.871 -12.658 1.00 92.00 708 MET A C 1
ATOM 5697 O O . MET A 1 708 ? 18.900 8.636 -11.703 1.00 92.00 708 MET A O 1
ATOM 5701 N N . GLU A 1 709 ? 20.965 8.993 -12.515 1.00 89.75 709 GLU A N 1
ATOM 5702 C CA . GLU A 1 709 ? 21.687 8.918 -11.243 1.00 89.75 709 GLU A CA 1
ATOM 5703 C C . GLU A 1 709 ? 21.241 10.037 -10.289 1.00 89.75 709 GLU A C 1
ATOM 5705 O O . GLU A 1 709 ? 20.861 9.755 -9.154 1.00 89.75 709 GLU A O 1
ATOM 5710 N N . ALA A 1 710 ? 21.188 11.291 -10.754 1.00 89.75 710 ALA A N 1
ATOM 5711 C CA . ALA A 1 710 ? 20.735 12.430 -9.950 1.00 89.75 710 ALA A CA 1
ATOM 5712 C C . ALA A 1 710 ? 19.279 12.277 -9.463 1.00 89.75 710 ALA A C 1
ATOM 5714 O O . ALA A 1 710 ? 18.980 12.543 -8.296 1.00 89.75 710 ALA A O 1
ATOM 5715 N N . VAL A 1 711 ? 18.375 11.785 -10.321 1.00 91.00 711 VAL A N 1
ATOM 5716 C CA . VAL A 1 711 ? 16.992 11.452 -9.926 1.00 91.00 711 VAL A CA 1
ATOM 5717 C C . VAL A 1 711 ? 16.952 10.276 -8.942 1.00 91.00 711 VAL A C 1
ATOM 5719 O O . VAL A 1 711 ? 16.156 10.288 -8.004 1.00 91.00 711 VAL A O 1
ATOM 5722 N N . SER A 1 712 ? 17.840 9.290 -9.082 1.00 90.62 712 SER A N 1
ATOM 5723 C CA . SER A 1 712 ? 17.934 8.165 -8.140 1.00 90.62 712 SER A CA 1
ATOM 5724 C C . SER A 1 712 ? 18.443 8.601 -6.766 1.00 90.62 712 SER A C 1
ATOM 5726 O O . SER A 1 712 ? 17.857 8.203 -5.760 1.00 90.62 712 SER A O 1
ATOM 5728 N N . LYS A 1 713 ? 19.448 9.490 -6.707 1.00 88.44 713 LYS A N 1
ATOM 5729 C CA . LYS A 1 713 ? 19.905 10.126 -5.460 1.00 88.44 713 LYS A CA 1
ATOM 5730 C C . LYS A 1 713 ? 18.757 10.866 -4.769 1.00 88.44 713 LYS A C 1
ATOM 5732 O O . LYS A 1 713 ? 18.554 10.690 -3.568 1.00 88.44 713 LYS A O 1
ATOM 5737 N N . TYR A 1 714 ? 17.938 11.613 -5.513 1.00 89.06 714 TYR A N 1
ATOM 5738 C CA . TYR A 1 714 ? 16.757 12.273 -4.947 1.00 89.06 714 TYR A CA 1
ATOM 5739 C C . TYR A 1 714 ? 15.693 11.288 -4.429 1.00 89.06 714 TYR A C 1
ATOM 5741 O O . TYR A 1 714 ? 15.181 11.467 -3.320 1.00 89.06 714 TYR A O 1
ATOM 5749 N N . ASN A 1 715 ? 15.390 10.226 -5.183 1.00 89.56 715 ASN A N 1
ATOM 5750 C CA . ASN A 1 715 ? 14.440 9.190 -4.765 1.00 89.56 715 ASN A CA 1
ATOM 5751 C C . ASN A 1 715 ? 14.889 8.512 -3.460 1.00 89.56 715 ASN A C 1
ATOM 5753 O O . ASN A 1 715 ? 14.109 8.415 -2.515 1.00 89.56 715 ASN A O 1
ATOM 5757 N N . ILE A 1 716 ? 16.160 8.112 -3.373 1.00 87.25 716 ILE A N 1
ATOM 5758 C CA . ILE A 1 716 ? 16.747 7.496 -2.174 1.00 87.25 716 ILE A CA 1
ATOM 5759 C C . ILE A 1 716 ? 16.755 8.479 -0.994 1.00 87.25 716 ILE A C 1
ATOM 5761 O O . ILE A 1 716 ? 16.368 8.095 0.106 1.00 87.25 716 ILE A O 1
ATOM 5765 N N . THR A 1 717 ? 17.095 9.756 -1.214 1.00 87.06 717 THR A N 1
ATOM 5766 C CA . THR A 1 717 ? 17.007 10.806 -0.175 1.00 87.06 717 THR A CA 1
ATOM 5767 C C . THR A 1 717 ? 15.571 10.957 0.344 1.00 87.06 717 THR A C 1
ATOM 5769 O O . THR A 1 7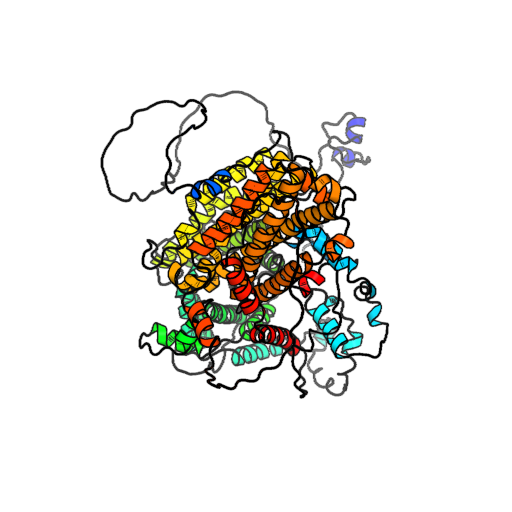17 ? 15.348 11.061 1.549 1.00 87.06 717 THR A O 1
ATOM 5772 N N . SER A 1 718 ? 14.581 10.910 -0.552 1.00 88.06 718 SER A N 1
ATOM 5773 C CA . SER A 1 718 ? 13.157 11.009 -0.205 1.00 88.06 718 SER A CA 1
ATOM 5774 C C . SER A 1 718 ? 12.676 9.802 0.608 1.00 88.06 718 SER A C 1
ATOM 5776 O O . SER A 1 718 ? 12.000 9.980 1.617 1.00 88.06 718 SER A O 1
ATOM 5778 N N . ILE A 1 719 ? 13.097 8.584 0.254 1.00 88.12 719 ILE A N 1
ATOM 5779 C CA . ILE A 1 719 ? 12.844 7.380 1.063 1.00 88.12 719 ILE A CA 1
ATOM 5780 C C . ILE A 1 719 ? 13.558 7.491 2.427 1.00 88.12 719 ILE A C 1
ATOM 5782 O O . ILE A 1 719 ? 12.959 7.206 3.463 1.00 88.12 719 ILE A O 1
ATOM 5786 N N . SER A 1 720 ? 14.797 7.997 2.464 1.00 85.62 720 SER A N 1
ATOM 5787 C CA . SER A 1 720 ? 15.569 8.182 3.704 1.00 85.62 720 SER A CA 1
ATOM 5788 C C . SER A 1 720 ? 14.949 9.208 4.666 1.00 85.62 720 SER A C 1
ATOM 5790 O O . SER A 1 720 ? 15.124 9.089 5.876 1.00 85.62 720 SER A O 1
ATOM 5792 N N . ARG A 1 721 ? 14.149 10.172 4.183 1.00 84.19 721 ARG A N 1
ATOM 5793 C CA . ARG A 1 721 ? 13.338 11.043 5.060 1.00 84.19 721 ARG A CA 1
ATOM 5794 C C . ARG A 1 721 ? 12.291 10.250 5.856 1.00 84.19 721 ARG A C 1
ATOM 5796 O O . ARG A 1 721 ? 12.051 10.581 7.017 1.00 84.19 721 ARG A O 1
ATOM 5803 N N . LEU A 1 722 ? 11.720 9.189 5.276 1.00 86.81 722 LEU A N 1
ATOM 5804 C CA . LEU A 1 722 ? 10.785 8.284 5.961 1.00 86.81 722 LEU A CA 1
ATOM 5805 C C . LEU A 1 722 ? 11.492 7.246 6.847 1.00 86.81 722 LEU A C 1
ATOM 5807 O O . LEU A 1 722 ? 10.892 6.787 7.816 1.00 86.81 722 LEU A O 1
ATOM 5811 N N . ALA A 1 723 ? 12.759 6.912 6.575 1.00 82.25 723 ALA A N 1
ATOM 5812 C CA . ALA A 1 723 ? 13.559 5.956 7.355 1.00 82.25 723 ALA A CA 1
ATOM 5813 C C . ALA A 1 723 ? 13.710 6.326 8.845 1.00 82.25 723 ALA A C 1
ATOM 5815 O O . ALA A 1 723 ? 13.882 5.443 9.683 1.00 82.25 723 ALA A O 1
ATOM 5816 N N . ASN A 1 724 ? 13.578 7.613 9.190 1.00 80.06 724 ASN A N 1
ATOM 5817 C CA . ASN A 1 724 ? 13.532 8.088 10.579 1.00 80.06 724 ASN A CA 1
ATOM 5818 C C . ASN A 1 724 ? 12.341 7.517 11.376 1.00 80.06 724 ASN A C 1
ATOM 5820 O O . ASN A 1 724 ? 12.352 7.571 12.603 1.00 80.06 724 ASN A O 1
ATOM 5824 N N . ARG A 1 725 ? 11.296 7.019 10.693 1.00 81.50 725 ARG A N 1
ATOM 5825 C CA . ARG A 1 725 ? 10.087 6.471 11.320 1.00 81.50 725 ARG A CA 1
ATOM 5826 C C . ARG A 1 725 ? 9.685 5.093 10.806 1.00 81.50 725 ARG A C 1
ATOM 5828 O O . ARG A 1 725 ? 9.198 4.318 11.606 1.00 81.50 725 ARG A O 1
ATOM 5835 N N . TYR A 1 726 ? 9.874 4.775 9.526 1.00 84.94 726 TYR A N 1
ATOM 5836 C CA . TYR A 1 726 ? 9.460 3.498 8.935 1.00 84.94 726 TYR A CA 1
ATOM 5837 C C . TYR A 1 726 ? 10.656 2.569 8.696 1.00 84.94 726 TYR A C 1
ATOM 5839 O O . TYR A 1 726 ? 11.520 2.872 7.869 1.00 84.94 726 TYR A O 1
ATOM 5847 N N . TYR A 1 727 ? 10.660 1.399 9.337 1.00 81.00 727 TYR A N 1
ATOM 5848 C CA . TYR A 1 727 ? 11.704 0.378 9.195 1.00 81.00 727 TYR A CA 1
ATOM 5849 C C . TYR A 1 727 ? 11.872 -0.081 7.739 1.00 81.00 727 TYR A C 1
ATOM 5851 O O . TYR A 1 727 ? 12.984 -0.130 7.219 1.00 81.00 727 TYR A O 1
ATOM 5859 N N . TYR A 1 728 ? 10.766 -0.308 7.021 1.00 81.50 728 TYR A N 1
ATOM 5860 C CA . TYR A 1 728 ? 10.804 -0.664 5.596 1.00 81.50 728 TYR A CA 1
ATOM 5861 C C . TYR A 1 728 ? 11.414 0.445 4.713 1.00 81.50 728 TYR A C 1
ATOM 5863 O O . TYR A 1 728 ? 12.066 0.145 3.716 1.00 81.50 728 TYR A O 1
ATOM 5871 N N . ALA A 1 729 ? 11.276 1.724 5.090 1.00 85.25 729 ALA A N 1
ATOM 5872 C CA . ALA A 1 729 ? 11.932 2.822 4.375 1.00 85.25 729 ALA A CA 1
ATOM 5873 C C . ALA A 1 729 ? 13.440 2.875 4.653 1.00 85.25 729 ALA A C 1
ATOM 5875 O O . ALA A 1 729 ? 14.216 3.144 3.738 1.00 85.25 729 ALA A O 1
ATOM 5876 N N . TRP A 1 730 ? 13.856 2.584 5.890 1.00 81.38 730 TRP A N 1
ATOM 5877 C CA . TRP A 1 730 ? 15.267 2.441 6.251 1.00 81.38 730 TRP A CA 1
ATOM 5878 C C . TRP A 1 730 ? 15.929 1.301 5.473 1.00 81.38 730 TRP A C 1
ATOM 5880 O O . TRP A 1 730 ? 16.919 1.527 4.779 1.00 81.38 730 TRP A O 1
ATOM 5890 N N . ARG A 1 731 ? 15.313 0.115 5.490 1.00 77.06 731 ARG A N 1
ATOM 5891 C CA . ARG A 1 731 ? 15.747 -1.058 4.723 1.00 77.06 731 ARG A CA 1
ATOM 5892 C C . ARG A 1 731 ? 15.930 -0.742 3.227 1.00 77.06 731 ARG A C 1
ATOM 5894 O O . ARG A 1 731 ? 17.022 -0.863 2.667 1.00 77.06 731 ARG A O 1
ATOM 5901 N N . VAL A 1 732 ? 14.878 -0.235 2.571 1.00 80.50 732 VAL A N 1
ATOM 5902 C CA . VAL A 1 732 ? 14.906 0.073 1.126 1.00 80.50 732 VAL A CA 1
ATOM 5903 C C . VAL A 1 732 ? 15.940 1.153 0.776 1.00 80.50 732 VAL A C 1
ATOM 5905 O O . VAL A 1 732 ? 16.609 1.023 -0.252 1.00 80.50 732 VAL A O 1
ATOM 5908 N N . SER A 1 733 ? 16.121 2.200 1.596 1.00 83.44 733 SER A N 1
ATOM 5909 C CA . SER A 1 733 ? 17.092 3.262 1.282 1.00 83.44 733 SER A CA 1
ATOM 5910 C C . SER A 1 733 ? 18.544 2.777 1.347 1.00 83.44 733 SER A C 1
ATOM 5912 O O . SER A 1 733 ? 19.341 3.164 0.488 1.00 83.44 733 SER A O 1
ATOM 5914 N N . LYS A 1 734 ? 18.889 1.895 2.297 1.00 79.69 734 LYS A N 1
ATOM 5915 C CA . LYS A 1 734 ? 20.245 1.335 2.435 1.00 79.69 734 LYS A CA 1
ATOM 5916 C C . LYS A 1 734 ? 20.609 0.427 1.258 1.00 79.69 734 LYS A C 1
ATOM 5918 O O . LYS A 1 734 ? 21.656 0.643 0.639 1.00 79.69 734 LYS A O 1
ATOM 5923 N N . ALA A 1 735 ? 19.730 -0.500 0.874 1.00 77.31 735 ALA A N 1
ATOM 5924 C CA . ALA A 1 735 ? 19.965 -1.357 -0.288 1.00 77.31 735 ALA A CA 1
ATOM 5925 C C . ALA A 1 735 ? 20.045 -0.569 -1.598 1.00 77.31 735 ALA A C 1
ATOM 5927 O O . ALA A 1 735 ? 20.979 -0.758 -2.377 1.00 77.31 735 ALA A O 1
ATOM 5928 N N . HIS A 1 736 ? 19.101 0.347 -1.842 1.00 83.12 736 HIS A N 1
ATOM 5929 C CA . HIS A 1 736 ? 19.108 1.151 -3.064 1.00 83.12 736 HIS A CA 1
ATOM 5930 C C . HIS A 1 736 ? 20.338 2.065 -3.147 1.00 83.12 736 HIS A C 1
ATOM 5932 O O . HIS A 1 736 ? 20.883 2.226 -4.237 1.00 83.12 736 HIS A O 1
ATOM 5938 N N . ASN A 1 737 ? 20.823 2.604 -2.021 1.00 82.81 737 ASN A N 1
ATOM 5939 C CA . ASN A 1 737 ? 22.097 3.322 -1.967 1.00 82.81 737 ASN A CA 1
ATOM 5940 C C . ASN A 1 737 ? 23.269 2.428 -2.402 1.00 82.81 737 ASN A C 1
ATOM 5942 O O . ASN A 1 737 ? 24.017 2.814 -3.295 1.00 82.81 737 ASN A O 1
ATOM 5946 N N . TYR A 1 738 ? 23.418 1.220 -1.846 1.00 78.12 738 TYR A N 1
ATOM 5947 C CA . TYR A 1 738 ? 24.498 0.323 -2.274 1.00 78.12 738 TYR A CA 1
ATOM 5948 C C . TYR A 1 738 ? 24.382 -0.076 -3.744 1.00 78.12 738 TYR A C 1
ATOM 5950 O O . TYR A 1 738 ? 25.391 -0.086 -4.438 1.00 78.12 738 TYR A O 1
ATOM 5958 N N . LEU A 1 739 ? 23.182 -0.368 -4.250 1.00 77.31 739 LEU A N 1
ATOM 5959 C CA . LEU A 1 739 ? 23.002 -0.687 -5.669 1.00 77.31 739 LEU A CA 1
ATOM 5960 C C . LEU A 1 739 ? 23.343 0.516 -6.565 1.00 77.31 739 LEU A C 1
ATOM 5962 O O . LEU A 1 739 ? 23.898 0.337 -7.651 1.00 77.31 739 LEU A O 1
ATOM 5966 N N . LEU A 1 740 ? 23.100 1.744 -6.089 1.00 81.31 740 LEU A N 1
ATOM 5967 C CA . LEU A 1 740 ? 23.550 2.963 -6.756 1.00 81.31 740 LEU A CA 1
ATOM 5968 C C . LEU A 1 740 ? 25.075 3.175 -6.640 1.00 81.31 740 LEU A C 1
ATOM 5970 O O . LEU A 1 740 ? 25.674 3.706 -7.566 1.00 81.31 740 LEU A O 1
ATOM 5974 N N . LEU A 1 741 ? 25.741 2.712 -5.584 1.00 77.31 741 LEU A N 1
ATOM 5975 C CA . LEU A 1 741 ? 27.208 2.717 -5.522 1.00 77.31 741 LEU A CA 1
ATOM 5976 C C . LEU A 1 741 ? 27.807 1.638 -6.443 1.00 77.31 741 LEU A C 1
ATOM 5978 O O . LEU A 1 741 ? 28.696 1.927 -7.241 1.00 77.31 741 LEU A O 1
ATOM 5982 N N . ALA A 1 742 ? 27.265 0.421 -6.413 1.00 70.56 742 ALA A N 1
ATOM 5983 C CA . ALA A 1 742 ? 27.758 -0.726 -7.168 1.00 70.56 742 ALA A CA 1
ATOM 5984 C C . ALA A 1 742 ? 27.595 -0.563 -8.691 1.00 70.56 742 ALA A C 1
ATOM 5986 O O . ALA A 1 742 ? 28.467 -0.997 -9.433 1.00 70.56 742 ALA A O 1
ATOM 5987 N N . HIS A 1 743 ? 26.557 0.129 -9.188 1.00 71.81 743 HIS A N 1
ATOM 5988 C CA . HIS A 1 743 ? 26.449 0.411 -10.632 1.00 71.81 743 HIS A CA 1
ATOM 5989 C C . HIS A 1 743 ? 27.598 1.281 -11.179 1.00 71.81 743 HIS A C 1
ATOM 5991 O O . HIS A 1 743 ? 27.798 1.315 -12.398 1.00 71.81 743 HIS A O 1
ATOM 5997 N N . THR A 1 744 ? 28.310 1.990 -10.291 1.00 67.44 744 THR A N 1
ATOM 5998 C CA . THR A 1 744 ? 29.439 2.874 -10.613 1.00 67.44 744 THR A CA 1
ATOM 5999 C C . THR A 1 744 ? 30.759 2.102 -10.731 1.00 67.44 744 THR A C 1
ATOM 6001 O O . THR A 1 744 ? 31.680 2.583 -11.394 1.00 67.44 744 THR A O 1
ATOM 6004 N N . SER A 1 745 ? 30.875 0.906 -10.136 1.00 68.12 745 SER A N 1
ATOM 6005 C CA . SER A 1 745 ? 32.037 0.044 -10.365 1.00 68.12 745 SER A CA 1
ATOM 6006 C C . SER A 1 745 ? 31.885 -0.711 -11.691 1.00 68.12 745 SER A C 1
ATOM 6008 O O . SER A 1 745 ? 30.785 -1.072 -12.111 1.00 68.12 745 SER A O 1
ATOM 6010 N N . ASN A 1 746 ? 33.001 -0.953 -12.389 1.00 68.62 746 ASN A N 1
ATOM 6011 C CA . ASN A 1 746 ? 32.964 -1.735 -13.632 1.00 68.62 746 ASN A CA 1
ATOM 6012 C C . ASN A 1 746 ? 32.700 -3.234 -13.363 1.00 68.62 746 ASN A C 1
ATOM 6014 O O . ASN A 1 746 ? 32.321 -3.961 -14.277 1.00 68.62 746 ASN A O 1
ATOM 6018 N N . GLU A 1 747 ? 32.856 -3.680 -12.112 1.00 68.50 747 GLU A N 1
ATOM 6019 C CA . GLU A 1 747 ?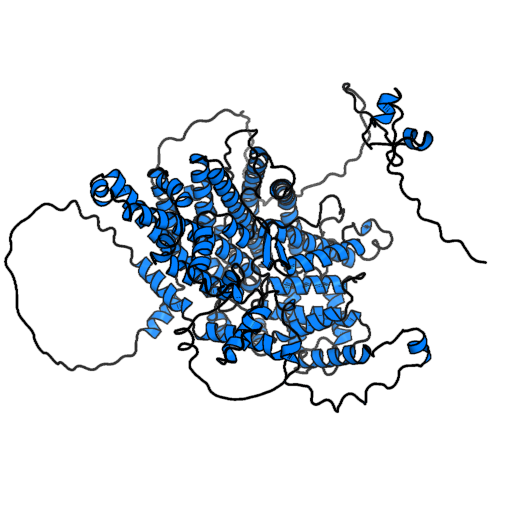 32.840 -5.080 -11.665 1.00 68.50 747 GLU A CA 1
ATOM 6020 C C . GLU A 1 747 ? 31.543 -5.802 -12.055 1.00 68.50 747 GLU A C 1
ATOM 6022 O O . GLU A 1 747 ? 31.598 -6.909 -12.591 1.00 68.50 747 GLU A O 1
ATOM 6027 N N . ILE A 1 748 ? 30.382 -5.146 -11.894 1.00 72.38 748 ILE A N 1
ATOM 6028 C CA . ILE A 1 748 ? 29.078 -5.691 -12.318 1.00 72.38 748 ILE A CA 1
ATOM 6029 C C . ILE A 1 748 ? 29.110 -6.099 -13.796 1.00 72.38 748 ILE A C 1
ATOM 6031 O O . ILE A 1 748 ? 28.602 -7.158 -14.164 1.00 72.38 748 ILE A O 1
ATOM 6035 N N . TYR A 1 749 ? 29.696 -5.261 -14.651 1.00 73.81 749 TYR A N 1
ATOM 6036 C CA . TYR A 1 749 ? 29.706 -5.461 -16.097 1.00 73.81 749 TYR A CA 1
ATOM 6037 C C . TYR A 1 749 ? 30.869 -6.357 -16.546 1.00 73.81 749 TYR A C 1
ATOM 6039 O O . TYR A 1 749 ? 30.726 -7.077 -17.528 1.00 73.81 749 TYR A O 1
ATOM 6047 N N . ASP A 1 750 ? 32.006 -6.350 -15.848 1.00 70.06 750 ASP A N 1
ATOM 6048 C CA . ASP A 1 750 ? 33.138 -7.226 -16.166 1.00 70.06 750 ASP A CA 1
ATOM 6049 C C . ASP A 1 750 ? 32.896 -8.693 -15.756 1.00 70.06 750 ASP A C 1
ATOM 6051 O O . ASP A 1 750 ? 33.394 -9.591 -16.440 1.00 70.06 750 ASP A O 1
ATOM 6055 N N . GLU A 1 751 ? 32.100 -8.957 -14.709 1.00 65.81 751 GLU A N 1
ATOM 6056 C CA . GLU A 1 751 ? 31.738 -10.321 -14.280 1.00 65.81 751 GLU A CA 1
ATOM 6057 C C . GLU A 1 751 ? 30.491 -10.903 -14.974 1.00 65.81 751 GLU A C 1
ATOM 6059 O O . GLU A 1 751 ? 30.374 -12.126 -15.107 1.00 65.81 751 GLU A O 1
ATOM 6064 N N . CYS A 1 752 ? 29.537 -10.067 -15.405 1.00 66.44 752 CYS A N 1
ATOM 6065 C CA . CYS A 1 752 ? 28.231 -10.529 -15.891 1.00 66.44 752 CYS A CA 1
ATOM 6066 C C . CYS A 1 752 ? 28.073 -10.429 -17.412 1.00 66.44 752 CYS A C 1
ATOM 6068 O O . CYS A 1 752 ? 28.214 -9.357 -17.992 1.00 66.44 752 CYS A O 1
ATOM 6070 N N . ASP A 1 753 ? 27.607 -11.505 -18.058 1.00 67.62 753 ASP A N 1
ATOM 6071 C CA . ASP A 1 753 ? 27.116 -11.411 -19.440 1.00 67.62 753 ASP A CA 1
ATOM 6072 C C . ASP A 1 753 ? 25.900 -10.466 -19.526 1.00 67.62 753 ASP A C 1
ATOM 6074 O O . ASP A 1 753 ? 24.838 -10.728 -18.941 1.00 67.62 753 ASP A O 1
ATOM 6078 N N . PHE A 1 754 ? 26.080 -9.377 -20.272 1.00 73.25 754 PHE A N 1
ATOM 6079 C CA . PHE A 1 754 ? 25.120 -8.302 -20.499 1.00 73.25 754 PHE A CA 1
ATOM 6080 C C . PHE A 1 754 ? 24.649 -8.196 -21.965 1.00 73.25 754 PHE A C 1
ATOM 6082 O O . PHE A 1 754 ? 23.944 -7.243 -22.304 1.00 73.25 754 PHE A O 1
ATOM 6089 N N . TYR A 1 755 ? 25.011 -9.133 -22.855 1.00 72.50 755 TYR A N 1
ATOM 6090 C CA . TYR A 1 755 ? 24.779 -8.993 -24.304 1.00 72.50 755 TYR A CA 1
ATOM 6091 C C . TYR A 1 755 ? 23.298 -8.767 -24.671 1.00 72.50 755 TYR A C 1
ATOM 6093 O O . TYR A 1 755 ? 22.988 -7.860 -25.448 1.00 72.50 755 TYR A O 1
ATOM 6101 N N . GLU A 1 756 ? 22.371 -9.517 -24.052 1.00 68.69 756 GLU A N 1
ATOM 6102 C CA . GLU A 1 756 ? 20.920 -9.343 -24.266 1.00 68.69 756 GLU A CA 1
ATOM 6103 C C . GLU A 1 756 ? 20.418 -7.926 -23.938 1.00 68.69 756 GLU A C 1
ATOM 6105 O O . GLU A 1 756 ? 19.448 -7.470 -24.537 1.00 68.69 756 GLU A O 1
ATOM 6110 N N . VAL A 1 757 ? 21.039 -7.253 -22.965 1.00 75.31 757 VAL A N 1
ATOM 6111 C CA . VAL A 1 757 ? 20.643 -5.918 -22.491 1.00 75.31 757 VAL A CA 1
ATOM 6112 C C . VAL A 1 757 ? 21.152 -4.837 -23.438 1.00 75.31 757 VAL A C 1
ATOM 6114 O O . VAL A 1 757 ? 20.408 -3.933 -23.819 1.00 75.31 757 VAL A O 1
ATOM 6117 N N . VAL A 1 758 ? 22.422 -4.945 -23.825 1.00 79.44 758 VAL A N 1
ATOM 6118 C CA . VAL A 1 758 ? 23.114 -3.918 -24.607 1.00 79.44 758 VAL A CA 1
ATOM 6119 C C . VAL A 1 758 ? 22.584 -3.826 -26.032 1.00 79.44 758 VAL A C 1
ATOM 6121 O O . VAL A 1 758 ? 22.422 -2.712 -26.527 1.00 79.44 758 VAL A O 1
ATOM 6124 N N . LYS A 1 759 ? 22.256 -4.961 -26.670 1.00 80.50 759 LYS A N 1
ATOM 6125 C CA . LYS A 1 759 ? 21.720 -4.977 -28.041 1.00 80.50 759 LYS A CA 1
ATOM 6126 C C . LYS A 1 759 ? 20.554 -3.992 -28.200 1.00 80.50 759 LYS A C 1
ATOM 6128 O O . LYS A 1 759 ? 20.585 -3.125 -29.068 1.00 80.50 759 LYS A O 1
ATOM 6133 N N . TRP A 1 760 ? 19.551 -4.110 -27.331 1.00 80.19 760 TRP A N 1
ATOM 6134 C CA . TRP A 1 760 ? 18.336 -3.298 -27.405 1.00 80.19 760 TRP A CA 1
ATOM 6135 C C . TRP A 1 760 ? 18.615 -1.813 -27.215 1.00 80.19 760 TRP A C 1
ATOM 6137 O O . TRP A 1 760 ? 18.067 -0.991 -27.939 1.00 80.19 760 TRP A O 1
ATOM 6147 N N . PHE A 1 761 ? 19.491 -1.463 -26.271 1.00 82.75 761 PHE A N 1
ATOM 6148 C CA . PHE A 1 761 ? 19.804 -0.065 -26.002 1.00 82.75 761 PHE A CA 1
ATOM 6149 C C . PHE A 1 761 ? 20.648 0.566 -27.112 1.00 82.75 761 PHE A C 1
ATOM 6151 O O . PHE A 1 761 ? 20.404 1.727 -27.433 1.00 82.75 761 PHE A O 1
ATOM 6158 N N . GLN A 1 762 ? 21.563 -0.177 -27.750 1.00 83.12 762 GLN A N 1
ATOM 6159 C CA . GLN A 1 762 ? 22.331 0.295 -28.913 1.00 83.12 762 GLN A CA 1
ATOM 6160 C C . GLN A 1 762 ? 21.452 0.590 -30.141 1.00 83.12 762 GLN A C 1
ATOM 6162 O O . GLN A 1 762 ? 21.755 1.519 -30.889 1.00 83.12 762 GLN A O 1
ATOM 6167 N N . GLU A 1 763 ? 20.361 -0.156 -30.332 1.00 83.88 763 GLU A N 1
ATOM 6168 C CA . GLU A 1 763 ? 19.449 -0.022 -31.480 1.00 83.88 763 GLU A CA 1
ATOM 6169 C C . GLU A 1 763 ? 18.474 1.180 -31.375 1.00 83.88 763 GLU A C 1
ATOM 6171 O O . GLU A 1 763 ? 17.829 1.527 -32.363 1.00 83.88 763 GLU A O 1
ATOM 6176 N N . ILE A 1 764 ? 18.395 1.873 -30.227 1.00 87.25 764 ILE A N 1
ATOM 6177 C CA . ILE A 1 764 ? 17.480 3.018 -30.016 1.00 87.25 764 ILE A CA 1
ATOM 6178 C C . ILE A 1 764 ? 17.828 4.206 -30.956 1.00 87.25 764 ILE A C 1
ATOM 6180 O O . ILE A 1 764 ? 19.001 4.595 -31.040 1.00 87.25 764 ILE A O 1
ATOM 6184 N N . PRO A 1 765 ? 16.856 4.841 -31.645 1.00 89.56 765 PRO A N 1
ATOM 6185 C CA . PRO A 1 765 ? 17.060 6.070 -32.423 1.00 89.56 765 PRO A CA 1
ATOM 6186 C C . PRO A 1 765 ? 17.510 7.271 -31.577 1.00 89.56 765 PRO A C 1
ATOM 6188 O O . PRO A 1 765 ? 17.092 7.443 -30.435 1.00 89.56 765 PRO A O 1
ATOM 6191 N N . MET A 1 766 ? 18.335 8.161 -32.143 1.00 86.81 766 MET A N 1
ATOM 6192 C CA . MET A 1 766 ? 18.919 9.276 -31.375 1.00 86.81 766 MET A CA 1
ATOM 6193 C C . MET A 1 766 ? 17.877 10.259 -30.813 1.00 86.81 766 MET A C 1
ATOM 6195 O O . MET A 1 766 ? 18.068 10.750 -29.705 1.00 86.81 766 MET A O 1
ATOM 6199 N N . SER A 1 767 ? 16.769 10.482 -31.526 1.00 89.69 767 SER A N 1
ATOM 6200 C CA . SER A 1 767 ? 15.636 11.306 -31.075 1.00 89.69 767 SER A CA 1
ATOM 6201 C C . SER A 1 767 ? 14.943 10.757 -29.827 1.00 89.69 767 SER A C 1
ATOM 6203 O O . SER A 1 767 ? 14.450 11.519 -29.000 1.00 89.69 767 SER A O 1
ATOM 6205 N N . ASP A 1 768 ? 14.919 9.434 -29.664 1.00 91.00 768 ASP A N 1
ATOM 6206 C CA . ASP A 1 768 ? 14.272 8.790 -28.521 1.00 91.00 768 ASP A CA 1
ATOM 6207 C C . ASP A 1 768 ? 15.152 8.856 -27.269 1.00 91.00 768 ASP A C 1
ATOM 6209 O O . ASP A 1 768 ? 14.633 8.927 -26.155 1.00 91.00 768 ASP A O 1
ATOM 6213 N N . ILE A 1 769 ? 16.477 8.903 -27.453 1.00 90.12 769 ILE A N 1
ATOM 6214 C CA . ILE A 1 769 ? 17.440 9.196 -26.383 1.00 90.12 769 ILE A CA 1
ATOM 6215 C C . ILE A 1 769 ? 17.296 10.658 -25.933 1.00 90.12 769 ILE A C 1
ATOM 6217 O O . ILE A 1 769 ? 17.342 10.922 -24.734 1.00 90.12 769 ILE A O 1
ATOM 6221 N N . ASP A 1 770 ? 17.066 11.592 -26.863 1.00 90.88 770 ASP A N 1
ATOM 6222 C CA . ASP A 1 770 ? 16.828 13.005 -26.538 1.00 90.88 770 ASP A CA 1
ATOM 6223 C C . ASP A 1 770 ? 15.534 13.195 -25.727 1.00 90.88 770 ASP A C 1
ATOM 6225 O O . ASP A 1 770 ? 15.567 13.835 -24.679 1.00 90.88 770 ASP A O 1
ATOM 6229 N N . GLU A 1 771 ? 14.417 12.564 -26.120 1.00 91.56 771 GLU A N 1
ATOM 6230 C CA . GLU A 1 771 ? 13.168 12.618 -25.335 1.00 91.56 771 GLU A CA 1
ATOM 6231 C C . GLU A 1 771 ? 13.337 11.996 -23.934 1.00 91.56 771 GLU A C 1
ATOM 6233 O O . GLU A 1 771 ? 12.808 12.515 -22.949 1.00 91.56 771 GLU A O 1
ATOM 6238 N N . LEU A 1 772 ? 14.118 10.914 -23.807 1.00 92.06 772 LEU A N 1
ATOM 6239 C CA . LEU A 1 772 ? 14.472 10.340 -22.503 1.00 92.06 772 LEU A CA 1
ATOM 6240 C C . LEU A 1 772 ? 15.303 11.321 -21.656 1.00 92.06 772 LEU A C 1
ATOM 6242 O O . LEU A 1 772 ? 15.015 11.486 -20.469 1.00 92.06 772 LEU A O 1
ATOM 6246 N N . ILE A 1 773 ? 16.292 12.001 -22.247 1.00 92.38 773 ILE A N 1
ATOM 6247 C CA . ILE A 1 773 ? 17.087 13.039 -21.571 1.00 92.38 773 ILE A CA 1
ATOM 6248 C C . ILE A 1 773 ? 16.185 14.184 -21.095 1.00 92.38 773 ILE A C 1
ATOM 6250 O O . ILE A 1 773 ? 16.258 14.557 -19.922 1.00 92.38 773 ILE A O 1
ATOM 6254 N N . ASP A 1 774 ? 15.308 14.707 -21.954 1.00 92.00 774 ASP A N 1
ATOM 6255 C CA . ASP A 1 774 ? 14.424 15.823 -21.614 1.00 92.00 774 ASP A CA 1
ATOM 6256 C C . ASP A 1 774 ? 13.372 15.450 -20.554 1.00 92.00 774 ASP A C 1
ATOM 6258 O O . ASP A 1 774 ? 13.058 16.281 -19.700 1.00 92.00 774 ASP A O 1
ATOM 6262 N N . MET A 1 775 ? 12.892 14.199 -20.499 1.00 92.19 775 MET A N 1
ATOM 6263 C CA . MET A 1 775 ? 12.030 13.739 -19.397 1.00 92.19 775 MET A CA 1
ATOM 6264 C C . MET A 1 775 ? 12.758 13.714 -18.042 1.00 92.19 775 MET A C 1
ATOM 6266 O O . MET A 1 775 ? 12.211 14.194 -17.043 1.00 92.19 775 MET A O 1
ATOM 6270 N N . TYR A 1 776 ? 13.991 13.198 -17.974 1.00 92.38 776 TYR A N 1
ATOM 6271 C CA . TYR A 1 776 ? 14.766 13.196 -16.722 1.00 92.38 776 TYR A CA 1
ATOM 6272 C C . TYR A 1 776 ? 15.213 14.611 -16.317 1.00 92.38 776 TYR A C 1
ATOM 6274 O O . TYR A 1 776 ? 15.119 14.982 -15.146 1.00 92.38 776 TYR A O 1
ATOM 6282 N N . LYS A 1 777 ? 15.617 15.443 -17.282 1.00 91.25 777 LYS A N 1
ATOM 6283 C CA . LYS A 1 777 ? 15.964 16.855 -17.077 1.00 91.25 777 LYS A CA 1
ATOM 6284 C C . LYS A 1 777 ? 14.762 17.678 -16.600 1.00 91.25 777 LYS A C 1
ATOM 6286 O O . LYS A 1 777 ? 14.858 18.330 -15.566 1.00 91.25 777 LYS A O 1
ATOM 6291 N N . GLY A 1 778 ? 13.610 17.566 -17.264 1.00 89.19 778 GLY A N 1
ATOM 6292 C CA . GLY A 1 778 ? 12.365 18.227 -16.861 1.00 89.19 778 GLY A CA 1
ATOM 6293 C C . GLY A 1 778 ? 11.850 17.772 -15.490 1.00 89.19 778 GLY A C 1
ATOM 6294 O O . GLY A 1 778 ? 11.263 18.566 -14.757 1.00 89.19 778 GLY A O 1
ATOM 6295 N N . THR A 1 779 ? 12.133 16.526 -15.090 1.00 90.19 779 THR A N 1
ATOM 6296 C CA . THR A 1 779 ? 11.904 16.062 -13.711 1.00 90.19 779 THR A CA 1
ATOM 6297 C C . THR A 1 779 ? 12.781 16.842 -12.724 1.00 90.19 779 THR A C 1
ATOM 6299 O O . THR A 1 779 ? 12.263 17.396 -11.756 1.00 90.19 779 THR A O 1
ATOM 6302 N N . LEU A 1 780 ? 14.092 16.936 -12.981 1.00 89.00 780 LEU A N 1
ATOM 6303 C CA . LEU A 1 780 ? 15.037 17.685 -12.140 1.00 89.00 780 LEU A CA 1
ATOM 6304 C C . LEU A 1 780 ? 14.711 19.183 -12.077 1.00 89.00 780 LEU A C 1
ATOM 6306 O O . LEU A 1 780 ? 14.825 19.777 -11.007 1.00 89.00 780 LEU A O 1
ATOM 6310 N N . ASP A 1 781 ? 14.274 19.787 -13.181 1.00 88.38 781 ASP A N 1
ATOM 6311 C CA . ASP A 1 781 ? 13.903 21.202 -13.230 1.00 88.38 781 ASP A CA 1
ATOM 6312 C C . ASP A 1 781 ? 12.642 21.493 -12.393 1.00 88.38 781 ASP A C 1
ATOM 6314 O O . ASP A 1 781 ? 12.670 22.403 -11.563 1.00 88.38 781 ASP A O 1
ATOM 6318 N N . LYS A 1 782 ? 11.603 20.645 -12.454 1.00 86.75 782 LYS A N 1
ATOM 6319 C CA . LYS A 1 782 ? 10.434 20.754 -11.554 1.00 86.75 782 LYS A CA 1
ATOM 6320 C C . LYS A 1 782 ? 10.800 20.614 -10.067 1.00 86.75 782 LYS A C 1
ATOM 6322 O O . LYS A 1 782 ? 10.198 21.278 -9.222 1.00 86.75 782 LYS A O 1
ATOM 6327 N N . ILE A 1 783 ? 11.795 19.788 -9.721 1.00 86.25 783 ILE A N 1
ATOM 6328 C CA . ILE A 1 783 ? 12.275 19.656 -8.329 1.00 86.25 783 ILE A CA 1
ATOM 6329 C C . ILE A 1 783 ? 13.014 20.934 -7.869 1.00 86.25 783 ILE A C 1
ATOM 6331 O O . ILE A 1 783 ? 12.913 21.310 -6.697 1.00 86.25 783 ILE A O 1
ATOM 6335 N N . LYS A 1 784 ? 13.713 21.648 -8.769 1.00 81.75 784 LYS A N 1
ATOM 6336 C CA . LYS A 1 784 ? 14.308 22.968 -8.464 1.00 81.75 784 LYS A CA 1
ATOM 6337 C C . LYS A 1 784 ? 13.221 23.995 -8.154 1.00 81.75 784 LYS A C 1
ATOM 6339 O O . LYS A 1 784 ? 13.281 24.645 -7.111 1.00 81.75 784 LYS A O 1
ATOM 6344 N N . GLU A 1 785 ? 12.222 24.110 -9.032 1.00 81.00 785 GLU A N 1
ATOM 6345 C CA . GLU A 1 785 ? 11.101 25.055 -8.904 1.00 81.00 785 GLU A CA 1
ATOM 6346 C C . GLU A 1 785 ? 10.351 24.879 -7.575 1.00 81.00 785 GLU A C 1
ATOM 6348 O O . GLU A 1 785 ? 10.104 25.851 -6.856 1.00 81.00 785 GLU A O 1
ATOM 6353 N N . ARG A 1 786 ? 10.062 23.624 -7.203 1.00 74.38 786 ARG A N 1
ATOM 6354 C CA . ARG A 1 786 ? 9.345 23.252 -5.969 1.00 74.38 786 ARG A CA 1
ATOM 6355 C C . ARG A 1 786 ? 10.203 23.324 -4.693 1.00 74.38 786 ARG A C 1
ATOM 6357 O O . ARG A 1 786 ? 9.671 23.149 -3.600 1.00 74.38 786 ARG A O 1
ATOM 6364 N N . LYS A 1 787 ? 11.492 23.673 -4.819 1.00 64.88 787 LYS A N 1
ATOM 6365 C CA . LYS A 1 787 ? 12.510 23.802 -3.756 1.00 64.88 787 LYS A CA 1
ATOM 6366 C C . LYS A 1 787 ? 12.756 22.495 -2.990 1.00 64.88 787 LYS A C 1
ATOM 6368 O O . LYS A 1 787 ? 12.114 22.198 -1.988 1.00 64.88 787 LYS A O 1
ATOM 6373 N N . TYR A 1 788 ? 13.776 21.760 -3.441 1.00 55.06 788 TYR A N 1
ATOM 6374 C CA . TYR A 1 788 ? 14.298 20.510 -2.858 1.00 55.06 788 TYR A CA 1
ATOM 6375 C C . TYR A 1 788 ? 14.364 20.491 -1.314 1.00 55.06 788 TYR A C 1
ATOM 6377 O O . TYR A 1 788 ? 13.959 19.512 -0.677 1.00 55.06 788 TYR A O 1
ATOM 6385 N N . PHE A 1 789 ? 14.849 21.585 -0.718 1.00 53.41 789 PHE A N 1
ATOM 6386 C CA . PHE A 1 789 ? 14.960 21.773 0.729 1.00 53.41 789 PHE A CA 1
ATOM 6387 C C . PHE A 1 789 ? 13.891 22.732 1.261 1.00 53.41 789 PHE A C 1
ATOM 6389 O O . PHE A 1 789 ? 13.634 23.793 0.684 1.00 53.41 789 PHE A O 1
ATOM 6396 N N . CYS A 1 790 ? 13.339 22.407 2.428 1.00 49.00 790 CYS A N 1
ATOM 6397 C CA . CYS A 1 790 ? 12.593 23.360 3.235 1.00 49.00 790 CYS A CA 1
ATOM 6398 C C . CYS A 1 790 ? 13.530 24.520 3.645 1.00 49.00 790 CYS A C 1
ATOM 6400 O O . CYS A 1 790 ? 14.686 24.264 3.995 1.00 49.00 790 CYS A O 1
ATOM 6402 N N . PRO A 1 791 ? 13.075 25.792 3.680 1.00 43.22 791 PRO A N 1
ATOM 6403 C CA . PRO A 1 791 ? 13.906 26.919 4.122 1.00 43.22 791 PRO A CA 1
ATOM 6404 C C . PRO A 1 791 ? 14.536 26.758 5.519 1.00 43.22 791 PRO A C 1
ATOM 6406 O O . PRO A 1 791 ? 15.496 27.453 5.842 1.00 43.22 791 PRO A O 1
ATOM 6409 N N . GLU A 1 792 ? 14.020 25.845 6.341 1.00 45.53 792 GLU A N 1
ATOM 6410 C CA . GLU A 1 792 ? 14.530 25.510 7.676 1.00 45.53 792 GLU A CA 1
ATOM 6411 C C . GLU A 1 792 ? 15.666 24.470 7.655 1.00 45.53 792 GLU A C 1
ATOM 6413 O O . GLU A 1 792 ? 16.619 24.611 8.419 1.00 45.53 792 GLU A O 1
ATOM 6418 N N . GLU A 1 793 ? 15.677 23.524 6.708 1.00 45.16 793 GLU A N 1
ATOM 6419 C CA . GLU A 1 793 ? 16.847 22.657 6.462 1.00 45.16 793 GLU A CA 1
ATOM 6420 C C . GLU A 1 793 ? 18.057 23.505 6.017 1.00 45.16 793 GLU A C 1
ATOM 6422 O O . GLU A 1 793 ? 19.192 23.272 6.435 1.00 45.16 793 GLU A O 1
ATOM 6427 N N . ILE A 1 794 ? 17.804 24.569 5.243 1.00 44.97 794 ILE A N 1
ATOM 6428 C CA . ILE A 1 794 ? 18.824 25.551 4.839 1.00 44.97 794 ILE A CA 1
ATOM 6429 C C . ILE A 1 794 ? 19.339 26.356 6.051 1.00 44.97 794 ILE A C 1
ATOM 6431 O O . ILE A 1 794 ? 20.522 26.700 6.093 1.00 44.97 794 ILE A O 1
ATOM 6435 N N . LYS A 1 795 ? 18.501 26.624 7.068 1.00 42.41 795 LYS A N 1
ATOM 6436 C CA . LYS A 1 795 ? 18.962 27.215 8.340 1.00 42.41 795 LYS A CA 1
ATOM 6437 C C . LYS A 1 795 ? 19.857 26.240 9.109 1.00 42.41 795 LYS A C 1
ATOM 6439 O O . LYS A 1 795 ? 20.941 26.655 9.504 1.00 42.41 795 LYS A O 1
ATOM 6444 N N . ARG A 1 796 ? 19.459 24.964 9.253 1.00 42.59 796 ARG A N 1
ATOM 6445 C CA . ARG A 1 796 ? 20.279 23.925 9.917 1.00 42.59 796 ARG A CA 1
ATOM 6446 C C . ARG A 1 796 ? 21.683 23.845 9.315 1.00 42.59 796 ARG A C 1
ATOM 6448 O O . ARG A 1 796 ? 22.660 23.909 10.058 1.00 42.59 796 ARG A O 1
ATOM 6455 N N . ARG A 1 797 ? 21.776 23.809 7.979 1.00 45.44 797 ARG A N 1
ATOM 6456 C CA . ARG A 1 797 ? 23.053 23.825 7.245 1.00 45.44 797 ARG A CA 1
ATOM 6457 C C . ARG A 1 797 ? 23.919 25.040 7.586 1.00 45.44 797 ARG A C 1
ATOM 6459 O O . ARG A 1 797 ? 25.100 24.867 7.859 1.00 45.44 797 ARG A O 1
ATOM 6466 N N . LYS A 1 798 ? 23.337 26.244 7.657 1.00 38.41 798 LYS A N 1
ATOM 6467 C CA . LYS A 1 798 ? 24.065 27.465 8.057 1.00 38.41 798 LYS A CA 1
ATOM 6468 C C . LYS A 1 798 ? 24.506 27.470 9.524 1.00 38.41 798 LYS A C 1
ATOM 6470 O O . LYS A 1 798 ? 25.562 28.003 9.828 1.00 38.41 798 LYS A O 1
ATOM 6475 N N . THR A 1 799 ? 23.735 26.870 10.432 1.00 37.91 799 THR A N 1
ATOM 6476 C CA . THR A 1 799 ? 24.110 26.773 11.857 1.00 37.91 799 THR A CA 1
ATOM 6477 C C . THR A 1 799 ? 25.124 25.670 12.166 1.00 37.91 799 THR A C 1
ATOM 6479 O O . THR A 1 799 ? 25.706 25.679 13.242 1.00 37.91 799 THR A O 1
ATOM 6482 N N . GLN A 1 800 ? 25.342 24.719 11.252 1.00 38.16 800 GLN A N 1
ATOM 6483 C CA . GLN A 1 800 ? 26.377 23.684 11.386 1.00 38.16 800 GLN A CA 1
ATOM 6484 C C . GLN A 1 800 ? 27.700 24.061 10.695 1.00 38.16 800 GLN A C 1
ATOM 6486 O O . GLN A 1 800 ? 28.709 23.401 10.928 1.00 38.16 800 GLN A O 1
ATOM 6491 N N . SER A 1 801 ? 27.719 25.116 9.870 1.00 33.56 801 SER A N 1
ATOM 6492 C CA . SER A 1 801 ? 28.892 25.526 9.086 1.00 33.56 801 SER A CA 1
ATOM 6493 C C . SER A 1 801 ? 29.811 26.556 9.759 1.00 33.56 801 SER A C 1
ATOM 6495 O O . SER A 1 801 ? 30.781 26.972 9.132 1.00 33.56 801 SER A O 1
ATOM 6497 N N . GLU A 1 802 ? 29.542 26.974 11.000 1.00 27.77 802 GLU A N 1
ATOM 6498 C CA . GLU A 1 802 ? 30.383 27.935 11.733 1.00 27.77 802 GLU A CA 1
ATOM 6499 C C . GLU A 1 802 ? 30.634 27.506 13.186 1.00 27.77 802 GLU A C 1
ATOM 6501 O O . GLU A 1 802 ? 29.716 27.436 14.004 1.00 27.77 802 GLU A O 1
ATOM 6506 N N . PRO A 1 803 ? 31.911 27.303 13.533 1.00 30.38 803 PRO A N 1
ATOM 6507 C CA . PRO A 1 803 ? 32.470 27.806 14.777 1.00 30.38 803 PRO A CA 1
ATOM 6508 C C . PRO A 1 803 ? 33.505 28.897 14.466 1.00 30.38 803 PRO A C 1
ATOM 6510 O O . PRO A 1 803 ? 34.498 28.651 13.778 1.00 30.38 803 PRO A O 1
ATOM 6513 N N . GLU A 1 804 ? 33.300 30.109 14.987 1.00 33.00 804 GLU A N 1
ATOM 6514 C CA . GLU A 1 804 ? 34.280 31.193 14.862 1.00 33.00 804 GLU A CA 1
ATOM 6515 C C . GLU A 1 804 ? 35.628 30.784 15.477 1.00 33.00 804 GLU A C 1
ATOM 6517 O O . GLU A 1 804 ? 35.707 30.483 16.670 1.00 33.00 804 GLU A O 1
ATOM 6522 N N . PHE A 1 805 ? 36.719 30.852 14.707 1.00 23.38 805 PHE A N 1
ATOM 6523 C CA . PHE A 1 805 ? 38.063 30.825 15.289 1.00 23.38 805 PHE A CA 1
ATOM 6524 C C . PHE A 1 805 ? 39.027 31.791 14.597 1.00 23.38 805 PHE A C 1
ATOM 6526 O O . PHE A 1 805 ? 39.823 31.438 13.727 1.00 23.38 805 PHE A O 1
ATOM 6533 N N . ASN A 1 806 ? 38.987 33.046 15.046 1.00 26.83 806 ASN A N 1
ATOM 6534 C CA . ASN A 1 806 ? 40.011 34.037 14.735 1.00 26.83 806 ASN A CA 1
ATOM 6535 C C . ASN A 1 806 ? 41.387 33.566 15.236 1.00 26.83 806 ASN A C 1
ATOM 6537 O O . ASN A 1 806 ? 41.632 33.562 16.444 1.00 26.83 806 ASN A O 1
ATOM 6541 N N . ARG A 1 807 ? 42.318 33.256 14.323 1.00 24.44 807 ARG A N 1
ATOM 6542 C CA . ARG A 1 807 ? 43.762 33.271 14.618 1.00 24.44 807 ARG A CA 1
ATOM 6543 C C . ARG A 1 807 ? 44.615 33.559 13.385 1.00 24.44 807 ARG A C 1
ATOM 6545 O O . ARG A 1 807 ? 44.870 32.700 12.550 1.00 24.44 807 ARG A O 1
ATOM 6552 N N . THR A 1 808 ? 45.116 34.787 13.325 1.00 25.27 808 THR A N 1
ATOM 6553 C CA . THR A 1 808 ? 46.191 35.202 12.423 1.00 25.27 808 THR A CA 1
ATOM 6554 C C . THR A 1 808 ? 47.531 34.614 12.868 1.00 25.27 808 THR A C 1
ATOM 6556 O O . THR A 1 808 ? 48.028 34.971 13.937 1.00 25.27 808 THR A O 1
ATOM 6559 N N . SER A 1 809 ? 48.174 33.807 12.025 1.00 21.61 809 SER A N 1
ATOM 6560 C CA . SER A 1 809 ? 49.629 33.610 12.072 1.00 21.61 809 SER A CA 1
ATOM 6561 C C . SER A 1 809 ? 50.145 33.094 10.732 1.00 21.61 809 SER A C 1
ATOM 6563 O O . SER A 1 809 ? 49.770 32.010 10.293 1.00 21.61 809 SER A O 1
ATOM 6565 N N . SER A 1 810 ? 51.024 33.862 10.096 1.00 25.27 810 SER A N 1
ATOM 6566 C CA . SER A 1 810 ? 51.764 33.443 8.907 1.00 25.27 810 SER A CA 1
ATOM 6567 C C . SER A 1 810 ? 52.792 32.363 9.236 1.00 25.27 810 SER A C 1
ATOM 6569 O O . SER A 1 810 ? 53.531 32.524 10.206 1.00 25.27 810 SER A O 1
ATOM 6571 N N . PHE A 1 811 ? 52.966 31.385 8.349 1.00 20.81 811 PHE A N 1
ATOM 6572 C CA . PHE A 1 811 ? 54.295 30.841 8.069 1.00 20.81 811 PHE A CA 1
ATOM 6573 C C . PHE A 1 811 ? 54.409 30.445 6.597 1.00 20.81 811 PHE A C 1
ATOM 6575 O O . PHE A 1 811 ? 53.510 29.826 6.035 1.00 20.81 811 PHE A O 1
ATOM 6582 N N . SER A 1 812 ? 55.512 30.844 5.974 1.00 21.72 812 SER A N 1
ATOM 6583 C CA . SER A 1 812 ? 55.857 30.554 4.586 1.00 21.72 812 SER A CA 1
ATOM 6584 C C . SER A 1 812 ? 56.990 29.532 4.526 1.00 21.72 812 SER A C 1
ATOM 6586 O O . SER A 1 812 ? 57.873 29.540 5.384 1.00 21.72 812 SER A O 1
ATOM 6588 N N . THR A 1 813 ? 57.012 28.688 3.491 1.00 21.59 813 THR A N 1
ATOM 6589 C CA . THR A 1 813 ? 58.262 28.274 2.820 1.00 21.59 813 THR A CA 1
ATOM 6590 C C . THR A 1 813 ? 57.989 27.558 1.493 1.00 21.59 813 THR A C 1
ATOM 6592 O O . THR A 1 813 ? 57.478 26.448 1.455 1.00 21.59 813 THR A O 1
ATOM 6595 N N . ASN A 1 814 ? 58.361 28.241 0.413 1.00 21.58 814 ASN A N 1
ATOM 6596 C CA . ASN A 1 814 ? 59.220 27.771 -0.676 1.00 21.58 814 ASN A CA 1
ATOM 6597 C C . ASN A 1 814 ? 59.092 26.311 -1.159 1.00 21.58 814 ASN A C 1
ATOM 6599 O O . ASN A 1 814 ? 59.558 25.389 -0.494 1.00 21.58 814 ASN A O 1
ATOM 6603 N N . LEU A 1 815 ? 58.779 26.161 -2.448 1.00 23.31 815 LEU A N 1
ATOM 6604 C CA . LEU A 1 815 ? 59.838 25.869 -3.426 1.00 23.31 815 LEU A CA 1
ATOM 6605 C C . LEU A 1 815 ? 59.441 26.384 -4.819 1.00 23.31 815 LEU A C 1
ATOM 6607 O O . LEU A 1 815 ? 58.388 26.037 -5.346 1.00 23.31 815 LEU A O 1
ATOM 6611 N N . GLU A 1 816 ? 60.280 27.247 -5.389 1.00 21.03 816 GLU A N 1
ATOM 6612 C CA . GLU A 1 816 ? 60.146 27.762 -6.756 1.00 21.03 816 GLU A CA 1
ATOM 6613 C C . GLU A 1 816 ? 60.796 26.798 -7.763 1.00 21.03 816 GLU A C 1
ATOM 6615 O O . GLU A 1 816 ? 61.690 26.033 -7.400 1.00 21.03 816 GLU A O 1
ATOM 6620 N N . GLY A 1 817 ? 60.430 26.913 -9.046 1.00 22.02 817 GLY A N 1
ATOM 6621 C CA . GLY A 1 817 ? 61.282 26.442 -10.146 1.00 22.02 817 GLY A CA 1
ATOM 6622 C C . GLY A 1 817 ? 60.642 25.483 -11.149 1.00 22.02 817 GLY A C 1
ATOM 6623 O O . GLY A 1 817 ? 60.925 24.290 -11.130 1.00 22.02 817 GLY A O 1
ATOM 6624 N N . VAL A 1 818 ? 59.877 26.021 -12.103 1.00 23.53 818 VAL A N 1
ATOM 6625 C CA . VAL A 1 818 ? 60.297 26.189 -13.516 1.00 23.53 818 VAL A CA 1
ATOM 6626 C C . VAL A 1 818 ? 59.100 26.713 -14.320 1.00 23.53 818 VAL A C 1
ATOM 6628 O O . VAL A 1 818 ? 58.016 26.140 -14.283 1.00 23.53 818 VAL A O 1
ATOM 6631 N N . GLU A 1 819 ? 59.313 27.791 -15.072 1.00 20.50 819 GLU A N 1
ATOM 6632 C CA . GLU A 1 819 ? 58.350 28.382 -16.014 1.00 20.50 819 GLU A CA 1
ATOM 6633 C C . GLU A 1 819 ? 59.086 28.709 -17.348 1.00 20.50 819 GLU A C 1
ATOM 6635 O O . GLU A 1 819 ? 60.288 28.440 -17.443 1.00 20.50 819 GLU A O 1
ATOM 6640 N N . PRO A 1 820 ? 58.418 29.097 -18.452 1.00 40.53 820 PRO A N 1
ATOM 6641 C CA . PRO A 1 820 ? 58.141 28.129 -19.508 1.00 40.53 820 PRO A CA 1
ATOM 6642 C C . PRO A 1 820 ? 58.753 28.517 -20.868 1.00 40.53 820 PRO A C 1
ATOM 6644 O O . PRO A 1 820 ? 59.290 29.608 -21.059 1.00 40.53 820 PRO A O 1
ATOM 6647 N N . SER A 1 821 ? 58.606 27.650 -21.876 1.00 21.81 821 SER A N 1
ATOM 6648 C CA . SER A 1 821 ? 58.695 28.053 -23.291 1.00 21.81 821 SER A CA 1
ATOM 6649 C C . SER A 1 821 ? 57.872 27.130 -24.207 1.00 21.81 821 SER A C 1
ATOM 6651 O O . SER A 1 821 ? 57.712 25.953 -23.880 1.00 21.81 821 SER A O 1
ATOM 6653 N N . PRO A 1 822 ? 57.306 27.643 -25.319 1.00 30.02 822 PRO A N 1
ATOM 6654 C CA . PRO A 1 822 ? 56.251 26.962 -26.075 1.00 30.02 822 PRO A CA 1
ATOM 6655 C C . PRO A 1 822 ? 56.746 26.302 -27.372 1.00 30.02 822 PRO A C 1
ATOM 6657 O O . PRO A 1 822 ? 57.818 26.638 -27.867 1.00 30.02 822 PRO A O 1
ATOM 6660 N N . ILE A 1 823 ? 55.888 25.483 -28.000 1.00 22.53 823 ILE A N 1
ATOM 6661 C CA . ILE A 1 823 ? 55.664 25.522 -29.457 1.00 22.53 823 ILE A CA 1
ATOM 6662 C C . ILE A 1 823 ? 54.300 24.901 -29.835 1.00 22.53 823 ILE A C 1
ATOM 6664 O O . ILE A 1 823 ? 53.889 23.855 -29.344 1.00 22.53 823 ILE A O 1
ATOM 6668 N N . THR A 1 824 ? 53.619 25.633 -30.711 1.00 22.20 824 THR A N 1
ATOM 6669 C CA . THR A 1 824 ? 52.397 25.393 -31.507 1.00 22.20 824 THR A CA 1
ATOM 6670 C C . THR A 1 824 ? 52.193 23.986 -32.104 1.00 22.20 824 THR A C 1
ATOM 6672 O O . THR A 1 824 ? 53.177 23.320 -32.404 1.00 22.20 824 THR A O 1
ATOM 6675 N N . SER A 1 825 ? 50.998 23.537 -32.531 1.00 23.58 825 SER A N 1
ATOM 6676 C CA . SER A 1 825 ? 49.574 23.906 -32.292 1.00 23.58 825 SER A CA 1
ATOM 6677 C C . SER A 1 825 ? 48.693 23.077 -33.255 1.00 23.58 825 SER A C 1
ATOM 6679 O O . SER A 1 825 ? 49.023 23.070 -34.438 1.00 23.58 825 SER A O 1
ATOM 6681 N N . TYR A 1 826 ? 47.564 22.481 -32.840 1.00 23.38 826 TYR A N 1
ATOM 6682 C CA . TYR A 1 826 ? 46.518 22.021 -33.785 1.00 23.38 826 TYR A CA 1
ATOM 6683 C C . TYR A 1 826 ? 45.107 21.948 -33.159 1.00 23.38 826 TYR A C 1
ATOM 6685 O O . TYR A 1 826 ? 44.717 20.929 -32.606 1.00 23.38 826 TYR A O 1
ATOM 6693 N N . ASN A 1 827 ? 44.365 23.046 -33.331 1.00 24.70 827 ASN A N 1
ATOM 6694 C CA . ASN A 1 827 ? 42.902 23.196 -33.411 1.00 24.70 827 ASN A CA 1
ATOM 6695 C C . ASN A 1 827 ? 41.989 22.303 -32.542 1.00 24.70 827 ASN A C 1
ATOM 6697 O O . ASN A 1 827 ? 41.605 21.205 -32.949 1.00 24.70 827 ASN A O 1
ATOM 6701 N N . ASP A 1 828 ? 41.476 22.877 -31.453 1.00 22.66 828 ASP A N 1
ATOM 6702 C CA . ASP A 1 828 ? 40.297 22.374 -30.742 1.00 22.66 828 ASP A CA 1
ATOM 6703 C C . ASP A 1 828 ? 38.987 22.572 -31.547 1.00 22.66 828 ASP A C 1
ATOM 6705 O O . ASP A 1 828 ? 38.776 23.639 -32.137 1.00 22.66 828 ASP A O 1
ATOM 6709 N N . PRO A 1 829 ? 38.055 21.596 -31.545 1.00 25.62 829 PRO A N 1
ATOM 6710 C CA . PRO A 1 829 ? 36.636 21.827 -31.821 1.00 25.62 829 PRO A CA 1
ATOM 6711 C C . PRO A 1 829 ? 35.939 22.480 -30.598 1.00 25.62 829 PRO A C 1
ATOM 6713 O O . PRO A 1 829 ? 36.492 22.485 -29.500 1.00 25.62 829 PRO A O 1
ATOM 6716 N N . PRO A 1 830 ? 34.748 23.092 -30.755 1.00 24.88 830 PRO A N 1
ATOM 6717 C CA . PRO A 1 830 ? 34.350 24.222 -29.913 1.00 24.88 830 PRO A CA 1
ATOM 6718 C C . PRO A 1 830 ? 33.909 23.873 -28.485 1.00 24.88 830 PRO A C 1
ATOM 6720 O O . PRO A 1 830 ? 33.133 22.945 -28.256 1.00 24.88 830 PRO A O 1
ATOM 6723 N N . ASN A 1 831 ? 34.284 24.749 -27.546 1.00 29.39 831 ASN A N 1
ATOM 6724 C CA . ASN A 1 831 ? 33.697 24.820 -26.210 1.00 29.39 831 ASN A CA 1
ATOM 6725 C C . ASN A 1 831 ? 32.180 25.070 -26.284 1.00 29.39 831 ASN A C 1
ATOM 6727 O O . ASN A 1 831 ? 31.732 26.185 -26.553 1.00 29.39 831 ASN A O 1
ATOM 6731 N N . GLN A 1 832 ? 31.394 24.055 -25.931 1.00 24.59 832 GLN A N 1
ATOM 6732 C CA . GLN A 1 832 ? 30.148 24.263 -25.199 1.00 24.59 832 GLN A CA 1
ATOM 6733 C C . GLN A 1 832 ? 30.353 23.766 -23.771 1.00 24.59 832 GLN A C 1
ATOM 6735 O O . GLN A 1 832 ? 30.505 22.567 -23.534 1.00 24.59 832 GLN A O 1
ATOM 6740 N N . GLU A 1 833 ? 30.352 24.696 -22.817 1.00 28.88 833 GLU A N 1
ATOM 6741 C CA . GLU A 1 833 ? 30.432 24.392 -21.390 1.00 28.88 833 GLU A CA 1
ATOM 6742 C C . GLU A 1 833 ? 29.127 23.745 -20.899 1.00 28.88 833 GLU A C 1
ATOM 6744 O O . GLU A 1 833 ? 28.306 24.375 -20.235 1.00 28.88 833 GLU A O 1
ATOM 6749 N N . ASN A 1 834 ? 28.958 22.446 -21.165 1.00 30.52 834 ASN A N 1
ATOM 6750 C CA . ASN A 1 834 ? 28.008 21.594 -20.443 1.00 30.52 834 ASN A CA 1
ATOM 6751 C C . ASN A 1 834 ? 28.516 21.335 -19.010 1.00 30.52 834 ASN A C 1
ATOM 6753 O O . ASN A 1 834 ? 28.755 20.200 -18.592 1.00 30.52 834 ASN A O 1
ATOM 6757 N N . SER A 1 835 ? 28.701 22.422 -18.260 1.00 31.19 835 SER A N 1
ATOM 6758 C CA . SER A 1 835 ? 28.909 22.394 -16.820 1.00 31.19 835 SER A CA 1
ATOM 6759 C C . SER A 1 835 ? 27.666 21.791 -16.160 1.00 31.19 835 SER A C 1
ATOM 6761 O O . SER A 1 835 ? 26.529 22.151 -16.477 1.00 31.19 835 SER A O 1
ATOM 6763 N N . LEU A 1 836 ? 27.862 20.829 -15.252 1.00 33.56 836 LEU A N 1
ATOM 6764 C CA . LEU A 1 836 ? 26.747 20.349 -14.441 1.00 33.56 836 LEU A CA 1
ATOM 6765 C C . LEU A 1 836 ? 26.271 21.504 -13.545 1.00 33.56 836 LEU A C 1
ATOM 6767 O O . LEU A 1 836 ? 27.104 22.143 -12.901 1.00 33.56 836 LEU A O 1
ATOM 6771 N N . PRO A 1 837 ? 24.956 21.781 -13.472 1.00 36.53 837 PRO A N 1
ATOM 6772 C CA . PRO A 1 837 ? 24.452 22.842 -12.613 1.00 36.53 837 PRO A CA 1
ATOM 6773 C C . PRO A 1 837 ? 24.737 22.514 -11.143 1.00 36.53 837 PRO A C 1
ATOM 6775 O O . PRO A 1 837 ? 24.627 21.357 -10.733 1.00 36.53 837 PRO A O 1
ATOM 6778 N N . SER A 1 838 ? 25.003 23.547 -10.337 1.00 46.50 838 SER A N 1
ATOM 6779 C CA . SER A 1 838 ? 25.267 23.470 -8.885 1.00 46.50 838 SER A CA 1
ATOM 6780 C C . SER A 1 838 ? 24.234 22.659 -8.091 1.00 46.50 838 SER A C 1
ATOM 6782 O O . SER A 1 838 ? 24.551 22.065 -7.062 1.00 46.50 838 SER A O 1
ATOM 6784 N N . PHE A 1 839 ? 23.015 22.547 -8.618 1.00 43.88 839 PHE A N 1
ATOM 6785 C CA . PHE A 1 839 ? 21.966 21.681 -8.091 1.00 43.88 839 PHE A CA 1
ATOM 6786 C C . PHE A 1 839 ? 22.389 20.206 -7.952 1.00 43.88 839 PHE A C 1
ATOM 6788 O O . PHE A 1 839 ? 21.912 19.521 -7.055 1.00 43.88 839 PHE A O 1
ATOM 6795 N N . SER A 1 840 ? 23.304 19.707 -8.793 1.00 51.19 840 SER A N 1
ATOM 6796 C CA . SER A 1 840 ? 23.838 18.344 -8.656 1.00 51.19 840 SER A CA 1
ATOM 6797 C C . SER A 1 840 ? 24.607 18.175 -7.342 1.00 51.19 840 SER A C 1
ATOM 6799 O O . SER A 1 840 ? 24.400 17.190 -6.641 1.00 51.19 840 SER A O 1
ATOM 6801 N N . SER A 1 841 ? 25.433 19.158 -6.968 1.00 54.28 841 SER A N 1
ATOM 6802 C CA . SER A 1 841 ? 26.143 19.164 -5.684 1.00 54.28 841 SER A CA 1
ATOM 6803 C C . SER A 1 841 ? 25.219 19.446 -4.491 1.00 54.28 841 SER A C 1
ATOM 6805 O O . SER A 1 841 ? 25.457 18.910 -3.413 1.00 54.28 841 SER A O 1
ATOM 6807 N N . ASP A 1 842 ? 24.127 20.202 -4.668 1.00 53.72 842 ASP A N 1
ATOM 6808 C CA . ASP A 1 842 ? 23.106 20.384 -3.620 1.00 53.72 842 ASP A CA 1
ATOM 6809 C C . ASP A 1 842 ? 22.368 19.070 -3.294 1.00 53.72 842 ASP A C 1
ATOM 6811 O O . ASP A 1 842 ? 22.158 18.754 -2.115 1.00 53.72 842 ASP A O 1
ATOM 6815 N N . ILE A 1 843 ? 22.012 18.294 -4.332 1.00 58.25 843 ILE A N 1
ATOM 6816 C CA . ILE A 1 843 ? 21.468 16.930 -4.210 1.00 58.25 843 ILE A CA 1
ATOM 6817 C C . ILE A 1 843 ? 22.483 16.033 -3.501 1.00 58.25 843 ILE A C 1
ATOM 6819 O O . ILE A 1 843 ? 22.138 15.364 -2.533 1.00 58.25 843 ILE A O 1
ATOM 6823 N N . GLU A 1 844 ? 23.732 16.029 -3.965 1.00 58.97 844 GLU A N 1
ATOM 6824 C CA . GLU A 1 844 ? 24.794 15.140 -3.485 1.00 58.97 844 GLU A CA 1
ATOM 6825 C C . GLU A 1 844 ? 25.188 15.413 -2.027 1.00 58.97 844 GLU A C 1
ATOM 6827 O O . GLU A 1 844 ? 25.366 14.477 -1.248 1.00 58.97 844 GLU A O 1
ATOM 6832 N N . ALA A 1 845 ? 25.206 16.681 -1.607 1.00 54.62 845 ALA A N 1
ATOM 6833 C CA . ALA A 1 845 ? 25.313 17.038 -0.197 1.00 54.62 845 ALA A CA 1
ATOM 6834 C C . ALA A 1 845 ? 24.112 16.506 0.608 1.00 54.62 845 ALA A C 1
ATOM 6836 O O . ALA A 1 845 ? 24.295 15.895 1.653 1.00 54.62 845 ALA A O 1
ATOM 6837 N N . GLY A 1 846 ? 22.874 16.689 0.120 1.00 57.34 846 GLY A N 1
ATOM 6838 C CA . GLY A 1 846 ? 21.666 16.221 0.828 1.00 57.34 846 GLY A CA 1
ATOM 6839 C C . GLY A 1 846 ? 21.574 14.697 0.950 1.00 57.34 846 GLY A C 1
ATOM 6840 O O . GLY A 1 846 ? 21.124 14.181 1.972 1.00 57.34 846 GLY A O 1
ATOM 6841 N N . TYR A 1 847 ? 22.048 13.996 -0.078 1.00 59.38 847 TYR A N 1
ATOM 6842 C CA . TYR A 1 847 ? 22.188 12.546 -0.137 1.00 59.38 847 TYR A CA 1
ATOM 6843 C C . TYR A 1 847 ? 23.154 12.044 0.944 1.00 59.38 847 TYR A C 1
ATOM 6845 O O . TYR A 1 847 ? 22.793 11.198 1.763 1.00 59.38 847 TYR A O 1
ATOM 6853 N N . ASN A 1 848 ? 24.356 12.628 0.992 1.00 59.19 848 ASN A N 1
ATOM 6854 C CA . ASN A 1 848 ? 25.396 12.260 1.950 1.00 59.19 848 ASN A CA 1
ATOM 6855 C C . ASN A 1 848 ? 25.029 12.631 3.398 1.00 59.19 848 ASN A C 1
ATOM 6857 O O . ASN A 1 848 ? 25.324 11.850 4.302 1.00 59.19 848 ASN A O 1
ATOM 6861 N N . ASP A 1 849 ? 24.349 13.761 3.624 1.00 57.78 849 ASP A N 1
ATOM 6862 C CA . ASP A 1 849 ? 23.859 14.162 4.949 1.00 57.78 849 ASP A CA 1
ATOM 6863 C C . ASP A 1 849 ? 22.831 13.149 5.497 1.00 57.78 849 ASP A C 1
ATOM 6865 O O . ASP A 1 849 ? 22.967 12.660 6.619 1.00 57.78 849 ASP A O 1
ATOM 6869 N N . MET A 1 850 ? 21.794 12.811 4.714 1.00 57.41 850 MET A N 1
ATOM 6870 C CA . MET A 1 850 ? 20.655 12.024 5.215 1.00 57.41 850 MET A CA 1
ATOM 6871 C C . MET A 1 850 ? 20.874 10.506 5.247 1.00 57.41 850 MET A C 1
ATOM 6873 O O . MET A 1 850 ? 20.248 9.836 6.068 1.00 57.41 850 MET A O 1
ATOM 6877 N N . LEU A 1 851 ? 21.749 9.943 4.406 1.00 57.47 851 LEU A N 1
ATOM 6878 C CA . LEU A 1 851 ? 22.042 8.500 4.433 1.00 57.47 851 LEU A CA 1
ATOM 6879 C C . LEU A 1 851 ? 22.952 8.078 5.596 1.00 57.47 851 LEU A C 1
ATOM 6881 O O . LEU A 1 851 ? 22.930 6.910 5.995 1.00 57.47 851 LEU A O 1
ATOM 6885 N N . ASN A 1 852 ? 23.722 9.019 6.151 1.00 55.00 852 ASN A N 1
ATOM 6886 C CA . ASN A 1 852 ? 24.693 8.797 7.224 1.00 55.00 852 ASN A CA 1
ATOM 6887 C C . ASN A 1 852 ? 24.129 9.083 8.633 1.00 55.00 852 ASN A C 1
ATOM 6889 O O . ASN A 1 852 ? 24.890 9.411 9.549 1.00 55.00 852 ASN A O 1
ATOM 6893 N N . ASN A 1 853 ? 22.811 8.955 8.840 1.00 63.97 853 ASN A N 1
ATOM 6894 C CA . ASN A 1 853 ? 22.196 9.126 10.160 1.00 63.97 853 ASN A CA 1
ATOM 6895 C C . ASN A 1 853 ? 22.490 7.933 11.098 1.00 63.97 853 ASN A C 1
ATOM 6897 O O . ASN A 1 853 ? 21.676 7.031 11.304 1.00 63.97 853 ASN A O 1
ATOM 6901 N N . LYS A 1 854 ? 23.674 7.993 11.712 1.00 64.12 854 LYS A N 1
ATOM 6902 C CA . LYS A 1 854 ? 24.241 7.021 12.662 1.00 64.12 854 LYS A CA 1
ATOM 6903 C C . LYS A 1 854 ? 23.381 6.757 13.904 1.00 64.12 854 LYS A C 1
ATOM 6905 O O . LYS A 1 854 ? 23.641 5.783 14.605 1.00 64.12 854 LYS A O 1
ATOM 6910 N N . GLU A 1 855 ? 22.415 7.617 14.216 1.00 61.50 855 GLU A N 1
ATOM 6911 C CA . GLU A 1 855 ? 21.512 7.442 15.361 1.00 61.50 855 GLU A CA 1
ATOM 6912 C C . GLU A 1 855 ? 20.304 6.581 14.978 1.00 61.50 855 GLU A C 1
ATOM 6914 O O . GLU A 1 855 ? 19.976 5.638 15.694 1.00 61.50 855 GLU A O 1
ATOM 6919 N N . VAL A 1 856 ? 19.719 6.819 13.801 1.00 65.56 856 VAL A N 1
ATOM 6920 C CA . VAL A 1 856 ? 18.630 5.995 13.245 1.00 65.56 856 VAL A CA 1
ATOM 6921 C C . VAL A 1 856 ? 19.116 4.586 12.894 1.00 65.56 856 VAL A C 1
ATOM 6923 O O . VAL A 1 856 ? 18.423 3.613 13.182 1.00 65.56 856 VAL A O 1
ATOM 6926 N N . ASP A 1 857 ? 20.337 4.458 12.365 1.00 66.38 857 ASP A N 1
ATOM 6927 C CA . ASP A 1 857 ? 20.964 3.154 12.104 1.00 66.38 857 ASP A CA 1
ATOM 6928 C C . ASP A 1 857 ? 21.129 2.323 13.390 1.00 66.38 857 ASP A C 1
ATOM 6930 O O . ASP A 1 857 ? 20.866 1.121 13.397 1.00 66.38 857 ASP A O 1
ATOM 6934 N N . LYS A 1 858 ? 21.513 2.966 14.504 1.00 66.81 858 LYS A N 1
ATOM 6935 C CA . LYS A 1 858 ? 21.583 2.317 15.823 1.00 66.81 858 LYS A CA 1
ATOM 6936 C C . LYS A 1 858 ? 20.201 1.979 16.373 1.00 66.81 858 LYS A C 1
ATOM 6938 O O . LYS A 1 858 ? 20.042 0.899 16.931 1.00 66.81 858 LYS A O 1
ATOM 6943 N N . LEU A 1 859 ? 19.222 2.873 16.223 1.00 68.25 859 LEU A N 1
ATOM 6944 C CA . LEU A 1 859 ? 17.868 2.682 16.744 1.00 68.25 859 LEU A CA 1
ATOM 6945 C C . LEU A 1 859 ? 17.193 1.456 16.115 1.00 68.25 859 LEU A C 1
ATOM 6947 O O . LEU A 1 859 ? 16.700 0.593 16.840 1.00 68.25 859 LEU A O 1
ATOM 6951 N N . TRP A 1 860 ? 17.227 1.324 14.784 1.00 68.44 860 TRP A N 1
ATOM 6952 C CA . TRP A 1 860 ? 16.661 0.148 14.115 1.00 68.44 860 TRP A CA 1
ATOM 6953 C C . TRP A 1 860 ? 17.441 -1.133 14.419 1.00 68.44 860 TRP A C 1
ATOM 6955 O O . TRP A 1 860 ? 16.821 -2.178 14.615 1.00 68.44 860 TRP A O 1
ATOM 6965 N N . ALA A 1 861 ? 18.771 -1.067 14.550 1.00 61.16 861 ALA A N 1
ATOM 6966 C CA . ALA A 1 861 ? 19.571 -2.210 14.992 1.00 61.16 861 ALA A CA 1
ATOM 6967 C C . ALA A 1 861 ? 19.223 -2.654 16.429 1.00 61.16 861 ALA A C 1
ATOM 6969 O O . ALA A 1 861 ? 19.104 -3.853 16.684 1.00 61.16 861 ALA A O 1
ATOM 6970 N N . GLN A 1 862 ? 19.005 -1.711 17.354 1.00 61.16 862 GLN A N 1
ATOM 6971 C CA . GLN A 1 862 ? 18.571 -1.994 18.727 1.00 61.16 862 GLN A CA 1
ATOM 6972 C C . GLN A 1 862 ? 17.186 -2.644 18.752 1.00 61.16 862 GLN A C 1
ATOM 6974 O O . GLN A 1 862 ? 17.069 -3.754 19.267 1.00 61.16 862 GLN A O 1
ATOM 6979 N N . ILE A 1 863 ? 16.189 -2.024 18.108 1.00 60.41 863 ILE A N 1
ATOM 6980 C CA . ILE A 1 863 ? 14.815 -2.545 17.993 1.00 60.41 863 ILE A CA 1
ATOM 6981 C C . ILE A 1 863 ? 14.817 -3.972 17.424 1.00 60.41 863 ILE A C 1
ATOM 6983 O O . ILE A 1 863 ? 14.255 -4.880 18.034 1.00 60.41 863 ILE A O 1
ATOM 6987 N N . THR A 1 864 ? 15.527 -4.198 16.311 1.00 55.03 864 THR A N 1
ATOM 6988 C CA . THR A 1 864 ? 15.665 -5.531 15.691 1.00 55.03 864 THR A CA 1
ATOM 6989 C C . THR A 1 864 ? 16.329 -6.534 16.644 1.00 55.03 864 THR A C 1
ATOM 6991 O O . THR A 1 864 ? 15.957 -7.705 16.672 1.00 55.03 864 THR A O 1
ATOM 6994 N N . SER A 1 865 ? 17.293 -6.096 17.463 1.00 49.91 865 SER A N 1
ATOM 6995 C CA . SER A 1 865 ? 17.937 -6.967 18.451 1.00 49.91 865 SER A CA 1
ATOM 6996 C C . SER A 1 865 ? 17.019 -7.318 19.627 1.00 49.91 865 SER A C 1
ATOM 6998 O O . SER A 1 865 ? 17.032 -8.465 20.075 1.00 49.91 865 SER A O 1
ATOM 7000 N N . ASP A 1 866 ? 16.208 -6.372 20.104 1.00 44.84 866 ASP A N 1
ATOM 7001 C CA . ASP A 1 866 ? 15.367 -6.542 21.291 1.00 44.84 866 ASP A CA 1
ATOM 7002 C C . ASP A 1 866 ? 14.136 -7.413 21.000 1.00 44.84 866 ASP A C 1
ATOM 7004 O O . ASP A 1 866 ? 13.822 -8.279 21.815 1.00 44.84 866 ASP A O 1
ATOM 7008 N N . PHE A 1 867 ? 13.556 -7.329 19.792 1.00 42.75 867 PHE A N 1
ATOM 7009 C CA . PHE A 1 867 ? 12.552 -8.294 19.306 1.00 42.75 867 PHE A CA 1
ATOM 7010 C C . PHE A 1 867 ? 12.998 -9.764 19.456 1.00 42.75 867 PHE A C 1
ATOM 7012 O O . PHE A 1 867 ? 12.169 -10.638 19.697 1.00 42.75 867 PHE A O 1
ATOM 7019 N N . THR A 1 868 ? 14.302 -10.059 19.347 1.00 34.50 868 THR A N 1
ATOM 7020 C CA . THR A 1 868 ? 14.825 -11.433 19.510 1.00 34.50 868 THR A CA 1
ATOM 7021 C C . THR A 1 868 ? 15.094 -11.830 20.969 1.00 34.50 868 THR A C 1
ATOM 7023 O O . THR A 1 868 ? 15.120 -13.025 21.284 1.00 34.50 868 THR A O 1
ATOM 7026 N N . LYS A 1 869 ? 15.281 -10.860 21.880 1.00 31.03 869 LYS A N 1
ATOM 7027 C CA . LYS A 1 869 ? 15.654 -11.114 23.287 1.00 31.03 869 LYS A CA 1
ATOM 7028 C C . LYS A 1 869 ? 14.504 -11.638 24.138 1.00 31.03 869 LYS A C 1
ATOM 7030 O O . LYS A 1 869 ? 14.763 -12.462 25.009 1.00 31.03 869 LYS A O 1
ATOM 7035 N N . ASP A 1 870 ? 13.257 -11.274 23.839 1.00 31.36 870 ASP A N 1
ATOM 7036 C CA . ASP A 1 870 ? 12.064 -11.749 24.570 1.00 31.36 870 ASP A CA 1
ATOM 7037 C C . ASP A 1 870 ? 11.814 -13.276 24.433 1.00 31.36 870 ASP A C 1
ATOM 7039 O O . ASP A 1 870 ? 10.877 -13.821 25.016 1.00 31.36 870 ASP A O 1
ATOM 7043 N N . THR A 1 871 ? 12.688 -14.006 23.723 1.00 28.19 871 THR A N 1
ATOM 7044 C CA . THR A 1 871 ? 12.752 -15.480 23.736 1.00 28.19 871 THR A CA 1
ATOM 7045 C C . THR A 1 871 ? 13.675 -16.071 24.818 1.00 28.19 871 THR A C 1
ATOM 7047 O O . THR A 1 871 ? 13.636 -17.286 25.036 1.00 28.19 871 THR A O 1
ATOM 7050 N N . LYS A 1 872 ? 14.524 -15.267 25.486 1.00 28.25 872 LYS A N 1
ATOM 7051 C CA . LYS A 1 872 ? 15.524 -15.725 26.474 1.00 28.25 872 LYS A CA 1
ATOM 7052 C C . LYS A 1 872 ? 15.774 -14.716 27.604 1.00 28.25 872 LYS A C 1
ATOM 7054 O O . LYS A 1 872 ? 16.653 -13.861 27.510 1.00 28.25 872 LYS A O 1
ATOM 7059 N N . ASP A 1 873 ? 15.119 -14.942 28.740 1.00 26.36 873 ASP A N 1
ATOM 7060 C CA . ASP A 1 873 ? 15.545 -14.401 30.035 1.00 26.36 873 ASP A CA 1
ATOM 7061 C C . ASP A 1 873 ? 16.970 -14.866 30.396 1.00 26.36 873 ASP A C 1
ATOM 7063 O O . ASP A 1 873 ? 17.158 -15.981 30.877 1.00 26.36 873 ASP A O 1
ATOM 7067 N N . THR A 1 874 ? 17.967 -13.996 30.221 1.00 26.52 874 THR A N 1
ATOM 7068 C CA . THR A 1 874 ? 19.111 -13.842 31.146 1.00 26.52 874 THR A CA 1
ATOM 7069 C C . THR A 1 874 ? 19.841 -12.533 30.852 1.00 26.52 874 THR A C 1
ATOM 7071 O O . THR A 1 874 ? 20.092 -12.205 29.695 1.00 26.52 874 THR A O 1
ATOM 7074 N N . LYS A 1 875 ? 20.230 -11.805 31.904 1.00 30.41 875 LYS A N 1
ATOM 7075 C CA . LYS A 1 875 ? 21.190 -10.700 31.788 1.00 30.41 875 LYS A CA 1
ATOM 7076 C C . LYS A 1 875 ? 22.602 -11.254 31.638 1.00 30.41 875 LYS A C 1
ATOM 7078 O O . LYS A 1 875 ? 22.960 -12.163 32.380 1.00 30.41 875 LYS A O 1
ATOM 7083 N N . ASP A 1 876 ? 23.414 -10.596 30.821 1.00 25.25 876 ASP A N 1
ATOM 7084 C CA . ASP A 1 876 ? 24.832 -10.422 31.132 1.00 25.25 876 ASP A CA 1
ATOM 7085 C C . ASP A 1 876 ? 25.307 -9.064 30.595 1.00 25.25 876 ASP A C 1
ATOM 7087 O O . ASP A 1 876 ? 24.850 -8.603 29.546 1.00 25.25 876 ASP A O 1
ATOM 7091 N N . GLU A 1 877 ? 26.178 -8.390 31.341 1.00 30.36 877 GLU A N 1
ATOM 7092 C CA . GLU A 1 877 ? 26.674 -7.048 31.017 1.00 30.36 877 GLU A CA 1
ATOM 7093 C C . GLU A 1 877 ? 28.133 -7.126 30.545 1.00 30.36 877 GLU A C 1
ATOM 7095 O O . GLU A 1 877 ? 28.964 -7.730 31.221 1.00 30.36 877 GLU A O 1
ATOM 7100 N N . SER A 1 878 ? 28.486 -6.461 29.434 1.00 25.44 878 SER A N 1
ATOM 7101 C CA . SER A 1 878 ? 29.586 -5.467 29.391 1.00 25.44 878 SER A CA 1
ATOM 7102 C C . SER A 1 878 ? 30.127 -5.142 27.984 1.00 25.44 878 SER A C 1
ATOM 7104 O O . SER A 1 878 ? 30.067 -5.944 27.057 1.00 25.44 878 SER A O 1
ATOM 7106 N N . LYS A 1 879 ? 30.772 -3.965 27.920 1.00 25.23 879 LYS A N 1
ATOM 7107 C CA . LYS A 1 879 ? 31.700 -3.440 26.897 1.00 25.23 879 LYS A CA 1
ATOM 7108 C C . LYS A 1 879 ? 31.109 -2.904 25.593 1.00 25.23 879 LYS A C 1
ATOM 7110 O O . LYS A 1 879 ? 31.000 -3.591 24.583 1.00 25.23 879 LYS A O 1
ATOM 7115 N N . ASP A 1 880 ? 30.920 -1.590 25.611 1.00 31.55 880 ASP A N 1
ATOM 7116 C CA . ASP A 1 880 ? 30.841 -0.722 24.444 1.00 31.55 880 ASP A CA 1
ATOM 7117 C C . ASP A 1 880 ? 32.064 -0.850 23.516 1.00 31.55 880 ASP A C 1
ATOM 7119 O O . ASP A 1 880 ? 33.216 -0.844 23.956 1.00 31.55 880 ASP A O 1
ATOM 7123 N N . MET A 1 881 ? 31.805 -0.841 22.208 1.00 24.72 881 MET A N 1
ATOM 7124 C CA . MET A 1 881 ? 32.745 -0.376 21.186 1.00 24.72 881 MET A CA 1
ATOM 7125 C C . MET A 1 881 ? 31.962 0.270 20.035 1.00 24.72 881 MET A C 1
ATOM 7127 O O . MET A 1 881 ? 30.740 0.125 19.949 1.00 24.72 881 MET A O 1
ATOM 7131 N N . SER A 1 882 ? 32.628 1.041 19.171 1.00 26.66 882 SER A N 1
ATOM 7132 C CA . SER A 1 882 ? 31.917 1.854 18.181 1.00 26.66 882 SER A CA 1
ATOM 7133 C C . SER A 1 882 ? 31.349 0.994 17.038 1.00 26.66 882 SER A C 1
ATOM 7135 O O . SER A 1 882 ? 32.072 0.331 16.298 1.00 26.66 882 SER A O 1
ATOM 7137 N N . PHE A 1 883 ? 30.024 1.041 16.860 1.00 31.80 883 PHE A N 1
ATOM 7138 C CA . PHE A 1 883 ? 29.274 0.302 15.825 1.00 31.80 883 PHE A CA 1
ATOM 7139 C C . PHE A 1 883 ? 29.708 0.630 14.377 1.00 31.80 883 PHE A C 1
ATOM 7141 O O . PHE A 1 883 ? 29.254 -0.002 13.435 1.00 31.80 883 PHE A O 1
ATOM 7148 N N . LEU A 1 884 ? 30.577 1.628 14.185 1.00 27.64 884 LEU A N 1
ATOM 7149 C CA . LEU A 1 884 ? 31.040 2.113 12.881 1.00 27.64 884 LEU A CA 1
ATOM 7150 C C . LEU A 1 884 ? 32.372 1.506 12.433 1.00 27.64 884 LEU A C 1
ATOM 7152 O O . LEU A 1 884 ? 32.649 1.488 11.239 1.00 27.64 884 LEU A O 1
ATOM 7156 N N . GLU A 1 885 ? 33.165 0.972 13.360 1.00 25.66 885 GLU A N 1
ATOM 7157 C CA . GLU A 1 885 ? 34.366 0.191 13.032 1.00 25.66 885 GLU A CA 1
ATOM 7158 C C . GLU A 1 885 ? 34.026 -1.290 12.787 1.00 25.66 885 GLU A C 1
ATOM 7160 O O . GLU A 1 885 ? 34.807 -2.011 12.178 1.00 25.66 885 GLU A O 1
ATOM 7165 N N . PHE A 1 886 ? 32.825 -1.731 13.178 1.00 28.30 886 PHE A N 1
ATOM 7166 C CA . PHE A 1 886 ? 32.332 -3.092 12.935 1.00 28.30 886 PHE A CA 1
ATOM 7167 C C . PHE A 1 886 ? 31.779 -3.310 11.511 1.00 28.30 886 PHE A C 1
ATOM 7169 O O . PHE A 1 886 ? 31.671 -4.444 11.063 1.00 28.30 886 PHE A O 1
ATOM 7176 N N . PHE A 1 887 ? 31.450 -2.239 10.778 1.00 29.08 887 PHE A N 1
ATOM 7177 C CA . PHE A 1 887 ? 30.984 -2.312 9.381 1.00 29.08 887 PHE A CA 1
ATOM 7178 C C . PHE A 1 887 ? 32.100 -2.125 8.338 1.00 29.08 887 PHE A C 1
ATOM 7180 O O . PHE A 1 887 ? 31.836 -2.222 7.140 1.00 29.08 887 PHE A O 1
ATOM 7187 N N . SER A 1 888 ? 33.339 -1.842 8.756 1.00 25.19 888 SER A N 1
ATOM 7188 C CA . SER A 1 888 ? 34.464 -1.599 7.840 1.00 25.19 888 SER A CA 1
ATOM 7189 C C . SER A 1 888 ? 35.343 -2.829 7.582 1.00 25.19 888 SER A C 1
ATOM 7191 O O . SER A 1 888 ? 36.198 -2.771 6.696 1.00 25.19 888 SER A O 1
ATOM 7193 N N . GLN A 1 889 ? 35.138 -3.942 8.302 1.00 23.42 889 GLN A N 1
ATOM 7194 C CA . GLN A 1 889 ? 35.852 -5.206 8.090 1.00 23.42 889 GLN A CA 1
ATOM 7195 C C . GLN A 1 889 ? 34.919 -6.429 8.211 1.00 23.42 889 GLN A C 1
ATOM 7197 O O . GLN A 1 889 ? 34.095 -6.506 9.111 1.00 23.42 889 GLN A O 1
ATOM 7202 N N . GLU A 1 890 ? 35.127 -7.385 7.299 1.00 25.42 890 GLU A N 1
ATOM 7203 C CA . GLU A 1 890 ? 34.562 -8.750 7.221 1.00 25.42 890 GLU A CA 1
ATOM 7204 C C . GLU A 1 890 ? 33.074 -8.959 6.815 1.00 25.42 890 GLU A C 1
ATOM 7206 O O . GLU A 1 890 ? 32.130 -8.735 7.560 1.00 25.42 890 GLU A O 1
ATOM 7211 N N . LYS A 1 891 ? 32.923 -9.471 5.578 1.00 34.69 891 LYS A N 1
ATOM 7212 C CA . LYS A 1 891 ? 32.044 -10.561 5.076 1.00 34.69 891 LYS A CA 1
ATOM 7213 C C . LYS A 1 891 ? 30.708 -10.879 5.793 1.00 34.69 891 LYS A C 1
ATOM 7215 O O . LYS A 1 891 ? 30.710 -11.333 6.929 1.00 34.69 891 LYS A O 1
ATOM 7220 N N . TYR A 1 892 ? 29.594 -10.842 5.037 1.00 34.19 892 TYR A N 1
ATOM 7221 C CA . TYR A 1 892 ? 28.260 -11.290 5.492 1.00 34.19 892 TYR A CA 1
ATOM 7222 C C . TYR A 1 892 ? 27.413 -12.066 4.450 1.00 34.19 892 TYR A C 1
ATOM 7224 O O . TYR A 1 892 ? 27.461 -11.773 3.244 1.00 34.19 892 TYR A O 1
ATOM 7232 N N . ASP A 1 893 ? 26.593 -12.996 4.978 1.00 32.38 893 ASP A N 1
ATOM 7233 C CA . ASP A 1 893 ? 26.064 -14.254 4.389 1.00 32.38 893 ASP A CA 1
ATOM 7234 C C . ASP A 1 893 ? 24.563 -14.494 4.759 1.00 32.38 893 ASP A C 1
ATOM 7236 O O . ASP A 1 893 ? 24.154 -13.982 5.799 1.00 32.38 893 ASP A O 1
ATOM 7240 N N . ASP A 1 894 ? 23.669 -15.273 4.103 1.00 38.81 894 ASP A N 1
ATOM 7241 C CA . ASP A 1 894 ? 23.609 -16.070 2.840 1.00 38.81 894 ASP A CA 1
ATOM 7242 C C . ASP A 1 894 ? 22.147 -16.111 2.300 1.00 38.81 894 ASP A C 1
ATOM 7244 O O . ASP A 1 894 ? 21.220 -15.786 3.040 1.00 38.81 894 ASP A O 1
ATOM 7248 N N . ASN A 1 895 ? 21.959 -16.582 1.051 1.00 35.16 895 ASN A N 1
ATOM 7249 C CA . ASN A 1 895 ? 20.746 -16.981 0.296 1.00 35.16 895 ASN A CA 1
ATOM 7250 C C . ASN A 1 895 ? 20.558 -16.134 -0.978 1.00 35.16 895 ASN A C 1
ATOM 7252 O O . ASN A 1 895 ? 20.557 -14.922 -0.899 1.00 35.16 895 ASN A O 1
ATOM 7256 N N . ILE A 1 896 ? 20.314 -16.703 -2.165 1.00 35.56 896 ILE A N 1
ATOM 7257 C CA . ILE A 1 896 ? 20.281 -15.899 -3.416 1.00 35.56 896 ILE A CA 1
ATOM 7258 C C . ILE A 1 896 ? 19.140 -14.847 -3.483 1.00 35.56 896 ILE A C 1
ATOM 7260 O O . ILE A 1 896 ? 19.286 -13.867 -4.209 1.00 35.56 896 ILE A O 1
ATOM 7264 N N . TRP A 1 897 ? 18.051 -14.976 -2.709 1.00 39.00 897 TRP A N 1
ATOM 7265 C CA . TRP A 1 897 ? 16.989 -13.945 -2.605 1.00 39.00 897 TRP A CA 1
ATOM 7266 C C . TRP A 1 897 ? 16.803 -13.406 -1.186 1.00 39.00 897 TRP A C 1
ATOM 7268 O O . TRP A 1 897 ? 16.543 -12.217 -1.019 1.00 39.00 897 TRP A O 1
ATOM 7278 N N . GLY A 1 898 ? 17.060 -14.239 -0.173 1.00 35.81 898 GLY A N 1
ATOM 7279 C CA . GLY A 1 898 ? 17.275 -13.772 1.198 1.00 35.81 898 GLY A CA 1
ATOM 7280 C C . GLY A 1 898 ? 18.514 -12.880 1.346 1.00 35.81 898 GLY A C 1
ATOM 7281 O O . GLY A 1 898 ? 18.604 -12.177 2.334 1.00 35.81 898 GLY A O 1
ATOM 7282 N N . LEU A 1 899 ? 19.423 -12.833 0.360 1.00 33.62 899 LEU A N 1
ATOM 7283 C CA . LEU A 1 899 ? 20.442 -11.791 0.241 1.00 33.62 899 LEU A CA 1
ATOM 7284 C C . LEU A 1 899 ? 19.748 -10.457 0.039 1.00 33.62 899 LEU A C 1
ATOM 7286 O O . LEU A 1 899 ? 19.901 -9.609 0.895 1.00 33.62 899 LEU A O 1
ATOM 7290 N N . TYR A 1 900 ? 18.955 -10.269 -1.024 1.00 37.88 900 TYR A N 1
ATOM 7291 C CA . TYR A 1 900 ? 18.280 -8.985 -1.246 1.00 37.88 900 TYR A CA 1
ATOM 7292 C C . TYR A 1 900 ? 17.405 -8.613 -0.035 1.00 37.88 900 TYR A C 1
ATOM 7294 O O . TYR A 1 900 ? 17.470 -7.474 0.397 1.00 37.88 900 TYR A O 1
ATOM 7302 N N . ASP A 1 901 ? 16.698 -9.562 0.590 1.00 33.69 901 ASP A N 1
ATOM 7303 C CA . ASP A 1 901 ? 15.887 -9.322 1.802 1.00 33.69 901 ASP A CA 1
ATOM 7304 C C . ASP A 1 901 ? 16.639 -9.339 3.162 1.00 33.69 901 ASP A C 1
ATOM 7306 O O . ASP A 1 901 ? 16.010 -9.144 4.198 1.00 33.69 901 ASP A O 1
ATOM 7310 N N . ALA A 1 902 ? 17.962 -9.525 3.184 1.00 31.53 902 ALA A N 1
ATOM 7311 C CA . ALA A 1 902 ? 18.840 -9.282 4.347 1.00 31.53 902 ALA A CA 1
ATOM 7312 C C . ALA A 1 902 ? 19.951 -8.260 4.019 1.00 31.53 902 ALA A C 1
ATOM 7314 O O . ALA A 1 902 ? 20.966 -8.152 4.709 1.00 31.53 902 ALA A O 1
ATOM 7315 N N . PHE A 1 903 ? 19.757 -7.539 2.916 1.00 33.12 903 PHE A N 1
ATOM 7316 C CA . PHE A 1 903 ? 20.630 -6.512 2.358 1.00 33.12 903 PHE A CA 1
ATOM 7317 C C . PHE A 1 903 ? 19.859 -5.192 2.181 1.00 33.12 903 PHE A C 1
ATOM 7319 O O . PHE A 1 903 ? 20.415 -4.111 2.376 1.00 33.12 903 PHE A O 1
ATOM 7326 N N . VAL A 1 904 ? 18.568 -5.314 1.839 1.00 30.50 904 VAL A N 1
ATOM 7327 C CA . VAL A 1 904 ? 17.448 -4.453 2.258 1.00 30.50 904 VAL A CA 1
ATOM 7328 C C . VAL A 1 904 ? 17.200 -4.716 3.730 1.00 30.50 904 VAL A C 1
ATOM 7330 O O . VAL A 1 904 ? 17.308 -3.772 4.528 1.00 30.50 904 VAL A O 1
#

Organism: Candida tenuis (strain ATCC 10573 / BCRC 21748 / CBS 615 / JCM 9827 / NBRC 10315 / NRRL Y-1498 / VKM Y-70) (NCBI:txid590646)

Secondary structure (DSSP, 8-state):
--PPP-PPP----S-HHHHHHT------SS-HHHHHTT-GGG---TT-------------------------------------------------------SS-TTTHHHHTTTT----S-TT-EE-TTTT---EEEETTTEEEE--TTSHHHHHHH-TTHHHHHHHHHHTT-TTHHHHTT-GGGS-----HHHHHHHHHHHHHTTTGGGS-GGGTTTS---TTSTTSS-----HHHHHTT-----THHHHHHHHHHHHHH---HHHHHHHHHHIIIIIGGGS--S-HHHHHHHHHHHH-S---SS---------STTHHHHHHHHHHHHHHHHHTT--S-HHHHHHHHH----SHHHHHHHHHHTSPPPTHHHHHHHHHHTTS-TTS---HHHHHHHHHHHHHHHH-SSS-STTT-TTHHHHHHHHHHHHHHTTTTS-GGGSSGGGS-HHHHHHHHHHHHHHHHHHHHHHHHH-PPP-S-GGG--PPPP---TT--SSS-HHHHHHHHHHHHHHHHHHHHHHHHHHHHT-SSSPEEHHHHHHHHHHHHHHHHHHH--GGGGGS-GGGSS-SSHHHHHHHHHHHHHHHHHHHHHHHHHHHHHHHHT-HHHHHHHHHHHHIIIIITTGGGTTHHHHSHHHHT-TTHHHHSHHHHHHHHHHHHHHHHHHHHHHHHHHHHHHH-TTHHHHTTSHHHHHHHHHHHHHHHHHHHHHHHHHHHHHHHHTT-HHHHHHHHHHHHHHHHTTSSHHHHHS--HHHHHHHHTS-HHHHHHHHHHHHHHHHHHHHTTSS-HHHHHHHHHHS--------------------------PPP----PPPTHHHHHHHHHHHHHT-HHHHHHHHHHHHHHHHTT-----------TTTSSSS------TTTTGGGT-

pLDDT: mean 70.95, std 24.37, range [19.62, 96.62]

Sequence (904 aa):
MSEGVRKRNRISLSCNYCKRRKVKCDRGNPCSSCVRYNVAEKCSYPGIDESNEYTNGNANSFKDLGAKPAFVVRTFKSTNGINNSPTNTTAYDLASPSSVDSGTATCFQGTQIYLAKNPYVSSDETISFYDGINSLLLNNFKRRINFGIFSWQAFIVKDRGARLVMKYLSSSKRDMLELVDGKVLAKDTPGNAQEREFKIKAIESTDSSDLIPYKKVSSSSVNSEGSKLSQKIISSTAVSLGLVMNSSIDDELKLADKVLSVLPCKKVVWLLVNKFFMDVYPFMSFFDEESFKSEITRLIGPEDYVLENVEKINVEKRLDYAYIGNLLVMLRLAYLSMFSNRQEVNEENLRSTDTSREAQDTKFLLSNPISIQIVYMAEQCLLQFDLLRKSSFVVLQFMYLLTLYHKFGPEEGEGADGGTALITNGMMIQSAYQMAINREPEAFEEGKDDEKFNNLLRKLWFFMLISDIGQVYQYGTPLAIQPEFYDTRLPFYKKGNENIKDVEMEKDVISTFAYFEGFYIKLVSILKKVINLRQPSRMKDITEMLSDFEMTIYKTFGNIEDFMISFKDDAYRYPFTKIMKCKNLINLTGFVSSMASGFMQNFELKGNMELFIYYLKKVVCVGTLSMVPFYSELICRNHINFGPTADFILNPYLLLYMHKSSQFTLSLILRVNATVHSLKRSTTHSTDMKSYDYQVRFYKYAQLSKYMEAVSKYNITSISRLANRYYYAWRVSKAHNYLLLAHTSNEIYDECDFYEVVKWFQEIPMSDIDELIDMYKGTLDKIKERKYFCPEEIKRRKTQSEPEFNRTSSFSTNLEGVEPSPITSYNDPPNQENSLPSFSSDIEAGYNDMLNNKEVDKLWAQITSDFTKDTKDTKDESKDMSFLEFFSQEKYDDNIWGLYDAFV